Protein 6Z3S (pdb70)

Structure (mmCIF, N/CA/C/O backbone):
data_6Z3S
#
_entry.id   6Z3S
#
_cell.length_a   82.700
_cell.length_b   82.700
_cell.length_c   422.968
_cell.angle_alpha   90.000
_cell.angle_beta   90.000
_cell.angle_gamma   120.000
#
_symmetry.space_group_name_H-M   'P 31 2 1'
#
loop_
_entity.id
_entity.type
_entity.pdbx_description
1 polymer 'Cystathionine beta-synthase'
2 non-polymer '2-[({3-HYDROXY-2-METHYL-5-[(PHOSPHONOOXY)METHYL]PYRIDIN-4-YL}METHYL)AMINO]ACRYLIC ACID'
#
loop_
_atom_site.group_PDB
_atom_site.id
_atom_site.type_symbol
_atom_site.label_atom_id
_atom_site.label_alt_id
_atom_site.label_comp_id
_atom_site.label_asym_id
_atom_site.label_entity_id
_atom_site.label_seq_id
_atom_site.pdbx_PDB_ins_code
_atom_site.Cartn_x
_atom_site.Cartn_y
_atom_site.Cartn_z
_atom_site.occupancy
_atom_site.B_iso_or_equiv
_atom_site.auth_seq_id
_atom_site.auth_comp_id
_atom_site.auth_asym_id
_atom_site.auth_atom_id
_atom_site.pdbx_PDB_model_num
ATOM 1 N N . ALA A 1 6 ? 24.406 32.333 1.643 1.00 61.24 6 ALA D N 1
ATOM 2 C CA . ALA A 1 6 ? 23.903 32.950 2.864 1.00 61.51 6 ALA D CA 1
ATOM 3 C C . ALA A 1 6 ? 22.419 32.624 3.053 1.00 60.35 6 ALA D C 1
ATOM 4 O O . ALA A 1 6 ? 22.005 31.483 2.845 1.00 59.07 6 ALA D O 1
ATOM 6 N N . ASP A 1 7 ? 21.621 33.624 3.446 1.00 65.72 7 ASP D N 1
ATOM 7 C CA . ASP A 1 7 ? 20.182 33.418 3.642 1.00 64.79 7 ASP D CA 1
ATOM 8 C C . ASP A 1 7 ? 19.423 34.690 3.258 1.00 65.56 7 ASP D C 1
ATOM 9 O O . ASP A 1 7 ? 19.314 35.617 4.065 1.00 66.16 7 ASP D O 1
ATOM 14 N N . GLY A 1 8 ? 18.923 34.734 2.024 1.00 61.37 8 GLY D N 1
ATOM 15 C CA . GLY A 1 8 ? 18.032 35.789 1.592 1.00 61.91 8 GLY D CA 1
ATOM 16 C C . GLY A 1 8 ? 16.534 35.504 1.543 1.00 60.89 8 GLY D C 1
ATOM 17 O O . GLY A 1 8 ? 15.727 36.288 2.059 1.00 61.00 8 GLY D O 1
ATOM 18 N N . PRO A 1 9 ? 16.125 34.364 0.936 1.00 56.97 9 PRO D N 1
ATOM 19 C CA . PRO A 1 9 ? 14.699 34.172 0.621 1.00 56.29 9 PRO D CA 1
ATOM 20 C C . PRO A 1 9 ? 13.852 33.592 1.745 1.00 55.64 9 PRO D C 1
ATOM 21 O O . PRO A 1 9 ? 12.640 33.826 1.800 1.00 55.52 9 PRO D O 1
ATOM 25 N N . TYR A 1 10 ? 14.472 32.846 2.655 1.00 52.94 10 TYR D N 1
ATOM 26 C CA . TYR A 1 10 ? 13.751 32.216 3.752 1.00 52.59 10 TYR D CA 1
ATOM 27 C C . TYR A 1 10 ? 14.202 32.777 5.092 1.00 53.13 10 TYR D C 1
ATOM 28 O O . TYR A 1 10 ? 13.840 32.232 6.143 1.00 53.02 10 TYR D O 1
ATOM 37 N N . SER A 1 11 ? 14.961 33.872 5.070 1.00 55.15 11 SER D N 1
ATOM 38 C CA . SER A 1 11 ? 15.527 34.531 6.238 1.00 55.71 11 SER D CA 1
ATOM 39 C C . SER A 1 11 ? 14.483 35.217 7.104 1.00 55.83 11 SER D C 1
ATOM 40 O O . SER A 1 11 ? 14.841 35.767 8.150 1.00 56.19 11 SER D O 1
ATOM 43 N N . GLY A 1 12 ? 13.218 35.219 6.694 1.00 54.40 12 GLY D N 1
ATOM 44 C CA . GLY A 1 12 ? 12.167 35.783 7.514 1.00 54.55 12 GLY D CA 1
ATOM 45 C C . GLY A 1 12 ? 11.139 34.730 7.864 1.00 54.33 12 GLY D C 1
ATOM 46 O O . GLY A 1 12 ? 11.408 33.532 7.741 1.00 54.01 12 GLY D O 1
ATOM 47 N N . ILE A 1 13 ? 9.965 35.152 8.306 1.00 55.05 13 ILE D N 1
ATOM 48 C CA . ILE A 1 13 ? 8.847 34.248 8.538 1.00 55.22 13 ILE D CA 1
ATOM 49 C C . ILE A 1 13 ? 7.897 34.340 7.353 1.00 55.12 13 ILE D C 1
ATOM 50 O O . ILE A 1 13 ? 7.700 35.422 6.783 1.00 55.14 13 ILE D O 1
ATOM 55 N N . LEU A 1 14 ? 7.317 33.205 6.969 1.00 52.44 14 LEU D N 1
ATOM 56 C CA . LEU A 1 14 ? 6.464 33.138 5.793 1.00 52.26 14 LEU D CA 1
ATOM 57 C C . LEU A 1 14 ? 4.993 33.173 6.183 1.00 53.05 14 LEU D C 1
ATOM 58 O O . LEU A 1 14 ? 4.585 32.633 7.213 1.00 53.76 14 LEU D O 1
ATOM 63 N N . ASP A 1 15 ? 4.201 33.826 5.335 1.00 53.48 15 ASP D N 1
ATOM 64 C CA . ASP A 1 15 ? 2.783 34.016 5.618 1.00 54.36 15 ASP D CA 1
ATOM 65 C C . ASP A 1 15 ? 1.988 32.732 5.396 1.00 54.64 15 ASP D C 1
ATOM 66 O O . ASP A 1 15 ? 1.059 32.434 6.155 1.00 55.75 15 ASP D O 1
ATOM 71 N N . SER A 1 16 ? 2.349 31.948 4.385 1.00 48.75 16 SER D N 1
ATOM 72 C CA . SER A 1 16 ? 1.658 30.697 4.101 1.00 48.89 16 SER D CA 1
ATOM 73 C C . SER A 1 16 ? 2.589 29.804 3.288 1.00 48.62 16 SER D C 1
ATOM 74 O O . SER A 1 16 ? 3.696 30.204 2.913 1.00 48.37 16 SER D O 1
ATOM 77 N N . VAL A 1 17 ? 2.122 28.581 3.014 1.00 46.95 17 VAL D N 1
ATOM 78 C CA . VAL A 1 17 ? 2.909 27.619 2.249 1.00 45.89 17 VAL D CA 1
ATOM 79 C C . VAL A 1 17 ? 3.075 28.064 0.802 1.00 45.37 17 VAL D C 1
ATOM 80 O O . VAL A 1 17 ? 4.032 27.652 0.133 1.00 44.81 17 VAL D O 1
ATOM 84 N N . LEU A 1 18 ? 2.164 28.906 0.302 1.00 48.26 18 LEU D N 1
ATOM 85 C CA . LEU A 1 18 ? 2.280 29.421 -1.059 1.00 47.51 18 LEU D CA 1
ATOM 86 C C . LEU A 1 18 ? 3.584 30.182 -1.269 1.00 47.19 18 LEU D C 1
ATOM 87 O O . LEU A 1 18 ? 4.084 30.256 -2.398 1.00 46.62 18 LEU D O 1
ATOM 92 N N . ASP A 1 19 ? 4.156 30.744 -0.202 1.00 51.32 19 ASP D N 1
ATOM 93 C CA . ASP A 1 19 ? 5.413 31.473 -0.323 1.00 51.20 19 ASP D CA 1
ATOM 94 C C . ASP A 1 19 ? 6.627 30.558 -0.328 1.00 50.61 19 ASP D C 1
ATOM 95 O O . ASP A 1 19 ? 7.738 31.033 -0.581 1.00 50.56 19 ASP D O 1
ATOM 100 N N . ALA A 1 20 ? 6.440 29.270 -0.053 1.00 43.65 20 ALA D N 1
ATOM 101 C CA . ALA A 1 20 ? 7.521 28.301 -0.059 1.00 43.44 20 ALA D CA 1
ATOM 102 C C . ALA A 1 20 ? 7.588 27.522 -1.365 1.00 43.41 20 ALA D C 1
ATOM 103 O O . ALA A 1 20 ? 8.274 26.497 -1.433 1.00 43.27 20 ALA D O 1
ATOM 105 N N . ILE A 1 21 ? 6.879 27.978 -2.388 1.00 40.56 21 ILE D N 1
ATOM 106 C CA . ILE A 1 21 ? 6.894 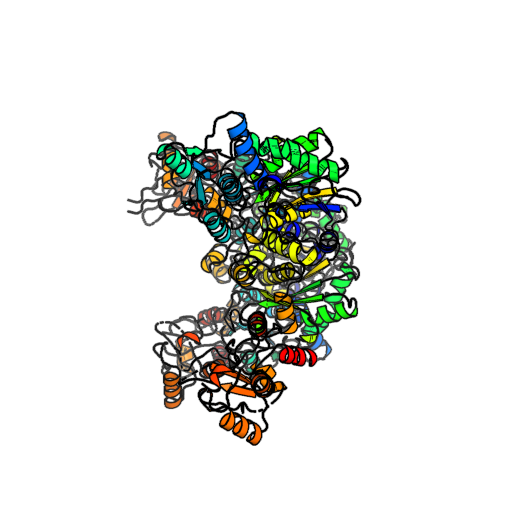27.361 -3.707 1.00 40.57 21 ILE D CA 1
ATOM 107 C C . ILE A 1 21 ? 8.062 27.932 -4.496 1.00 40.47 21 ILE D C 1
ATOM 108 O O . ILE A 1 21 ? 8.328 29.138 -4.446 1.00 40.54 21 ILE D O 1
ATOM 113 N N . GLY A 1 22 ? 8.762 27.068 -5.225 1.00 40.98 22 GLY D N 1
ATOM 114 C CA . GLY A 1 22 ? 9.896 27.501 -6.016 1.00 40.94 22 GLY D CA 1
ATOM 115 C C . GLY A 1 22 ? 11.191 27.586 -5.225 1.00 40.82 22 GLY D C 1
ATOM 116 O O . GLY A 1 22 ? 11.370 26.955 -4.175 1.00 40.72 22 GLY D O 1
ATOM 117 N N . ASN A 1 23 ? 12.123 28.372 -5.773 1.00 41.19 23 ASN D N 1
ATOM 118 C CA . ASN A 1 23 ? 13.427 28.619 -5.154 1.00 41.17 23 ASN D CA 1
ATOM 119 C C . ASN A 1 23 ? 14.206 27.321 -4.963 1.00 41.05 23 ASN D C 1
ATOM 120 O O . ASN A 1 23 ? 14.939 27.150 -3.986 1.00 41.05 23 ASN D O 1
ATOM 125 N N . THR A 1 24 ? 14.062 26.424 -5.898 1.00 43.34 24 THR D N 1
ATOM 126 C CA . THR A 1 24 ? 14.602 25.075 -5.865 1.00 42.89 24 THR D CA 1
ATOM 127 C C . THR A 1 24 ? 16.089 25.054 -6.219 1.00 43.09 24 THR D C 1
ATOM 128 O O . THR A 1 24 ? 16.518 25.742 -7.149 1.00 43.50 24 THR D O 1
ATOM 132 N N . PRO A 1 25 ? 16.885 24.261 -5.507 1.00 44.32 25 PRO D N 1
ATOM 133 C CA . PRO A 1 25 ? 18.319 24.193 -5.794 1.00 44.64 25 PRO D CA 1
ATOM 134 C C . PRO A 1 25 ? 18.626 23.359 -7.031 1.00 44.16 25 PRO D C 1
ATOM 135 O O . PRO A 1 25 ? 17.812 22.569 -7.512 1.00 43.36 25 PRO D O 1
ATOM 139 N N . MET A 1 26 ? 19.832 23.563 -7.545 1.00 45.88 26 MET D N 1
ATOM 140 C CA . MET A 1 26 ? 20.345 22.856 -8.711 1.00 45.63 26 MET D CA 1
ATOM 141 C C . MET A 1 26 ? 21.533 22.019 -8.266 1.00 45.25 26 MET D C 1
ATOM 142 O O . MET A 1 26 ? 22.495 22.560 -7.709 1.00 45.98 26 MET D O 1
ATOM 147 N N . VAL A 1 27 ? 21.482 20.712 -8.508 1.00 45.74 27 VAL D N 1
ATOM 148 C CA . VAL A 1 27 ? 22.536 19.821 -8.031 1.00 45.95 27 VAL D CA 1
ATOM 149 C C . VAL A 1 27 ? 23.246 19.184 -9.218 1.00 46.05 27 VAL D C 1
ATOM 150 O O . VAL A 1 27 ? 22.618 18.835 -10.224 1.00 45.85 27 VAL D O 1
ATOM 154 N N . ARG A 1 28 ? 24.570 19.093 -9.120 1.00 49.48 28 ARG D N 1
ATOM 155 C CA . ARG A 1 28 ? 25.360 18.441 -10.155 1.00 49.42 28 ARG D CA 1
ATOM 156 C C . ARG A 1 28 ? 25.387 16.944 -9.877 1.00 48.25 28 ARG D C 1
ATOM 157 O O . ARG A 1 28 ? 25.843 16.512 -8.813 1.00 48.02 28 ARG D O 1
ATOM 165 N N . MET A 1 29 ? 24.913 16.159 -10.841 1.00 49.91 29 MET D N 1
ATOM 166 C CA . MET A 1 29 ? 24.834 14.704 -10.719 1.00 49.28 29 MET D CA 1
ATOM 167 C C . MET A 1 29 ? 26.124 14.073 -11.247 1.00 49.52 29 MET D C 1
ATOM 168 O O . MET A 1 29 ? 26.157 13.419 -12.289 1.00 49.43 29 MET D O 1
ATOM 173 N N . LYS A 1 30 ? 27.208 14.287 -10.495 1.00 47.84 30 LYS D N 1
ATOM 174 C CA . LYS A 1 30 ? 28.515 13.767 -10.892 1.00 48.19 30 LYS D CA 1
ATOM 175 C C . LYS A 1 30 ? 28.555 12.244 -10.853 1.00 48.06 30 LYS D C 1
ATOM 176 O O . LYS A 1 30 ? 29.084 11.604 -11.772 1.00 48.15 30 LYS D O 1
ATOM 182 N N . ARG A 1 31 ? 28.027 11.648 -9.778 1.00 46.47 31 ARG D N 1
ATOM 183 C CA . ARG A 1 31 ? 28.067 10.196 -9.644 1.00 46.55 31 ARG D CA 1
ATOM 184 C C . ARG A 1 31 ? 27.281 9.525 -10.759 1.00 46.15 31 ARG D C 1
ATOM 185 O O . ARG A 1 31 ? 27.737 8.537 -11.342 1.00 46.29 31 ARG D O 1
ATOM 193 N N . LEU A 1 32 ? 26.108 10.063 -11.089 1.00 49.80 32 LEU D N 1
ATOM 194 C CA . LEU A 1 32 ? 25.304 9.467 -12.148 1.00 49.50 32 LEU D CA 1
ATOM 195 C C . LEU A 1 32 ? 25.983 9.608 -13.506 1.00 49.59 32 LEU D C 1
ATOM 196 O O . LEU A 1 32 ? 25.953 8.675 -14.318 1.00 49.51 32 LEU D O 1
ATOM 201 N N . ALA A 1 33 ? 26.615 10.759 -13.764 1.00 50.79 33 ALA D N 1
ATOM 202 C CA . ALA A 1 33 ? 27.339 10.944 -15.019 1.00 50.99 33 ALA D CA 1
ATOM 203 C C . ALA A 1 33 ? 28.492 9.959 -15.125 1.00 51.26 33 ALA D C 1
ATOM 204 O O . ALA A 1 33 ? 28.710 9.357 -16.183 1.00 51.28 33 ALA D O 1
ATOM 206 N N . LYS A 1 34 ? 29.249 9.795 -14.037 1.00 53.14 34 LYS D N 1
ATOM 207 C CA . LYS A 1 34 ? 30.329 8.815 -14.005 1.00 53.46 34 LYS D CA 1
ATOM 208 C C . LYS A 1 34 ? 29.800 7.393 -14.158 1.00 53.28 34 LYS D C 1
ATOM 209 O O . LYS A 1 34 ? 30.499 6.523 -14.692 1.00 53.52 34 LYS D O 1
ATOM 215 N N . VAL A 1 35 ? 28.565 7.143 -13.720 1.00 51.63 35 VAL D N 1
ATOM 216 C CA . VAL A 1 35 ? 27.978 5.817 -13.875 1.00 51.47 35 VAL D CA 1
ATOM 217 C C . VAL A 1 35 ? 27.651 5.549 -15.339 1.00 51.24 35 VAL D C 1
ATOM 218 O O . VAL A 1 35 ? 27.985 4.489 -15.882 1.00 51.33 35 VAL D O 1
ATOM 222 N N . TYR A 1 36 ? 27.011 6.507 -16.006 1.00 50.45 36 TYR D N 1
ATOM 223 C CA . TYR A 1 36 ? 26.575 6.297 -17.381 1.00 50.28 36 TYR D CA 1
ATOM 224 C C . TYR A 1 36 ? 27.638 6.646 -18.411 1.00 50.59 36 TYR D C 1
ATOM 225 O O . TYR A 1 36 ? 27.411 6.438 -19.608 1.00 50.53 36 TYR D O 1
ATOM 234 N N . GLY A 1 37 ? 28.785 7.158 -17.985 1.00 54.57 37 GLY D N 1
ATOM 235 C CA . GLY A 1 37 ? 29.826 7.507 -18.925 1.00 54.95 37 GLY D CA 1
ATOM 236 C C . GLY A 1 37 ? 29.471 8.760 -19.693 1.00 55.00 37 GLY D C 1
ATOM 237 O O . GLY A 1 37 ? 29.459 8.756 -20.925 1.00 55.17 37 GLY D O 1
ATOM 238 N N . LEU A 1 38 ? 29.190 9.844 -18.980 1.00 57.32 38 LEU D N 1
ATOM 239 C CA . LEU A 1 38 ? 28.817 11.110 -19.593 1.00 58.05 38 LEU D CA 1
ATOM 240 C C . LEU A 1 38 ? 29.851 12.162 -19.212 1.00 59.02 38 LEU D C 1
ATOM 241 O O . LEU A 1 38 ? 30.129 12.362 -18.025 1.00 58.60 38 LEU D O 1
ATOM 246 N N . GLU A 1 39 ? 30.410 12.841 -20.219 1.00 66.94 39 GLU D N 1
ATOM 247 C CA . GLU A 1 39 ? 31.533 13.746 -19.980 1.00 68.05 39 GLU D CA 1
ATOM 248 C C . GLU A 1 39 ? 31.098 15.099 -19.414 1.00 68.81 39 GLU D C 1
ATOM 249 O O . GLU A 1 39 ? 31.786 15.657 -18.549 1.00 69.06 39 GLU D O 1
ATOM 255 N N . CYS A 1 40 ? 29.970 15.643 -19.873 1.00 69.56 40 CYS D N 1
ATOM 256 C CA . CYS A 1 40 ? 29.571 16.984 -19.463 1.00 70.57 40 CYS D CA 1
ATOM 257 C C . CYS A 1 40 ? 28.988 16.978 -18.051 1.00 69.28 40 CYS D C 1
ATOM 258 O O . CYS A 1 40 ? 28.778 15.929 -17.436 1.00 67.71 40 CYS D O 1
ATOM 261 N N . ASP A 1 41 ? 28.725 18.183 -17.537 1.00 64.28 41 ASP D N 1
ATOM 262 C CA . ASP A 1 41 ? 28.064 18.333 -16.248 1.00 63.31 41 ASP D CA 1
ATOM 263 C C . ASP A 1 41 ? 26.564 18.219 -16.455 1.00 62.64 41 ASP D C 1
ATOM 264 O O . ASP A 1 41 ? 25.970 19.006 -17.202 1.00 63.72 41 ASP D O 1
ATOM 269 N N . LEU A 1 42 ? 25.961 17.228 -15.804 1.00 54.59 42 LEU D N 1
ATOM 270 C CA . LEU A 1 42 ? 24.521 17.006 -15.847 1.00 53.83 42 LEU D CA 1
ATOM 271 C C . LEU A 1 42 ? 23.924 17.683 -14.619 1.00 53.62 42 LEU D C 1
ATOM 272 O O . LEU A 1 42 ? 23.983 17.146 -13.509 1.00 52.75 42 LEU D O 1
ATOM 277 N N . LEU A 1 43 ? 23.344 18.862 -14.819 1.00 46.66 43 LEU D N 1
ATOM 278 C CA . LEU A 1 43 ? 22.726 19.610 -13.734 1.00 46.57 43 LEU D CA 1
ATOM 279 C C . LEU A 1 43 ? 21.255 19.241 -13.642 1.00 46.24 43 LEU D C 1
ATOM 280 O O . LEU A 1 43 ? 20.601 18.991 -14.656 1.00 46.13 43 LEU D O 1
ATOM 285 N N . ALA A 1 44 ? 20.752 19.151 -12.418 1.00 43.48 44 ALA D N 1
ATOM 286 C CA . ALA A 1 44 ? 19.376 18.749 -12.173 1.00 43.24 44 ALA D CA 1
ATOM 287 C C . ALA A 1 44 ? 18.682 19.848 -11.394 1.00 43.21 44 ALA D C 1
ATOM 288 O O . ALA A 1 44 ? 19.144 20.227 -10.308 1.00 43.29 44 ALA D O 1
ATOM 290 N N . LYS A 1 45 ? 17.605 20.381 -11.970 1.00 40.86 45 LYS D N 1
ATOM 291 C CA . LYS A 1 45 ? 16.729 21.311 -11.270 1.00 40.85 45 LYS D CA 1
ATOM 292 C C . LYS A 1 45 ? 15.708 20.484 -10.497 1.00 40.71 45 LYS D C 1
ATOM 293 O O . LYS A 1 45 ? 14.838 19.841 -11.093 1.00 40.65 45 LYS D O 1
ATOM 299 N N . CYS A 1 46 ? 15.821 20.490 -9.172 1.00 42.97 46 CYS D N 1
ATOM 300 C CA . CYS A 1 46 ? 15.126 19.519 -8.327 1.00 42.55 46 CYS D CA 1
ATOM 301 C C . CYS A 1 46 ? 13.730 20.003 -7.940 1.00 42.74 46 CYS D C 1
ATOM 302 O O . CYS A 1 46 ? 13.393 20.109 -6.758 1.00 43.12 46 CYS D O 1
ATOM 305 N N . GLU A 1 47 ? 12.893 20.235 -8.955 1.00 42.40 47 GLU D N 1
ATOM 306 C CA . GLU A 1 47 ? 11.575 20.818 -8.715 1.00 42.55 47 GLU D CA 1
ATOM 307 C C . GLU A 1 47 ? 10.748 20.031 -7.711 1.00 42.50 47 GLU D C 1
ATOM 308 O O . GLU A 1 47 ? 9.760 20.564 -7.194 1.00 42.76 47 GLU D O 1
ATOM 314 N N . PHE A 1 48 ? 11.129 18.791 -7.411 1.00 40.88 48 PHE D N 1
ATOM 315 C CA . PHE A 1 48 ? 10.396 18.013 -6.427 1.00 40.94 48 PHE D CA 1
ATOM 316 C C . PHE A 1 48 ? 10.604 18.510 -5.002 1.00 40.97 48 PHE D C 1
ATOM 317 O O . PHE A 1 48 ? 9.954 17.994 -4.088 1.00 41.07 48 PHE D O 1
ATOM 325 N N . MET A 1 49 ? 11.489 19.479 -4.782 1.00 42.29 49 MET D N 1
ATOM 326 C CA . MET A 1 49 ? 11.739 19.996 -3.443 1.00 42.94 49 MET D CA 1
ATOM 327 C C . MET A 1 49 ? 10.895 21.218 -3.099 1.00 43.58 49 MET D C 1
ATOM 328 O O . MET A 1 49 ? 11.103 21.818 -2.039 1.00 44.16 49 MET D O 1
ATOM 333 N N . SER A 1 50 ? 9.955 21.601 -3.956 1.00 40.35 50 SER D N 1
ATOM 334 C CA . SER A 1 50 ? 9.031 22.661 -3.586 1.00 40.47 50 SER D CA 1
ATOM 335 C C . SER A 1 50 ? 8.142 22.196 -2.431 1.00 40.59 50 SER D C 1
ATOM 336 O O . SER A 1 50 ? 8.103 21.014 -2.078 1.00 40.60 50 SER D O 1
ATOM 339 N N . ALA A 1 51 ? 7.437 23.154 -1.820 1.00 40.28 51 ALA D N 1
ATOM 340 C CA . ALA A 1 51 ? 6.599 22.838 -0.666 1.00 40.44 51 ALA D CA 1
ATOM 341 C C . ALA A 1 51 ? 5.590 21.740 -0.988 1.00 40.62 51 ALA D C 1
ATOM 342 O O . ALA A 1 51 ? 5.309 20.877 -0.148 1.00 40.72 51 ALA D O 1
ATOM 344 N N . GLY A 1 52 ? 5.027 21.764 -2.193 1.00 40.71 52 GLY D N 1
ATOM 345 C CA . GLY A 1 52 ? 4.132 20.732 -2.665 1.00 40.91 52 GLY D CA 1
ATOM 346 C C . GLY A 1 52 ? 4.807 19.574 -3.363 1.00 40.75 52 GLY D C 1
ATOM 347 O O . GLY A 1 52 ? 4.136 18.619 -3.762 1.00 40.92 52 GLY D O 1
ATOM 348 N N . GLY A 1 53 ? 6.124 19.630 -3.536 1.00 40.47 53 GLY D N 1
ATOM 349 C CA . GLY A 1 53 ? 6.858 18.510 -4.092 1.00 40.34 53 GLY D CA 1
ATOM 350 C C . GLY A 1 53 ? 6.734 18.299 -5.584 1.00 40.33 53 GLY D C 1
ATOM 351 O O . GLY A 1 53 ? 6.833 17.159 -6.049 1.00 40.32 53 GLY D O 1
ATOM 352 N N . SER A 1 54 ? 6.526 19.364 -6.355 1.00 40.36 54 SER D N 1
ATOM 353 C CA . SER A 1 54 ? 6.499 19.255 -7.807 1.00 40.38 54 SER D CA 1
ATOM 354 C C . SER A 1 54 ? 6.618 20.645 -8.409 1.00 40.42 54 SER D C 1
ATOM 355 O O . SER A 1 54 ? 6.391 21.653 -7.735 1.00 40.48 54 SER D O 1
ATOM 358 N N . VAL A 1 55 ? 6.967 20.680 -9.698 1.00 43.31 55 VAL D N 1
ATOM 359 C CA . VAL A 1 55 ? 7.097 21.954 -10.398 1.00 43.61 55 VAL D CA 1
ATOM 360 C C . VAL A 1 55 ? 5.734 22.623 -10.559 1.00 44.05 55 VAL D C 1
ATOM 361 O O . VAL A 1 55 ? 5.618 23.854 -10.481 1.00 44.57 55 VAL D O 1
ATOM 365 N N . LYS A 1 56 ? 4.674 21.827 -10.705 1.00 43.03 56 LYS D N 1
ATOM 366 C CA . LYS A 1 56 ? 3.362 22.378 -11.024 1.00 43.46 56 LYS D CA 1
ATOM 367 C C . LYS A 1 56 ? 2.849 23.307 -9.932 1.00 43.59 56 LYS D C 1
ATOM 368 O O . LYS A 1 56 ? 2.044 24.201 -10.224 1.00 43.94 56 LYS D O 1
ATOM 374 N N . ASP A 1 57 ? 3.314 23.132 -8.685 1.00 42.14 57 ASP D N 1
ATOM 375 C CA . ASP A 1 57 ? 2.985 24.074 -7.615 1.00 42.44 57 ASP D CA 1
ATOM 376 C C . ASP A 1 57 ? 3.043 25.502 -8.125 1.00 42.69 57 ASP D C 1
ATOM 377 O O . ASP A 1 57 ? 2.094 26.277 -7.958 1.00 43.12 57 ASP D O 1
ATOM 382 N N . ARG A 1 58 ? 4.139 25.836 -8.811 1.00 42.03 58 ARG D N 1
ATOM 383 C CA . ARG A 1 58 ? 4.314 27.182 -9.341 1.00 42.19 58 ARG D CA 1
ATOM 384 C C . ARG A 1 58 ? 3.088 27.641 -10.111 1.00 42.67 58 ARG D C 1
ATOM 385 O O . ARG A 1 58 ? 2.379 28.562 -9.679 1.00 42.95 58 ARG D O 1
ATOM 393 N N . ILE A 1 59 ? 2.756 26.932 -11.194 1.00 42.55 59 ILE D N 1
ATOM 394 C CA . ILE A 1 59 ? 1.635 27.386 -12.006 1.00 43.09 59 ILE D CA 1
ATOM 395 C C . ILE A 1 59 ? 0.355 27.378 -11.195 1.00 43.42 59 ILE D C 1
ATOM 396 O O . ILE A 1 59 ? -0.475 28.284 -11.344 1.00 43.89 59 ILE D O 1
ATOM 401 N N . GLY A 1 60 ? 0.207 26.416 -10.274 1.00 44.01 60 GLY D N 1
ATOM 402 C CA . GLY A 1 60 ? -0.967 26.409 -9.430 1.00 44.35 60 GLY D CA 1
ATOM 403 C C . GLY A 1 60 ? -1.068 27.770 -8.785 1.00 44.46 60 GLY D C 1
ATOM 404 O O . GLY A 1 60 ? -1.962 28.558 -9.125 1.00 44.97 60 GLY D O 1
ATOM 405 N N . LYS A 1 61 ? -0.065 28.097 -7.962 1.00 44.98 61 LYS D N 1
ATOM 406 C CA . LYS A 1 61 ? -0.006 29.418 -7.348 1.00 45.03 61 LYS D CA 1
ATOM 407 C C . LYS A 1 61 ? -0.228 30.489 -8.400 1.00 45.40 61 LYS D C 1
ATOM 408 O O . LYS A 1 61 ? -1.182 31.277 -8.315 1.00 45.86 61 LYS D O 1
ATOM 414 N N . ALA A 1 62 ? 0.558 30.418 -9.478 1.00 44.80 62 ALA D N 1
ATOM 415 C CA . ALA A 1 62 ? 0.537 31.444 -10.511 1.00 45.14 62 ALA D CA 1
ATOM 416 C C . ALA A 1 62 ? -0.876 31.717 -10.988 1.00 45.81 62 ALA D C 1
ATOM 417 O O . ALA A 1 62 ? -1.345 32.863 -10.950 1.00 46.20 62 ALA D O 1
ATOM 419 N N . MET A 1 63 ? -1.603 30.659 -11.360 1.00 44.50 63 MET D N 1
ATOM 420 C CA . MET A 1 63 ? -2.914 30.883 -11.956 1.00 45.23 63 MET D CA 1
ATOM 421 C C . MET A 1 63 ? -3.835 31.597 -10.981 1.00 45.59 63 MET D C 1
ATOM 422 O O . MET A 1 63 ? -4.490 32.584 -11.344 1.00 46.17 63 MET D O 1
ATOM 427 N N . VAL A 1 64 ? -3.844 31.155 -9.719 1.00 46.20 64 VAL D N 1
ATOM 428 C CA . VAL A 1 64 ? -4.685 31.811 -8.725 1.00 46.53 64 VAL D CA 1
ATOM 429 C C . VAL A 1 64 ? -4.339 33.286 -8.653 1.00 46.58 64 VAL D C 1
ATOM 430 O O . VAL A 1 64 ? -5.225 34.151 -8.697 1.00 47.18 64 VAL D O 1
ATOM 434 N N . GLU A 1 65 ? -3.040 33.596 -8.639 1.00 50.42 65 GLU D N 1
ATOM 435 C CA . GLU A 1 65 ? -2.627 34.992 -8.592 1.00 51.09 65 GLU D CA 1
ATOM 436 C C . GLU A 1 65 ? -3.227 35.765 -9.758 1.00 51.32 65 GLU D C 1
ATOM 437 O O . GLU A 1 65 ? -3.828 36.829 -9.560 1.00 51.96 65 GLU D O 1
ATOM 443 N N . LYS A 1 66 ? -3.141 35.216 -10.976 1.00 52.27 66 LYS D N 1
ATOM 444 C CA . LYS A 1 66 ? -3.773 35.894 -12.104 1.00 52.50 66 LYS D CA 1
ATOM 445 C C . LYS A 1 66 ? -5.267 36.048 -11.856 1.00 52.81 66 LYS D C 1
ATOM 446 O O . LYS A 1 66 ? -5.811 37.159 -11.932 1.00 53.39 66 LYS D O 1
ATOM 452 N N . ALA A 1 67 ? -5.931 34.951 -11.472 1.00 52.54 67 ALA D N 1
ATOM 453 C CA . ALA A 1 67 ? -7.359 35.019 -11.203 1.00 52.99 67 ALA D CA 1
ATOM 454 C C . ALA A 1 67 ? -7.679 35.999 -10.083 1.00 53.66 67 ALA D C 1
ATOM 455 O O . ALA A 1 67 ? -8.808 36.496 -10.013 1.00 54.23 67 ALA D O 1
ATOM 457 N N . GLU A 1 68 ? -6.719 36.289 -9.203 1.00 53.89 68 GLU D N 1
ATOM 458 C CA . GLU A 1 68 ? -6.951 37.303 -8.184 1.00 54.73 68 GLU D CA 1
ATOM 459 C C . GLU A 1 68 ? -6.539 38.692 -8.648 1.00 55.10 68 GLU D C 1
ATOM 460 O O . GLU A 1 68 ? -7.156 39.677 -8.230 1.00 55.78 68 GLU D O 1
ATOM 466 N N . ARG A 1 69 ? -5.513 38.800 -9.498 1.00 61.06 69 ARG D N 1
ATOM 467 C CA . ARG A 1 69 ? -5.089 40.125 -9.938 1.00 61.50 69 ARG D CA 1
ATOM 468 C C . ARG A 1 69 ? -6.056 40.722 -10.952 1.00 61.67 69 ARG D C 1
ATOM 469 O O . ARG A 1 69 ? -6.052 41.941 -11.157 1.00 62.17 69 ARG D O 1
ATOM 477 N N . GLU A 1 70 ? -6.894 39.892 -11.568 1.00 60.33 70 GLU D N 1
ATOM 478 C CA . GLU A 1 70 ? -7.954 40.351 -12.447 1.00 60.71 70 GLU D CA 1
ATOM 479 C C . GLU A 1 70 ? -9.307 40.375 -11.748 1.00 61.13 70 GLU D C 1
ATOM 480 O O . GLU A 1 70 ? -10.331 40.577 -12.409 1.00 61.44 70 GLU D O 1
ATOM 486 N N . GLY A 1 71 ? -9.333 40.157 -10.433 1.00 54.79 71 GLY D N 1
ATOM 487 C CA . GLY A 1 71 ? -10.562 40.219 -9.670 1.00 55.37 71 GLY D CA 1
ATOM 488 C C . GLY A 1 71 ? -11.582 39.156 -10.001 1.00 55.89 71 GLY D C 1
ATOM 489 O O . GLY A 1 71 ? -12.722 39.249 -9.535 1.00 56.57 71 GLY D O 1
ATOM 490 N N . ARG A 1 72 ? -11.209 38.147 -10.788 1.00 56.81 72 ARG D N 1
ATOM 491 C CA . ARG A 1 72 ? -12.121 37.112 -11.258 1.00 56.68 72 ARG D CA 1
ATOM 492 C C . ARG A 1 72 ? -12.472 36.079 -10.189 1.00 56.65 72 ARG D C 1
ATOM 493 O O . ARG A 1 72 ? -13.252 35.164 -10.473 1.00 56.83 72 ARG D O 1
ATOM 501 N N . LEU A 1 73 ? -11.951 36.202 -8.970 1.00 54.92 73 LEU D N 1
ATOM 502 C CA . LEU A 1 73 ? -12.090 35.134 -7.989 1.00 54.96 73 LEU D CA 1
ATOM 503 C C . LEU A 1 73 ? -12.418 35.736 -6.630 1.00 55.77 73 LEU D C 1
ATOM 504 O O . LEU A 1 73 ? -11.705 36.621 -6.150 1.00 55.90 73 LEU D O 1
ATOM 509 N N . LYS A 1 74 ? -13.490 35.248 -6.011 1.00 56.83 74 LYS D N 1
ATOM 510 C CA . LYS A 1 74 ? -13.916 35.711 -4.700 1.00 57.86 74 LYS D CA 1
ATOM 511 C C . LYS A 1 74 ? -13.977 34.539 -3.732 1.00 58.32 74 LYS D C 1
ATOM 512 O O . LYS A 1 74 ? -14.032 33.375 -4.137 1.00 57.78 74 LYS D O 1
ATOM 518 N N . ALA A 1 75 ? -13.957 34.870 -2.442 1.00 54.96 75 ALA D N 1
ATOM 519 C CA . ALA A 1 75 ? -13.937 33.852 -1.403 1.00 55.62 75 ALA D CA 1
ATOM 520 C C . ALA A 1 75 ? -15.162 32.951 -1.496 1.00 55.97 75 ALA D C 1
ATOM 521 O O . ALA A 1 75 ? -16.273 33.404 -1.792 1.00 56.32 75 ALA D O 1
ATOM 523 N N . GLY A 1 76 ? -14.954 31.664 -1.230 1.00 53.44 76 GLY D N 1
ATOM 524 C CA . GLY A 1 76 ? -16.016 30.692 -1.309 1.00 54.19 76 GLY D CA 1
ATOM 525 C C . GLY A 1 76 ? -16.210 30.058 -2.666 1.00 54.48 76 GLY D C 1
ATOM 526 O O . GLY A 1 76 ? -16.976 29.092 -2.773 1.00 55.04 76 GLY D O 1
ATOM 527 N N . ASP A 1 77 ? -15.548 30.564 -3.706 1.00 58.17 77 ASP D N 1
ATOM 528 C CA . ASP A 1 77 ? -15.727 29.987 -5.027 1.00 57.24 77 ASP D CA 1
ATOM 529 C C . ASP A 1 77 ? -15.199 28.560 -5.071 1.00 56.73 77 ASP D C 1
ATOM 530 O O . ASP A 1 77 ? -14.490 28.086 -4.176 1.00 56.99 77 ASP D O 1
ATOM 535 N N . THR A 1 78 ? -15.560 27.882 -6.148 1.00 52.84 78 THR D N 1
ATOM 536 C CA . THR A 1 78 ? -15.135 26.521 -6.412 1.00 52.44 78 THR D CA 1
ATOM 537 C C . THR A 1 78 ? -14.176 26.535 -7.591 1.00 51.89 78 THR D C 1
ATOM 538 O O . THR A 1 78 ? -14.392 27.252 -8.574 1.00 52.28 78 THR D O 1
ATOM 542 N N . LEU A 1 79 ? -13.109 25.755 -7.480 1.00 50.84 79 LEU D N 1
ATOM 543 C CA . LEU A 1 79 ? -12.118 25.636 -8.533 1.00 50.28 79 LEU D CA 1
ATOM 544 C C . LEU A 1 79 ? -12.170 24.222 -9.084 1.00 50.29 79 LEU D C 1
ATOM 545 O O . LEU A 1 79 ? -12.142 23.255 -8.318 1.00 50.10 79 LEU D O 1
ATOM 550 N N . ILE A 1 80 ? -12.242 24.103 -10.404 1.00 49.39 80 ILE D N 1
ATOM 551 C CA . ILE A 1 80 ? -12.233 22.810 -11.070 1.00 49.39 80 ILE D CA 1
ATOM 552 C C . ILE A 1 80 ? -11.028 22.773 -11.991 1.00 48.69 80 ILE D C 1
ATOM 553 O O . ILE A 1 80 ? -10.713 23.766 -12.656 1.00 48.67 80 ILE D O 1
ATOM 558 N N . GLU A 1 81 ? -10.363 21.627 -12.037 1.00 49.37 81 GLU D N 1
ATOM 559 C CA . GLU A 1 81 ? -9.141 21.543 -12.820 1.00 48.68 81 GLU D CA 1
ATOM 560 C C . GLU A 1 81 ? -8.857 20.107 -13.239 1.00 48.45 81 GLU D C 1
ATOM 561 O O . GLU A 1 81 ? -8.725 19.221 -12.386 1.00 48.20 81 GLU D O 1
ATOM 567 N N . PRO A 1 82 ? -8.742 19.842 -14.540 1.00 47.56 82 PRO D N 1
ATOM 568 C CA . PRO A 1 82 ? -8.282 18.522 -14.991 1.00 47.25 82 PRO D CA 1
ATOM 569 C C . PRO A 1 82 ? -6.772 18.418 -14.828 1.00 46.30 82 PRO D C 1
ATOM 570 O O . PRO A 1 82 ? -6.032 19.333 -15.200 1.00 45.99 82 PRO D O 1
ATOM 574 N N . THR A 1 83 ? -6.313 17.305 -14.260 1.00 46.17 83 THR D N 1
ATOM 575 C CA . THR A 1 83 ? -4.900 17.183 -13.935 1.00 45.35 83 THR D CA 1
ATOM 576 C C . THR A 1 83 ? -4.502 15.719 -13.862 1.00 45.07 83 THR D C 1
ATOM 577 O O . THR A 1 83 ? -5.334 14.838 -13.628 1.00 45.48 83 THR D O 1
ATOM 581 N N . SER A 1 84 ? -3.216 15.474 -14.090 1.00 45.56 84 SER D N 1
ATOM 582 C CA . SER A 1 84 ? -2.611 14.180 -13.823 1.00 45.22 84 SER D CA 1
ATOM 583 C C . SER A 1 84 ? -2.244 14.011 -12.355 1.00 44.95 84 SER D C 1
ATOM 584 O O . SER A 1 84 ? -1.781 12.933 -11.968 1.00 44.74 84 SER D O 1
ATOM 587 N N . GLY A 1 85 ? -2.441 15.045 -11.539 1.00 44.88 85 GLY D N 1
ATOM 588 C CA . GLY A 1 85 ? -2.292 14.937 -10.102 1.00 44.93 85 GLY D CA 1
ATOM 589 C C . GLY A 1 85 ? -1.531 16.046 -9.399 1.00 44.75 85 GLY D C 1
ATOM 590 O O . GLY A 1 85 ? -1.865 16.385 -8.263 1.00 45.32 85 GLY D O 1
ATOM 591 N N . ASN A 1 86 ? -0.514 16.626 -10.044 1.00 43.44 86 ASN D N 1
ATOM 592 C CA . ASN A 1 86 ? 0.315 17.605 -9.345 1.00 43.10 86 ASN D CA 1
ATOM 593 C C . ASN A 1 86 ? -0.294 19.002 -9.370 1.00 43.36 86 ASN D C 1
ATOM 594 O O . ASN A 1 86 ? -0.216 19.733 -8.375 1.00 43.30 86 ASN D O 1
ATOM 599 N N . THR A 1 87 ? -0.859 19.411 -10.508 1.00 43.85 87 THR D N 1
ATOM 600 C CA . THR A 1 87 ? -1.585 20.675 -10.550 1.00 44.21 87 THR D CA 1
ATOM 601 C C . THR A 1 87 ? -2.785 20.640 -9.620 1.00 44.66 87 THR D C 1
ATOM 602 O O . THR A 1 87 ? -3.121 21.648 -8.992 1.00 44.81 87 THR D O 1
ATOM 606 N N . GLY A 1 88 ? -3.459 19.492 -9.533 1.00 45.67 88 GLY D N 1
ATOM 607 C CA . GLY A 1 88 ? -4.526 19.360 -8.558 1.00 46.11 88 GLY D CA 1
ATOM 608 C C . GLY A 1 88 ? -4.032 19.605 -7.145 1.00 45.79 88 GLY D C 1
ATOM 609 O O . GLY A 1 88 ? -4.697 20.275 -6.355 1.00 46.08 88 GLY D O 1
ATOM 610 N N . ILE A 1 89 ? -2.829 19.115 -6.830 1.00 43.94 89 ILE D N 1
ATOM 611 C CA . ILE A 1 89 ? -2.233 19.335 -5.514 1.00 43.64 89 ILE D CA 1
ATOM 612 C C . ILE A 1 89 ? -1.897 20.810 -5.305 1.00 43.49 89 ILE D C 1
ATOM 613 O O . ILE A 1 89 ? -2.168 21.375 -4.240 1.00 43.57 89 ILE D O 1
ATOM 618 N N . GLY A 1 90 ? -1.274 21.447 -6.300 1.00 42.71 90 GLY D N 1
ATOM 619 C CA . GLY A 1 90 ? -0.937 22.860 -6.168 1.00 42.62 90 GLY D CA 1
ATOM 620 C C . GLY A 1 90 ? -2.162 23.740 -5.983 1.00 43.14 90 GLY D C 1
ATOM 621 O O . GLY A 1 90 ? -2.206 24.595 -5.090 1.00 43.14 90 GLY D O 1
ATOM 622 N N . LEU A 1 91 ? -3.187 23.525 -6.815 1.00 43.96 91 LEU D N 1
ATOM 623 C CA . LEU A 1 91 ? -4.422 24.287 -6.680 1.00 44.57 91 LEU D CA 1
ATOM 624 C C . LEU A 1 91 ? -5.145 23.954 -5.379 1.00 44.80 91 LEU D C 1
ATOM 625 O O . LEU A 1 91 ? -5.792 24.828 -4.795 1.00 45.12 91 LEU D O 1
ATOM 630 N N . ALA A 1 92 ? -5.033 22.715 -4.894 1.00 45.37 92 ALA D N 1
ATOM 631 C CA . ALA A 1 92 ? -5.622 22.368 -3.605 1.00 45.59 92 ALA D CA 1
ATOM 632 C C . ALA A 1 92 ? -4.916 23.088 -2.461 1.00 45.20 92 ALA D C 1
ATOM 633 O O . ALA A 1 92 ? -5.563 23.536 -1.507 1.00 45.49 92 ALA D O 1
ATOM 635 N N . LEU A 1 93 ? -3.588 23.201 -2.538 1.00 44.21 93 LEU D N 1
ATOM 636 C CA . LEU A 1 93 ? -2.845 23.998 -1.568 1.00 43.87 93 LEU D CA 1
ATOM 637 C C . LEU A 1 93 ? -3.321 25.442 -1.589 1.00 44.10 93 LEU D C 1
ATOM 638 O O . LEU A 1 93 ? -3.614 26.032 -0.539 1.00 44.20 93 LEU D O 1
ATOM 643 N N . ALA A 1 94 ? -3.401 26.027 -2.787 1.00 43.78 94 ALA D N 1
ATOM 644 C CA . ALA A 1 94 ? -3.828 27.417 -2.898 1.00 44.05 94 ALA D CA 1
ATOM 645 C C . ALA A 1 94 ? -5.244 27.605 -2.366 1.00 44.69 94 ALA D C 1
ATOM 646 O O . ALA A 1 94 ? -5.555 28.636 -1.757 1.00 44.85 94 ALA D O 1
ATOM 648 N N . ALA A 1 95 ? -6.113 26.612 -2.578 1.00 45.90 95 ALA D N 1
ATOM 649 C CA . ALA A 1 95 ? -7.497 26.729 -2.135 1.00 46.61 95 ALA D CA 1
ATOM 650 C C . ALA A 1 95 ? -7.609 26.589 -0.624 1.00 46.56 95 ALA D C 1
ATOM 651 O O . ALA A 1 95 ? -8.370 27.322 0.017 1.00 46.97 95 ALA D O 1
ATOM 653 N N . ALA A 1 96 ? -6.866 25.647 -0.038 1.00 46.15 96 ALA D N 1
ATOM 654 C CA . ALA A 1 96 ? -6.878 25.504 1.412 1.00 46.11 96 ALA D CA 1
ATOM 655 C C . ALA A 1 96 ? -6.288 26.722 2.105 1.00 45.79 96 ALA D C 1
ATOM 656 O O . ALA A 1 96 ? -6.727 27.078 3.206 1.00 45.99 96 ALA D O 1
ATOM 658 N N . VAL A 1 97 ? -5.303 27.373 1.489 1.00 46.22 97 VAL D N 1
ATOM 659 C CA . VAL A 1 97 ? -4.740 28.573 2.095 1.00 45.96 97 VAL D CA 1
ATOM 660 C C . VAL A 1 97 ? -5.685 29.761 1.936 1.00 46.44 97 VAL D C 1
ATOM 661 O O . VAL A 1 97 ? -6.034 30.425 2.919 1.00 46.59 97 VAL D O 1
ATOM 665 N N . ARG A 1 98 ? -6.111 30.056 0.707 1.00 51.73 98 ARG D N 1
ATOM 666 C CA . ARG A 1 98 ? -6.866 31.273 0.437 1.00 52.01 98 ARG D CA 1
ATOM 667 C C . ARG A 1 98 ? -8.376 31.083 0.513 1.00 52.88 98 ARG D C 1
ATOM 668 O O . ARG A 1 98 ? -9.121 32.018 0.200 1.00 53.06 98 ARG D O 1
ATOM 676 N N . GLY A 1 99 ? -8.843 29.907 0.920 1.00 47.31 99 GLY D N 1
ATOM 677 C CA . GLY A 1 99 ? -10.256 29.703 1.171 1.00 48.12 99 GLY D CA 1
ATOM 678 C C . GLY A 1 99 ? -11.129 29.475 -0.046 1.00 48.75 99 GLY D C 1
ATOM 679 O O . GLY A 1 99 ? -12.190 30.093 -0.170 1.00 49.49 99 GLY D O 1
ATOM 680 N N . TYR A 1 100 ? -10.715 28.575 -0.934 1.00 50.33 100 TYR D N 1
ATOM 681 C CA . TYR A 1 100 ? -11.505 28.191 -2.095 1.00 50.93 100 TYR D CA 1
ATOM 682 C C . TYR A 1 100 ? -11.849 26.708 -2.019 1.00 51.09 100 TYR D C 1
ATOM 683 O O . TYR A 1 100 ? -11.218 25.932 -1.293 1.00 50.59 100 TYR D O 1
ATOM 692 N N . ARG A 1 101 ? -12.878 26.324 -2.764 1.00 52.65 101 ARG D N 1
ATOM 693 C CA . ARG A 1 101 ? -13.314 24.938 -2.835 1.00 52.79 101 ARG D CA 1
ATOM 694 C C . ARG A 1 101 ? -12.641 24.266 -4.026 1.00 51.67 101 ARG D C 1
ATOM 695 O O . ARG A 1 101 ? -12.539 24.858 -5.106 1.00 51.51 101 ARG D O 1
ATOM 703 N N . MET A 1 102 ? -12.181 23.032 -3.835 1.00 51.26 102 MET D N 1
ATOM 704 C CA . MET A 1 102 ? -11.414 22.336 -4.859 1.00 50.81 102 MET D CA 1
ATOM 705 C C . MET A 1 102 ? -12.155 21.111 -5.374 1.00 51.35 102 MET D C 1
ATOM 706 O O . MET A 1 102 ? -12.621 20.280 -4.588 1.00 51.62 102 MET D O 1
ATOM 711 N N . ILE A 1 103 ? -12.229 20.994 -6.697 1.00 49.17 103 ILE D N 1
ATOM 712 C CA . ILE A 1 103 ? -12.692 19.790 -7.374 1.00 49.54 103 ILE D CA 1
ATOM 713 C C . ILE A 1 103 ? -11.659 19.417 -8.427 1.00 48.91 103 ILE D C 1
ATOM 714 O O . ILE A 1 103 ? -11.310 20.244 -9.275 1.00 48.78 103 ILE D O 1
ATOM 719 N N . VAL A 1 104 ? -11.173 18.181 -8.374 1.00 49.51 104 VAL D N 1
ATOM 720 C CA . VAL A 1 104 ? -10.132 17.686 -9.264 1.00 48.88 104 VAL D CA 1
ATOM 721 C C . VAL A 1 104 ? -10.746 16.641 -10.179 1.00 49.37 104 VAL D C 1
ATOM 722 O O . VAL A 1 104 ? -11.573 15.831 -9.742 1.00 49.90 104 VAL D O 1
ATOM 726 N N . THR A 1 105 ? -10.351 16.665 -11.449 1.00 48.40 105 THR D N 1
ATOM 727 C CA . THR A 1 105 ?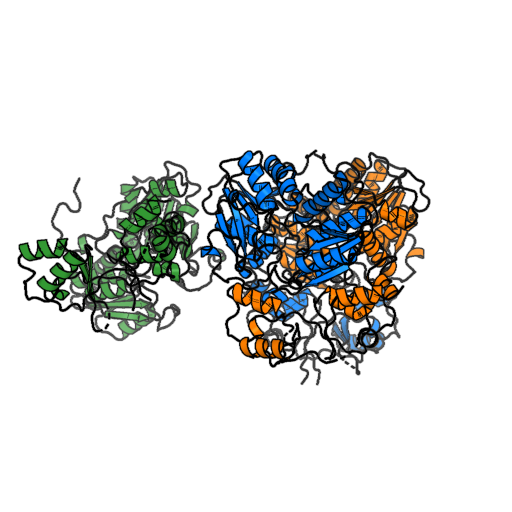 -10.749 15.658 -12.425 1.00 48.75 105 THR D CA 1
ATOM 728 C C . THR A 1 105 ? -9.469 14.976 -12.874 1.00 47.93 105 THR D C 1
ATOM 729 O O . THR A 1 105 ? -8.625 15.612 -13.514 1.00 47.46 105 THR D O 1
ATOM 733 N N . MET A 1 106 ? -9.307 13.701 -12.537 1.00 50.50 106 MET D N 1
ATOM 734 C CA . MET A 1 106 ? -8.057 13.050 -12.907 1.00 49.74 106 MET D CA 1
ATOM 735 C C . MET A 1 106 ? -8.314 11.650 -13.439 1.00 49.96 106 MET D C 1
ATOM 736 O O . MET A 1 106 ? -9.302 11.010 -13.065 1.00 50.58 106 MET D O 1
ATOM 741 N N . PRO A 1 107 ? -7.492 11.188 -14.375 1.00 50.93 107 PRO D N 1
ATOM 742 C CA . PRO A 1 107 ? -7.716 9.864 -14.957 1.00 51.13 107 PRO D CA 1
ATOM 743 C C . PRO A 1 107 ? -7.405 8.769 -13.951 1.00 50.92 107 PRO D C 1
ATOM 744 O O . PRO A 1 107 ? -6.666 8.967 -12.983 1.00 50.44 107 PRO D O 1
ATOM 748 N N . ALA A 1 108 ? -7.993 7.594 -14.192 1.00 53.84 108 ALA D N 1
ATOM 749 C CA . ALA A 1 108 ? -7.758 6.454 -13.315 1.00 53.74 108 ALA D CA 1
ATOM 750 C C . ALA A 1 108 ? -6.327 5.930 -13.393 1.00 52.93 108 ALA D C 1
ATOM 751 O O . ALA A 1 108 ? -5.920 5.164 -12.512 1.00 52.76 108 ALA D O 1
ATOM 753 N N . LYS A 1 109 ? -5.558 6.333 -14.410 1.00 55.70 109 LYS D N 1
ATOM 754 C CA . LYS A 1 109 ? -4.193 5.840 -14.572 1.00 54.98 109 LYS D CA 1
ATOM 755 C C . LYS A 1 109 ? -3.284 6.306 -13.439 1.00 54.73 109 LYS D C 1
ATOM 756 O O . LYS A 1 109 ? -2.323 5.611 -13.084 1.00 54.71 109 LYS D O 1
ATOM 762 N N . MET A 1 110 ? -3.576 7.472 -12.868 1.00 48.87 110 MET D N 1
ATOM 763 C CA . MET A 1 110 ? -2.688 8.121 -11.916 1.00 48.66 110 MET D CA 1
ATOM 764 C C . MET A 1 110 ? -2.666 7.376 -10.587 1.00 49.46 110 MET D C 1
ATOM 765 O O . MET A 1 110 ? -3.542 6.561 -10.280 1.00 50.34 110 MET D O 1
ATOM 770 N N . SER A 1 111 ? -1.637 7.672 -9.798 1.00 46.48 111 SER D N 1
ATOM 771 C CA . SER A 1 111 ? -1.392 6.967 -8.552 1.00 46.50 111 SER D CA 1
ATOM 772 C C . SER A 1 111 ? -2.454 7.297 -7.507 1.00 46.98 111 SER D C 1
ATOM 773 O O . SER A 1 111 ? -3.183 8.288 -7.605 1.00 47.20 111 SER D O 1
ATOM 776 N N . ALA A 1 112 ? -2.528 6.438 -6.486 1.00 46.92 112 ALA D N 1
ATOM 777 C CA . ALA A 1 112 ? -3.447 6.656 -5.378 1.00 47.40 112 ALA D CA 1
ATOM 778 C C . ALA A 1 112 ? -2.901 7.637 -4.355 1.00 47.10 112 ALA D C 1
ATOM 779 O O . ALA A 1 112 ? -3.688 8.213 -3.596 1.00 47.44 112 ALA D O 1
ATOM 781 N N . GLU A 1 113 ? -1.579 7.834 -4.312 1.00 46.28 113 GLU D N 1
ATOM 782 C CA . GLU A 1 113 ? -1.021 8.824 -3.398 1.00 46.40 113 GLU D CA 1
ATOM 783 C C . GLU A 1 113 ? -1.471 10.234 -3.764 1.00 45.64 113 GLU D C 1
ATOM 784 O O . GLU A 1 113 ? -1.812 11.026 -2.880 1.00 46.13 113 GLU D O 1
ATOM 790 N N . LYS A 1 114 ? -1.516 10.562 -5.059 1.00 46.05 114 LYS D N 1
ATOM 791 C CA . LYS A 1 114 ? -2.025 11.874 -5.455 1.00 46.13 114 LYS D CA 1
ATOM 792 C C . LYS A 1 114 ? -3.465 12.067 -4.992 1.00 46.77 114 LYS D C 1
ATOM 793 O O . LYS A 1 114 ? -3.824 13.124 -4.452 1.00 46.87 114 LYS D O 1
ATOM 799 N N . SER A 1 115 ? -4.295 11.039 -5.170 1.00 47.54 115 SER D N 1
ATOM 800 C CA . SER A 1 115 ? -5.687 11.106 -4.745 1.00 48.25 115 SER D CA 1
ATOM 801 C C . SER A 1 115 ? -5.791 11.310 -3.238 1.00 48.35 115 SER D C 1
ATOM 802 O O . SER A 1 115 ? -6.532 12.180 -2.766 1.00 48.68 115 SER D O 1
ATOM 805 N N . ASN A 1 116 ? -5.048 10.517 -2.464 1.00 48.22 116 ASN D N 1
ATOM 806 C CA . ASN A 1 116 ? -5.136 10.623 -1.012 1.00 48.36 116 ASN D CA 1
ATOM 807 C C . ASN A 1 116 ? -4.657 11.984 -0.523 1.00 47.99 116 ASN D C 1
ATOM 808 O O . ASN A 1 116 ? -5.255 12.574 0.385 1.00 48.28 116 ASN D O 1
ATOM 813 N N . ILE A 1 117 ? -3.593 12.511 -1.130 1.00 48.94 117 ILE D N 1
ATOM 814 C CA . ILE A 1 117 ? -3.053 13.794 -0.699 1.00 48.35 117 ILE D CA 1
ATOM 815 C C . ILE A 1 117 ? -4.006 14.929 -1.051 1.00 47.94 117 ILE D C 1
ATOM 816 O O . ILE A 1 117 ? -4.172 15.878 -0.276 1.00 48.61 117 ILE D O 1
ATOM 821 N N . MET A 1 118 ? -4.669 14.847 -2.207 1.00 50.07 118 MET D N 1
ATOM 822 C CA . MET A 1 118 ? -5.670 15.864 -2.515 1.00 49.86 118 MET D CA 1
ATOM 823 C C . MET A 1 118 ? -6.904 15.707 -1.633 1.00 51.79 118 MET D C 1
ATOM 824 O O . MET A 1 118 ? -7.614 16.686 -1.381 1.00 52.11 118 MET D O 1
ATOM 829 N N . LYS A 1 119 ? -7.166 14.493 -1.144 1.00 48.57 119 LYS D N 1
ATOM 830 C CA . LYS A 1 119 ? -8.265 14.303 -0.202 1.00 49.93 119 LYS D CA 1
ATOM 831 C C . LYS A 1 119 ? -7.939 14.910 1.159 1.00 50.54 119 LYS D C 1
ATOM 832 O O . LYS A 1 119 ? -8.824 15.459 1.825 1.00 51.36 119 LYS D O 1
ATOM 838 N N . CYS A 1 120 ? -6.679 14.810 1.597 1.00 45.59 120 CYS D N 1
ATOM 839 C CA . CYS A 1 120 ? -6.282 15.443 2.851 1.00 45.41 120 CYS D CA 1
ATOM 840 C C . CYS A 1 120 ? -6.328 16.962 2.762 1.00 45.26 120 CYS D C 1
ATOM 841 O O . CYS A 1 120 ? -6.441 17.631 3.796 1.00 45.31 120 CYS D O 1
ATOM 844 N N . LEU A 1 121 ? -6.266 17.515 1.552 1.00 46.08 121 LEU D N 1
ATOM 845 C CA . LEU A 1 121 ? -6.354 18.951 1.323 1.00 46.00 121 LEU D CA 1
ATOM 846 C C . LEU A 1 121 ? -7.789 19.422 1.100 1.00 46.72 121 LEU D C 1
ATOM 847 O O . LEU A 1 121 ? -7.994 20.548 0.637 1.00 46.77 121 LEU D O 1
ATOM 852 N N . GLY A 1 122 ? -8.774 18.590 1.422 1.00 47.57 122 GLY D N 1
ATOM 853 C CA . GLY A 1 122 ? -10.179 18.957 1.330 1.00 48.38 122 GLY D CA 1
ATOM 854 C C . GLY A 1 122 ? -10.712 19.139 -0.077 1.00 48.68 122 GLY D C 1
ATOM 855 O O . GLY A 1 122 ? -11.569 20.006 -0.302 1.00 49.19 122 GLY D O 1
ATOM 856 N N . ALA A 1 123 ? -10.238 18.341 -1.031 1.00 53.62 123 ALA D N 1
ATOM 857 C CA . ALA A 1 123 ? -10.652 18.456 -2.422 1.00 52.11 123 ALA D CA 1
ATOM 858 C C . ALA A 1 123 ? -11.525 17.276 -2.825 1.00 52.51 123 ALA D C 1
ATOM 859 O O . ALA A 1 123 ? -11.229 16.128 -2.481 1.00 53.19 123 ALA D O 1
ATOM 861 N N . GLU A 1 124 ? -12.594 17.563 -3.566 1.00 57.33 124 GLU D N 1
ATOM 862 C CA . GLU A 1 124 ? -13.379 16.506 -4.188 1.00 57.35 124 GLU D CA 1
ATOM 863 C C . GLU A 1 124 ? -12.609 15.926 -5.368 1.00 55.79 124 GLU D C 1
ATOM 864 O O . GLU A 1 124 ? -11.874 16.633 -6.060 1.00 54.46 124 GLU D O 1
ATOM 870 N N . ILE A 1 125 ? -12.769 14.626 -5.593 1.00 56.38 125 ILE D N 1
ATOM 871 C CA . ILE A 1 125 ? -11.993 13.915 -6.601 1.00 55.11 125 ILE D CA 1
ATOM 872 C C . ILE A 1 125 ? -12.955 13.133 -7.480 1.00 54.97 125 ILE D C 1
ATOM 873 O O . ILE A 1 125 ? -13.611 12.198 -7.007 1.00 56.23 125 ILE D O 1
ATOM 878 N N . VAL A 1 126 ? -13.052 13.519 -8.751 1.00 52.83 126 VAL D N 1
ATOM 879 C CA . VAL A 1 126 ? -13.778 12.752 -9.753 1.00 53.47 126 VAL D CA 1
ATOM 880 C C . VAL A 1 126 ? -12.736 12.179 -10.703 1.00 52.77 126 VAL D C 1
ATOM 881 O O . VAL A 1 126 ? -11.893 12.910 -11.245 1.00 52.17 126 VAL D O 1
ATOM 885 N N . ARG A 1 127 ? -12.755 10.862 -10.850 1.00 56.38 127 ARG D N 1
ATOM 886 C CA . ARG A 1 127 ? -11.817 10.168 -11.709 1.00 55.65 127 ARG D CA 1
ATOM 887 C C . ARG A 1 127 ? -12.504 9.812 -13.016 1.00 56.00 127 ARG D C 1
ATOM 888 O O . ARG A 1 127 ? -13.712 9.571 -13.062 1.00 56.89 127 ARG D O 1
ATOM 896 N N . THR A 1 128 ? -11.715 9.776 -14.072 1.00 57.37 128 THR D N 1
ATOM 897 C CA . THR A 1 128 ? -12.193 9.500 -15.411 1.00 57.85 128 THR D CA 1
ATOM 898 C C . THR A 1 128 ? -11.499 8.263 -15.956 1.00 57.38 128 THR D C 1
ATOM 899 O O . THR A 1 128 ? -10.418 7.887 -15.486 1.00 56.56 128 THR D O 1
ATOM 903 N N . PRO A 1 129 ? -12.108 7.585 -16.925 1.00 62.85 129 PRO D N 1
ATOM 904 C CA . PRO A 1 129 ? -11.470 6.397 -17.489 1.00 62.43 129 PRO D CA 1
ATOM 905 C C . PRO A 1 129 ? -10.137 6.731 -18.136 1.00 61.49 129 PRO D C 1
ATOM 906 O O . PRO A 1 129 ? -9.902 7.849 -18.603 1.00 61.36 129 PRO D O 1
ATOM 910 N N . THR A 1 130 ? -9.253 5.735 -18.143 1.00 64.13 130 THR D N 1
ATOM 911 C CA . THR A 1 130 ? -7.908 5.951 -18.658 1.00 63.25 130 THR D CA 1
ATOM 912 C C . THR A 1 130 ? -7.916 6.048 -20.177 1.00 63.40 130 THR D C 1
ATOM 913 O O . THR A 1 130 ? -7.273 6.934 -20.753 1.00 63.04 130 THR D O 1
ATOM 917 N N . GLU A 1 131 ? -8.669 5.170 -20.840 1.00 70.23 131 GLU D N 1
ATOM 918 C CA . GLU A 1 131 ? -8.617 5.046 -22.290 1.00 70.36 131 GLU D CA 1
ATOM 919 C C . GLU A 1 131 ? -9.405 6.124 -23.025 1.00 71.03 131 GLU D C 1
ATOM 920 O O . GLU A 1 131 ? -9.345 6.169 -24.258 1.00 71.17 131 GLU D O 1
ATOM 926 N N . ALA A 1 132 ? -10.132 6.987 -22.318 1.00 64.04 132 ALA D N 1
ATOM 927 C CA . ALA A 1 132 ? -10.936 8.005 -22.985 1.00 64.73 132 ALA D CA 1
ATOM 928 C C . ALA A 1 132 ? -10.061 9.029 -23.703 1.00 64.24 132 ALA D C 1
ATOM 929 O O . ALA A 1 132 ? -9.010 9.437 -23.202 1.00 63.44 132 ALA D O 1
ATOM 931 N N . ALA A 1 133 ? -10.509 9.446 -24.886 1.00 64.61 133 ALA D N 1
ATOM 932 C CA . ALA A 1 133 ? -9.830 10.480 -25.650 1.00 64.35 133 ALA D CA 1
ATOM 933 C C . ALA A 1 133 ? -10.177 11.855 -25.086 1.00 64.62 133 ALA D C 1
ATOM 934 O O . ALA A 1 133 ? -11.043 11.998 -24.221 1.00 65.11 133 ALA D O 1
ATOM 936 N N . TRP A 1 134 ? -9.479 12.883 -25.577 1.00 61.50 134 TRP D N 1
ATOM 937 C CA . TRP A 1 134 ? -9.729 14.228 -25.070 1.00 61.73 134 TRP D CA 1
ATOM 938 C C . TRP A 1 134 ? -11.112 14.729 -25.471 1.00 62.91 134 TRP D C 1
ATOM 939 O O . TRP A 1 134 ? -11.705 15.542 -24.756 1.00 63.30 134 TRP D O 1
ATOM 950 N N . ASN A 1 135 ? -11.640 14.248 -26.600 1.00 64.79 135 ASN D N 1
ATOM 951 C CA . ASN A 1 135 ? -12.945 14.689 -27.080 1.00 66.02 135 ASN D CA 1
ATOM 952 C C . ASN A 1 135 ? -14.100 14.135 -26.263 1.00 66.70 135 ASN D C 1
ATOM 953 O O . ASN A 1 135 ? -15.172 14.747 -26.241 1.00 67.69 135 ASN D O 1
ATOM 958 N N . ASP A 1 136 ? -13.914 13.003 -25.595 1.00 64.20 136 ASP D N 1
ATOM 959 C CA . ASP A 1 136 ? -15.012 12.381 -24.872 1.00 64.91 136 ASP D CA 1
ATOM 960 C C . ASP A 1 136 ? -15.465 13.285 -23.730 1.00 65.12 136 ASP D C 1
ATOM 961 O O . ASP A 1 136 ? -14.648 13.935 -23.074 1.00 64.34 136 ASP D O 1
ATOM 966 N N . GLU A 1 137 ? -16.776 13.353 -23.503 1.00 67.37 137 GLU D N 1
ATOM 967 C CA . GLU A 1 137 ? -17.229 14.051 -22.308 1.00 67.58 137 GLU D CA 1
ATOM 968 C C . GLU A 1 137 ? -17.005 13.223 -21.054 1.00 67.04 137 GLU D C 1
ATOM 969 O O . GLU A 1 137 ? -17.310 13.690 -19.951 1.00 67.13 137 GLU D O 1
ATOM 975 N N . ASN A 1 138 ? -16.478 12.011 -21.204 1.00 68.29 138 ASN D N 1
ATOM 976 C CA . ASN A 1 138 ? -15.980 11.230 -20.086 1.00 67.61 138 ASN D CA 1
ATOM 977 C C . ASN A 1 138 ? -14.488 11.438 -19.871 1.00 66.31 138 ASN D C 1
ATOM 978 O O . ASN A 1 138 ? -13.911 10.822 -18.968 1.00 65.66 138 ASN D O 1
ATOM 983 N N . SER A 1 139 ? -13.863 12.303 -20.667 1.00 61.03 139 SER D N 1
ATOM 984 C CA . SER A 1 139 ? -12.487 12.710 -20.439 1.00 59.91 139 SER D CA 1
ATOM 985 C C . SER A 1 139 ? -12.406 13.594 -19.200 1.00 59.69 139 SER D C 1
ATOM 986 O O . SER A 1 139 ? -13.398 14.182 -18.761 1.00 60.44 139 SER D O 1
ATOM 989 N N . HIS A 1 140 ? -11.204 13.679 -18.626 1.00 55.80 140 HIS D N 1
ATOM 990 C CA . HIS A 1 140 ? -11.030 14.538 -17.460 1.00 55.55 140 HIS D CA 1
ATOM 991 C C . HIS A 1 140 ? -11.401 15.980 -17.785 1.00 55.97 140 HIS D C 1
ATOM 992 O O . HIS A 1 140 ? -12.046 16.664 -16.982 1.00 56.37 140 HIS D O 1
ATOM 999 N N . MET A 1 141 ? -11.067 16.432 -18.989 1.00 55.49 141 MET D N 1
ATOM 1000 C CA . MET A 1 141 ? -11.373 17.794 -19.406 1.00 55.93 141 MET D CA 1
ATOM 1001 C C . MET A 1 141 ? -12.857 17.956 -19.716 1.00 57.15 141 MET D C 1
ATOM 1002 O O . MET A 1 141 ? -13.473 18.955 -19.328 1.00 57.66 141 MET D O 1
ATOM 1007 N N . GLY A 1 142 ? -13.454 16.972 -20.393 1.00 54.69 142 GLY D N 1
ATOM 1008 C CA . GLY A 1 142 ? -14.886 17.027 -20.646 1.00 55.90 142 GLY D CA 1
ATOM 1009 C C . GLY A 1 142 ? -15.708 16.938 -19.374 1.00 56.32 142 GLY D C 1
ATOM 1010 O O . GLY A 1 142 ? -16.731 17.615 -19.235 1.00 57.22 142 GLY D O 1
ATOM 1011 N N . VAL A 1 143 ? -15.285 16.091 -18.433 1.00 53.57 143 VAL D N 1
ATOM 1012 C CA . VAL A 1 143 ? -15.988 15.998 -17.158 1.00 53.92 143 VAL D CA 1
ATOM 1013 C C . VAL A 1 143 ? -15.838 17.296 -16.372 1.00 53.73 143 VAL D C 1
ATOM 1014 O O . VAL A 1 143 ? -16.785 17.753 -15.721 1.00 54.45 143 VAL D O 1
ATOM 1018 N N . ALA A 1 144 ? -14.645 17.904 -16.406 1.00 53.79 144 ALA D N 1
ATOM 1019 C CA . ALA A 1 144 ? -14.473 19.195 -15.746 1.00 53.64 144 ALA D CA 1
ATOM 1020 C C . ALA A 1 144 ? -15.364 20.256 -16.380 1.00 54.60 144 ALA D C 1
ATOM 1021 O O . ALA A 1 144 ? -15.939 21.095 -15.677 1.00 55.02 144 ALA D O 1
ATOM 1023 N N . ALA A 1 145 ? -15.496 20.229 -17.709 1.00 54.86 145 ALA D N 1
ATOM 1024 C CA . ALA A 1 145 ? -16.402 21.153 -18.383 1.00 55.88 145 ALA D CA 1
ATOM 1025 C C . ALA A 1 145 ? -17.842 20.916 -17.951 1.00 57.02 145 ALA D C 1
ATOM 1026 O O . ALA A 1 145 ? -18.584 21.867 -17.685 1.00 57.73 145 ALA D O 1
ATOM 1028 N N . LYS A 1 146 ? -18.247 19.647 -17.852 1.00 56.55 146 LYS D N 1
ATOM 1029 C CA . LYS A 1 146 ? -19.601 19.336 -17.412 1.00 57.68 146 LYS D CA 1
ATOM 1030 C C . LYS A 1 146 ? -19.835 19.836 -15.992 1.00 57.64 146 LYS D C 1
ATOM 1031 O O . LYS A 1 146 ? -20.883 20.419 -15.705 1.00 58.63 146 LYS D O 1
ATOM 1037 N N . LEU A 1 147 ? -18.847 19.664 -15.104 1.00 57.28 147 LEU D N 1
ATOM 1038 C CA . LEU A 1 147 ? -18.985 20.147 -13.730 1.00 57.17 147 LEU D CA 1
ATOM 1039 C C . LEU A 1 147 ? -19.067 21.667 -13.684 1.00 57.35 147 LEU D C 1
ATOM 1040 O O . LEU A 1 147 ? -19.857 22.226 -12.915 1.00 57.97 147 LEU D O 1
ATOM 1045 N N . GLN A 1 148 ? -18.280 22.350 -14.517 1.00 58.87 148 GLN D N 1
ATOM 1046 C CA . GLN A 1 148 ? -18.389 23.803 -14.616 1.00 59.14 148 GLN D CA 1
ATOM 1047 C C . GLN A 1 148 ? -19.778 24.219 -15.080 1.00 60.60 148 GLN D C 1
ATOM 1048 O O . GLN A 1 148 ? -20.333 25.213 -14.597 1.00 61.14 148 GLN D O 1
ATOM 1054 N N . ARG A 1 149 ? -20.359 23.459 -16.009 1.00 62.78 149 ARG D N 1
ATOM 1055 C CA . ARG A 1 149 ? -21.712 23.750 -16.472 1.00 64.27 149 ARG D CA 1
ATOM 1056 C C . ARG A 1 149 ? -22.749 23.453 -15.389 1.00 65.02 149 ARG D C 1
ATOM 1057 O O . ARG A 1 149 ? -23.786 24.122 -15.330 1.00 66.17 149 ARG D O 1
ATOM 1065 N N . GLU A 1 150 ? -22.490 22.460 -14.527 1.00 62.32 150 GLU D N 1
ATOM 1066 C CA . GLU A 1 150 ? -23.463 21.987 -13.547 1.00 63.07 150 GLU D CA 1
ATOM 1067 C C . GLU A 1 150 ? -23.301 22.621 -12.168 1.00 62.66 150 GLU D C 1
ATOM 1068 O O . GLU A 1 150 ? -24.172 22.429 -11.313 1.00 63.39 150 GLU D O 1
ATOM 1074 N N . LEU A 1 151 ? -22.220 23.363 -11.918 1.00 63.35 151 LEU D N 1
ATOM 1075 C CA . LEU A 1 151 ? -21.944 23.938 -10.602 1.00 62.86 151 LEU D CA 1
ATOM 1076 C C . LEU A 1 151 ? -21.847 25.458 -10.660 1.00 62.92 151 LEU D C 1
ATOM 1077 O O . LEU A 1 151 ? -21.293 26.020 -11.611 1.00 62.63 151 LEU D O 1
ATOM 1082 N N . GLU A 1 152 ? -22.384 26.113 -9.631 1.00 65.58 152 GLU D N 1
ATOM 1083 C CA . GLU A 1 152 ? -22.374 27.566 -9.537 1.00 65.70 152 GLU D CA 1
ATOM 1084 C C . GLU A 1 152 ? -21.135 28.068 -8.798 1.00 64.38 152 GLU D C 1
ATOM 1085 O O . GLU A 1 152 ? -20.625 27.416 -7.883 1.00 63.65 152 GLU D O 1
ATOM 1091 N N . ASN A 1 153 ? -20.674 29.258 -9.195 1.00 60.86 153 ASN D N 1
ATOM 1092 C CA . ASN A 1 153 ? -19.460 29.899 -8.682 1.00 59.71 153 ASN D CA 1
ATOM 1093 C C . ASN A 1 153 ? -18.213 29.045 -8.898 1.00 58.52 153 ASN D C 1
ATOM 1094 O O . ASN A 1 153 ? -17.213 29.211 -8.192 1.00 57.62 153 ASN D O 1
ATOM 1099 N N . ALA A 1 154 ? -18.249 28.142 -9.873 1.00 55.79 154 ALA D N 1
ATOM 1100 C CA . ALA A 1 154 ? -17.114 27.294 -10.209 1.00 54.80 154 ALA D CA 1
ATOM 1101 C C . ALA A 1 154 ? -16.279 27.922 -11.320 1.00 54.41 154 ALA D C 1
ATOM 1102 O O . ALA A 1 154 ? -16.786 28.676 -12.156 1.00 55.12 154 ALA D O 1
ATOM 1104 N N . HIS A 1 155 ? -14.986 27.602 -11.325 1.00 52.66 155 HIS D N 1
ATOM 1105 C CA . HIS A 1 155 ? -14.068 28.126 -12.325 1.00 52.23 155 HIS D CA 1
ATOM 1106 C C . HIS A 1 155 ? -13.098 27.032 -12.738 1.00 51.44 155 HIS D C 1
ATOM 1107 O O . HIS A 1 155 ? -12.580 26.307 -11.885 1.00 50.80 155 HIS D O 1
ATOM 1114 N N . ILE A 1 156 ? -12.851 26.916 -14.042 1.00 50.85 156 ILE D N 1
ATOM 1115 C CA . ILE A 1 156 ? -11.788 26.065 -14.562 1.00 50.07 156 ILE D CA 1
ATOM 1116 C C . ILE A 1 156 ? -10.660 26.977 -15.006 1.00 49.51 156 ILE D C 1
ATOM 1117 O O . ILE A 1 156 ? -10.833 27.796 -15.918 1.00 49.98 156 ILE D O 1
ATOM 1122 N N . LEU A 1 157 ? -9.504 26.830 -14.358 1.00 48.57 157 LEU D N 1
ATOM 1123 C CA . LEU A 1 157 ? -8.340 27.635 -14.692 1.00 48.03 157 LEU D CA 1
ATOM 1124 C C . LEU A 1 157 ? -7.622 27.107 -15.927 1.00 47.78 157 LEU D C 1
ATOM 1125 O O . LEU A 1 157 ? -6.955 27.886 -16.616 1.00 47.67 157 LEU D O 1
ATOM 1130 N N . ASP A 1 158 ? -7.796 25.821 -16.241 1.00 47.75 158 ASP D N 1
ATOM 1131 C CA . ASP A 1 158 ? -7.441 25.239 -17.536 1.00 47.73 158 ASP D CA 1
ATOM 1132 C C . ASP A 1 158 ? -5.953 25.408 -17.861 1.00 46.95 158 ASP D C 1
ATOM 1133 O O . ASP A 1 158 ? -5.560 26.134 -18.778 1.00 47.07 158 ASP D O 1
ATOM 1138 N N . GLN A 1 159 ? -5.129 24.739 -17.051 1.00 48.80 159 GLN D N 1
ATOM 1139 C CA . GLN A 1 159 ? -3.679 24.807 -17.224 1.00 48.05 159 GLN D CA 1
ATOM 1140 C C . GLN A 1 159 ? -3.219 24.484 -18.642 1.00 48.05 159 GLN D C 1
ATOM 1141 O O . GLN A 1 159 ? -2.080 24.804 -18.996 1.00 47.61 159 GLN D O 1
ATOM 1147 N N . TYR A 1 160 ? -4.064 23.853 -19.464 1.00 48.22 160 TYR D N 1
ATOM 1148 C CA . TYR A 1 160 ? -3.684 23.574 -20.844 1.00 48.27 160 TYR D CA 1
ATOM 1149 C C . TYR A 1 160 ? -3.737 24.809 -21.737 1.00 48.74 160 TYR D C 1
ATOM 1150 O O . TYR A 1 160 ? -3.087 24.822 -22.788 1.00 48.65 160 TYR D O 1
ATOM 1159 N N . ASN A 1 161 ? -4.488 25.845 -21.348 1.00 47.43 161 ASN D N 1
ATOM 1160 C CA . ASN A 1 161 ? -4.668 27.026 -22.187 1.00 48.00 161 ASN D CA 1
ATOM 1161 C C . ASN A 1 161 ? -4.392 28.345 -21.477 1.00 47.94 161 ASN D C 1
ATOM 1162 O O . ASN A 1 161 ? -4.327 29.379 -22.148 1.00 48.35 161 ASN D O 1
ATOM 1167 N N . ASN A 1 162 ? -4.236 28.347 -20.157 1.00 48.32 162 ASN D N 1
ATOM 1168 C CA . ASN A 1 162 ? -3.959 29.580 -19.430 1.00 48.25 162 ASN D CA 1
ATOM 1169 C C . ASN A 1 162 ? -2.514 30.011 -19.666 1.00 47.69 162 ASN D C 1
ATOM 1170 O O . ASN A 1 162 ? -1.588 29.203 -19.545 1.00 47.05 162 ASN D O 1
ATOM 1175 N N . THR A 1 163 ? -2.319 31.292 -19.994 1.00 47.03 163 THR D N 1
ATOM 1176 C CA . THR A 1 163 ? -0.974 31.798 -20.260 1.00 46.62 163 THR D CA 1
ATOM 1177 C C . THR A 1 163 ? -0.112 31.877 -19.004 1.00 45.92 163 THR D C 1
ATOM 1178 O O . THR A 1 163 ? 1.113 32.024 -19.114 1.00 45.51 163 THR D O 1
ATOM 1182 N N . ALA A 1 164 ? -0.717 31.772 -17.820 1.00 46.38 164 ALA D N 1
ATOM 1183 C CA . ALA A 1 164 ? 0.064 31.817 -16.591 1.00 46.09 164 ALA D CA 1
ATOM 1184 C C . ALA A 1 164 ? 1.007 30.631 -16.500 1.00 45.47 164 ALA D C 1
ATOM 1185 O O . ALA A 1 164 ? 2.138 30.770 -16.015 1.00 45.59 164 ALA D O 1
ATOM 1187 N N . ASN A 1 165 ? 0.566 29.471 -16.990 1.00 44.39 165 ASN D N 1
ATOM 1188 C CA . ASN A 1 165 ? 1.300 28.214 -16.950 1.00 43.86 165 ASN D CA 1
ATOM 1189 C C . ASN A 1 165 ? 2.691 28.382 -17.562 1.00 43.53 165 ASN D C 1
ATOM 1190 O O . ASN A 1 165 ? 3.680 28.130 -16.859 1.00 43.02 165 ASN D O 1
ATOM 1195 N N . PRO A 1 166 ? 2.842 28.808 -18.832 1.00 44.97 166 PRO D N 1
ATOM 1196 C CA . PRO A 1 166 ? 4.201 29.026 -19.351 1.00 44.72 166 PRO D CA 1
ATOM 1197 C C . PRO A 1 166 ? 4.782 30.376 -18.967 1.00 44.77 166 PRO D C 1
ATOM 1198 O O . PRO A 1 166 ? 6.014 30.498 -18.886 1.00 44.45 166 PRO D O 1
ATOM 1202 N N . MET A 1 167 ? 3.947 31.389 -18.701 1.00 47.19 167 MET D N 1
ATOM 1203 C CA . MET A 1 167 ? 4.490 32.698 -18.353 1.00 48.31 167 MET D CA 1
ATOM 1204 C C . MET A 1 167 ? 5.270 32.674 -17.049 1.00 48.22 167 MET D C 1
ATOM 1205 O O . MET A 1 167 ? 6.257 33.404 -16.913 1.00 49.24 167 MET D O 1
ATOM 1210 N N . VAL A 1 168 ? 4.859 31.855 -16.083 1.00 47.25 168 VAL D N 1
ATOM 1211 C CA . VAL A 1 168 ? 5.604 31.840 -14.832 1.00 46.98 168 VAL D CA 1
ATOM 1212 C C . VAL A 1 168 ? 6.864 30.987 -14.942 1.00 46.67 168 VAL D C 1
ATOM 1213 O O . VAL A 1 168 ? 7.890 31.315 -14.333 1.00 46.80 168 VAL D O 1
ATOM 1217 N N . HIS A 1 169 ? 6.857 29.938 -15.765 1.00 45.88 169 HIS D N 1
ATOM 1218 C CA . HIS A 1 169 ? 8.117 29.250 -16.023 1.00 45.86 169 HIS D CA 1
ATOM 1219 C C . HIS A 1 169 ? 9.065 30.134 -16.822 1.00 47.44 169 HIS D C 1
ATOM 1220 O O . HIS A 1 169 ? 10.285 29.957 -16.750 1.00 47.97 169 HIS D O 1
ATOM 1227 N N . TYR A 1 170 ? 8.522 31.091 -17.580 1.00 48.73 170 TYR D N 1
ATOM 1228 C CA . TYR A 1 170 ? 9.343 32.069 -18.284 1.00 50.53 170 TYR D CA 1
ATOM 1229 C C . TYR A 1 170 ? 9.816 33.186 -17.359 1.00 51.43 170 TYR D C 1
ATOM 1230 O O . TYR A 1 170 ? 10.875 33.774 -17.600 1.00 52.92 170 TYR D O 1
ATOM 1239 N N . ASP A 1 171 ? 9.065 33.484 -16.296 1.00 50.49 171 ASP D N 1
ATOM 1240 C CA . ASP A 1 171 ? 9.386 34.630 -15.451 1.00 51.31 171 ASP D CA 1
ATOM 1241 C C . ASP A 1 171 ? 10.378 34.280 -14.348 1.00 51.18 171 ASP D C 1
ATOM 1242 O O . ASP A 1 171 ? 11.356 35.006 -14.149 1.00 52.44 171 ASP D O 1
ATOM 1247 N N . VAL A 1 172 ? 10.146 33.193 -13.614 1.00 50.74 172 VAL D N 1
ATOM 1248 C CA . VAL A 1 172 ? 10.912 32.889 -12.411 1.00 50.43 172 VAL D CA 1
ATOM 1249 C C . VAL A 1 172 ? 11.768 31.631 -12.574 1.00 49.73 172 VAL D C 1
ATOM 1250 O O . VAL A 1 172 ? 12.974 31.664 -12.329 1.00 50.33 172 VAL D O 1
ATOM 1254 N N . THR A 1 173 ? 11.168 30.518 -13.004 1.00 48.38 173 THR D N 1
ATOM 1255 C CA . THR A 1 173 ? 11.905 29.255 -13.020 1.00 47.48 173 THR D CA 1
ATOM 1256 C C . THR A 1 173 ? 13.053 29.297 -14.021 1.00 48.56 173 THR D C 1
ATOM 1257 O O . THR A 1 173 ? 14.180 28.899 -13.702 1.00 48.63 173 THR D O 1
ATOM 1261 N N . ALA A 1 174 ? 12.777 29.752 -15.246 1.00 49.40 174 ALA D N 1
ATOM 1262 C CA . ALA A 1 174 ? 13.836 29.885 -16.236 1.00 50.84 174 ALA D CA 1
ATOM 1263 C C . ALA A 1 174 ? 14.874 30.897 -15.782 1.00 52.53 174 ALA D C 1
ATOM 1264 O O . ALA A 1 174 ? 16.079 30.703 -15.990 1.00 53.41 174 ALA D O 1
ATOM 1266 N N . GLU A 1 175 ? 14.423 31.984 -15.153 1.00 52.89 175 GLU D N 1
ATOM 1267 C CA . GLU A 1 175 ? 15.361 32.952 -14.600 1.00 54.46 175 GLU D CA 1
ATOM 1268 C C . GLU A 1 175 ? 16.171 32.334 -13.469 1.00 53.67 175 GLU D C 1
ATOM 1269 O O . GLU A 1 175 ? 17.355 32.646 -13.303 1.00 54.98 175 GLU D O 1
ATOM 1275 N N . GLU A 1 176 ? 15.549 31.452 -12.683 1.00 46.91 176 GLU D N 1
ATOM 1276 C CA . GLU A 1 176 ? 16.280 30.710 -11.661 1.00 46.67 176 GLU D CA 1
ATOM 1277 C C . GLU A 1 176 ? 17.397 29.878 -12.286 1.00 46.67 176 GLU D C 1
ATOM 1278 O O . GLU A 1 176 ? 18.562 29.971 -11.875 1.00 46.77 176 GLU D O 1
ATOM 1284 N N . ILE A 1 177 ? 17.056 29.067 -13.295 1.00 51.04 177 ILE D N 1
ATOM 1285 C CA . ILE A 1 177 ? 18.057 28.226 -13.950 1.00 51.05 177 ILE D CA 1
ATOM 1286 C C . ILE A 1 177 ? 19.173 29.084 -14.536 1.00 52.38 177 ILE D C 1
ATOM 1287 O O . ILE A 1 177 ? 20.354 28.723 -14.467 1.00 52.60 177 ILE D O 1
ATOM 1292 N N . ILE A 1 178 ? 18.818 30.226 -15.131 1.00 54.29 178 ILE D N 1
ATOM 1293 C CA . ILE A 1 178 ? 19.831 31.099 -15.720 1.00 56.97 178 ILE D CA 1
ATOM 1294 C C . ILE A 1 178 ? 20.756 31.665 -14.647 1.00 57.78 178 ILE D C 1
ATOM 1295 O O . ILE A 1 178 ? 21.983 31.682 -14.813 1.00 59.13 178 ILE D O 1
ATOM 1300 N N . THR A 1 179 ? 20.192 32.130 -13.528 1.00 58.19 179 THR D N 1
ATOM 1301 C CA . THR A 1 179 ? 21.019 32.788 -12.524 1.00 59.12 179 THR D CA 1
ATOM 1302 C C . THR A 1 179 ? 21.891 31.804 -11.758 1.00 57.78 179 THR D C 1
ATOM 1303 O O . THR A 1 179 ? 22.963 32.189 -11.280 1.00 58.91 179 THR D O 1
ATOM 1307 N N . GLN A 1 180 ? 21.477 30.542 -11.633 1.00 58.35 180 GLN D N 1
ATOM 1308 C CA . GLN A 1 180 ? 22.369 29.604 -10.954 1.00 57.13 180 GLN D CA 1
ATOM 1309 C C . GLN A 1 180 ? 23.390 28.945 -11.880 1.00 57.49 180 GLN D C 1
ATOM 1310 O O . GLN A 1 180 ? 24.446 28.514 -11.403 1.00 57.22 180 GLN D O 1
ATOM 1316 N N . CYS A 1 181 ? 23.118 28.853 -13.180 1.00 59.86 181 CYS D N 1
ATOM 1317 C CA . CYS A 1 181 ? 24.110 28.384 -14.142 1.00 60.58 181 CYS D CA 1
ATOM 1318 C C . CYS A 1 181 ? 24.972 29.509 -14.724 1.00 63.52 181 CYS D C 1
ATOM 1319 O O . CYS A 1 181 ? 25.777 29.244 -15.622 1.00 64.49 181 CYS D O 1
ATOM 1322 N N . ASP A 1 182 ? 24.805 30.751 -14.254 1.00 65.30 182 ASP D N 1
ATOM 1323 C CA . ASP A 1 182 ? 25.611 31.900 -14.695 1.00 68.43 182 ASP D CA 1
ATOM 1324 C C . ASP A 1 182 ? 25.501 32.150 -16.200 1.00 70.47 182 ASP D C 1
ATOM 1325 O O . ASP A 1 182 ? 26.466 32.556 -16.851 1.00 72.87 182 ASP D O 1
ATOM 1330 N N . GLY A 1 183 ? 24.320 31.897 -16.763 1.00 67.75 183 GLY D N 1
ATOM 1331 C CA . GLY A 1 183 ? 24.071 32.204 -18.160 1.00 67.99 183 GLY D CA 1
ATOM 1332 C C . GLY A 1 183 ? 24.565 31.151 -19.132 1.00 68.01 183 GLY D C 1
ATOM 1333 O O . GLY A 1 183 ? 24.040 31.018 -20.242 1.00 68.05 183 GLY D O 1
ATOM 1334 N N . ASP A 1 184 ? 25.591 30.406 -18.731 1.00 76.09 184 ASP D N 1
ATOM 1335 C CA . ASP A 1 184 ? 26.203 29.388 -19.582 1.00 75.71 184 ASP D CA 1
ATOM 1336 C C . ASP A 1 184 ? 25.373 28.112 -19.520 1.00 72.61 184 ASP D C 1
ATOM 1337 O O . ASP A 1 184 ? 25.551 27.282 -18.625 1.00 70.21 184 ASP D O 1
ATOM 1342 N N . ILE A 1 185 ? 24.461 27.948 -20.478 1.00 64.26 185 ILE D N 1
ATOM 1343 C CA . ILE A 1 185 ? 23.701 26.712 -20.637 1.00 62.76 185 ILE D CA 1
ATOM 1344 C C . ILE A 1 185 ? 23.850 26.228 -22.072 1.00 63.34 185 ILE D C 1
ATOM 1345 O O . ILE A 1 185 ? 23.659 26.999 -23.019 1.00 64.68 185 ILE D O 1
ATOM 1350 N N . ASP A 1 186 ? 24.196 24.951 -22.226 1.00 64.94 186 ASP D N 1
ATOM 1351 C CA . ASP A 1 186 ? 24.439 24.337 -23.523 1.00 65.76 186 ASP D CA 1
ATOM 1352 C C . ASP A 1 186 ? 23.300 23.437 -23.981 1.00 63.99 186 ASP D C 1
ATOM 1353 O O . ASP A 1 186 ? 23.014 23.372 -25.180 1.00 65.26 186 ASP D O 1
ATOM 1358 N N . MET A 1 187 ? 22.659 22.724 -23.059 1.00 58.09 187 MET D N 1
ATOM 1359 C CA . MET A 1 187 ? 21.507 21.898 -23.380 1.00 56.36 187 MET D CA 1
ATOM 1360 C C . MET A 1 187 ? 20.532 21.943 -22.215 1.00 54.46 187 MET D C 1
ATOM 1361 O O . MET A 1 187 ? 20.937 22.021 -21.053 1.00 53.68 187 MET D O 1
ATOM 1366 N N . VAL A 1 188 ? 19.240 21.900 -22.538 1.00 48.49 188 VAL D N 1
ATOM 1367 C CA . VAL A 1 188 ? 18.180 21.794 -21.543 1.00 48.24 188 VAL D CA 1
ATOM 1368 C C . VAL A 1 188 ? 17.244 20.676 -21.973 1.00 48.06 188 VAL D C 1
ATOM 1369 O O . VAL A 1 188 ? 16.662 20.732 -23.063 1.00 48.21 188 VAL D O 1
ATOM 1373 N N . VAL A 1 189 ? 17.106 19.665 -21.126 1.00 44.94 189 VAL D N 1
ATOM 1374 C CA . VAL A 1 189 ? 16.235 18.529 -21.383 1.00 44.78 189 VAL D CA 1
ATOM 1375 C C . VAL A 1 189 ? 15.103 18.604 -20.375 1.00 44.68 189 VAL D C 1
ATOM 1376 O O . VAL A 1 189 ? 15.343 18.699 -19.166 1.00 44.56 189 VAL D O 1
ATOM 1380 N N . ILE A 1 190 ? 13.874 18.562 -20.870 1.00 41.99 190 ILE D N 1
ATOM 1381 C CA . ILE A 1 190 ? 12.722 18.888 -20.044 1.00 42.01 190 ILE D CA 1
ATOM 1382 C C . ILE A 1 190 ? 11.506 18.162 -20.603 1.00 42.10 190 ILE D C 1
ATOM 1383 O O . ILE A 1 190 ? 11.282 18.139 -21.816 1.00 42.28 190 ILE D O 1
ATOM 1388 N N . GLY A 1 191 ? 10.713 17.579 -19.707 1.00 44.37 191 GLY D N 1
ATOM 1389 C CA . GLY A 1 191 ? 9.581 16.780 -20.133 1.00 44.26 191 GLY D CA 1
ATOM 1390 C C . GLY A 1 191 ? 8.464 17.625 -20.713 1.00 44.75 191 GLY D C 1
ATOM 1391 O O . GLY A 1 191 ? 8.257 18.780 -20.338 1.00 45.04 191 GLY D O 1
ATOM 1392 N N . ALA A 1 192 ? 7.723 17.025 -21.637 1.00 42.56 192 ALA D N 1
ATOM 1393 C CA . ALA A 1 192 ? 6.634 17.697 -22.339 1.00 43.01 192 ALA D CA 1
ATOM 1394 C C . ALA A 1 192 ? 5.318 17.080 -21.879 1.00 43.21 192 ALA D C 1
ATOM 1395 O O . ALA A 1 192 ? 4.897 16.036 -22.386 1.00 43.29 192 ALA D O 1
ATOM 1397 N N . GLY A 1 193 ? 4.665 17.740 -20.927 1.00 44.34 193 GLY D N 1
ATOM 1398 C CA . GLY A 1 193 ? 3.334 17.352 -20.497 1.00 44.65 193 GLY D CA 1
ATOM 1399 C C . GLY A 1 193 ? 2.302 18.249 -21.145 1.00 45.22 193 GLY D C 1
ATOM 1400 O O . GLY A 1 193 ? 1.958 18.061 -22.317 1.00 45.52 193 GLY D O 1
ATOM 1401 N N . THR A 1 194 ? 1.789 19.226 -20.396 1.00 45.32 194 THR D N 1
ATOM 1402 C CA . THR A 1 194 ? 1.083 20.325 -21.042 1.00 45.89 194 THR D CA 1
ATOM 1403 C C . THR A 1 194 ? 2.017 21.111 -21.947 1.00 45.93 194 THR D C 1
ATOM 1404 O O . THR A 1 194 ? 1.553 21.830 -22.839 1.00 46.44 194 THR D O 1
ATOM 1408 N N . GLY A 1 195 ? 3.325 20.976 -21.741 1.00 45.83 195 GLY D N 1
ATOM 1409 C CA . GLY A 1 195 ? 4.304 21.714 -22.496 1.00 45.90 195 GLY D CA 1
ATOM 1410 C C . GLY A 1 195 ? 4.577 23.102 -21.975 1.00 46.50 195 GLY D C 1
ATOM 1411 O O . GLY A 1 195 ? 5.412 23.807 -22.553 1.00 47.48 195 GLY D O 1
ATOM 1412 N N . GLY A 1 196 ? 3.908 23.516 -20.899 1.00 44.41 196 GLY D N 1
ATOM 1413 C CA . GLY A 1 196 ? 4.123 24.857 -20.382 1.00 45.09 196 GLY D CA 1
ATOM 1414 C C . GLY A 1 196 ? 5.529 25.062 -19.850 1.00 45.48 196 GLY D C 1
ATOM 1415 O O . GLY A 1 196 ? 6.143 26.111 -20.077 1.00 46.64 196 GLY D O 1
ATOM 1416 N N . THR A 1 197 ? 6.059 24.069 -19.130 1.00 44.73 197 THR D N 1
ATOM 1417 C CA . THR A 1 197 ? 7.392 24.232 -18.565 1.00 45.09 197 THR D CA 1
ATOM 1418 C C . THR A 1 197 ? 8.449 24.312 -19.662 1.00 46.02 197 THR D C 1
ATOM 1419 O O . THR A 1 197 ? 9.305 25.204 -19.630 1.00 47.21 197 THR D O 1
ATOM 1423 N N . ILE A 1 198 ? 8.372 23.440 -20.675 1.00 45.40 198 ILE D N 1
ATOM 1424 C CA . ILE A 1 198 ? 9.380 23.463 -21.729 1.00 45.41 198 ILE D CA 1
ATOM 1425 C C . ILE A 1 198 ? 9.252 24.732 -22.557 1.00 46.22 198 ILE D C 1
ATOM 1426 O O . ILE A 1 198 ? 10.250 25.409 -22.819 1.00 46.95 198 ILE D O 1
ATOM 1431 N N . THR A 1 199 ? 8.029 25.102 -22.940 1.00 45.97 199 THR D N 1
ATOM 1432 C CA . THR A 1 199 ? 7.823 26.356 -23.656 1.00 47.41 199 THR D CA 1
ATOM 1433 C C . THR A 1 199 ? 8.437 27.529 -22.904 1.00 48.47 199 THR D C 1
ATOM 1434 O O . THR A 1 199 ? 9.310 28.227 -23.430 1.00 50.10 199 THR D O 1
ATOM 1438 N N . GLY A 1 200 ? 7.994 27.760 -21.665 1.00 47.60 200 GLY D N 1
ATOM 1439 C CA . GLY A 1 200 ? 8.464 28.931 -20.938 1.00 47.62 200 GLY D CA 1
ATOM 1440 C C . GLY A 1 200 ? 9.969 28.939 -20.722 1.00 47.32 200 GLY D C 1
ATOM 1441 O O . GLY A 1 200 ? 10.654 29.925 -21.034 1.00 47.54 200 GLY D O 1
ATOM 1442 N N . ILE A 1 201 ? 10.512 27.832 -20.198 1.00 47.30 201 ILE D N 1
ATOM 1443 C CA . ILE A 1 201 ? 11.938 27.780 -19.884 1.00 47.07 201 ILE D CA 1
ATOM 1444 C C . ILE A 1 201 ? 12.771 27.911 -21.151 1.00 47.29 201 ILE D C 1
ATOM 1445 O O . ILE A 1 201 ? 13.741 28.679 -21.196 1.00 47.43 201 ILE D O 1
ATOM 1450 N N . GLY A 1 202 ? 12.423 27.147 -22.190 1.00 48.28 202 GLY D N 1
ATOM 1451 C CA . GLY A 1 202 ? 13.190 27.193 -23.420 1.00 49.98 202 GLY D CA 1
ATOM 1452 C C . GLY A 1 202 ? 13.151 28.560 -24.071 1.00 52.09 202 GLY D C 1
ATOM 1453 O O . GLY A 1 202 ? 14.161 29.036 -24.591 1.00 54.15 202 GLY D O 1
ATOM 1454 N N . ARG A 1 203 ? 11.988 29.219 -24.046 1.00 53.59 203 ARG D N 1
ATOM 1455 C CA . ARG A 1 203 ? 11.897 30.553 -24.625 1.00 55.34 203 ARG D CA 1
ATOM 1456 C C . ARG A 1 203 ? 12.805 31.522 -23.879 1.00 56.73 203 ARG D C 1
ATOM 1457 O O . ARG A 1 203 ? 13.603 32.239 -24.496 1.00 58.80 203 ARG D O 1
ATOM 1465 N N . LYS A 1 204 ? 12.722 31.542 -22.541 1.00 55.21 204 LYS D N 1
ATOM 1466 C CA . LYS A 1 204 ? 13.559 32.490 -21.807 1.00 55.24 204 LYS D CA 1
ATOM 1467 C C . LYS A 1 204 ? 15.041 32.190 -21.992 1.00 55.15 204 LYS D C 1
ATOM 1468 O O . LYS A 1 204 ? 15.851 33.112 -22.160 1.00 55.46 204 LYS D O 1
ATOM 1474 N N . ILE A 1 205 ? 15.410 30.907 -22.026 1.00 56.59 205 ILE D N 1
ATOM 1475 C CA . ILE A 1 205 ? 16.820 30.550 -22.145 1.00 57.83 205 ILE D CA 1
ATOM 1476 C C . ILE A 1 205 ? 17.346 30.908 -23.529 1.00 60.27 205 ILE D C 1
ATOM 1477 O O . ILE A 1 205 ? 18.417 31.510 -23.665 1.00 62.53 205 ILE D O 1
ATOM 1482 N N . LYS A 1 206 ? 16.603 30.544 -24.577 1.00 56.55 206 LYS D N 1
ATOM 1483 C CA . LYS A 1 206 ? 17.012 30.881 -25.935 1.00 58.77 206 LYS D CA 1
ATOM 1484 C C . LYS A 1 206 ? 17.063 32.388 -26.147 1.00 60.41 206 LYS D C 1
ATOM 1485 O O . LYS A 1 206 ? 17.821 32.870 -26.998 1.00 62.37 206 LYS D O 1
ATOM 1491 N N . GLU A 1 207 ? 16.254 33.146 -25.402 1.00 60.39 207 GLU D N 1
ATOM 1492 C CA . GLU A 1 207 ? 16.374 34.599 -25.445 1.00 61.40 207 GLU D CA 1
ATOM 1493 C C . GLU A 1 207 ? 17.671 35.067 -24.793 1.00 62.74 207 GLU D C 1
ATOM 1494 O O . GLU A 1 207 ? 18.374 35.931 -25.335 1.00 63.91 207 GLU D O 1
ATOM 1500 N N . ARG A 1 208 ? 18.013 34.498 -23.632 1.00 69.49 208 ARG D N 1
ATOM 1501 C CA . ARG A 1 208 ? 19.235 34.904 -22.952 1.00 70.79 208 ARG D CA 1
ATOM 1502 C C . ARG A 1 208 ? 20.471 34.135 -23.397 1.00 72.33 208 ARG D C 1
ATOM 1503 O O . ARG A 1 208 ? 21.588 34.654 -23.263 1.00 73.76 208 ARG D O 1
ATOM 1511 N N . CYS A 1 209 ? 20.310 32.927 -23.932 1.00 70.39 209 CYS D N 1
ATOM 1512 C CA . CYS A 1 209 ? 21.435 32.146 -24.444 1.00 71.78 209 CYS D CA 1
ATOM 1513 C C . CYS A 1 209 ? 20.968 31.430 -25.701 1.00 71.56 209 CYS D C 1
ATOM 1514 O O . CYS A 1 209 ? 20.416 30.325 -25.633 1.00 69.42 209 CYS D O 1
ATOM 1517 N N . PRO A 1 210 ? 21.179 32.031 -26.876 1.00 67.41 210 PRO D N 1
ATOM 1518 C CA . PRO A 1 210 ? 20.634 31.444 -28.110 1.00 67.25 210 PRO D CA 1
ATOM 1519 C C . PRO A 1 210 ? 21.343 30.175 -28.548 1.00 67.79 210 PRO D C 1
ATOM 1520 O O . PRO A 1 210 ? 20.744 29.367 -29.271 1.00 66.88 210 PRO D O 1
ATOM 1524 N N . LYS A 1 211 ? 22.591 29.967 -28.128 1.00 76.23 211 LYS D N 1
ATOM 1525 C CA . LYS A 1 211 ? 23.340 28.784 -28.527 1.00 76.48 211 LYS D CA 1
ATOM 1526 C C . LYS A 1 211 ? 22.866 27.529 -27.803 1.00 72.74 211 LYS D C 1
ATOM 1527 O O . LYS A 1 211 ? 23.423 26.451 -28.039 1.00 71.79 211 LYS D O 1
ATOM 1533 N N . CYS A 1 212 ? 21.873 27.651 -26.920 1.00 70.95 212 CYS D N 1
ATOM 1534 C CA . CYS A 1 212 ? 21.366 26.525 -26.147 1.00 67.30 212 CYS D CA 1
ATOM 1535 C C . CYS A 1 212 ? 20.386 25.686 -26.958 1.00 65.87 212 CYS D C 1
ATOM 1536 O O . CYS A 1 212 ? 19.467 26.219 -27.589 1.00 66.47 212 CYS D O 1
ATOM 1539 N N . LYS A 1 213 ? 20.593 24.372 -26.947 1.00 60.62 213 LYS D N 1
ATOM 1540 C CA . LYS A 1 213 ? 19.616 23.436 -27.485 1.00 58.86 213 LYS D CA 1
ATOM 1541 C C . LYS A 1 213 ? 18.616 23.059 -26.402 1.00 55.98 213 LYS D C 1
ATOM 1542 O O . LYS A 1 213 ? 18.988 22.866 -25.242 1.00 54.70 213 LYS D O 1
ATOM 1548 N N . VAL A 1 214 ? 17.349 22.933 -26.788 1.00 50.80 214 VAL D N 1
ATOM 1549 C CA . VAL A 1 214 ? 16.290 22.506 -25.885 1.00 50.50 214 VAL D CA 1
ATOM 1550 C C . VAL A 1 214 ? 15.719 21.201 -26.423 1.00 50.33 214 VAL D C 1
ATOM 1551 O O . VAL A 1 214 ? 15.292 21.125 -27.584 1.00 50.56 214 VAL D O 1
ATOM 1555 N N . VAL A 1 215 ? 15.752 20.170 -25.588 1.00 51.55 215 VAL D N 1
ATOM 1556 C CA . VAL A 1 215 ? 15.329 18.827 -25.952 1.00 50.09 215 VAL D CA 1
ATOM 1557 C C . VAL A 1 215 ? 14.035 18.535 -25.215 1.00 48.32 215 VAL D C 1
ATOM 1558 O O . VAL A 1 215 ? 13.957 18.717 -23.996 1.00 47.48 215 VAL D O 1
ATOM 1562 N N . GLY A 1 216 ? 13.014 18.118 -25.952 1.00 47.00 216 GLY D N 1
ATOM 1563 C CA . GLY A 1 216 ? 11.751 17.733 -25.356 1.00 46.97 216 GLY D CA 1
ATOM 1564 C C . GLY A 1 216 ? 11.688 16.222 -25.225 1.00 46.72 216 GLY D C 1
ATOM 1565 O O . GLY A 1 216 ? 12.120 15.492 -26.116 1.00 46.70 216 GLY D O 1
ATOM 1566 N N . VAL A 1 217 ? 11.147 15.764 -24.103 1.00 47.31 217 VAL D N 1
ATOM 1567 C CA . VAL A 1 217 ? 10.977 14.343 -23.838 1.00 46.37 217 VAL D CA 1
ATOM 1568 C C . VAL A 1 217 ? 9.496 14.021 -23.916 1.00 46.56 217 VAL D C 1
ATOM 1569 O O . VAL A 1 217 ? 8.669 14.691 -23.287 1.00 46.73 217 VAL D O 1
ATOM 1573 N N . ASP A 1 218 ? 9.167 13.001 -24.695 1.00 50.21 218 ASP D N 1
ATOM 1574 C CA . ASP A 1 218 ? 7.795 12.595 -24.897 1.00 50.45 218 ASP D CA 1
ATOM 1575 C C . ASP A 1 218 ? 7.756 11.080 -24.746 1.00 50.19 218 ASP D C 1
ATOM 1576 O O . ASP A 1 218 ? 8.600 10.382 -25.330 1.00 50.00 218 ASP D O 1
ATOM 1581 N N . PRO A 1 219 ? 6.815 10.534 -23.982 1.00 51.15 219 PRO D N 1
ATOM 1582 C CA . PRO A 1 219 ? 6.792 9.083 -23.777 1.00 51.01 219 PRO D CA 1
ATOM 1583 C C . PRO A 1 219 ? 6.278 8.353 -25.007 1.00 51.27 219 PRO D C 1
ATOM 1584 O O . PRO A 1 219 ? 5.497 8.890 -25.798 1.00 51.68 219 PRO D O 1
ATOM 1588 N N . LYS A 1 220 ? 6.732 7.110 -25.161 1.00 51.23 220 LYS D N 1
ATOM 1589 C CA . LYS A 1 220 ? 6.298 6.284 -26.284 1.00 51.43 220 LYS D CA 1
ATOM 1590 C C . LYS A 1 220 ? 4.809 6.002 -26.151 1.00 51.85 220 LYS D C 1
ATOM 1591 O O . LYS A 1 220 ? 4.383 5.238 -25.278 1.00 51.88 220 LYS D O 1
ATOM 1597 N N . GLY A 1 221 ? 4.022 6.613 -27.027 1.00 56.13 221 GLY D N 1
ATOM 1598 C CA . GLY A 1 221 ? 2.584 6.534 -26.944 1.00 56.68 221 GLY D CA 1
ATOM 1599 C C . GLY A 1 221 ? 1.956 7.875 -27.229 1.00 57.06 221 GLY D C 1
ATOM 1600 O O . GLY A 1 221 ? 0.844 7.953 -27.759 1.00 57.64 221 GLY D O 1
ATOM 1601 N N . SER A 1 222 ? 2.681 8.939 -26.909 1.00 55.56 222 SER D N 1
ATOM 1602 C CA . SER A 1 222 ? 2.187 10.293 -27.075 1.00 55.95 222 SER D CA 1
ATOM 1603 C C . SER A 1 222 ? 2.464 10.799 -28.488 1.00 56.15 222 SER D C 1
ATOM 1604 O O . SER A 1 222 ? 3.224 10.203 -29.255 1.00 55.89 222 SER D O 1
ATOM 1607 N N . ILE A 1 223 ? 1.844 11.928 -28.823 1.00 52.82 223 ILE D N 1
ATOM 1608 C CA . ILE A 1 223 ? 1.893 12.463 -30.175 1.00 53.15 223 ILE D CA 1
ATOM 1609 C C . ILE A 1 223 ? 2.469 13.877 -30.191 1.00 53.13 223 ILE D C 1
ATOM 1610 O O . ILE A 1 223 ? 2.225 14.638 -31.128 1.00 53.58 223 ILE D O 1
ATOM 1615 N N . LEU A 1 224 ? 3.264 14.226 -29.178 1.00 54.40 224 LEU D N 1
ATOM 1616 C CA . LEU A 1 224 ? 3.813 15.570 -29.065 1.00 54.53 224 LEU D CA 1
ATOM 1617 C C . LEU A 1 224 ? 5.161 15.735 -29.746 1.00 54.40 224 LEU D C 1
ATOM 1618 O O . LEU A 1 224 ? 5.565 16.870 -30.012 1.00 54.98 224 LEU D O 1
ATOM 1623 N N . ALA A 1 225 ? 5.849 14.642 -30.052 1.00 55.88 225 ALA D N 1
ATOM 1624 C CA . ALA A 1 225 ? 7.182 14.738 -30.620 1.00 56.38 225 ALA D CA 1
ATOM 1625 C C . ALA A 1 225 ? 7.119 15.084 -32.106 1.00 57.73 225 ALA D C 1
ATOM 1626 O O . ALA A 1 225 ? 6.116 14.853 -32.789 1.00 57.66 225 ALA D O 1
ATOM 1628 N N . VAL A 1 226 ? 8.218 15.643 -32.600 1.00 56.39 226 VAL D N 1
ATOM 1629 C CA . VAL A 1 226 ? 8.332 16.118 -33.972 1.00 58.06 226 VAL D CA 1
ATOM 1630 C C . VAL A 1 226 ? 9.536 15.435 -34.607 1.00 58.88 226 VAL D C 1
ATOM 1631 O O . VAL A 1 226 ? 10.623 15.462 -34.029 1.00 59.12 226 VAL D O 1
ATOM 1635 N N . PRO A 1 227 ? 9.391 14.789 -35.773 1.00 62.79 227 PRO D N 1
ATOM 1636 C CA . PRO A 1 227 ? 8.135 14.663 -36.522 1.00 62.54 227 PRO D CA 1
ATOM 1637 C C . PRO A 1 227 ? 7.318 13.450 -36.093 1.00 60.71 227 PRO D C 1
ATOM 1638 O O . PRO A 1 227 ? 7.704 12.788 -35.134 1.00 59.55 227 PRO D O 1
ATOM 1642 N N . ASP A 1 228 ? 6.211 13.160 -36.783 1.00 63.98 228 ASP D N 1
ATOM 1643 C CA . ASP A 1 228 ? 5.401 12.007 -36.404 1.00 62.49 228 ASP D CA 1
ATOM 1644 C C . ASP A 1 228 ? 6.086 10.675 -36.681 1.00 62.19 228 ASP D C 1
ATOM 1645 O O . ASP A 1 228 ? 5.614 9.645 -36.189 1.00 61.06 228 ASP D O 1
ATOM 1650 N N . SER A 1 229 ? 7.185 10.663 -37.437 1.00 65.18 229 SER D N 1
ATOM 1651 C CA . SER A 1 229 ? 7.938 9.427 -37.612 1.00 64.91 229 SER D CA 1
ATOM 1652 C C . SER A 1 229 ? 8.552 8.929 -36.309 1.00 63.67 229 SER D C 1
ATOM 1653 O O . SER A 1 229 ? 9.033 7.790 -36.267 1.00 63.12 229 SER D O 1
ATOM 1656 N N . LEU A 1 230 ? 8.554 9.749 -35.254 1.00 62.00 230 LEU D N 1
ATOM 1657 C CA . LEU A 1 230 ? 9.047 9.338 -33.947 1.00 60.85 230 LEU D CA 1
ATOM 1658 C C . LEU A 1 230 ? 7.957 8.817 -33.015 1.00 59.61 230 LEU D C 1
ATOM 1659 O O . LEU A 1 230 ? 8.274 8.088 -32.069 1.00 59.10 230 LEU D O 1
ATOM 1664 N N . ASN A 1 231 ? 6.689 9.145 -33.262 1.00 61.29 231 ASN D N 1
ATOM 1665 C CA . ASN A 1 231 ? 5.622 8.769 -32.340 1.00 61.25 231 ASN D CA 1
ATOM 1666 C C . ASN A 1 231 ? 5.004 7.415 -32.647 1.00 61.26 231 ASN D C 1
ATOM 1667 O O . ASN A 1 231 ? 4.239 6.901 -31.822 1.00 61.27 231 ASN D O 1
ATOM 1672 N N . ASP A 1 232 ? 5.314 6.829 -33.798 1.00 67.91 232 ASP D N 1
ATOM 1673 C CA . ASP A 1 232 ? 4.671 5.603 -34.246 1.00 68.02 232 ASP D CA 1
ATOM 1674 C C . ASP A 1 232 ? 5.240 4.328 -33.606 1.00 67.50 232 ASP D C 1
ATOM 1675 O O . ASP A 1 232 ? 4.882 3.235 -34.058 1.00 67.58 232 ASP D O 1
ATOM 1680 N N . GLU A 1 233 ? 6.028 4.412 -32.522 1.00 72.83 233 GLU D N 1
ATOM 1681 C CA . GLU A 1 233 ? 6.524 3.187 -31.838 1.00 72.40 233 GLU D CA 1
ATOM 1682 C C . GLU A 1 233 ? 5.304 2.473 -31.261 1.00 72.64 233 GLU D C 1
ATOM 1683 O O . GLU A 1 233 ? 4.942 1.343 -31.636 1.00 72.70 233 GLU D O 1
ATOM 1689 N N . LYS A 1 234 ? 4.662 3.128 -30.328 1.00 68.51 234 LYS D N 1
ATOM 1690 C CA . LYS A 1 234 ? 3.432 2.572 -29.765 1.00 68.88 234 LYS D CA 1
ATOM 1691 C C . LYS A 1 234 ? 2.367 3.653 -29.875 1.00 69.44 234 LYS D C 1
ATOM 1692 O O . LYS A 1 234 ? 2.147 4.407 -28.927 1.00 69.45 234 LYS D O 1
ATOM 1698 N N . ARG A 1 235 ? 1.687 3.717 -31.016 1.00 64.83 235 ARG D N 1
ATOM 1699 C CA . ARG A 1 235 ? 0.754 4.811 -31.251 1.00 65.41 235 ARG D CA 1
ATOM 1700 C C . ARG A 1 235 ? -0.443 4.691 -30.322 1.00 65.83 235 ARG D C 1
ATOM 1701 O O . ARG A 1 235 ? -1.196 3.713 -30.384 1.00 66.16 235 ARG D O 1
ATOM 1709 N N . LEU A 1 236 ? -0.624 5.703 -29.476 1.00 67.15 236 LEU D N 1
ATOM 1710 C CA . LEU A 1 236 ? -1.747 5.799 -28.548 1.00 67.60 236 LEU D CA 1
ATOM 1711 C C . LEU A 1 236 ? -1.852 4.577 -27.637 1.00 67.42 236 LEU D C 1
ATOM 1712 O O . LEU A 1 236 ? -2.928 4.276 -27.111 1.00 67.92 236 LEU D O 1
ATOM 1717 N N . GLN A 1 237 ? -0.744 3.874 -27.423 1.00 68.38 237 GLN D N 1
ATOM 1718 C CA . GLN A 1 237 ? -0.718 2.780 -26.463 1.00 68.20 237 GLN D CA 1
ATOM 1719 C C . GLN A 1 237 ? -0.499 3.365 -25.074 1.00 67.94 237 GLN D C 1
ATOM 1720 O O . GLN A 1 237 ? 0.426 4.155 -24.866 1.00 67.50 237 GLN D O 1
ATOM 1726 N N . SER A 1 238 ? -1.354 2.985 -24.130 1.00 64.57 238 SER D N 1
ATOM 1727 C CA . SER A 1 238 ? -1.281 3.527 -22.781 1.00 64.42 238 SER D CA 1
ATOM 1728 C C . SER A 1 238 ? 0.035 3.148 -22.107 1.00 63.71 238 SER D C 1
ATOM 1729 O O . SER A 1 238 ? 0.574 2.057 -22.309 1.00 63.47 238 SER D O 1
ATOM 1732 N N . TYR A 1 239 ? 0.552 4.069 -21.295 1.00 56.53 239 TYR D N 1
ATOM 1733 C CA . TYR A 1 239 ? 1.811 3.880 -20.590 1.00 55.93 239 TYR D CA 1
ATOM 1734 C C . TYR A 1 239 ? 1.597 4.143 -19.106 1.00 55.97 239 TYR D C 1
ATOM 1735 O O . TYR A 1 239 ? 0.540 4.620 -18.685 1.00 56.41 239 TYR D O 1
ATOM 1744 N N . GLU A 1 240 ? 2.621 3.823 -18.312 1.00 53.82 240 GLU D N 1
ATOM 1745 C CA . GLU A 1 240 ? 2.552 3.956 -16.858 1.00 53.93 240 GLU D CA 1
ATOM 1746 C C . GLU A 1 240 ? 3.094 5.273 -16.323 1.00 53.65 240 GLU D C 1
ATOM 1747 O O . GLU A 1 240 ? 2.650 5.715 -15.259 1.00 53.86 240 GLU D O 1
ATOM 1753 N N . VAL A 1 241 ? 4.050 5.898 -17.013 1.00 48.79 241 VAL D N 1
ATOM 1754 C CA . VAL A 1 241 ? 4.613 7.149 -16.523 1.00 48.54 241 VAL D CA 1
ATOM 1755 C C . VAL A 1 241 ? 3.518 8.203 -16.458 1.00 48.84 241 VAL D C 1
ATOM 1756 O O . VAL A 1 241 ? 2.664 8.304 -17.351 1.00 49.13 241 VAL D O 1
ATOM 1760 N N . GLU A 1 242 ? 3.529 8.983 -15.381 1.00 45.01 242 GLU D N 1
ATOM 1761 C CA . GLU A 1 242 ? 2.535 10.020 -15.139 1.00 45.32 242 GLU D CA 1
ATOM 1762 C C . GLU A 1 242 ? 3.200 11.389 -15.217 1.00 45.09 242 GLU D C 1
ATOM 1763 O O . GLU A 1 242 ? 4.266 11.600 -14.631 1.00 44.75 242 GLU D O 1
ATOM 1769 N N . GLY A 1 243 ? 2.581 12.310 -15.959 1.00 43.53 243 GLY D N 1
ATOM 1770 C CA . GLY A 1 243 ? 3.028 13.689 -16.051 1.00 43.42 243 GLY D CA 1
ATOM 1771 C C . GLY A 1 243 ? 3.279 14.194 -17.461 1.00 43.47 243 GLY D C 1
ATOM 1772 O O . GLY A 1 243 ? 2.990 15.359 -17.749 1.00 43.66 243 GLY D O 1
ATOM 1773 N N . ILE A 1 244 ? 3.816 13.357 -18.341 1.00 44.08 244 ILE D N 1
ATOM 1774 C CA . ILE A 1 244 ? 4.180 13.828 -19.674 1.00 44.12 244 ILE D CA 1
ATOM 1775 C C . ILE A 1 244 ? 3.349 13.128 -20.746 1.00 44.46 244 ILE D C 1
ATOM 1776 O O . ILE A 1 244 ? 2.922 11.981 -20.577 1.00 44.52 244 ILE D O 1
ATOM 1781 N N . GLY A 1 245 ? 3.142 13.827 -21.871 1.00 48.45 245 GLY D N 1
ATOM 1782 C CA . GLY A 1 245 ? 2.451 13.275 -23.028 1.00 48.83 245 GLY D CA 1
ATOM 1783 C C . GLY A 1 245 ? 0.931 13.336 -22.981 1.00 49.47 245 GLY D C 1
ATOM 1784 O O . GLY A 1 245 ? 0.328 13.088 -21.931 1.00 49.57 245 GLY D O 1
ATOM 1785 N N . TYR A 1 246 ? 0.304 13.681 -24.111 1.00 50.25 246 TYR D N 1
ATOM 1786 C CA . TYR A 1 246 ? -1.149 13.747 -24.225 1.00 50.98 246 TYR D CA 1
ATOM 1787 C C . TYR A 1 246 ? -1.571 13.320 -25.627 1.00 51.41 246 TYR D C 1
ATOM 1788 O O . TYR A 1 246 ? -0.738 13.171 -26.526 1.00 51.15 246 TYR D O 1
ATOM 1797 N N . ASP A 1 247 ? -2.882 13.133 -25.824 1.00 53.99 247 ASP D N 1
ATOM 1798 C CA . ASP A 1 247 ? -3.401 12.777 -27.142 1.00 54.52 247 ASP D CA 1
ATOM 1799 C C . ASP A 1 247 ? -3.744 13.998 -27.989 1.00 55.08 247 ASP D C 1
ATOM 1800 O O . ASP A 1 247 ? -4.548 13.890 -28.925 1.00 55.76 247 ASP D O 1
ATOM 1805 N N . PHE A 1 248 ? -3.165 15.151 -27.677 1.00 51.87 248 PHE D N 1
ATOM 1806 C CA . PHE A 1 248 ? -3.355 16.374 -28.447 1.00 52.37 248 PHE D CA 1
ATOM 1807 C C . PHE A 1 248 ? -2.259 17.342 -28.034 1.00 51.82 248 PHE D C 1
ATOM 1808 O O . PHE A 1 248 ? -1.573 17.134 -27.030 1.00 51.17 248 PHE D O 1
ATOM 1816 N N . VAL A 1 249 ? -2.095 18.402 -28.818 1.00 48.31 249 VAL D N 1
ATOM 1817 C CA . VAL A 1 249 ? -1.108 19.439 -28.531 1.00 47.94 249 VAL D CA 1
ATOM 1818 C C . VAL A 1 249 ? -1.793 20.499 -27.669 1.00 48.26 249 VAL D C 1
ATOM 1819 O O . VAL A 1 249 ? -2.725 21.161 -28.154 1.00 49.01 249 VAL D O 1
ATOM 1823 N N . PRO A 1 250 ? -1.389 20.675 -26.414 1.00 48.37 250 PRO D N 1
ATOM 1824 C CA . PRO A 1 250 ? -2.057 21.667 -25.565 1.00 48.67 250 PRO D CA 1
ATOM 1825 C C . PRO A 1 250 ? -1.833 23.077 -26.090 1.00 48.99 250 PRO D C 1
ATOM 1826 O O . PRO A 1 250 ? -0.920 23.339 -26.879 1.00 48.83 250 PRO D O 1
ATOM 1830 N N . GLY A 1 251 ? -2.693 23.997 -25.644 1.00 48.80 251 GLY D N 1
ATOM 1831 C CA . GLY A 1 251 ? -2.634 25.352 -26.172 1.00 49.22 251 GLY D CA 1
ATOM 1832 C C . GLY A 1 251 ? -1.318 26.051 -25.888 1.00 48.73 251 GLY D C 1
ATOM 1833 O O . GLY A 1 251 ? -0.832 26.835 -26.705 1.00 49.04 251 GLY D O 1
ATOM 1834 N N . VAL A 1 252 ? -0.719 25.771 -24.727 1.00 47.54 252 VAL D N 1
ATOM 1835 C CA . VAL A 1 252 ? 0.499 26.468 -24.317 1.00 47.06 252 VAL D CA 1
ATOM 1836 C C . VAL A 1 252 ? 1.762 25.865 -24.908 1.00 46.57 252 VAL D C 1
ATOM 1837 O O . VAL A 1 252 ? 2.842 26.447 -24.753 1.00 46.27 252 VAL D O 1
ATOM 1841 N N . LEU A 1 253 ? 1.665 24.726 -25.588 1.00 48.09 253 LEU D N 1
ATOM 1842 C CA . LEU A 1 253 ? 2.851 24.071 -26.126 1.00 47.64 253 LEU D CA 1
ATOM 1843 C C . LEU A 1 253 ? 3.239 24.717 -27.450 1.00 48.02 253 LEU D C 1
ATOM 1844 O O . LEU A 1 253 ? 2.483 24.660 -28.426 1.00 48.57 253 LEU D O 1
ATOM 1849 N N . ASP A 1 254 ? 4.418 25.326 -27.481 1.00 49.67 254 ASP D N 1
ATOM 1850 C CA . ASP A 1 254 ? 4.992 25.897 -28.694 1.00 51.21 254 ASP D CA 1
ATOM 1851 C C . ASP A 1 254 ? 6.102 24.949 -29.142 1.00 51.49 254 ASP D C 1
ATOM 1852 O O . ASP A 1 254 ? 7.269 25.124 -28.789 1.00 52.22 254 ASP D O 1
ATOM 1857 N N . ARG A 1 255 ? 5.724 23.931 -29.919 1.00 51.80 255 ARG D N 1
ATOM 1858 C CA . ARG A 1 255 ? 6.674 22.913 -30.349 1.00 51.91 255 ARG D CA 1
ATOM 1859 C C . ARG A 1 255 ? 7.769 23.470 -31.247 1.00 53.92 255 ARG D C 1
ATOM 1860 O O . ARG A 1 255 ? 8.745 22.761 -31.518 1.00 54.28 255 ARG D O 1
ATOM 1868 N N . LYS A 1 256 ? 7.620 24.697 -31.743 1.00 51.91 256 LYS D N 1
ATOM 1869 C CA . LYS A 1 256 ? 8.670 25.302 -32.549 1.00 54.08 256 LYS D CA 1
ATOM 1870 C C . LYS A 1 256 ? 9.831 25.836 -31.723 1.00 55.03 256 LYS D C 1
ATOM 1871 O O . LYS A 1 256 ? 10.908 26.066 -32.282 1.00 56.89 256 LYS D O 1
ATOM 1877 N N . VAL A 1 257 ? 9.646 26.049 -30.416 1.00 52.15 257 VAL D N 1
ATOM 1878 C CA . VAL A 1 257 ? 10.750 26.530 -29.592 1.00 52.45 257 VAL D CA 1
ATOM 1879 C C . VAL A 1 257 ? 11.628 25.396 -29.095 1.00 51.79 257 VAL D C 1
ATOM 1880 O O . VAL A 1 257 ? 12.674 25.667 -28.485 1.00 52.20 257 VAL D O 1
ATOM 1884 N N . VAL A 1 258 ? 11.249 24.140 -29.339 1.00 51.66 258 VAL D N 1
ATOM 1885 C CA . VAL A 1 258 ? 12.065 22.981 -28.985 1.00 51.16 258 VAL D CA 1
ATOM 1886 C C . VAL A 1 258 ? 12.727 22.441 -30.249 1.00 51.27 258 VAL D C 1
ATOM 1887 O O . VAL A 1 258 ? 12.104 22.374 -31.318 1.00 51.61 258 VAL D O 1
ATOM 1891 N N . ASP A 1 259 ? 14.005 22.077 -30.135 1.00 51.04 259 ASP D N 1
ATOM 1892 C CA . ASP A 1 259 ? 14.811 21.660 -31.281 1.00 52.61 259 ASP D CA 1
ATOM 1893 C C . ASP A 1 259 ? 14.688 20.159 -31.532 1.00 50.92 259 ASP D C 1
ATOM 1894 O O . ASP A 1 259 ? 14.319 19.732 -32.630 1.00 51.31 259 ASP D O 1
ATOM 1899 N N . GLU A 1 260 ? 14.995 19.354 -30.521 1.00 56.82 260 GLU D N 1
ATOM 1900 C CA . GLU A 1 260 ? 14.990 17.904 -30.631 1.00 55.23 260 GLU D CA 1
ATOM 1901 C C . GLU A 1 260 ? 13.777 17.322 -29.924 1.00 52.92 260 GLU D C 1
ATOM 1902 O O . GLU A 1 260 ? 13.099 17.977 -29.128 1.00 52.36 260 GLU D O 1
ATOM 1908 N N . TRP A 1 261 ? 13.513 16.060 -30.236 1.00 54.89 261 TRP D N 1
ATOM 1909 C CA . TRP A 1 261 ? 12.564 15.266 -29.482 1.00 52.86 261 TRP D CA 1
ATOM 1910 C C . TRP A 1 261 ? 13.195 13.909 -29.225 1.00 51.74 261 TRP D C 1
ATOM 1911 O O . TRP A 1 261 ? 13.788 13.308 -30.126 1.00 52.33 261 TRP D O 1
ATOM 1922 N N . VAL A 1 262 ? 13.062 13.431 -27.993 1.00 48.15 262 VAL D N 1
ATOM 1923 C CA . VA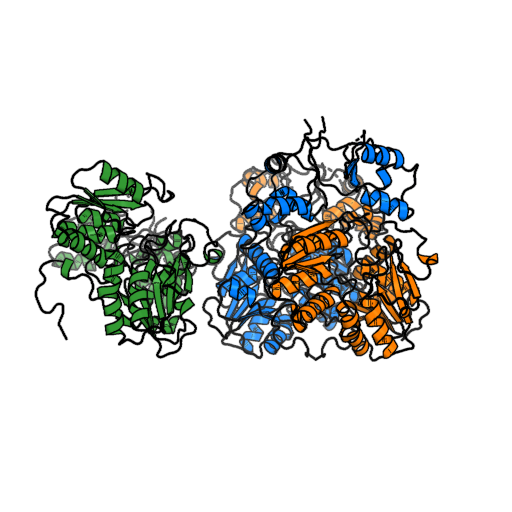L A 1 262 ? 13.560 12.125 -27.583 1.00 47.87 262 VAL D CA 1
ATOM 1924 C C . VAL A 1 262 ? 12.380 11.308 -27.087 1.00 47.82 262 VAL D C 1
ATOM 1925 O O . VAL A 1 262 ? 11.569 11.796 -26.290 1.00 47.88 262 VAL D O 1
ATOM 1929 N N . LYS A 1 263 ? 12.274 10.077 -27.572 1.00 50.53 263 LYS D N 1
ATOM 1930 C CA . LYS A 1 263 ? 11.239 9.153 -27.138 1.00 50.39 263 LYS D CA 1
ATOM 1931 C C . LYS A 1 263 ? 11.790 8.251 -26.045 1.00 49.98 263 LYS D C 1
ATOM 1932 O O . LYS A 1 263 ? 12.845 7.631 -26.218 1.00 49.80 263 LYS D O 1
ATOM 1938 N N . VAL A 1 264 ? 11.080 8.187 -24.920 1.00 48.32 264 VAL D N 1
ATOM 1939 C CA . VAL A 1 264 ? 11.495 7.383 -23.776 1.00 48.14 264 VAL D CA 1
ATOM 1940 C C . VAL A 1 264 ? 10.312 6.535 -23.324 1.00 48.26 264 VAL D C 1
ATOM 1941 O O . VAL A 1 264 ? 9.202 7.051 -23.153 1.00 48.46 264 VAL D O 1
ATOM 1945 N N . GLY A 1 265 ? 10.555 5.237 -23.120 1.00 51.58 265 GLY D N 1
ATOM 1946 C CA . GLY A 1 265 ? 9.523 4.311 -22.703 1.00 51.76 265 GLY D CA 1
ATOM 1947 C C . GLY A 1 265 ? 9.475 4.126 -21.195 1.00 51.71 265 GLY D C 1
ATOM 1948 O O . GLY A 1 265 ? 10.235 4.725 -20.439 1.00 51.52 265 GLY D O 1
ATOM 1949 N N . ASP A 1 266 ? 8.559 3.252 -20.765 1.00 50.49 266 ASP D N 1
ATOM 1950 C CA . ASP A 1 266 ? 8.358 2.998 -19.338 1.00 50.57 266 ASP D CA 1
ATOM 1951 C C . ASP A 1 266 ? 9.602 2.392 -18.693 1.00 50.35 266 ASP D C 1
ATOM 1952 O O . ASP A 1 266 ? 10.067 2.867 -17.648 1.00 50.28 266 ASP D O 1
ATOM 1957 N N . ALA A 1 267 ? 10.130 1.311 -19.277 1.00 50.25 267 ALA D N 1
ATOM 1958 C CA . ALA A 1 267 ? 11.232 0.584 -18.650 1.00 50.15 267 ALA D CA 1
ATOM 1959 C C . ALA A 1 267 ? 12.432 1.495 -18.413 1.00 49.87 267 ALA D C 1
ATOM 1960 O O . ALA A 1 267 ? 12.992 1.537 -17.305 1.00 49.88 267 ALA D O 1
ATOM 1962 N N . GLU A 1 268 ? 12.823 2.257 -19.438 1.00 50.99 268 GLU D N 1
ATOM 1963 C CA . GLU A 1 268 ? 13.971 3.146 -19.298 1.00 50.81 268 GLU D CA 1
ATOM 1964 C C . GLU A 1 268 ? 13.714 4.221 -18.246 1.00 50.83 268 GLU D C 1
ATOM 1965 O O . GLU A 1 268 ? 14.579 4.496 -17.405 1.00 50.77 268 GLU D O 1
ATOM 1971 N N . SER A 1 269 ? 12.513 4.806 -18.250 1.00 49.41 269 SER D N 1
ATOM 1972 C CA . SER A 1 269 ? 12.194 5.860 -17.289 1.00 49.46 269 SER D CA 1
ATOM 1973 C C . SER A 1 269 ? 12.296 5.351 -15.856 1.00 49.53 269 SER D C 1
ATOM 1974 O O . SER A 1 269 ? 12.918 5.992 -15.001 1.00 49.47 269 SER D O 1
ATOM 1977 N N . PHE A 1 270 ? 11.695 4.189 -15.574 1.00 49.12 270 PHE D N 1
ATOM 1978 C CA . PHE A 1 270 ? 11.667 3.705 -14.194 1.00 49.33 270 PHE D CA 1
ATOM 1979 C C . PHE A 1 270 ? 13.043 3.242 -13.729 1.00 49.29 270 PHE D C 1
ATOM 1980 O O . PHE A 1 270 ? 13.457 3.551 -12.600 1.00 49.38 270 PHE D O 1
ATOM 1988 N N . THR A 1 271 ? 13.772 2.503 -14.573 1.00 50.57 271 THR D N 1
ATOM 1989 C CA . THR A 1 271 ? 15.102 2.081 -14.151 1.00 50.60 271 THR D CA 1
ATOM 1990 C C . THR A 1 271 ? 16.033 3.276 -13.954 1.00 50.44 271 THR D C 1
ATOM 1991 O O . THR A 1 271 ? 16.856 3.271 -13.030 1.00 50.57 271 THR D O 1
ATOM 1995 N N . THR A 1 272 ? 15.880 4.339 -14.756 1.00 49.77 272 THR D N 1
ATOM 1996 C CA . THR A 1 272 ? 16.724 5.509 -14.544 1.00 49.69 272 THR D CA 1
ATOM 1997 C C . THR A 1 272 ? 16.284 6.337 -13.341 1.00 49.77 272 THR D C 1
ATOM 1998 O O . THR A 1 272 ? 17.126 6.971 -12.698 1.00 49.79 272 THR D O 1
ATOM 2002 N N . ALA A 1 273 ? 14.991 6.345 -13.007 1.00 47.24 273 ALA D N 1
ATOM 2003 C CA . ALA A 1 273 ? 14.567 7.015 -11.781 1.00 47.36 273 ALA D CA 1
ATOM 2004 C C . ALA A 1 273 ? 15.161 6.318 -10.565 1.00 47.53 273 ALA D C 1
ATOM 2005 O O . ALA A 1 273 ? 15.662 6.965 -9.630 1.00 47.59 273 ALA D O 1
ATOM 2007 N N . ARG A 1 274 ? 15.101 4.984 -10.560 1.00 46.32 274 ARG D N 1
ATOM 2008 C CA . ARG A 1 274 ? 15.716 4.236 -9.473 1.00 46.62 274 ARG D CA 1
ATOM 2009 C C . ARG A 1 274 ? 17.222 4.442 -9.456 1.00 46.49 274 ARG D C 1
ATOM 2010 O O . ARG A 1 274 ? 17.823 4.515 -8.377 1.00 46.70 274 ARG D O 1
ATOM 2018 N N . ALA A 1 275 ? 17.839 4.591 -10.634 1.00 43.65 275 ALA D N 1
ATOM 2019 C CA . ALA A 1 275 ? 19.262 4.903 -10.682 1.00 43.70 275 ALA D CA 1
ATOM 2020 C C . ALA A 1 275 ? 19.556 6.273 -10.082 1.00 43.68 275 ALA D C 1
ATOM 2021 O O . ALA A 1 275 ? 20.574 6.448 -9.407 1.00 43.89 275 ALA D O 1
ATOM 2023 N N . ILE A 1 276 ? 18.692 7.262 -10.332 1.00 42.99 276 ILE D N 1
ATOM 2024 C CA . ILE A 1 276 ? 18.878 8.583 -9.730 1.00 42.99 276 ILE D CA 1
ATOM 2025 C C . ILE A 1 276 ? 18.837 8.476 -8.216 1.00 43.16 276 ILE D C 1
ATOM 2026 O O . ILE A 1 276 ? 19.727 8.975 -7.515 1.00 43.33 276 ILE D O 1
ATOM 2031 N N . ILE A 1 277 ? 17.802 7.813 -7.691 1.00 40.60 277 ILE D N 1
ATOM 2032 C CA . ILE A 1 277 ? 17.689 7.666 -6.240 1.00 40.80 277 ILE D CA 1
ATOM 2033 C C . ILE A 1 277 ? 18.914 6.959 -5.679 1.00 41.11 277 ILE D C 1
ATOM 2034 O O . ILE A 1 277 ? 19.458 7.351 -4.639 1.00 41.32 277 ILE D O 1
ATOM 2039 N N . ARG A 1 278 ? 19.370 5.907 -6.359 1.00 41.79 278 ARG D N 1
ATOM 2040 C CA . ARG A 1 278 ? 20.451 5.088 -5.824 1.00 42.16 278 ARG D CA 1
ATOM 2041 C C . ARG A 1 278 ? 21.799 5.807 -5.876 1.00 42.32 278 ARG D C 1
ATOM 2042 O O . ARG A 1 278 ? 22.575 5.744 -4.916 1.00 42.69 278 ARG D O 1
ATOM 2050 N N . ASN A 1 279 ? 22.097 6.499 -6.982 1.00 42.66 279 ASN D N 1
ATOM 2051 C CA . ASN A 1 279 ? 23.429 7.046 -7.221 1.00 42.88 279 ASN D CA 1
ATOM 2052 C C . ASN A 1 279 ? 23.579 8.496 -6.778 1.00 42.86 279 ASN D C 1
ATOM 2053 O O . ASN A 1 279 ? 24.677 8.897 -6.370 1.00 43.19 279 ASN D O 1
ATOM 2058 N N . GLU A 1 280 ? 22.514 9.296 -6.850 1.00 46.13 280 GLU D N 1
ATOM 2059 C CA . GLU A 1 280 ? 22.562 10.673 -6.377 1.00 46.16 280 GLU D CA 1
ATOM 2060 C C . GLU A 1 280 ? 21.882 10.869 -5.032 1.00 46.27 280 GLU D C 1
ATOM 2061 O O . GLU A 1 280 ? 22.383 11.639 -4.210 1.00 46.47 280 GLU D O 1
ATOM 2067 N N . GLY A 1 281 ? 20.795 10.153 -4.764 1.00 42.27 281 GLY D N 1
ATOM 2068 C CA . GLY A 1 281 ? 20.104 10.317 -3.505 1.00 42.32 281 GLY D CA 1
ATOM 2069 C C . GLY A 1 281 ? 19.085 11.429 -3.582 1.00 42.04 281 GLY D C 1
ATOM 2070 O O . GLY A 1 281 ? 18.889 12.185 -2.626 1.00 42.08 281 GLY D O 1
ATOM 2071 N N . LEU A 1 282 ? 18.427 11.533 -4.727 1.00 40.81 282 LEU D N 1
ATOM 2072 C CA . LEU A 1 282 ? 17.380 12.518 -4.960 1.00 40.58 282 LEU D CA 1
ATOM 2073 C C . LEU A 1 282 ? 16.066 11.756 -5.022 1.00 40.52 282 LEU D C 1
ATOM 2074 O O . LEU A 1 282 ? 15.832 10.987 -5.960 1.00 40.45 282 LEU D O 1
ATOM 2079 N N . PHE A 1 283 ? 15.209 11.975 -4.026 1.00 40.14 283 PHE D N 1
ATOM 2080 C CA . PHE A 1 283 ? 13.959 11.231 -3.929 1.00 40.18 283 PHE D CA 1
ATOM 2081 C C . PHE A 1 283 ? 13.005 11.765 -4.983 1.00 40.01 283 PHE D C 1
ATOM 2082 O O . PHE A 1 283 ? 12.231 12.696 -4.735 1.00 39.99 283 PHE D O 1
ATOM 2090 N N . VAL A 1 284 ? 13.082 11.187 -6.176 1.00 42.41 284 VAL D N 1
ATOM 2091 C CA . VAL A 1 284 ? 12.573 11.824 -7.375 1.00 42.28 284 VAL D CA 1
ATOM 2092 C C . VAL A 1 284 ? 11.512 10.912 -7.980 1.00 42.34 284 VAL D C 1
ATOM 2093 O O . VAL A 1 284 ? 11.407 9.731 -7.638 1.00 42.45 284 VAL D O 1
ATOM 2097 N N . GLY A 1 285 ? 10.718 11.469 -8.895 1.00 46.09 285 GLY D N 1
ATOM 2098 C CA . GLY A 1 285 ? 9.615 10.747 -9.486 1.00 46.19 285 GLY D CA 1
ATOM 2099 C C . GLY A 1 285 ? 9.989 10.103 -10.813 1.00 45.93 285 GLY D C 1
ATOM 2100 O O . GLY A 1 285 ? 11.110 10.221 -11.305 1.00 45.69 285 GLY D O 1
ATOM 2101 N N . GLY A 1 286 ? 9.003 9.408 -11.390 1.00 48.68 286 GLY D N 1
ATOM 2102 C CA . GLY A 1 286 ? 9.262 8.636 -12.595 1.00 48.52 286 GLY D CA 1
ATOM 2103 C C . GLY A 1 286 ? 9.447 9.490 -13.839 1.00 48.37 286 GLY D C 1
ATOM 2104 O O . GLY A 1 286 ? 10.339 9.229 -14.656 1.00 48.15 286 GLY D O 1
ATOM 2105 N N . SER A 1 287 ? 8.600 10.512 -14.012 1.00 46.19 287 SER D N 1
ATOM 2106 C CA . SER A 1 287 ? 8.758 11.435 -15.135 1.00 46.15 287 SER D CA 1
ATOM 2107 C C . SER A 1 287 ? 10.154 12.034 -15.155 1.00 45.90 287 SER D C 1
ATOM 2108 O O . SER A 1 287 ? 10.700 12.328 -16.225 1.00 45.85 287 SER D O 1
ATOM 2111 N N . SER A 1 288 ? 10.747 12.217 -13.979 1.00 44.84 288 SER D N 1
ATOM 2112 C CA . SER A 1 288 ? 12.122 12.681 -13.912 1.00 44.71 288 SER D CA 1
ATOM 2113 C C . SER A 1 288 ? 13.085 11.617 -14.414 1.00 44.64 288 SER D C 1
ATOM 2114 O O . SER A 1 288 ? 14.123 11.948 -14.994 1.00 44.61 288 SER D O 1
ATOM 2117 N N . GLY A 1 289 ? 12.743 10.340 -14.233 1.00 46.66 289 GLY D N 1
ATOM 2118 C CA . GLY A 1 289 ? 13.506 9.288 -14.884 1.00 46.57 289 GLY D CA 1
ATOM 2119 C C . GLY A 1 289 ? 13.418 9.380 -16.394 1.00 46.54 289 GLY D C 1
ATOM 2120 O O . GLY A 1 289 ? 14.416 9.199 -17.097 1.00 46.48 289 GLY D O 1
ATOM 2121 N N . ALA A 1 290 ? 12.222 9.666 -16.912 1.00 46.04 290 ALA D N 1
ATOM 2122 C CA . ALA A 1 290 ? 12.074 9.861 -18.353 1.00 46.08 290 ALA D CA 1
ATOM 2123 C C . ALA A 1 290 ? 12.935 11.022 -18.845 1.00 46.06 290 ALA D C 1
ATOM 2124 O O . ALA A 1 290 ? 13.651 10.904 -19.851 1.00 46.05 290 ALA D O 1
ATOM 2126 N N . ASN A 1 291 ? 12.870 12.157 -18.144 1.00 45.40 291 ASN D N 1
ATOM 2127 C CA . ASN A 1 291 ? 13.663 13.323 -18.528 1.00 45.51 291 ASN D CA 1
ATOM 2128 C C . ASN A 1 291 ? 15.161 13.037 -18.464 1.00 45.39 291 ASN D C 1
ATOM 2129 O O . ASN A 1 291 ? 15.914 13.459 -19.347 1.00 45.52 291 ASN D O 1
ATOM 2134 N N . VAL A 1 292 ? 15.619 12.337 -17.422 1.00 47.52 292 VAL D N 1
ATOM 2135 C CA . VAL A 1 292 ? 17.049 12.067 -17.295 1.00 47.54 292 VAL D CA 1
ATOM 2136 C C . VAL A 1 292 ? 17.515 11.070 -18.351 1.00 47.55 292 VAL D C 1
ATOM 2137 O O . VAL A 1 292 ? 18.637 11.176 -18.857 1.00 47.64 292 VAL D O 1
ATOM 2141 N N . TRP A 1 293 ? 16.677 10.099 -18.720 1.00 51.64 293 TRP D N 1
ATOM 2142 C CA . TRP A 1 293 ? 17.068 9.186 -19.788 1.00 51.62 293 TRP D CA 1
ATOM 2143 C C . TRP A 1 293 ? 17.164 9.927 -21.120 1.00 51.80 293 TRP D C 1
ATOM 2144 O O . TRP A 1 293 ? 18.123 9.732 -21.889 1.00 51.89 293 TRP D O 1
ATOM 2155 N N . GLY A 1 294 ? 16.189 10.803 -21.394 1.00 49.21 294 GLY D N 1
ATOM 2156 C CA . GLY A 1 294 ? 16.274 11.644 -22.578 1.00 49.55 294 GLY D CA 1
ATOM 2157 C C . GLY A 1 294 ? 17.517 12.515 -22.583 1.00 50.39 294 GLY D C 1
ATOM 2158 O O . GLY A 1 294 ? 18.142 12.717 -23.627 1.00 51.40 294 GLY D O 1
ATOM 2159 N N . ALA A 1 295 ? 17.887 13.047 -21.414 1.00 50.58 295 ALA D N 1
ATOM 2160 C CA . ALA A 1 295 ? 19.081 13.880 -21.319 1.00 51.58 295 ALA D CA 1
ATOM 2161 C C . ALA A 1 295 ? 20.356 13.077 -21.551 1.00 51.57 295 ALA D C 1
ATOM 2162 O O . ALA A 1 295 ? 21.280 13.552 -22.222 1.00 52.78 295 ALA D O 1
ATOM 2164 N N . LEU A 1 296 ? 20.434 11.867 -20.991 1.00 51.16 296 LEU D N 1
ATOM 2165 C CA . LEU A 1 296 ? 21.609 11.029 -21.209 1.00 51.22 296 LEU D CA 1
ATOM 2166 C C . LEU A 1 296 ? 21.745 10.625 -22.667 1.00 51.52 296 LEU D C 1
ATOM 2167 O O . LEU A 1 296 ? 22.866 10.465 -23.166 1.00 51.94 296 LEU D O 1
ATOM 2172 N N . GLN A 1 297 ? 20.622 10.454 -23.367 1.00 56.45 297 GLN D N 1
ATOM 2173 C CA . GLN A 1 297 ? 20.715 10.120 -24.784 1.00 57.17 297 GLN D CA 1
ATOM 2174 C C . GLN A 1 297 ? 21.029 11.339 -25.642 1.00 58.92 297 GLN D C 1
ATOM 2175 O O . GLN A 1 297 ? 21.754 11.228 -26.637 1.00 60.01 297 GLN D O 1
ATOM 2181 N N . ALA A 1 298 ? 20.485 12.502 -25.278 1.00 55.37 298 ALA D N 1
ATOM 2182 C CA . ALA A 1 298 ? 20.609 13.681 -26.125 1.00 57.32 298 ALA D CA 1
ATOM 2183 C C . ALA A 1 298 ? 21.945 14.382 -25.921 1.00 58.56 298 ALA D C 1
ATOM 2184 O O . ALA A 1 298 ? 22.547 14.866 -26.887 1.00 60.41 298 ALA D O 1
ATOM 2186 N N . ALA A 1 299 ? 22.412 14.462 -24.673 1.00 63.96 299 ALA D N 1
ATOM 2187 C CA . ALA A 1 299 ? 23.636 15.173 -24.331 1.00 65.08 299 ALA D CA 1
ATOM 2188 C C . ALA A 1 299 ? 24.879 14.286 -24.409 1.00 64.79 299 ALA D C 1
ATOM 2189 O O . ALA A 1 299 ? 25.935 14.671 -23.896 1.00 65.26 299 ALA D O 1
ATOM 2191 N N . ARG A 1 300 ? 24.778 13.109 -25.035 1.00 68.89 300 ARG D N 1
ATOM 2192 C CA . ARG A 1 300 ? 25.932 12.217 -25.145 1.00 68.64 300 ARG D CA 1
ATOM 2193 C C . ARG A 1 300 ? 27.079 12.869 -25.911 1.00 70.62 300 ARG D C 1
ATOM 2194 O O . ARG A 1 300 ? 28.251 12.614 -25.610 1.00 70.60 300 ARG D O 1
ATOM 2202 N N . GLN A 1 301 ? 26.767 13.709 -26.892 1.00 71.42 301 GLN D N 1
ATOM 2203 C CA . GLN A 1 301 ? 27.774 14.358 -27.720 1.00 73.69 301 GLN D CA 1
ATOM 2204 C C . GLN A 1 301 ? 28.399 15.591 -27.069 1.00 74.81 301 GLN D C 1
ATOM 2205 O O . GLN A 1 301 ? 29.292 16.200 -27.671 1.00 76.76 301 GLN D O 1
ATOM 2211 N N . LEU A 1 302 ? 27.948 15.985 -25.879 1.00 73.60 302 LEU D N 1
ATOM 2212 C CA . LEU A 1 302 ? 28.485 17.148 -25.186 1.00 74.62 302 LEU D CA 1
ATOM 2213 C C . LEU A 1 302 ? 29.854 16.848 -24.566 1.00 74.12 302 LEU D C 1
ATOM 2214 O O . LEU A 1 302 ? 30.246 15.693 -24.386 1.00 72.61 302 LEU D O 1
ATOM 2219 N N . LYS A 1 303 ? 30.576 17.913 -24.216 1.00 87.75 303 LYS D N 1
ATOM 2220 C CA . LYS A 1 303 ? 31.919 17.823 -23.653 1.00 87.55 303 LYS D CA 1
ATOM 2221 C C . LYS A 1 303 ? 31.919 18.251 -22.192 1.00 86.62 303 LYS D C 1
ATOM 2222 O O . LYS A 1 303 ? 30.970 18.857 -21.694 1.00 86.57 303 LYS D O 1
ATOM 2228 N N . LYS A 1 304 ? 33.011 17.935 -21.499 1.00 89.18 304 LYS D N 1
ATOM 2229 C CA . LYS A 1 304 ? 33.150 18.404 -20.129 1.00 88.59 304 LYS D CA 1
ATOM 2230 C C . LYS A 1 304 ? 33.223 19.925 -20.118 1.00 90.60 304 LYS D C 1
ATOM 2231 O O . LYS A 1 304 ? 33.843 20.539 -20.990 1.00 92.54 304 LYS D O 1
ATOM 2237 N N . GLY A 1 305 ? 32.607 20.531 -19.110 1.00 80.61 305 GLY D N 1
ATOM 2238 C CA . GLY A 1 305 ? 32.545 21.974 -19.019 1.00 82.55 305 GLY D CA 1
ATOM 2239 C C . GLY A 1 305 ? 31.182 22.473 -19.433 1.00 83.18 305 GLY D C 1
ATOM 2240 O O . GLY A 1 305 ? 30.648 23.415 -18.841 1.00 83.80 305 GLY D O 1
ATOM 2241 N N . GLN A 1 306 ? 30.608 21.846 -20.452 1.00 76.14 306 GLN D N 1
ATOM 2242 C CA . GLN A 1 306 ? 29.255 22.182 -20.861 1.00 76.49 306 GLN D CA 1
ATOM 2243 C C . GLN A 1 306 ? 28.249 21.634 -19.860 1.00 74.14 306 GLN D C 1
ATOM 2244 O O . GLN A 1 306 ? 28.476 20.609 -19.214 1.00 72.19 306 GLN D O 1
ATOM 2250 N N . LYS A 1 307 ? 27.132 22.337 -19.727 1.00 65.48 307 LYS D N 1
ATOM 2251 C CA . LYS A 1 307 ? 26.123 22.030 -18.726 1.00 63.52 307 LYS D CA 1
ATOM 2252 C C . LYS A 1 307 ? 24.825 21.647 -19.422 1.00 62.86 307 LYS D C 1
ATOM 2253 O O . LYS A 1 307 ? 24.317 22.405 -20.255 1.00 64.42 307 LYS D O 1
ATOM 2259 N N . CYS A 1 308 ? 24.300 20.470 -19.089 1.00 56.18 308 CYS D N 1
ATOM 2260 C CA . CYS A 1 308 ? 23.011 20.007 -19.586 1.00 55.31 308 CYS D CA 1
ATOM 2261 C C . CYS A 1 308 ? 22.049 19.991 -18.407 1.00 53.87 308 CYS D C 1
ATOM 2262 O O . CYS A 1 308 ? 22.234 19.220 -17.460 1.00 52.46 308 CYS D O 1
ATOM 2265 N N . VAL A 1 309 ? 21.031 20.844 -18.463 1.00 46.30 309 VAL D N 1
ATOM 2266 C CA . VAL A 1 309 ? 20.096 21.024 -17.361 1.00 46.09 309 VAL D CA 1
ATOM 2267 C C . VAL A 1 309 ? 18.881 20.148 -17.620 1.00 45.86 309 VAL D C 1
ATOM 2268 O O . VAL A 1 309 ? 18.254 20.236 -18.682 1.00 45.90 309 VAL D O 1
ATOM 2272 N N . VAL A 1 310 ? 18.549 19.306 -16.647 1.00 42.89 310 VAL D N 1
ATOM 2273 C CA . VAL A 1 310 ? 17.421 18.390 -16.723 1.00 42.71 310 VAL D CA 1
ATOM 2274 C C . VAL A 1 310 ? 16.445 18.767 -15.621 1.00 42.62 310 VAL D C 1
ATOM 2275 O O . VAL A 1 310 ? 16.852 19.045 -14.487 1.00 42.61 310 VAL D O 1
ATOM 2279 N N . LEU A 1 311 ? 15.159 18.768 -15.949 1.00 42.58 311 LEU D N 1
ATOM 2280 C CA . LEU A 1 311 ? 14.126 19.027 -14.961 1.00 42.38 311 LEU D CA 1
ATOM 2281 C C . LEU A 1 311 ? 13.739 17.731 -14.264 1.00 41.81 311 LEU D C 1
ATOM 2282 O O . LEU A 1 311 ? 13.555 16.694 -14.911 1.00 41.53 311 LEU D O 1
ATOM 2287 N N . LEU A 1 312 ? 13.627 17.800 -12.937 1.00 40.02 312 LEU D N 1
ATOM 2288 C CA . LEU A 1 312 ? 13.131 16.707 -12.111 1.00 39.96 312 LEU D CA 1
ATOM 2289 C C . LEU A 1 312 ? 11.776 17.142 -11.574 1.00 40.04 312 LEU D C 1
ATOM 2290 O O . LEU A 1 312 ? 11.689 17.735 -10.487 1.00 40.05 312 LEU D O 1
ATOM 2295 N N . PRO A 1 313 ? 10.694 16.897 -12.311 1.00 42.42 313 PRO D N 1
ATOM 2296 C CA . PRO A 1 313 ? 9.407 17.503 -11.936 1.00 42.59 313 PRO D CA 1
ATOM 2297 C C . PRO A 1 313 ? 8.877 17.021 -10.598 1.00 42.61 313 PRO D C 1
ATOM 2298 O O . PRO A 1 313 ? 8.432 17.837 -9.785 1.00 42.68 313 PRO D O 1
ATOM 2302 N N . ASP A 1 314 ? 8.923 15.722 -10.335 1.00 44.29 314 ASP D N 1
ATOM 2303 C CA . ASP A 1 314 ? 8.032 15.117 -9.361 1.00 44.67 314 ASP D CA 1
ATOM 2304 C C . ASP A 1 314 ? 8.815 14.498 -8.213 1.00 44.80 314 ASP D C 1
ATOM 2305 O O . ASP A 1 314 ? 9.976 14.108 -8.365 1.00 44.39 314 ASP D O 1
ATOM 2310 N N . SER A 1 315 ? 8.157 14.386 -7.064 1.00 42.62 315 SER D N 1
ATOM 2311 C CA . SER A 1 315 ? 8.750 13.775 -5.884 1.00 43.17 315 SER D CA 1
ATOM 2312 C C . SER A 1 315 ? 8.307 12.320 -5.757 1.00 43.72 315 SER D C 1
ATOM 2313 O O . SER A 1 315 ? 7.218 11.941 -6.195 1.00 43.96 315 SER D O 1
ATOM 2316 N N . SER A 1 316 ? 9.159 11.509 -5.122 1.00 41.67 316 SER D N 1
ATOM 2317 C CA . SER A 1 316 ? 8.858 10.090 -4.943 1.00 41.86 316 SER D CA 1
ATOM 2318 C C . SER A 1 316 ? 7.585 9.868 -4.142 1.00 42.15 316 SER D C 1
ATOM 2319 O O . SER A 1 316 ? 6.953 8.815 -4.281 1.00 42.36 316 SER D O 1
ATOM 2322 N N . ARG A 1 317 ? 7.199 10.849 -3.325 1.00 41.66 317 ARG D N 1
ATOM 2323 C CA . ARG A 1 317 ? 6.002 10.773 -2.499 1.00 41.98 317 ARG D CA 1
ATOM 2324 C C . ARG A 1 317 ? 4.758 10.367 -3.283 1.00 42.21 317 ARG D C 1
ATOM 2325 O O . ARG A 1 317 ? 3.894 9.658 -2.752 1.00 42.56 317 ARG D O 1
ATOM 2333 N N . ASN A 1 318 ? 4.646 10.795 -4.541 1.00 45.03 318 ASN D N 1
ATOM 2334 C CA . ASN A 1 318 ? 3.447 10.498 -5.312 1.00 45.16 318 ASN D CA 1
ATOM 2335 C C . ASN A 1 318 ? 3.444 9.083 -5.871 1.00 45.33 318 ASN D C 1
ATOM 2336 O O . ASN A 1 318 ? 2.379 8.588 -6.261 1.00 45.93 318 ASN D O 1
ATOM 2341 N N . TYR A 1 319 ? 4.598 8.420 -5.926 1.00 44.35 319 TYR D N 1
ATOM 2342 C CA . TYR A 1 319 ? 4.678 7.046 -6.412 1.00 44.44 319 TYR D CA 1
ATOM 2343 C C . TYR A 1 319 ? 5.353 6.157 -5.380 1.00 44.50 319 TYR D C 1
ATOM 2344 O O . TYR A 1 319 ? 6.201 5.320 -5.705 1.00 44.39 319 TYR D O 1
ATOM 2353 N N . MET A 1 320 ? 4.977 6.331 -4.111 1.00 43.88 320 MET D N 1
ATOM 2354 C CA . MET A 1 320 ? 5.650 5.616 -3.032 1.00 43.99 320 MET D CA 1
ATOM 2355 C C . MET A 1 320 ? 5.278 4.141 -3.025 1.00 44.33 320 MET D C 1
ATOM 2356 O O . MET A 1 320 ? 6.138 3.278 -2.812 1.00 44.34 320 MET D O 1
ATOM 2361 N N . SER A 1 321 ? 4.007 3.832 -3.243 1.00 48.36 321 SER D N 1
ATOM 2362 C CA . SER A 1 321 ? 3.601 2.443 -3.372 1.00 50.03 321 SER D CA 1
ATOM 2363 C C . SER A 1 321 ? 3.752 1.908 -4.787 1.00 48.43 321 SER D C 1
ATOM 2364 O O . SER A 1 321 ? 3.728 0.685 -4.974 1.00 49.56 321 SER D O 1
ATOM 2367 N N . LYS A 1 322 ? 3.895 2.781 -5.789 1.00 52.65 322 LYS D N 1
ATOM 2368 C CA . LYS A 1 322 ? 3.847 2.294 -7.165 1.00 51.36 322 LYS D CA 1
ATOM 2369 C C . LYS A 1 322 ? 5.183 1.720 -7.625 1.00 50.37 322 LYS D C 1
ATOM 2370 O O . LYS A 1 322 ? 5.326 0.505 -7.756 1.00 51.17 322 LYS D O 1
ATOM 2376 N N . PHE A 1 323 ? 6.217 2.549 -7.729 1.00 48.61 323 PHE D N 1
ATOM 2377 C CA . PHE A 1 323 ? 7.444 2.076 -8.354 1.00 48.35 323 PHE D CA 1
ATOM 2378 C C . PHE A 1 323 ? 8.650 2.084 -7.434 1.00 48.27 323 PHE D C 1
ATOM 2379 O O . PHE A 1 323 ? 9.684 1.511 -7.795 1.00 48.17 323 PHE D O 1
ATOM 2387 N N . ILE A 1 324 ? 8.553 2.711 -6.264 1.00 47.62 324 ILE D N 1
ATOM 2388 C CA . ILE A 1 324 ? 9.585 2.527 -5.254 1.00 47.68 324 ILE D CA 1
ATOM 2389 C C . ILE A 1 324 ? 9.601 1.072 -4.790 1.00 48.02 324 ILE D C 1
ATOM 2390 O O . ILE A 1 324 ? 10.663 0.520 -4.479 1.00 48.08 324 ILE D O 1
ATOM 2395 N N . SER A 1 325 ? 8.442 0.414 -4.797 1.00 54.01 325 SER D N 1
ATOM 2396 C CA . SER A 1 325 ? 8.315 -0.979 -4.375 1.00 56.20 325 SER D CA 1
ATOM 2397 C C . SER A 1 325 ? 8.836 -1.924 -5.457 1.00 55.37 325 SER D C 1
ATOM 2398 O O . SER A 1 325 ? 8.385 -1.872 -6.606 1.00 54.21 325 SER D O 1
ATOM 2401 N N . ASP A 1 326 ? 9.800 -2.777 -5.091 1.00 59.46 326 ASP D N 1
ATOM 2402 C CA . ASP A 1 326 ? 10.344 -3.753 -6.033 1.00 58.92 326 ASP D CA 1
ATOM 2403 C C . ASP A 1 326 ? 9.294 -4.767 -6.470 1.00 60.53 326 ASP D C 1
ATOM 2404 O O . ASP A 1 326 ? 9.402 -5.339 -7.563 1.00 59.70 326 ASP D O 1
ATOM 2409 N N . GLU A 1 327 ? 8.285 -5.014 -5.627 1.00 61.94 327 GLU D N 1
ATOM 2410 C CA . GLU A 1 327 ? 7.229 -5.963 -5.970 1.00 63.82 327 GLU D CA 1
ATOM 2411 C C . GLU A 1 327 ? 6.509 -5.542 -7.244 1.00 62.00 327 GLU D C 1
ATOM 2412 O O . GLU A 1 327 ? 6.307 -6.348 -8.158 1.00 61.96 327 GLU D O 1
ATOM 2418 N N . TRP A 1 328 ? 6.141 -4.264 -7.326 1.00 62.40 328 TRP D N 1
ATOM 2419 C CA . TRP A 1 328 ? 5.379 -3.759 -8.463 1.00 60.77 328 TRP D CA 1
ATOM 2420 C C . TRP A 1 328 ? 6.230 -3.668 -9.726 1.00 58.34 328 TRP D C 1
ATOM 2421 O O . TRP A 1 328 ? 5.737 -3.937 -10.825 1.00 57.64 328 TRP D O 1
ATOM 2432 N N . MET A 1 329 ? 7.507 -3.293 -9.598 1.00 61.30 329 MET D N 1
ATOM 2433 C CA . MET A 1 329 ? 8.385 -3.277 -10.768 1.00 59.29 329 MET D CA 1
ATOM 2434 C C . MET A 1 329 ? 8.703 -4.687 -11.255 1.00 60.04 329 MET D C 1
ATOM 2435 O O . MET A 1 329 ? 8.982 -4.877 -12.443 1.00 58.76 329 MET D O 1
ATOM 2440 N N . ALA A 1 330 ? 8.682 -5.683 -10.367 1.00 59.54 330 ALA D N 1
ATOM 2441 C CA . ALA A 1 330 ? 8.802 -7.058 -10.843 1.00 60.60 330 ALA D CA 1
ATOM 2442 C C . ALA A 1 330 ? 7.506 -7.535 -11.489 1.00 61.43 330 ALA D C 1
ATOM 2443 O O . ALA A 1 330 ? 7.538 -8.292 -12.467 1.00 61.22 330 ALA D O 1
ATOM 2445 N N . GLU A 1 331 ? 6.357 -7.101 -10.963 1.00 61.43 331 GLU D N 1
ATOM 2446 C CA . GLU A 1 331 ? 5.073 -7.457 -11.563 1.00 62.07 331 GLU D CA 1
ATOM 2447 C C . GLU A 1 331 ? 4.857 -6.812 -12.925 1.00 59.60 331 GLU D C 1
ATOM 2448 O O . GLU A 1 331 ? 4.074 -7.338 -13.723 1.00 59.81 331 GLU D O 1
ATOM 2454 N N . HIS A 1 332 ? 5.521 -5.694 -13.212 1.00 59.83 332 HIS D N 1
ATOM 2455 C CA . HIS A 1 332 ? 5.422 -5.051 -14.514 1.00 57.74 332 HIS D CA 1
ATOM 2456 C C . HIS A 1 332 ? 6.616 -5.360 -15.401 1.00 56.46 332 HIS D C 1
ATOM 2457 O O . HIS A 1 332 ? 6.754 -4.762 -16.473 1.00 54.83 332 HIS D O 1
ATOM 2464 N N . GLY A 1 333 ? 7.474 -6.285 -14.976 1.00 58.22 333 GLY D N 1
ATOM 2465 C CA . GLY A 1 333 ? 8.565 -6.774 -15.793 1.00 57.28 333 GLY D CA 1
ATOM 2466 C C . GLY A 1 333 ? 9.543 -5.695 -16.197 1.00 55.27 333 GLY D C 1
ATOM 2467 O O . GLY A 1 333 ? 9.867 -5.557 -17.380 1.00 54.05 333 GLY D O 1
ATOM 2468 N N . PHE A 1 334 ? 10.027 -4.927 -15.227 1.00 57.76 334 PHE D N 1
ATOM 2469 C CA . PHE A 1 334 ? 10.982 -3.861 -15.483 1.00 56.13 334 PHE D CA 1
ATOM 2470 C C . PHE A 1 334 ? 12.308 -4.203 -14.816 1.00 56.26 334 PHE D C 1
ATOM 2471 O O . PHE A 1 334 ? 12.330 -4.612 -13.650 1.00 57.56 334 PHE D O 1
ATOM 2479 N N . ALA A 1 335 ? 13.403 -4.041 -15.556 1.00 61.62 335 ALA D N 1
ATOM 2480 C CA . ALA A 1 335 ? 14.739 -4.292 -15.026 1.00 61.61 335 ALA D CA 1
ATOM 2481 C C . ALA A 1 335 ? 14.975 -3.407 -13.808 1.00 61.65 335 ALA D C 1
ATOM 2482 O O . ALA A 1 335 ? 14.846 -2.177 -13.916 1.00 60.75 335 ALA D O 1
ATOM 2484 N N . PRO A 1 336 ? 15.305 -3.975 -12.640 1.00 65.31 336 PRO D N 1
ATOM 2485 C CA . PRO A 1 336 ? 15.332 -3.166 -11.414 1.00 65.57 336 PRO D CA 1
ATOM 2486 C C . PRO A 1 336 ? 16.292 -1.991 -11.498 1.00 64.17 336 PRO D C 1
ATOM 2487 O O . PRO A 1 336 ? 15.877 -0.832 -11.395 1.00 63.61 336 PRO D O 1
ATOM 2491 N N . GLU A 1 337 ? 17.568 -2.290 -11.717 1.00 65.98 337 GLU D N 1
ATOM 2492 C CA . GLU A 1 337 ? 18.645 -1.318 -11.841 1.00 65.06 337 GLU D CA 1
ATOM 2493 C C . GLU A 1 337 ? 19.907 -2.120 -12.098 1.00 65.19 337 GLU D C 1
ATOM 2494 O O . GLU A 1 337 ? 19.924 -3.339 -11.905 1.00 65.69 337 GLU D O 1
ATOM 2500 N N . ASP A 1 338 ? 20.952 -1.436 -12.561 1.00 74.20 338 ASP D N 1
ATOM 2501 C CA . ASP A 1 338 ? 22.251 -2.087 -12.670 1.00 74.41 338 ASP D CA 1
ATOM 2502 C C . ASP A 1 338 ? 22.715 -2.564 -11.295 1.00 74.86 338 ASP D C 1
ATOM 2503 O O . ASP A 1 338 ? 22.918 -3.764 -11.073 1.00 75.21 338 ASP D O 1
ATOM 2508 N N . GLY A 1 339 ? 22.891 -1.634 -10.355 1.00 66.80 339 GLY D N 1
ATOM 2509 C CA . GLY A 1 339 ? 23.162 -2.002 -8.972 1.00 67.26 339 GLY D CA 1
ATOM 2510 C C . GLY A 1 339 ? 22.001 -1.780 -8.017 1.00 67.44 339 GLY D C 1
ATOM 2511 O O . GLY A 1 339 ? 21.711 -0.639 -7.646 1.00 67.18 339 GLY D O 1
ATOM 2512 N N . ALA A 1 340 ? 21.331 -2.857 -7.610 1.00 65.20 340 ALA D N 1
ATOM 2513 C CA . ALA A 1 340 ? 20.180 -2.767 -6.722 1.00 66.35 340 ALA D CA 1
ATOM 2514 C C . ALA A 1 340 ? 20.245 -3.885 -5.688 1.00 68.04 340 ALA D C 1
ATOM 2515 O O . ALA A 1 340 ? 21.006 -4.846 -5.833 1.00 68.27 340 ALA D O 1
ATOM 2517 N N . LYS A 1 341 ? 19.430 -3.754 -4.634 1.00 63.20 341 LYS D N 1
ATOM 2518 C CA . LYS A 1 341 ? 19.438 -4.766 -3.581 1.00 65.08 341 LYS D CA 1
ATOM 2519 C C . LYS A 1 341 ? 18.892 -6.100 -4.077 1.00 66.37 341 LYS D C 1
ATOM 2520 O O . LYS A 1 341 ? 19.386 -7.158 -3.672 1.00 67.48 341 LYS D O 1
ATOM 2526 N N . VAL A 1 342 ? 17.895 -6.074 -4.964 1.00 64.64 342 VAL D N 1
ATOM 2527 C CA . VAL A 1 342 ? 17.311 -7.317 -5.466 1.00 66.00 342 VAL D CA 1
ATOM 2528 C C . VAL A 1 342 ? 18.340 -8.099 -6.274 1.00 65.26 342 VAL D C 1
ATOM 2529 O O . VAL A 1 342 ? 18.510 -9.308 -6.089 1.00 66.70 342 VAL D O 1
ATOM 2533 N N . LYS A 1 343 ? 19.026 -7.423 -7.200 1.00 69.02 343 LYS D N 1
ATOM 2534 C CA . LYS A 1 343 ? 20.066 -8.088 -7.981 1.00 68.34 343 LYS D CA 1
ATOM 2535 C C . LYS A 1 343 ? 21.238 -8.521 -7.106 1.00 68.73 343 LYS D C 1
ATOM 2536 O O . LYS A 1 343 ? 21.855 -9.556 -7.374 1.00 69.20 343 LYS D O 1
ATOM 2542 N N . GLU A 1 344 ? 21.569 -7.745 -6.069 1.00 68.03 344 GLU D N 1
ATOM 2543 C CA . GLU A 1 344 ? 22.620 -8.167 -5.145 1.00 68.40 344 GLU D CA 1
ATOM 2544 C C . GLU A 1 344 ? 22.246 -9.467 -4.446 1.00 70.53 344 GLU D C 1
ATOM 2545 O O . GLU A 1 344 ? 23.065 -10.389 -4.347 1.00 70.89 344 GLU D O 1
ATOM 2551 N N . ARG A 1 345 ? 21.005 -9.562 -3.965 1.00 66.08 345 ARG D N 1
ATOM 2552 C CA . ARG A 1 345 ? 20.554 -10.782 -3.305 1.00 68.44 345 ARG D CA 1
ATOM 2553 C C . ARG A 1 345 ? 20.471 -11.944 -4.290 1.00 69.05 345 ARG D C 1
ATOM 2554 O O . ARG A 1 345 ? 20.748 -13.093 -3.931 1.00 70.44 345 ARG D O 1
ATOM 2562 N N . GLU A 1 346 ? 20.081 -11.662 -5.535 1.00 72.97 346 GLU D N 1
ATOM 2563 C CA . GLU A 1 346 ? 20.068 -12.692 -6.569 1.00 73.35 346 GLU D CA 1
ATOM 2564 C C . GLU A 1 346 ? 21.478 -13.193 -6.865 1.00 72.41 346 GLU D C 1
ATOM 2565 O O . GLU A 1 346 ? 21.674 -14.382 -7.143 1.00 73.48 346 GLU D O 1
ATOM 2571 N N . LYS A 1 347 ? 22.469 -12.300 -6.809 1.00 74.86 347 LYS D N 1
ATOM 2572 C CA . LYS A 1 347 ? 23.850 -12.706 -7.046 1.00 74.02 347 LYS D CA 1
ATOM 2573 C C . LYS A 1 347 ? 24.402 -13.530 -5.886 1.00 75.28 347 LYS D C 1
ATOM 2574 O O . LYS A 1 347 ? 24.975 -14.606 -6.098 1.00 75.82 347 LYS D O 1
ATOM 2580 N N . GLN A 1 348 ? 24.242 -13.049 -4.647 1.00 74.80 348 GLN D N 1
ATOM 2581 C CA . GLN A 1 348 ? 24.834 -13.762 -3.516 1.00 75.81 348 GLN D CA 1
ATOM 2582 C C . GLN A 1 348 ? 24.082 -15.052 -3.215 1.00 78.17 348 GLN D C 1
ATOM 2583 O O . GLN A 1 348 ? 24.697 -16.106 -3.013 1.00 78.85 348 GLN D O 1
ATOM 2589 N N . PHE A 1 349 ? 22.751 -14.994 -3.184 1.00 73.93 349 PHE D N 1
ATOM 2590 C CA . PHE A 1 349 ? 21.993 -16.179 -2.805 1.00 76.50 349 PHE D CA 1
ATOM 2591 C C . PHE A 1 349 ? 21.799 -17.118 -3.988 1.00 77.06 349 PHE D C 1
ATOM 2592 O O . PHE A 1 349 ? 22.080 -18.318 -3.887 1.00 78.31 349 PHE D O 1
ATOM 2600 N N . GLY A 1 350 ? 21.329 -16.597 -5.114 1.00 78.35 350 GLY D N 1
ATOM 2601 C CA . GLY A 1 350 ? 21.068 -17.479 -6.235 1.00 78.94 350 GLY D CA 1
ATOM 2602 C C . GLY A 1 350 ? 19.853 -18.328 -5.937 1.00 81.82 350 GLY D C 1
ATOM 2603 O O . GLY A 1 350 ? 18.811 -17.829 -5.500 1.00 82.82 350 GLY D O 1
ATOM 2604 N N . GLY A 1 351 ? 19.982 -19.628 -6.169 1.00 81.20 351 GLY D N 1
ATOM 2605 C CA . GLY A 1 351 ? 18.912 -20.567 -5.924 1.00 84.21 351 GLY D CA 1
ATOM 2606 C C . GLY A 1 351 ? 18.973 -21.297 -4.605 1.00 86.17 351 GLY D C 1
ATOM 2607 O O . GLY A 1 351 ? 18.244 -22.281 -4.427 1.00 88.75 351 GLY D O 1
ATOM 2608 N N . ALA A 1 352 ? 19.799 -20.848 -3.666 1.00 83.04 352 ALA D N 1
ATOM 2609 C CA . ALA A 1 352 ? 19.903 -21.534 -2.388 1.00 84.54 352 ALA D CA 1
ATOM 2610 C C . ALA A 1 352 ? 18.621 -21.356 -1.587 1.00 86.74 352 ALA D C 1
ATOM 2611 O O . ALA A 1 352 ? 18.113 -20.239 -1.437 1.00 86.25 352 ALA D O 1
ATOM 2613 N N . ARG A 1 353 ? 18.107 -22.462 -1.064 1.00 85.47 353 ARG D N 1
ATOM 2614 C CA . ARG A 1 353 ? 16.905 -22.468 -0.251 1.00 87.87 353 ARG D CA 1
ATOM 2615 C C . ARG A 1 353 ? 17.288 -22.716 1.201 1.00 88.11 353 ARG D C 1
ATOM 2616 O O . ARG A 1 353 ? 18.415 -23.112 1.511 1.00 86.82 353 ARG D O 1
ATOM 2624 N N . ILE A 1 354 ? 16.337 -22.451 2.099 1.00 87.57 354 ILE D N 1
ATOM 2625 C CA . ILE A 1 354 ? 16.622 -22.571 3.524 1.00 87.68 354 ILE D CA 1
ATOM 2626 C C . ILE A 1 354 ? 16.882 -24.016 3.928 1.00 88.72 354 ILE D C 1
ATOM 2627 O O . ILE A 1 354 ? 17.483 -24.259 4.983 1.00 88.15 354 ILE D O 1
ATOM 2632 N N . ARG A 1 355 ? 16.435 -24.986 3.124 1.00 89.83 355 ARG D N 1
ATOM 2633 C CA . ARG A 1 355 ? 16.847 -26.369 3.349 1.00 90.37 355 ARG D CA 1
ATOM 2634 C C . ARG A 1 355 ? 18.363 -26.485 3.349 1.00 88.05 355 ARG D C 1
ATOM 2635 O O . ARG A 1 355 ? 18.947 -27.161 4.204 1.00 87.81 355 ARG D O 1
ATOM 2643 N N . ASP A 1 356 ? 19.016 -25.812 2.398 1.00 94.09 356 ASP D N 1
ATOM 2644 C CA . ASP A 1 356 ? 20.465 -25.891 2.275 1.00 91.93 356 ASP D CA 1
ATOM 2645 C C . ASP A 1 356 ? 21.155 -25.290 3.494 1.00 90.64 356 ASP D C 1
ATOM 2646 O O . ASP A 1 356 ? 22.139 -25.848 3.995 1.00 89.82 356 ASP D O 1
ATOM 2651 N N . LEU A 1 357 ? 20.635 -24.172 4.009 1.00 92.85 357 LEU D N 1
ATOM 2652 C CA . LEU A 1 357 ? 21.233 -23.552 5.189 1.00 91.70 357 LEU D CA 1
ATOM 2653 C C . LEU A 1 357 ? 21.018 -24.405 6.434 1.00 92.97 357 LEU D C 1
ATOM 2654 O O . LEU A 1 357 ? 21.954 -24.616 7.213 1.00 91.94 357 LEU D O 1
ATOM 2659 N N . LEU A 1 358 ? 19.797 -24.910 6.638 1.00 94.01 358 LEU D N 1
ATOM 2660 C CA . LEU A 1 358 ? 19.550 -25.768 7.794 1.00 95.12 358 LEU D CA 1
ATOM 2661 C C . LEU A 1 358 ? 20.372 -27.048 7.725 1.00 94.87 358 LEU D C 1
ATOM 2662 O O . LEU A 1 358 ? 20.755 -27.596 8.764 1.00 94.77 358 LEU D O 1
ATOM 2667 N N . SER A 1 359 ? 20.667 -27.529 6.516 1.00 97.69 359 SER D N 1
ATOM 2668 C CA . SER A 1 359 ? 21.490 -28.724 6.378 1.00 97.42 359 SER D CA 1
ATOM 2669 C C . SER A 1 359 ? 22.959 -28.423 6.649 1.00 95.24 359 SER D C 1
ATOM 2670 O O . SER A 1 359 ? 23.634 -29.186 7.349 1.00 94.96 359 SER D O 1
ATOM 2673 N N . GLU A 1 360 ? 23.473 -27.313 6.111 1.00 98.28 360 GLU D N 1
ATOM 2674 C CA . GLU A 1 360 ? 24.889 -26.998 6.277 1.00 96.20 360 GLU D CA 1
ATOM 2675 C C . GLU A 1 360 ? 25.217 -26.584 7.706 1.00 95.65 360 GLU D C 1
ATOM 2676 O O . GLU A 1 360 ? 26.306 -26.887 8.208 1.00 94.60 360 GLU D O 1
ATOM 2678 N N . THR A 1 361 ? 24.297 -25.892 8.381 1.00 99.33 361 THR D N 1
ATOM 2679 C CA . THR A 1 361 ? 24.549 -25.498 9.764 1.00 98.87 361 THR D CA 1
ATOM 2680 C C . THR A 1 361 ? 24.446 -26.694 10.704 1.00 99.94 361 THR D C 1
ATOM 2681 O O . THR A 1 361 ? 25.340 -26.929 11.525 1.00 99.04 361 THR D O 1
ATOM 2685 N N . GLY A 1 362 ? 23.369 -27.465 10.589 1.00 106.24 362 GLY D N 1
ATOM 2686 C CA . GLY A 1 362 ? 23.151 -28.611 11.449 1.00 107.27 362 GLY D CA 1
ATOM 2687 C C . GLY A 1 362 ? 22.147 -28.322 12.547 1.00 108.32 362 GLY D C 1
ATOM 2688 O O . GLY A 1 362 ? 22.480 -27.695 13.557 1.00 107.50 362 GLY D O 1
ATOM 2689 N N . THR A 1 364 ? 18.332 -30.044 14.520 1.00 121.91 364 THR D N 1
ATOM 2690 C CA . THR A 1 364 ? 17.397 -31.151 14.680 1.00 123.43 364 THR D CA 1
ATOM 2691 C C . THR A 1 364 ? 15.982 -30.663 14.966 1.00 124.76 364 THR D C 1
ATOM 2692 O O . THR A 1 364 ? 15.171 -31.417 15.514 1.00 125.68 364 THR D O 1
ATOM 2694 N N . SER A 1 365 ? 15.671 -29.418 14.601 1.00 120.03 365 SER D N 1
ATOM 2695 C CA . SER A 1 365 ? 14.331 -28.843 14.740 1.00 121.32 365 SER D CA 1
ATOM 2696 C C . SER A 1 365 ? 13.797 -28.930 16.169 1.00 121.53 365 SER D C 1
ATOM 2697 O O . SER A 1 365 ? 12.582 -28.880 16.384 1.00 122.69 365 SER D O 1
ATOM 2699 N N . ASP A 1 366 ? 14.677 -29.052 17.160 1.00 119.84 366 ASP D N 1
ATOM 2700 C CA . ASP A 1 366 ? 14.251 -29.209 18.551 1.00 119.89 366 ASP D CA 1
ATOM 2701 C C . ASP A 1 366 ? 14.087 -27.860 19.243 1.00 119.50 366 ASP D C 1
ATOM 2702 O O . ASP A 1 366 ? 14.658 -27.598 20.301 1.00 118.45 366 ASP D O 1
ATOM 2704 N N . VAL A 1 367 ? 13.289 -26.989 18.634 1.00 117.41 367 VAL D N 1
ATOM 2705 C CA . VAL A 1 367 ? 12.961 -25.684 19.203 1.00 117.21 367 VAL D CA 1
ATOM 2706 C C . VAL A 1 367 ? 11.783 -25.861 20.155 1.00 118.19 367 VAL D C 1
ATOM 2707 O O . VAL A 1 367 ? 10.713 -26.330 19.733 1.00 119.52 367 VAL D O 1
ATOM 2711 N N . PRO A 1 368 ? 11.931 -25.526 21.438 1.00 112.70 368 PRO D N 1
ATOM 2712 C CA . PRO A 1 368 ? 10.841 -25.763 22.393 1.00 113.46 368 PRO D CA 1
ATOM 2713 C C . PRO A 1 368 ? 9.613 -24.925 22.069 1.00 114.61 368 PRO D C 1
ATOM 2714 O O . PRO A 1 368 ? 9.706 -23.819 21.533 1.00 114.53 368 PRO D O 1
ATOM 2718 N N . PHE A 1 369 ? 8.447 -25.479 22.391 1.00 113.01 369 PHE D N 1
ATOM 2719 C CA . PHE A 1 369 ? 7.166 -24.840 22.128 1.00 114.10 369 PHE D CA 1
ATOM 2720 C C . PHE A 1 369 ? 6.317 -24.844 23.389 1.00 114.19 369 PHE D C 1
ATOM 2721 O O . PHE A 1 369 ? 6.394 -25.764 24.208 1.00 113.77 369 PHE D O 1
ATOM 2729 N N . VAL A 1 370 ? 5.514 -23.791 23.540 1.00 110.78 370 VAL D N 1
ATOM 2730 C CA . VAL A 1 370 ? 4.645 -23.616 24.697 1.00 110.84 370 VAL D CA 1
ATOM 2731 C C . VAL A 1 370 ? 3.321 -23.025 24.228 1.00 111.81 370 VAL D C 1
ATOM 2732 O O . VAL A 1 370 ? 3.249 -22.344 23.200 1.00 112.34 370 VAL D O 1
ATOM 2736 N N . THR A 1 371 ? 2.264 -23.286 24.998 1.00 114.11 371 THR D N 1
ATOM 2737 C CA . THR A 1 371 ? 0.899 -22.972 24.587 1.00 114.68 371 THR D CA 1
ATOM 2738 C C . THR A 1 371 ? 0.543 -21.491 24.717 1.00 115.13 371 THR D C 1
ATOM 2739 O O . THR A 1 371 ? -0.641 -21.152 24.609 1.00 115.51 371 THR D O 1
ATOM 2743 N N . ALA A 1 372 ? 1.520 -20.615 24.959 1.00 112.39 372 ALA D N 1
ATOM 2744 C CA . ALA A 1 372 ? 1.394 -19.159 24.914 1.00 112.53 372 ALA D CA 1
ATOM 2745 C C . ALA A 1 372 ? 0.572 -18.571 26.055 1.00 112.41 372 ALA D C 1
ATOM 2746 O O . ALA A 1 372 ? 0.358 -17.353 26.074 1.00 112.47 372 ALA D O 1
ATOM 2748 N N . ARG A 1 373 ? 0.110 -19.380 27.009 1.00 113.79 373 ARG D N 1
ATOM 2749 C CA . ARG A 1 373 ? -0.537 -18.860 28.207 1.00 113.48 373 ARG D CA 1
ATOM 2750 C C . ARG A 1 373 ? 0.090 -19.413 29.480 1.00 112.40 373 ARG D C 1
ATOM 2751 O O . ARG A 1 373 ? -0.507 -19.288 30.557 1.00 111.92 373 ARG D O 1
ATOM 2759 N N . LEU A 1 374 ? 1.268 -20.025 29.384 1.00 112.70 374 LEU D N 1
ATOM 2760 C CA . LEU A 1 374 ? 2.004 -20.443 30.569 1.00 111.38 374 LEU D CA 1
ATOM 2761 C C . LEU A 1 374 ? 2.389 -19.243 31.425 1.00 110.22 374 LEU D C 1
ATOM 2762 O O . LEU A 1 374 ? 2.669 -18.152 30.920 1.00 110.24 374 LEU D O 1
ATOM 2767 N N . SER A 1 375 ? 2.402 -19.456 32.738 1.00 117.82 375 SER D N 1
ATOM 2768 C CA . SER A 1 375 ? 3.033 -18.497 33.629 1.00 116.39 375 SER D CA 1
ATOM 2769 C C . SER A 1 375 ? 4.526 -18.437 33.330 1.00 115.52 375 SER D C 1
ATOM 2770 O O . SER A 1 375 ? 5.138 -19.425 32.916 1.00 115.56 375 SER D O 1
ATOM 2773 N N . VAL A 1 376 ? 5.113 -17.254 33.526 1.00 116.98 376 VAL D N 1
ATOM 2774 C CA . VAL A 1 376 ? 6.516 -17.061 33.167 1.00 116.04 376 VAL D CA 1
ATOM 2775 C C . VAL A 1 376 ? 7.429 -17.963 33.991 1.00 114.87 376 VAL D C 1
ATOM 2776 O O . VAL A 1 376 ? 8.513 -18.338 33.534 1.00 114.39 376 VAL D O 1
ATOM 2780 N N . GLU A 1 377 ? 7.015 -18.333 35.207 1.00 119.80 377 GLU D N 1
ATOM 2781 C CA . GLU A 1 377 ? 7.839 -19.216 36.029 1.00 118.70 377 GLU D CA 1
ATOM 2782 C C . GLU A 1 377 ? 7.974 -20.596 35.398 1.00 119.47 377 GLU D C 1
ATOM 2783 O O . GLU A 1 377 ? 9.075 -21.155 35.322 1.00 118.79 377 GLU D O 1
ATOM 2789 N N . ASP A 1 378 ? 6.861 -21.157 34.925 1.00 121.94 378 ASP D N 1
ATOM 2790 C CA . ASP A 1 378 ? 6.909 -22.470 34.294 1.00 122.72 378 ASP D CA 1
ATOM 2791 C C . ASP A 1 378 ? 7.747 -22.435 33.024 1.00 123.06 378 ASP D C 1
ATOM 2792 O O . ASP A 1 378 ? 8.520 -23.362 32.751 1.00 122.82 378 ASP D O 1
ATOM 2797 N N . VAL A 1 379 ? 7.628 -21.358 32.246 1.00 121.93 379 VAL D N 1
ATOM 2798 C CA . VAL A 1 379 ? 8.365 -21.291 30.991 1.00 122.13 379 VAL D CA 1
ATOM 2799 C C . VAL A 1 379 ? 9.853 -21.074 31.246 1.00 120.51 379 VAL D C 1
ATOM 2800 O O . VAL A 1 379 ? 10.689 -21.616 30.519 1.00 120.34 379 VAL D O 1
ATOM 2804 N N . ILE A 1 380 ? 10.223 -20.343 32.304 1.00 119.64 380 ILE D N 1
ATOM 2805 C CA . ILE A 1 380 ? 11.649 -20.199 32.586 1.00 118.08 380 ILE D CA 1
ATOM 2806 C C . ILE A 1 380 ? 12.216 -21.495 33.149 1.00 117.64 380 ILE D C 1
ATOM 2807 O O . ILE A 1 380 ? 13.371 -21.843 32.871 1.00 116.86 380 ILE D O 1
ATOM 2812 N N . LYS A 1 381 ? 11.423 -22.251 33.912 1.00 121.13 381 LYS D N 1
ATOM 2813 C CA . LYS A 1 381 ? 11.900 -23.553 34.367 1.00 120.81 381 LYS D CA 1
ATOM 2814 C C . LYS A 1 381 ? 12.112 -24.501 33.191 1.00 121.63 381 LYS D C 1
ATOM 2815 O O . LYS A 1 381 ? 13.125 -25.209 33.132 1.00 121.00 381 LYS D O 1
ATOM 2821 N N . MET A 1 382 ? 11.184 -24.500 32.226 1.00 122.12 382 MET D N 1
ATOM 2822 C CA . MET A 1 382 ? 11.356 -25.334 31.038 1.00 122.92 382 MET D CA 1
ATOM 2823 C C . MET A 1 382 ? 12.560 -24.884 30.218 1.00 122.14 382 MET D C 1
ATOM 2824 O O . MET A 1 382 ? 13.316 -25.718 29.703 1.00 121.96 382 MET D O 1
ATOM 2826 N N . MET A 1 383 ? 12.770 -23.569 30.114 1.00 120.56 383 MET D N 1
ATOM 2827 C CA . MET A 1 383 ? 13.895 -23.048 29.345 1.00 119.69 383 MET D CA 1
ATOM 2828 C C . MET A 1 383 ? 15.221 -23.419 29.997 1.00 118.22 383 MET D C 1
ATOM 2829 O O . MET A 1 383 ? 16.191 -23.745 29.305 1.00 117.68 383 MET D O 1
ATOM 2834 N N . HIS A 1 384 ? 15.275 -23.392 31.331 1.00 124.32 384 HIS D N 1
ATOM 2835 C CA . HIS A 1 384 ? 16.497 -23.770 32.033 1.00 122.99 384 HIS D CA 1
ATOM 2836 C C . HIS A 1 384 ? 16.729 -25.277 32.005 1.00 123.28 384 HIS D C 1
ATOM 2837 O O . HIS A 1 384 ? 17.883 -25.722 32.005 1.00 122.57 384 HIS D O 1
ATOM 2844 N N . GLU A 1 385 ? 15.660 -26.077 31.980 1.00 122.90 385 GLU D N 1
ATOM 2845 C CA . GLU A 1 385 ? 15.808 -27.524 31.890 1.00 123.25 385 GLU D CA 1
ATOM 2846 C C . GLU A 1 385 ? 16.163 -27.998 30.487 1.00 123.75 385 GLU D C 1
ATOM 2847 O O . GLU A 1 385 ? 16.751 -29.076 30.343 1.00 123.60 385 GLU D O 1
ATOM 2849 N N . THR A 1 386 ? 15.824 -27.226 29.455 1.00 122.36 386 THR D N 1
ATOM 2850 C CA . THR A 1 386 ? 16.130 -27.613 28.083 1.00 122.79 386 THR D CA 1
ATOM 2851 C C . THR A 1 386 ? 17.442 -27.022 27.580 1.00 121.55 386 THR D C 1
ATOM 2852 O O . THR A 1 386 ? 17.941 -27.457 26.536 1.00 121.64 386 THR D O 1
ATOM 2856 N N . LYS A 1 387 ? 18.003 -26.048 28.297 0.80 118.16 387 LYS D N 1
ATOM 2857 C CA . LYS A 1 387 ? 19.252 -25.351 28.002 0.80 116.77 387 LYS D CA 1
ATOM 2858 C C . LYS A 1 387 ? 19.158 -24.452 26.775 0.80 116.93 387 LYS D C 1
ATOM 2859 O O . LYS A 1 387 ? 20.162 -23.835 26.404 0.80 115.76 387 LYS D O 1
ATOM 2861 N N . VAL A 1 388 ? 17.999 -24.362 26.124 1.00 112.21 388 VAL D N 1
ATOM 2862 C CA . VAL A 1 388 ? 17.841 -23.440 25.006 1.00 112.37 388 VAL D CA 1
ATOM 2863 C C . VAL A 1 388 ? 17.607 -22.028 25.542 1.00 111.87 388 VAL D C 1
ATOM 2864 O O . VAL A 1 388 ? 17.197 -21.826 26.689 1.00 111.83 388 VAL D O 1
ATOM 2868 N N . LYS A 1 389 ? 17.872 -21.035 24.695 1.00 105.21 389 LYS D N 1
ATOM 2869 C CA . LYS A 1 389 ? 17.697 -19.632 25.051 1.00 104.67 389 LYS D CA 1
ATOM 2870 C C . LYS A 1 389 ? 16.353 -19.080 24.588 1.00 106.09 389 LYS D C 1
ATOM 2871 O O . LYS A 1 389 ? 15.665 -18.402 25.356 1.00 106.35 389 LYS D O 1
ATOM 2877 N N . GLU A 1 390 ? 15.968 -19.355 23.348 1.00 98.94 390 GLU D N 1
ATOM 2878 C CA . GLU A 1 390 ? 14.718 -18.873 22.782 1.00 100.37 390 GLU D CA 1
ATOM 2879 C C . GLU A 1 390 ? 13.667 -19.978 22.793 1.00 102.21 390 GLU D C 1
ATOM 2880 O O . GLU A 1 390 ? 13.982 -21.170 22.844 1.00 102.33 390 GLU D O 1
ATOM 2886 N N . VAL A 1 391 ? 12.401 -19.557 22.751 1.00 100.39 391 VAL D N 1
ATOM 2887 C CA . VAL A 1 391 ? 11.260 -20.461 22.746 1.00 102.14 391 VAL D CA 1
ATOM 2888 C C . VAL A 1 391 ? 10.207 -19.859 21.823 1.00 103.56 391 VAL D C 1
ATOM 2889 O O . VAL A 1 391 ? 10.231 -18.666 21.515 1.00 103.22 391 VAL D O 1
ATOM 2893 N N . ILE A 1 392 ? 9.293 -20.707 21.354 1.00 105.70 392 ILE D N 1
ATOM 2894 C CA . ILE A 1 392 ? 8.239 -20.304 20.428 1.00 107.15 392 ILE D CA 1
ATOM 2895 C C . ILE A 1 392 ? 6.884 -20.531 21.081 1.00 108.32 392 ILE D C 1
ATOM 2896 O O . ILE A 1 392 ? 6.584 -21.644 21.530 1.00 108.58 392 ILE D O 1
ATOM 2901 N N . VAL A 1 393 ? 6.072 -19.476 21.130 1.00 107.48 393 VAL D N 1
ATOM 2902 C CA . VAL A 1 393 ? 4.724 -19.521 21.683 1.00 108.41 393 VAL D CA 1
ATOM 2903 C C . VAL A 1 393 ? 3.707 -19.558 20.547 1.00 109.69 393 VAL D C 1
ATOM 2904 O O . VAL A 1 393 ? 3.863 -18.862 19.530 1.00 109.97 393 VAL D O 1
ATOM 2908 N N . THR A 1 394 ? 2.658 -20.365 20.722 1.00 115.03 394 THR D N 1
ATOM 2909 C CA . THR A 1 394 ? 1.631 -20.544 19.704 1.00 115.79 394 THR D CA 1
ATOM 2910 C C . THR A 1 394 ? 0.304 -20.878 20.381 1.00 115.86 394 THR D C 1
ATOM 2911 O O . THR A 1 394 ? 0.274 -21.398 21.501 1.00 115.34 394 THR D O 1
ATOM 2915 N N . GLU A 1 395 ? -0.795 -20.581 19.684 1.00 122.03 395 GLU D N 1
ATOM 2916 C CA . GLU A 1 395 ? -2.145 -20.781 20.191 1.00 121.90 395 GLU D CA 1
ATOM 2917 C C . GLU A 1 395 ? -2.797 -22.004 19.545 1.00 121.62 395 GLU D C 1
ATOM 2918 O O . GLU A 1 395 ? -2.216 -22.676 18.690 1.00 121.63 395 GLU D O 1
ATOM 2924 N N . ASP A 1 396 ? -4.031 -22.298 19.972 1.00 128.85 396 ASP D N 1
ATOM 2925 C CA . ASP A 1 396 ? -4.777 -23.433 19.441 1.00 128.39 396 ASP D CA 1
ATOM 2926 C C . ASP A 1 396 ? -5.801 -23.061 18.374 1.00 128.77 396 ASP D C 1
ATOM 2927 O O . ASP A 1 396 ? -6.272 -23.954 17.660 1.00 128.44 396 ASP D O 1
ATOM 2932 N N . LEU A 1 405 ? 0.074 -19.362 15.240 1.00 111.89 405 LEU D N 1
ATOM 2933 C CA . LEU A 1 405 ? 1.372 -18.985 15.787 1.00 111.35 405 LEU D CA 1
ATOM 2934 C C . LEU A 1 405 ? 1.293 -17.624 16.472 1.00 111.29 405 LEU D C 1
ATOM 2935 O O . LEU A 1 405 ? 0.614 -16.714 15.992 1.00 111.83 405 LEU D O 1
ATOM 2940 N N . VAL A 1 406 ? 1.992 -17.486 17.592 1.00 107.96 406 VAL D N 1
ATOM 2941 C CA . VAL A 1 406 ? 1.980 -16.264 18.384 1.00 107.66 406 VAL D CA 1
ATOM 2942 C C . VAL A 1 406 ? 3.289 -15.495 18.241 1.00 106.66 406 VAL D C 1
ATOM 2943 O O . VAL A 1 406 ? 3.284 -14.305 17.923 1.00 106.59 406 VAL D O 1
ATOM 2947 N N . GLY A 1 407 ? 4.420 -16.158 18.458 1.00 101.98 407 GLY D N 1
ATOM 2948 C CA . GLY A 1 407 ? 5.691 -15.493 18.222 1.00 100.56 407 GLY D CA 1
ATOM 2949 C C . GLY A 1 407 ? 6.836 -16.180 18.949 1.00 99.09 407 GLY D C 1
ATOM 2950 O O . GLY A 1 407 ? 6.746 -17.348 19.315 1.00 99.39 407 GLY D O 1
ATOM 2951 N N . VAL A 1 408 ? 7.910 -15.416 19.137 1.00 92.93 408 VAL D N 1
ATOM 2952 C CA . VAL A 1 408 ? 9.143 -15.904 19.741 1.00 91.27 408 VAL D CA 1
ATOM 2953 C C . VAL A 1 408 ? 9.313 -15.222 21.095 1.00 90.26 408 VAL D C 1
ATOM 2954 O O . VAL A 1 408 ? 8.687 -14.199 21.388 1.00 90.53 408 VAL D O 1
ATOM 2958 N N . LEU A 1 409 ? 10.169 -15.802 21.936 1.00 91.39 409 LEU D N 1
ATOM 2959 C CA . LEU A 1 409 ? 10.360 -15.280 23.284 1.00 90.38 409 LEU D CA 1
ATOM 2960 C C . LEU A 1 409 ? 11.737 -15.692 23.788 1.00 88.60 409 LEU D C 1
ATOM 2961 O O . LEU A 1 409 ? 12.082 -16.878 23.762 1.00 88.72 409 LEU D O 1
ATOM 2966 N N . SER A 1 410 ? 12.519 -14.710 24.236 1.00 86.46 410 SER D N 1
ATOM 2967 C CA . SER A 1 410 ? 13.895 -14.920 24.663 1.00 84.72 410 SER D CA 1
ATOM 2968 C C . SER A 1 410 ? 14.046 -14.661 26.157 1.00 83.97 410 SER D C 1
ATOM 2969 O O . SER A 1 410 ? 13.292 -13.882 26.748 1.00 84.31 410 SER D O 1
ATOM 2972 N N . GLU A 1 411 ? 15.037 -15.326 26.759 1.00 83.04 411 GLU D N 1
ATOM 2973 C CA . GLU A 1 411 ? 15.299 -15.150 28.184 1.00 82.23 411 GLU D CA 1
ATOM 2974 C C . GLU A 1 411 ? 15.800 -13.744 28.503 1.00 80.96 411 GLU D C 1
ATOM 2975 O O . GLU A 1 411 ? 15.548 -13.230 29.604 1.00 80.65 411 GLU D O 1
ATOM 2977 N N . ASP A 1 412 ? 16.509 -13.114 27.559 1.00 80.24 412 ASP D N 1
ATOM 2978 C CA . ASP A 1 412 ? 16.993 -11.753 27.772 1.00 78.99 412 ASP D CA 1
ATOM 2979 C C . ASP A 1 412 ? 15.830 -10.801 28.017 1.00 79.78 412 ASP D C 1
ATOM 2980 O O . ASP A 1 412 ? 15.832 -10.024 28.984 1.00 79.15 412 ASP D O 1
ATOM 2985 N N . HIS A 1 413 ? 14.817 -10.861 27.148 1.00 73.35 413 HIS D N 1
ATOM 2986 C CA . HIS A 1 413 ? 13.645 -10.013 27.321 1.00 73.65 413 HIS D CA 1
ATOM 2987 C C . HIS A 1 413 ? 12.893 -10.375 28.593 1.00 74.27 413 HIS D C 1
ATOM 2988 O O . HIS A 1 413 ? 12.368 -9.491 29.278 1.00 74.19 413 HIS D O 1
ATOM 2995 N N . ILE A 1 414 ? 12.836 -11.669 28.929 1.00 76.80 414 ILE D N 1
ATOM 2996 C CA . ILE A 1 414 ? 12.207 -12.101 30.178 1.00 77.86 414 ILE D CA 1
ATOM 2997 C C . ILE A 1 414 ? 12.813 -11.350 31.356 1.00 78.25 414 ILE D C 1
ATOM 2998 O O . ILE A 1 414 ? 12.116 -10.663 32.116 1.00 78.27 414 ILE D O 1
ATOM 3003 N N . ALA A 1 415 ? 14.131 -11.480 31.519 1.00 77.33 415 ALA D N 1
ATOM 3004 C CA . ALA A 1 415 ? 14.799 -10.882 32.670 1.00 76.63 415 ALA D CA 1
ATOM 3005 C C . ALA A 1 415 ? 14.664 -9.364 32.657 1.00 75.75 415 ALA D C 1
ATOM 3006 O O . ALA A 1 415 ? 14.325 -8.748 33.678 1.00 75.92 415 ALA D O 1
ATOM 3008 N N . HIS A 1 416 ? 14.921 -8.737 31.503 1.00 75.42 416 HIS D N 1
ATOM 3009 C CA . HIS A 1 416 ? 14.928 -7.279 31.470 1.00 74.78 416 HIS D CA 1
ATOM 3010 C C . HIS A 1 416 ? 13.537 -6.694 31.684 1.00 75.88 416 HIS D C 1
ATOM 3011 O O . HIS A 1 416 ? 13.410 -5.631 32.298 1.00 75.28 416 HIS D O 1
ATOM 3018 N N . SER A 1 417 ? 12.484 -7.358 31.198 1.00 77.73 417 SER D N 1
ATOM 3019 C CA . SER A 1 417 ? 11.137 -6.843 31.402 1.00 78.80 417 SER D CA 1
ATOM 3020 C C . SER A 1 417 ? 10.618 -7.148 32.800 1.00 78.73 417 SER D C 1
ATOM 3021 O O . SER A 1 417 ? 9.782 -6.399 33.317 1.00 78.92 417 SER D O 1
ATOM 3024 N N . LEU A 1 418 ? 11.093 -8.230 33.429 1.00 76.10 418 LEU D N 1
ATOM 3025 C CA . LEU A 1 418 ? 10.812 -8.419 34.849 1.00 77.18 418 LEU D CA 1
ATOM 3026 C C . LEU A 1 418 ? 11.446 -7.303 35.669 1.00 77.09 418 LEU D C 1
ATOM 3027 O O . LEU A 1 418 ? 10.837 -6.793 36.618 1.00 77.38 418 LEU D O 1
ATOM 3029 N N . GLN A 1 419 ? 12.669 -6.901 35.306 1.00 79.91 419 GLN D N 1
ATOM 3030 C CA . GLN A 1 419 ? 13.289 -5.761 35.977 1.00 78.56 419 GLN D CA 1
ATOM 3031 C C . GLN A 1 419 ? 12.571 -4.456 35.652 1.00 78.82 419 GLN D C 1
ATOM 3032 O O . GLN A 1 419 ? 12.557 -3.534 36.475 1.00 78.02 419 GLN D O 1
ATOM 3038 N N . SER A 1 420 ? 11.977 -4.360 34.461 1.00 80.70 420 SER D N 1
ATOM 3039 C CA . SER A 1 420 ? 11.394 -3.117 33.975 1.00 80.96 420 SER D CA 1
ATOM 3040 C C . SER A 1 420 ? 10.011 -2.823 34.541 1.00 81.82 420 SER D C 1
ATOM 3041 O O . SER A 1 420 ? 9.554 -1.680 34.434 1.00 81.88 420 SER D O 1
ATOM 3044 N N . GLY A 1 421 ? 9.341 -3.803 35.140 1.00 82.85 421 GLY D N 1
ATOM 3045 C CA . GLY A 1 421 ? 7.971 -3.603 35.565 1.00 83.66 421 GLY D CA 1
ATOM 3046 C C . GLY A 1 421 ? 6.948 -3.816 34.471 1.00 85.50 421 GLY D C 1
ATOM 3047 O O . GLY A 1 421 ? 5.919 -3.130 34.448 1.00 86.14 421 GLY D O 1
ATOM 3048 N N . ARG A 1 422 ? 7.208 -4.742 33.543 1.00 83.60 422 ARG D N 1
ATOM 3049 C CA . ARG A 1 422 ? 6.256 -5.081 32.496 1.00 85.45 422 ARG D CA 1
ATOM 3050 C C . ARG A 1 422 ? 5.830 -6.542 32.492 1.00 86.50 422 ARG D C 1
ATOM 3051 O O . ARG A 1 422 ? 4.887 -6.885 31.772 1.00 88.13 422 ARG D O 1
ATOM 3059 N N . CYS A 1 423 ? 6.474 -7.407 33.272 1.00 94.10 423 CYS D N 1
ATOM 3060 C CA . CYS A 1 423 ? 6.234 -8.847 33.204 1.00 94.92 423 CYS D CA 1
ATOM 3061 C C . CYS A 1 423 ? 6.009 -9.404 34.605 1.00 94.27 423 CYS D C 1
ATOM 3062 O O . CYS A 1 423 ? 6.950 -9.485 35.402 1.00 92.82 423 CYS D O 1
ATOM 3065 N N . ALA A 1 424 ? 4.768 -9.786 34.902 1.00 104.78 424 ALA D N 1
ATOM 3066 C CA . ALA A 1 424 ? 4.428 -10.377 36.187 1.00 104.10 424 ALA D CA 1
ATOM 3067 C C . ALA A 1 424 ? 4.796 -11.862 36.227 1.00 104.23 424 ALA D C 1
ATOM 3068 O O . ALA A 1 424 ? 4.967 -12.520 35.197 1.00 105.22 424 ALA D O 1
ATOM 3070 N N . MET A 1 425 ? 4.924 -12.383 37.452 1.00 111.61 425 MET D N 1
ATOM 3071 C CA . MET A 1 425 ? 5.269 -13.790 37.633 1.00 111.58 425 MET D CA 1
ATOM 3072 C C . MET A 1 425 ? 4.146 -14.706 37.158 1.00 113.00 425 MET D C 1
ATOM 3073 O O . MET A 1 425 ? 4.390 -15.690 36.451 1.00 113.72 425 MET D O 1
ATOM 3078 N N . GLN A 1 426 ? 2.910 -14.409 37.555 1.00 109.34 426 GLN D N 1
ATOM 3079 C CA . GLN A 1 426 ? 1.749 -15.213 37.194 1.00 110.58 426 GLN D CA 1
ATOM 3080 C C . GLN A 1 426 ? 1.114 -14.775 35.880 1.00 112.28 426 GLN D C 1
ATOM 3081 O O . GLN A 1 426 ? 0.061 -15.303 35.508 1.00 113.39 426 GLN D O 1
ATOM 3083 N N . SER A 1 427 ? 1.729 -13.835 35.172 1.00 107.22 427 SER D N 1
ATOM 3084 C CA . SER A 1 427 ? 1.198 -13.339 33.914 1.00 108.71 427 SER D CA 1
ATOM 3085 C C . SER A 1 427 ? 1.498 -14.311 32.774 1.00 109.77 427 SER D C 1
ATOM 3086 O O . SER A 1 427 ? 2.486 -15.050 32.819 1.00 109.13 427 SER D O 1
ATOM 3089 N N . PRO A 1 428 ? 0.660 -14.333 31.738 1.00 104.15 428 PRO D N 1
ATOM 3090 C CA . PRO A 1 428 ? 0.900 -15.258 30.626 1.00 105.13 428 PRO D CA 1
ATOM 3091 C C . PRO A 1 428 ? 2.021 -14.770 29.723 1.00 104.86 428 PRO D C 1
ATOM 3092 O O . PRO A 1 428 ? 2.206 -13.568 29.514 1.00 104.53 428 PRO D O 1
ATOM 3096 N N . VAL A 1 429 ? 2.777 -15.731 29.186 1.00 98.64 429 VAL D N 1
ATOM 3097 C CA . VAL A 1 429 ? 3.924 -15.425 28.339 1.00 97.68 429 VAL D CA 1
ATOM 3098 C C . VAL A 1 429 ? 3.525 -14.773 27.022 1.00 96.46 429 VAL D C 1
ATOM 3099 O O . VAL A 1 429 ? 4.398 -14.303 26.284 1.00 95.56 429 VAL D O 1
ATOM 3103 N N . LYS A 1 430 ? 2.227 -14.738 26.703 1.00 94.71 430 LYS D N 1
ATOM 3104 C CA . LYS A 1 430 ? 1.769 -14.030 25.510 1.00 95.70 430 LYS D CA 1
ATOM 3105 C C . LYS A 1 430 ? 2.061 -12.537 25.590 1.00 95.05 430 LYS D C 1
ATOM 3106 O O . LYS A 1 430 ? 2.287 -11.891 24.560 1.00 95.30 430 LYS D O 1
ATOM 3112 N N . ASP A 1 431 ? 2.069 -11.972 26.798 1.00 93.86 431 ASP D N 1
ATOM 3113 C CA . ASP A 1 431 ? 2.182 -10.524 26.939 1.00 93.24 431 ASP D CA 1
ATOM 3114 C C . ASP A 1 431 ? 3.568 -10.016 26.575 1.00 91.89 431 ASP D C 1
ATOM 3115 O O . ASP A 1 431 ? 3.704 -8.882 26.102 1.00 91.61 431 ASP D O 1
ATOM 3120 N N . ILE A 1 432 ? 4.603 -10.826 26.778 1.00 88.10 432 ILE D N 1
ATOM 3121 C CA . ILE A 1 432 ? 5.976 -10.372 26.616 1.00 86.49 432 ILE D CA 1
ATOM 3122 C C . ILE A 1 432 ? 6.661 -10.993 25.416 1.00 86.63 432 ILE D C 1
ATOM 3123 O O . ILE A 1 432 ? 7.817 -10.647 25.133 1.00 85.51 432 ILE D O 1
ATOM 3128 N N . ALA A 1 433 ? 5.997 -11.899 24.702 1.00 85.30 433 ALA D N 1
ATOM 3129 C CA . ALA A 1 433 ? 6.600 -12.494 23.521 1.00 85.45 433 ALA D CA 1
ATOM 3130 C C . ALA A 1 433 ? 6.650 -11.479 22.383 1.00 85.52 433 ALA D C 1
ATOM 3131 O O . ALA A 1 433 ? 5.917 -10.488 22.364 1.00 86.05 433 ALA D O 1
ATOM 3133 N N . PHE A 1 434 ? 7.523 -11.746 21.415 1.00 82.04 434 PHE D N 1
ATOM 3134 C CA . PHE A 1 434 ? 7.656 -10.885 20.245 1.00 81.88 434 PHE D CA 1
ATOM 3135 C C . PHE A 1 434 ? 6.585 -11.238 19.218 1.00 83.95 434 PHE D C 1
ATOM 3136 O O . PHE A 1 434 ? 6.542 -12.367 18.720 1.00 84.70 434 PHE D O 1
ATOM 3144 N N . LYS A 1 435 ? 5.720 -10.273 18.906 1.00 84.93 435 LYS D N 1
ATOM 3145 C CA . LYS A 1 435 ? 4.503 -10.539 18.148 1.00 87.03 435 LYS D CA 1
ATOM 3146 C C . LYS A 1 435 ? 4.639 -10.321 16.643 1.00 87.28 435 LYS D C 1
ATOM 3147 O O . LYS A 1 435 ? 3.739 -10.725 15.898 1.00 88.95 435 LYS D O 1
ATOM 3153 N N . LYS A 1 436 ? 5.718 -9.700 16.171 1.00 87.38 436 LYS D N 1
ATOM 3154 C CA . LYS A 1 436 ? 5.923 -9.486 14.739 1.00 87.17 436 LYS D CA 1
ATOM 3155 C C . LYS A 1 436 ? 6.748 -10.644 14.186 1.00 86.56 436 LYS D C 1
ATOM 3156 O O . LYS A 1 436 ? 7.925 -10.798 14.533 1.00 84.59 436 LYS D O 1
ATOM 3158 N N . LEU A 1 437 ? 6.137 -11.453 13.317 1.00 90.35 437 LEU D N 1
ATOM 3159 C CA . LEU A 1 437 ? 6.772 -12.657 12.801 1.00 90.06 437 LEU D CA 1
ATOM 3160 C C . LEU A 1 437 ? 6.529 -12.791 11.303 1.00 90.71 437 LEU D C 1
ATOM 3161 O O . LEU A 1 437 ? 5.671 -12.120 10.723 1.00 91.78 437 LEU D O 1
ATOM 3166 N N . ALA A 1 438 ? 7.295 -13.688 10.682 1.00 91.44 438 ALA D N 1
ATOM 3167 C CA . ALA A 1 438 ? 7.199 -13.968 9.253 1.00 91.80 438 ALA D CA 1
ATOM 3168 C C . ALA A 1 438 ? 7.264 -15.471 9.044 1.00 92.69 438 ALA D C 1
ATOM 3169 O O . ALA A 1 438 ? 8.217 -16.116 9.491 1.00 91.46 438 ALA D O 1
ATOM 3171 N N . LYS A 1 439 ? 6.256 -16.027 8.376 1.00 101.69 439 LYS D N 1
ATOM 3172 C CA . LYS A 1 439 ? 6.203 -17.458 8.110 1.00 102.45 439 LYS D CA 1
ATOM 3173 C C . LYS A 1 439 ? 6.944 -17.796 6.823 1.00 101.61 439 LYS D C 1
ATOM 3174 O O . LYS A 1 439 ? 6.854 -17.070 5.829 1.00 101.27 439 LYS D O 1
ATOM 3180 N N . ALA A 1 440 ? 7.680 -18.905 6.851 1.00 101.92 440 ALA D N 1
ATOM 3181 C CA . ALA A 1 440 ? 8.352 -19.422 5.671 1.00 101.15 440 ALA D CA 1
ATOM 3182 C C . ALA A 1 440 ? 8.233 -20.940 5.666 1.00 102.15 440 ALA D C 1
ATOM 3183 O O . ALA A 1 440 ? 7.713 -21.549 6.605 1.00 102.94 440 ALA D O 1
ATOM 3185 N N . LEU A 1 441 ? 8.701 -21.552 4.582 1.00 99.88 441 LEU D N 1
ATOM 3186 C CA . LEU A 1 441 ? 8.674 -23.000 4.448 1.00 100.56 441 LEU D CA 1
ATOM 3187 C C . LEU A 1 441 ? 9.911 -23.438 3.682 1.00 99.08 441 LEU D C 1
ATOM 3188 O O . LEU A 1 441 ? 10.391 -22.699 2.813 1.00 97.84 441 LEU D O 1
ATOM 3193 N N . PRO A 1 442 ? 10.450 -24.626 3.980 1.00 97.45 442 PRO D N 1
ATOM 3194 C CA . PRO A 1 442 ? 11.797 -24.981 3.496 1.00 95.71 442 PRO D CA 1
ATOM 3195 C C . PRO A 1 442 ? 12.009 -24.841 1.995 1.00 95.21 442 PRO D C 1
ATOM 3196 O O . PRO A 1 442 ? 13.143 -24.589 1.568 1.00 93.05 442 PRO D O 1
ATOM 3200 N N . SER A 1 443 ? 10.963 -24.964 1.177 1.00 99.48 443 SER D N 1
ATOM 3201 C CA . SER A 1 443 ? 11.165 -24.861 -0.264 1.00 98.89 443 SER D CA 1
ATOM 3202 C C . SER A 1 443 ? 11.442 -23.435 -0.721 1.00 96.99 443 SER D C 1
ATOM 3203 O O . SER A 1 443 ? 11.786 -23.238 -1.890 1.00 95.58 443 SER D O 1
ATOM 3206 N N . ALA A 1 444 ? 11.296 -22.448 0.161 1.00 96.46 444 ALA D N 1
ATOM 3207 C CA . ALA A 1 444 ? 11.488 -21.054 -0.216 1.00 94.29 444 ALA D CA 1
ATOM 3208 C C . ALA A 1 444 ? 12.961 -20.745 -0.455 1.00 90.86 444 ALA D C 1
ATOM 3209 O O . ALA A 1 444 ? 13.845 -21.279 0.218 1.00 90.26 444 ALA D O 1
ATOM 3211 N N . TYR A 1 445 ? 13.218 -19.876 -1.430 1.00 90.27 445 TYR D N 1
ATOM 3212 C CA . TYR A 1 445 ? 14.572 -19.452 -1.744 1.00 86.97 445 TYR D CA 1
ATOM 3213 C C . TYR A 1 445 ? 15.087 -18.528 -0.642 1.00 85.64 445 TYR D C 1
ATOM 3214 O O . TYR A 1 445 ? 14.339 -18.093 0.237 1.00 87.00 445 TYR D O 1
ATOM 3223 N N . LEU A 1 446 ? 16.391 -18.231 -0.684 1.00 83.06 446 LEU D N 1
ATOM 3224 C CA . LEU A 1 446 ? 16.968 -17.295 0.281 1.00 81.59 446 LEU D CA 1
ATOM 3225 C C . LEU A 1 446 ? 16.710 -15.837 -0.085 1.00 79.77 446 LEU D C 1
ATOM 3226 O O . LEU A 1 446 ? 16.663 -14.977 0.805 1.00 79.44 446 LEU D O 1
ATOM 3231 N N . ARG A 1 447 ? 16.539 -15.539 -1.373 1.00 81.64 447 ARG D N 1
ATOM 3232 C CA . ARG A 1 447 ? 16.231 -14.170 -1.770 1.00 79.78 447 ARG D CA 1
ATOM 3233 C C . ARG A 1 447 ? 14.900 -13.730 -1.177 1.00 81.70 447 ARG D C 1
ATOM 3234 O O . ARG A 1 447 ? 14.752 -12.590 -0.712 1.00 80.77 447 ARG D O 1
ATOM 3242 N N . ASP A 1 448 ? 13.925 -14.636 -1.169 1.00 75.80 448 ASP D N 1
ATOM 3243 C CA . ASP A 1 448 ? 12.605 -14.303 -0.659 1.00 78.02 448 ASP D CA 1
ATOM 3244 C C . ASP A 1 448 ? 12.622 -14.131 0.854 1.00 79.35 448 ASP D C 1
ATOM 3245 O O . ASP A 1 448 ? 11.941 -13.242 1.378 1.00 79.83 448 ASP D O 1
ATOM 3250 N N . VAL A 1 449 ? 13.436 -14.918 1.569 1.00 76.74 449 VAL D N 1
ATOM 3251 C CA . VAL A 1 449 ? 13.517 -14.723 3.015 1.00 77.56 449 VAL D CA 1
ATOM 3252 C C . VAL A 1 449 ? 14.268 -13.441 3.339 1.00 74.84 449 VAL D C 1
ATOM 3253 O O . VAL A 1 449 ? 13.995 -12.804 4.360 1.00 75.33 449 VAL D O 1
ATOM 3257 N N . ALA A 1 450 ? 15.200 -13.016 2.481 1.00 74.11 450 ALA D N 1
ATOM 3258 C CA . ALA A 1 450 ? 15.841 -11.724 2.714 1.00 71.67 450 ALA D CA 1
ATOM 3259 C C . ALA A 1 450 ? 14.864 -10.570 2.501 1.00 71.51 450 ALA D C 1
ATOM 3260 O O . ALA A 1 450 ? 14.799 -9.633 3.317 1.00 71.19 450 ALA D O 1
ATOM 3262 N N . LYS A 1 451 ? 14.072 -10.635 1.424 1.00 70.41 451 LYS D N 1
ATOM 3263 C CA . LYS A 1 451 ? 13.049 -9.615 1.219 1.00 70.30 451 LYS D CA 1
ATOM 3264 C C . LYS A 1 451 ? 12.041 -9.614 2.363 1.00 73.19 451 LYS D C 1
ATOM 3265 O O . LYS A 1 451 ? 11.538 -8.551 2.749 1.00 72.91 451 LYS D O 1
ATOM 3271 N N . ALA A 1 452 ? 11.733 -10.791 2.917 1.00 68.47 452 ALA D N 1
ATOM 3272 C CA . ALA A 1 452 ? 10.840 -10.847 4.069 1.00 71.36 452 ALA D CA 1
ATOM 3273 C C . ALA A 1 452 ? 11.499 -10.255 5.310 1.00 70.57 452 ALA D C 1
ATOM 3274 O O . ALA A 1 452 ? 10.828 -9.613 6.127 1.00 71.72 452 ALA D O 1
ATOM 3276 N N . LEU A 1 453 ? 12.811 -10.462 5.466 1.00 69.38 453 LEU D N 1
ATOM 3277 C CA . LEU A 1 453 ? 13.542 -9.887 6.586 1.00 69.02 453 LEU D CA 1
ATOM 3278 C C . LEU A 1 453 ? 13.652 -8.375 6.483 1.00 67.67 453 LEU D C 1
ATOM 3279 O O . LEU A 1 453 ? 13.965 -7.720 7.486 1.00 67.57 453 LEU D O 1
ATOM 3284 N N . ASP A 1 454 ? 13.413 -7.805 5.297 1.00 68.93 454 ASP D N 1
ATOM 3285 C CA . ASP A 1 454 ? 13.329 -6.350 5.204 1.00 67.19 454 ASP D CA 1
ATOM 3286 C C . ASP A 1 454 ? 12.184 -5.774 6.033 1.00 69.18 454 ASP D C 1
ATOM 3287 O O . ASP A 1 454 ? 12.239 -4.597 6.406 1.00 68.07 454 ASP D O 1
ATOM 3292 N N . PHE A 1 455 ? 11.146 -6.568 6.323 1.00 63.55 455 PHE D N 1
ATOM 3293 C CA . PHE A 1 455 ? 9.972 -6.088 7.040 1.00 65.77 455 PHE D CA 1
ATOM 3294 C C . PHE A 1 455 ? 9.733 -6.753 8.386 1.00 68.34 455 PHE D C 1
ATOM 3295 O O . PHE A 1 455 ? 8.977 -6.202 9.193 1.00 69.82 455 PHE D O 1
ATOM 3303 N N . SER A 1 456 ? 10.358 -7.895 8.664 1.00 69.18 456 SER D N 1
ATOM 3304 C CA . SER A 1 456 ? 10.095 -8.627 9.894 1.00 71.22 456 SER D CA 1
ATOM 3305 C C . SER A 1 456 ? 11.406 -9.061 10.537 1.00 69.52 456 SER D C 1
ATOM 3306 O O . SER A 1 456 ? 12.346 -9.459 9.837 1.00 67.84 456 SER D O 1
ATOM 3309 N N . PRO A 1 457 ? 11.499 -8.992 11.870 1.00 68.40 457 PRO D N 1
ATOM 3310 C CA . PRO A 1 457 ? 12.787 -9.290 12.520 1.00 68.85 457 PRO D CA 1
ATOM 3311 C C . PRO A 1 457 ? 13.195 -10.749 12.427 1.00 69.49 457 PRO D C 1
ATOM 3312 O O . PRO A 1 457 ? 14.368 -11.041 12.160 1.00 69.56 457 PRO D O 1
ATOM 3316 N N . TYR A 1 458 ? 12.264 -11.673 12.638 1.00 76.38 458 TYR D N 1
ATOM 3317 C CA . TYR A 1 458 ? 12.533 -13.100 12.599 1.00 77.04 458 TYR D CA 1
ATOM 3318 C C . TYR A 1 458 ? 11.829 -13.737 11.409 1.00 78.61 458 TYR D C 1
ATOM 3319 O O . TYR A 1 458 ? 10.875 -13.187 10.855 1.00 79.77 458 TYR D O 1
ATOM 3328 N N . VAL A 1 459 ? 12.316 -14.914 11.020 1.00 84.59 459 VAL D N 1
ATOM 3329 C CA . VAL A 1 459 ? 11.674 -15.724 9.990 1.00 86.25 459 VAL D CA 1
ATOM 3330 C C . VAL A 1 459 ? 11.686 -17.169 10.471 1.00 87.42 459 VAL D C 1
ATOM 3331 O O . VAL A 1 459 ? 12.757 -17.736 10.710 1.00 86.01 459 VAL D O 1
ATOM 3335 N N . CYS A 1 460 ? 10.502 -17.759 10.621 1.00 95.91 460 CYS D N 1
ATOM 3336 C CA . CYS A 1 460 ? 10.349 -19.117 11.120 1.00 96.93 460 CYS D CA 1
ATOM 3337 C C . CYS A 1 460 ? 9.711 -20.000 10.056 1.00 98.47 460 CYS D C 1
ATOM 3338 O O . CYS A 1 460 ? 8.921 -19.539 9.227 1.00 99.52 460 CYS D O 1
ATOM 3341 N N . VAL A 1 461 ? 10.057 -21.280 10.101 1.00 103.78 461 VAL D N 1
ATOM 3342 C CA . VAL A 1 461 ? 9.619 -22.249 9.115 1.00 104.94 461 VAL D CA 1
ATOM 3343 C C . VAL A 1 461 ? 8.466 -23.075 9.676 1.00 106.46 461 VAL D C 1
ATOM 3344 O O . VAL A 1 461 ? 8.163 -23.031 10.864 1.00 106.45 461 VAL D O 1
ATOM 3348 N N . MET A 1 462 ? 7.784 -23.811 8.797 1.00 111.76 462 MET D N 1
ATOM 3349 C CA . MET A 1 462 ? 6.789 -24.795 9.211 1.00 112.48 462 MET D CA 1
ATOM 3350 C C . MET A 1 462 ? 6.597 -25.794 8.077 1.00 112.79 462 MET D C 1
ATOM 3351 O O . MET A 1 462 ? 7.128 -25.628 6.977 1.00 112.80 462 MET D O 1
ATOM 3356 N N . ASP A 1 463 ? 5.825 -26.839 8.362 1.00 114.68 463 ASP D N 1
ATOM 3357 C CA . ASP A 1 463 ? 5.473 -27.836 7.354 1.00 114.81 463 ASP D CA 1
ATOM 3358 C C . ASP A 1 463 ? 4.120 -27.514 6.727 1.00 115.36 463 ASP D C 1
ATOM 3359 O O . ASP A 1 463 ? 3.774 -28.034 5.666 1.00 115.66 463 ASP D O 1
ATOM 3364 N N . PRO A 1 470 ? 1.895 -28.822 11.685 1.00 124.94 494 PRO D N 1
ATOM 3365 C CA . PRO A 1 470 ? 2.577 -27.595 12.112 1.00 125.39 494 PRO D CA 1
ATOM 3366 C C . PRO A 1 470 ? 3.851 -27.874 12.907 1.00 124.96 494 PRO D C 1
ATOM 3367 O O . PRO A 1 470 ? 3.843 -27.828 14.138 1.00 124.62 494 PRO D O 1
ATOM 3371 N N . HIS A 1 471 ? 4.937 -28.155 12.192 1.00 121.26 495 HIS D N 1
ATOM 3372 C CA . HIS A 1 471 ? 6.220 -28.523 12.788 1.00 120.63 495 HIS D CA 1
ATOM 3373 C C . HIS A 1 471 ? 7.275 -27.524 12.318 1.00 120.55 495 HIS D C 1
ATOM 3374 O O . HIS A 1 471 ? 7.778 -27.626 11.195 1.00 120.55 495 HIS D O 1
ATOM 3381 N N . PHE A 1 472 ? 7.611 -26.560 13.172 1.00 117.17 496 PHE D N 1
ATOM 3382 C CA . PHE A 1 472 ? 8.616 -25.555 12.848 1.00 116.54 496 PHE D CA 1
ATOM 3383 C C . PHE A 1 472 ? 10.016 -26.064 13.171 1.00 115.23 496 PHE D C 1
ATOM 3384 O O . PHE A 1 472 ? 10.228 -26.740 14.182 1.00 114.81 496 PHE D O 1
ATOM 3392 N N . LEU A 1 473 ? 10.973 -25.733 12.301 1.00 113.38 497 LEU D N 1
ATOM 3393 C CA . LEU A 1 473 ? 12.338 -26.232 12.421 1.00 111.92 497 LEU D CA 1
ATOM 3394 C C . LEU A 1 473 ? 13.309 -25.251 13.068 1.00 110.22 497 LEU D C 1
ATOM 3395 O O . LEU A 1 473 ? 14.356 -25.685 13.564 1.00 108.93 497 LEU D O 1
ATOM 3400 N N . GLY A 1 474 ? 13.003 -23.959 13.080 1.00 102.23 498 GLY D N 1
ATOM 3401 C CA . GLY A 1 474 ? 13.897 -22.995 13.691 1.00 100.42 498 GLY D CA 1
ATOM 3402 C C . GLY A 1 474 ? 13.505 -21.578 13.334 1.00 100.30 498 GLY D C 1
ATOM 3403 O O . GLY A 1 474 ? 12.512 -21.332 12.643 1.00 101.74 498 GLY D O 1
ATOM 3404 N N . VAL A 1 475 ? 14.315 -20.643 13.826 1.00 88.76 499 VAL D N 1
ATOM 3405 C CA . VAL A 1 475 ? 14.134 -19.221 13.567 1.00 88.18 499 VAL D CA 1
ATOM 3406 C C . VAL A 1 475 ? 15.314 -18.722 12.743 1.00 86.05 499 VAL D C 1
ATOM 3407 O O . VAL A 1 475 ? 16.444 -19.195 12.908 1.00 84.68 499 VAL D O 1
ATOM 3411 N N . ILE A 1 476 ? 15.041 -17.788 11.832 1.00 83.93 500 ILE D N 1
ATOM 3412 C CA . ILE A 1 476 ? 16.036 -17.264 10.904 1.00 81.87 500 ILE D CA 1
ATOM 3413 C C . ILE A 1 476 ? 16.037 -15.747 10.997 1.00 80.57 500 ILE D C 1
ATOM 3414 O O . ILE A 1 476 ? 14.988 -15.109 10.849 1.00 81.64 500 ILE D O 1
ATOM 3419 N N . THR A 1 477 ? 17.208 -15.177 11.250 1.00 78.64 501 THR D N 1
ATOM 3420 C CA . THR A 1 477 ? 17.418 -13.740 11.341 1.00 77.11 501 THR D CA 1
ATOM 3421 C C . THR A 1 477 ? 18.482 -13.316 10.334 1.00 74.78 501 THR D C 1
ATOM 3422 O O . THR A 1 477 ? 19.055 -14.138 9.614 1.00 74.38 501 THR D O 1
ATOM 3426 N N . ARG A 1 478 ? 18.734 -12.006 10.283 1.00 73.22 502 ARG D N 1
ATOM 3427 C CA . ARG A 1 478 ? 19.688 -11.477 9.315 1.00 70.95 502 ARG D CA 1
ATOM 3428 C C . ARG A 1 478 ? 21.113 -11.937 9.608 1.00 69.51 502 ARG D C 1
ATOM 3429 O O . ARG A 1 478 ? 21.896 -12.151 8.675 1.00 68.22 502 ARG D O 1
ATOM 3437 N N . ILE A 1 479 ? 21.470 -12.106 10.886 1.00 76.96 503 ILE D N 1
ATOM 3438 C CA . ILE A 1 479 ? 22.827 -12.540 11.210 1.00 75.67 503 ILE D CA 1
ATOM 3439 C C . ILE A 1 479 ? 23.048 -13.990 10.787 1.00 76.38 503 ILE D C 1
ATOM 3440 O O . ILE A 1 479 ? 24.171 -14.376 10.445 1.00 75.15 503 ILE D O 1
ATOM 3445 N N . ASP A 1 480 ? 21.993 -14.810 10.773 1.00 78.22 504 ASP D N 1
ATOM 3446 C CA . ASP A 1 480 ? 22.138 -16.173 10.264 1.00 78.98 504 ASP D CA 1
ATOM 3447 C C . ASP A 1 480 ? 22.469 -16.172 8.775 1.00 78.05 504 ASP D C 1
ATOM 3448 O O . ASP A 1 480 ? 23.356 -16.911 8.326 1.00 77.37 504 ASP D O 1
ATOM 3453 N N . LEU A 1 481 ? 21.782 -15.334 7.995 1.00 76.88 505 LEU D N 1
ATOM 3454 C CA . LEU A 1 481 ? 22.104 -15.215 6.577 1.00 75.94 505 LEU D CA 1
ATOM 3455 C C . LEU A 1 481 ? 23.491 -14.620 6.368 1.00 74.76 505 LEU D C 1
ATOM 3456 O O . LEU A 1 481 ? 24.193 -15.003 5.424 1.00 74.23 505 LEU D O 1
ATOM 3461 N N . LEU A 1 482 ? 23.909 -13.696 7.236 1.00 82.02 506 LEU D N 1
ATOM 3462 C CA . LEU A 1 482 ? 25.258 -13.151 7.123 1.00 79.89 506 LEU D CA 1
ATOM 3463 C C . LEU A 1 482 ? 26.302 -14.231 7.379 1.00 79.75 506 LEU D C 1
ATOM 3464 O O . LEU A 1 482 ? 27.325 -14.293 6.691 1.00 78.36 506 LEU D O 1
ATOM 3469 N N . HIS A 1 483 ? 26.052 -15.097 8.361 1.00 84.27 507 HIS D N 1
ATOM 3470 C CA . HIS A 1 483 ? 26.956 -16.211 8.625 1.00 84.26 507 HIS D CA 1
ATOM 3471 C C . HIS A 1 483 ? 27.009 -17.171 7.438 1.00 84.54 507 HIS D C 1
ATOM 3472 O O . HIS A 1 483 ? 28.095 -17.596 7.015 1.00 83.53 507 HIS D O 1
ATOM 3479 N N . TRP A 1 484 ? 25.845 -17.490 6.861 1.00 82.90 508 TRP D N 1
ATOM 3480 C CA . TRP A 1 484 ? 25.819 -18.352 5.680 1.00 83.24 508 TRP D CA 1
ATOM 3481 C C . TRP A 1 484 ? 26.601 -17.739 4.526 1.00 81.29 508 TRP D C 1
ATOM 3482 O O . TRP A 1 484 ? 27.342 -18.440 3.827 1.00 80.81 508 TRP D O 1
ATOM 3493 N N . LEU A 1 485 ? 26.454 -16.429 4.314 1.00 83.72 509 LEU D N 1
ATOM 3494 C CA . LEU A 1 485 ? 27.226 -15.760 3.273 1.00 81.76 509 LEU D CA 1
ATOM 3495 C C . LEU A 1 485 ? 28.710 -15.732 3.617 1.00 80.39 509 LEU D C 1
ATOM 3496 O O . LEU A 1 485 ? 29.557 -15.731 2.715 1.00 79.16 509 LEU D O 1
ATOM 3501 N N . ALA A 1 486 ? 29.041 -15.732 4.911 1.00 82.37 510 ALA D N 1
ATOM 3502 C CA . ALA A 1 486 ? 30.439 -15.803 5.321 1.00 81.27 510 ALA D CA 1
ATOM 3503 C C . ALA A 1 486 ? 31.036 -17.168 5.013 1.00 81.72 510 ALA D C 1
ATOM 3504 O O . ALA A 1 486 ? 32.248 -17.275 4.797 1.00 80.87 510 ALA D O 1
ATOM 3506 N N . THR A 1 487 ? 30.211 -18.219 4.982 1.00 86.12 511 THR D N 1
ATOM 3507 C CA . THR A 1 487 ? 30.743 -19.523 4.599 1.00 86.59 511 THR D CA 1
ATOM 3508 C C . THR A 1 487 ? 31.007 -19.643 3.101 1.00 85.92 511 THR D C 1
ATOM 3509 O O . THR A 1 487 ? 31.728 -20.558 2.687 1.00 85.90 511 THR D O 1
ATOM 3513 N N . LYS A 1 488 ? 30.571 -18.628 2.354 1.00 90.60 512 LYS D N 1
ATOM 3514 C CA . LYS A 1 488 ? 30.831 -18.439 0.930 1.00 89.81 512 LYS D CA 1
ATOM 3515 C C . LYS A 1 488 ? 31.509 -17.011 0.846 1.00 87.79 512 LYS D C 1
ATOM 3516 O O . LYS A 1 488 ? 30.824 -15.999 0.620 1.00 87.11 512 LYS D O 1
ATOM 3522 N N . ALA B 1 6 ? 44.476 -9.784 -47.935 1.00 67.75 6 ALA A N 1
ATOM 3523 C CA . ALA B 1 6 ? 45.116 -10.405 -49.090 1.00 68.63 6 ALA A CA 1
ATOM 3524 C C . ALA B 1 6 ? 44.456 -11.746 -49.402 1.00 68.70 6 ALA A C 1
ATOM 3525 O O . ALA B 1 6 ? 43.231 -11.860 -49.373 1.00 68.76 6 ALA A O 1
ATOM 3527 N N . ASP B 1 7 ? 45.270 -12.761 -49.706 1.00 70.90 7 ASP A N 1
ATOM 3528 C CA . ASP B 1 7 ? 44.743 -14.098 -49.999 1.00 71.06 7 ASP A CA 1
ATOM 3529 C C . ASP B 1 7 ? 45.749 -15.137 -49.497 1.00 70.45 7 ASP A C 1
ATOM 3530 O O . ASP B 1 7 ? 46.711 -15.476 -50.189 1.00 70.98 7 ASP A O 1
ATOM 3535 N N . GLY B 1 8 ? 45.520 -15.625 -48.283 1.00 70.70 8 GLY A N 1
ATOM 3536 C CA . GLY B 1 8 ? 46.287 -16.729 -47.760 1.00 70.25 8 GLY A CA 1
ATOM 3537 C C . GLY B 1 8 ? 45.644 -18.108 -47.792 1.00 70.44 8 GLY A C 1
ATOM 3538 O O . GLY B 1 8 ? 46.263 -19.078 -48.240 1.00 70.91 8 GLY A O 1
ATOM 3539 N N . PRO B 1 9 ? 44.378 -18.235 -47.309 1.00 64.46 9 PRO A N 1
ATOM 3540 C CA . PRO B 1 9 ? 43.813 -19.578 -47.098 1.00 64.12 9 PRO A CA 1
ATOM 3541 C C . PRO B 1 9 ? 43.142 -20.237 -48.297 1.00 63.66 9 PRO A C 1
ATOM 3542 O O . PRO B 1 9 ? 43.122 -21.469 -48.390 1.00 63.66 9 PRO A O 1
ATOM 3546 N N . TYR B 1 10 ? 42.613 -19.445 -49.231 1.00 62.73 10 TYR A N 1
ATOM 3547 C CA . TYR B 1 10 ? 41.867 -19.970 -50.374 1.00 63.79 10 TYR A CA 1
ATOM 3548 C C . TYR B 1 10 ? 42.520 -19.644 -51.711 1.00 64.77 10 TYR A C 1
ATOM 3549 O O . TYR B 1 10 ? 41.871 -19.776 -52.756 1.00 65.71 10 TYR A O 1
ATOM 3558 N N . SER B 1 11 ? 43.778 -19.205 -51.701 1.00 64.36 11 SER A N 1
ATOM 3559 C CA . SER B 1 11 ? 44.490 -18.804 -52.909 1.00 65.25 11 SER A CA 1
ATOM 3560 C C . SER B 1 11 ? 44.837 -19.965 -53.838 1.00 66.02 11 SER A C 1
ATOM 3561 O O . SER B 1 11 ? 45.358 -19.718 -54.932 1.00 66.79 11 SER A O 1
ATOM 3564 N N . GLY B 1 12 ? 44.590 -21.210 -53.437 1.00 61.75 12 GLY A N 1
ATOM 3565 C CA . GLY B 1 12 ? 44.873 -22.339 -54.304 1.00 62.57 12 GLY A CA 1
ATOM 3566 C C . GLY B 1 12 ? 43.662 -23.196 -54.611 1.00 63.11 12 GLY A C 1
ATOM 3567 O O . GLY B 1 12 ? 42.526 -22.745 -54.446 1.00 62.99 12 GLY A O 1
ATOM 3568 N N . ILE B 1 13 ? 43.881 -24.429 -55.067 1.00 59.20 13 ILE A N 1
ATOM 3569 C CA . ILE B 1 13 ? 42.804 -25.398 -55.230 1.00 59.71 13 ILE A CA 1
ATOM 3570 C C . ILE B 1 13 ? 42.833 -26.356 -54.047 1.00 59.32 13 ILE A C 1
ATOM 3571 O O . ILE B 1 13 ? 43.906 -26.731 -53.558 1.00 59.08 13 ILE A O 1
ATOM 3576 N N . LEU B 1 14 ? 41.650 -26.745 -53.581 1.00 56.93 14 LEU A N 1
ATOM 3577 C CA . LEU B 1 14 ? 41.500 -27.575 -52.394 1.00 56.63 14 LEU A CA 1
ATOM 3578 C C . LEU B 1 14 ? 41.257 -29.022 -52.804 1.00 57.62 14 LEU A C 1
ATOM 3579 O O . LEU B 1 14 ? 40.591 -29.291 -53.808 1.00 58.32 14 LEU A O 1
ATOM 3584 N N . ASP B 1 15 ? 41.803 -29.955 -52.018 1.00 56.15 15 ASP A N 1
ATOM 3585 C CA . ASP B 1 15 ? 41.691 -31.367 -52.371 1.00 57.23 15 ASP A CA 1
ATOM 3586 C C . ASP B 1 15 ? 40.271 -31.885 -52.182 1.00 57.54 15 ASP A C 1
ATOM 3587 O O . ASP B 1 15 ? 39.818 -32.738 -52.954 1.00 58.47 15 ASP A O 1
ATOM 3592 N N . SER B 1 16 ? 39.560 -31.399 -51.173 1.00 55.80 16 SER A N 1
ATOM 3593 C CA . SER B 1 16 ? 38.188 -31.826 -50.934 1.00 55.94 16 SER A CA 1
ATOM 3594 C C . SER B 1 16 ? 37.487 -30.741 -50.130 1.00 54.77 16 SER A C 1
ATOM 3595 O O . SER B 1 16 ? 38.096 -29.746 -49.728 1.00 53.95 16 SER A O 1
ATOM 3598 N N . VAL B 1 17 ? 36.193 -30.956 -49.884 1.00 54.04 17 VAL A N 1
ATOM 3599 C CA . VAL B 1 17 ? 35.402 -30.000 -49.124 1.00 52.91 17 VAL A CA 1
ATOM 3600 C C . VAL B 1 17 ? 35.842 -29.944 -47.665 1.00 52.27 17 VAL A C 1
ATOM 3601 O O . VAL B 1 17 ? 35.612 -28.932 -46.991 1.00 51.22 17 VAL A O 1
ATOM 3605 N N . LEU B 1 18 ? 36.480 -31.007 -47.163 1.00 52.82 18 LEU A N 1
ATOM 3606 C CA . LEU B 1 18 ? 36.965 -31.022 -45.785 1.00 52.38 18 LEU A CA 1
ATOM 3607 C C . LEU B 1 18 ? 37.953 -29.894 -45.498 1.00 51.51 18 LEU A C 1
ATOM 3608 O O . LEU B 1 18 ? 38.076 -29.459 -44.347 1.00 50.69 18 LEU A O 1
ATOM 3613 N N . ASP B 1 19 ? 38.658 -29.398 -46.516 1.00 56.01 19 ASP A N 1
ATOM 3614 C CA . ASP B 1 19 ? 39.589 -28.294 -46.299 1.00 55.04 19 ASP A CA 1
ATOM 3615 C C . ASP B 1 19 ? 38.917 -26.927 -46.299 1.00 54.09 19 ASP A C 1
ATOM 3616 O O . ASP B 1 19 ? 39.578 -25.932 -45.986 1.00 53.24 19 ASP A O 1
ATOM 3621 N N . ALA B 1 20 ? 37.634 -26.849 -46.634 1.00 54.37 20 ALA A N 1
ATOM 3622 C CA . ALA B 1 20 ? 36.922 -25.581 -46.654 1.00 53.61 20 ALA A CA 1
ATOM 3623 C C . ALA B 1 20 ? 36.126 -25.341 -45.381 1.00 52.72 20 ALA A C 1
ATOM 3624 O O . ALA B 1 20 ? 35.287 -24.436 -45.349 1.00 52.09 20 ALA A O 1
ATOM 3626 N N . ILE B 1 21 ? 36.363 -26.137 -44.342 1.00 53.12 21 ILE A N 1
ATOM 3627 C CA . ILE B 1 21 ? 35.701 -25.982 -43.054 1.00 52.21 21 ILE A CA 1
ATOM 3628 C C . ILE B 1 21 ? 36.469 -24.955 -42.233 1.00 51.07 21 ILE A C 1
ATOM 3629 O O . ILE B 1 21 ? 37.706 -24.940 -42.231 1.00 51.05 21 ILE A O 1
ATOM 3634 N N . GLY B 1 22 ? 35.739 -24.091 -41.534 1.00 55.88 22 GLY A N 1
ATOM 3635 C CA . GLY B 1 22 ? 36.366 -23.035 -40.762 1.00 54.74 22 GLY A CA 1
ATOM 3636 C C . GLY B 1 22 ? 36.642 -21.800 -41.599 1.00 54.49 22 GLY A C 1
ATOM 3637 O O . GLY B 1 22 ? 36.015 -21.560 -42.638 1.00 55.03 22 GLY A O 1
ATOM 3638 N N . ASN B 1 23 ? 37.587 -20.986 -41.113 1.00 58.41 23 ASN A N 1
ATOM 3639 C CA . ASN B 1 23 ? 38.007 -19.758 -41.798 1.00 58.28 23 ASN A CA 1
ATOM 3640 C C . ASN B 1 23 ? 36.833 -18.803 -41.982 1.00 57.96 23 ASN A C 1
ATOM 3641 O O . ASN B 1 23 ? 36.711 -18.114 -42.999 1.00 58.42 23 ASN A O 1
ATOM 3646 N N . THR B 1 24 ? 35.983 -18.776 -41.006 1.00 59.06 24 THR A N 1
ATOM 3647 C CA . THR B 1 24 ? 34.750 -18.017 -40.985 1.00 58.65 24 THR A CA 1
ATOM 3648 C C . THR B 1 24 ? 35.001 -16.551 -40.638 1.00 57.88 24 THR A C 1
ATOM 3649 O O . THR B 1 24 ? 35.769 -16.253 -39.720 1.00 57.20 24 THR A O 1
ATOM 3653 N N . PRO B 1 25 ? 34.356 -15.623 -41.342 1.00 60.49 25 PRO A N 1
ATOM 3654 C CA . PRO B 1 25 ? 34.560 -14.202 -41.052 1.00 60.01 25 PRO A CA 1
ATOM 3655 C C . PRO B 1 25 ? 33.798 -13.735 -39.819 1.00 58.74 25 PRO A C 1
ATOM 3656 O O . PRO B 1 25 ? 32.832 -14.351 -39.365 1.00 58.24 25 PRO A O 1
ATOM 3660 N N . MET B 1 26 ? 34.258 -12.603 -39.295 1.00 64.74 26 MET A N 1
ATOM 3661 C CA . MET B 1 26 ? 33.682 -11.939 -38.132 1.00 63.61 26 MET A CA 1
ATOM 3662 C C . MET B 1 26 ? 33.126 -10.599 -38.594 1.00 63.85 26 MET A C 1
ATOM 3663 O O . MET B 1 26 ? 33.879 -9.759 -39.099 1.00 64.55 26 MET A O 1
ATOM 3668 N N . VAL B 1 27 ? 31.826 -10.387 -38.413 1.00 62.51 27 VAL A N 1
ATOM 3669 C CA . VAL B 1 27 ? 31.173 -9.176 -38.900 1.00 62.84 27 VAL A CA 1
ATOM 3670 C C . VAL B 1 27 ? 30.621 -8.384 -37.723 1.00 61.66 27 VAL A C 1
ATOM 3671 O O . VAL B 1 27 ? 30.121 -8.959 -36.750 1.00 60.60 27 VAL A O 1
ATOM 3675 N N . ARG B 1 28 ? 30.747 -7.060 -37.800 1.00 66.25 28 ARG A N 1
ATOM 3676 C CA . ARG B 1 28 ? 30.221 -6.178 -36.765 1.00 65.30 28 ARG A CA 1
ATOM 3677 C C . ARG B 1 28 ? 28.750 -5.883 -37.028 1.00 65.10 28 ARG A C 1
ATOM 3678 O O . ARG B 1 28 ? 28.391 -5.382 -38.100 1.00 66.18 28 ARG A O 1
ATOM 3686 N N . MET B 1 29 ? 27.901 -6.186 -36.048 1.00 61.44 29 MET A N 1
ATOM 3687 C CA . MET B 1 29 ? 26.463 -5.950 -36.167 1.00 61.06 29 MET A CA 1
ATOM 3688 C C . MET B 1 29 ? 26.142 -4.553 -35.634 1.00 60.82 29 MET A C 1
ATOM 3689 O O . MET B 1 29 ? 25.513 -4.368 -34.591 1.00 59.75 29 MET A O 1
ATOM 3694 N N . LYS B 1 30 ? 26.611 -3.552 -36.384 1.00 62.53 30 LYS A N 1
ATOM 3695 C CA . LYS B 1 30 ? 26.387 -2.160 -36.002 1.00 62.65 30 LYS A CA 1
ATOM 3696 C C . LYS B 1 30 ? 24.915 -1.783 -36.118 1.00 62.31 30 LYS A C 1
ATOM 3697 O O . LYS B 1 30 ? 24.369 -1.110 -35.235 1.00 61.50 30 LYS A O 1
ATOM 3703 N N . ARG B 1 31 ? 24.262 -2.204 -37.204 1.00 59.27 31 ARG A N 1
ATOM 3704 C CA . ARG B 1 31 ? 22.854 -1.878 -37.400 1.00 58.99 31 ARG A CA 1
ATOM 3705 C C . ARG B 1 31 ? 21.996 -2.501 -36.307 1.00 57.25 31 ARG A C 1
ATOM 3706 O O . ARG B 1 31 ? 21.094 -1.852 -35.761 1.00 56.62 31 ARG A O 1
ATOM 3714 N N . LEU B 1 32 ? 22.288 -3.753 -35.951 1.00 59.39 32 LEU A N 1
ATOM 3715 C CA . LEU B 1 32 ? 21.528 -4.423 -34.902 1.00 58.12 32 LEU A CA 1
ATOM 3716 C C . LEU B 1 32 ? 21.743 -3.742 -33.555 1.00 57.31 32 LEU A C 1
ATOM 3717 O O . LEU B 1 32 ? 20.801 -3.609 -32.761 1.00 56.51 32 LEU A O 1
ATOM 3722 N N . ALA B 1 33 ? 22.975 -3.293 -33.291 1.00 63.88 33 ALA A N 1
ATOM 3723 C CA . ALA B 1 33 ? 23.263 -2.572 -32.054 1.00 63.25 33 ALA A CA 1
ATOM 3724 C C . ALA B 1 33 ? 22.493 -1.261 -31.998 1.00 63.26 33 ALA A C 1
ATOM 3725 O O . ALA B 1 33 ? 21.900 -0.920 -30.969 1.00 62.45 33 ALA A O 1
ATOM 3727 N N . LYS B 1 34 ? 22.490 -0.510 -33.100 1.00 60.96 34 LYS A N 1
ATOM 3728 C CA . LYS B 1 34 ? 21.732 0.736 -33.142 1.00 61.21 34 LYS A CA 1
ATOM 3729 C C . LYS B 1 34 ? 20.239 0.490 -32.979 1.00 60.39 34 LYS A C 1
ATOM 3730 O O . LYS B 1 34 ? 19.529 1.333 -32.419 1.00 60.02 34 LYS A O 1
ATOM 3736 N N . VAL B 1 35 ? 19.747 -0.664 -33.434 1.00 61.67 35 VAL A N 1
ATOM 3737 C CA . VAL B 1 35 ? 18.326 -0.965 -33.280 1.00 61.02 35 VAL A CA 1
ATOM 3738 C C . VAL B 1 35 ? 17.996 -1.288 -31.825 1.00 59.93 35 VAL A C 1
ATOM 3739 O O . VAL B 1 35 ? 17.032 -0.754 -31.261 1.00 59.53 35 VAL A O 1
ATOM 3743 N N . TYR B 1 36 ? 18.797 -2.142 -31.185 1.00 66.26 36 TYR A N 1
ATOM 3744 C CA . TYR B 1 36 ? 18.478 -2.574 -29.829 1.00 65.87 36 TYR A CA 1
ATOM 3745 C C . TYR B 1 36 ? 19.010 -1.640 -28.745 1.00 65.80 36 TYR A C 1
ATOM 3746 O O . TYR B 1 36 ? 18.726 -1.866 -27.564 1.00 65.74 36 TYR A O 1
ATOM 3755 N N . GLY B 1 37 ? 19.765 -0.604 -29.106 1.00 73.17 37 GLY A N 1
ATOM 3756 C CA . GLY B 1 37 ? 20.283 0.326 -28.119 1.00 73.14 37 GLY A CA 1
ATOM 3757 C C . GLY B 1 37 ? 21.437 -0.210 -27.293 1.00 73.22 37 GLY A C 1
ATOM 3758 O O . GLY B 1 37 ? 21.371 -0.228 -26.060 1.00 73.15 37 GLY A O 1
ATOM 3759 N N . LEU B 1 38 ? 22.502 -0.645 -27.963 1.00 74.14 38 LEU A N 1
ATOM 3760 C CA . LEU B 1 38 ? 23.689 -1.194 -27.321 1.00 74.31 38 LEU A CA 1
ATOM 3761 C C . LEU B 1 38 ? 24.904 -0.349 -27.685 1.00 74.58 38 LEU A C 1
ATOM 3762 O O . LEU B 1 38 ? 25.152 -0.088 -28.867 1.00 75.16 38 LEU A O 1
ATOM 3767 N N . GLU B 1 39 ? 25.661 0.075 -26.669 1.00 83.65 39 GLU A N 1
ATOM 3768 C CA . GLU B 1 39 ? 26.762 1.003 -26.906 1.00 83.98 39 GLU A CA 1
ATOM 3769 C C . GLU B 1 39 ? 27.990 0.296 -27.468 1.00 84.44 39 GLU A C 1
ATOM 3770 O O . GLU B 1 39 ? 28.682 0.841 -28.336 1.00 85.27 39 GLU A O 1
ATOM 3776 N N . CYS B 1 40 ? 28.283 -0.907 -26.983 1.00 80.90 40 CYS A N 1
ATOM 3777 C CA . CYS B 1 40 ? 29.507 -1.590 -27.372 1.00 81.30 40 CYS A CA 1
ATOM 3778 C C . CYS B 1 40 ? 29.377 -2.193 -28.771 1.00 81.53 40 CYS A C 1
ATOM 3779 O O . CYS B 1 40 ? 28.308 -2.188 -29.389 1.00 81.49 40 CYS A O 1
ATOM 3782 N N . ASP B 1 41 ? 30.498 -2.711 -29.270 1.00 75.95 41 ASP A N 1
ATOM 3783 C CA . ASP B 1 41 ? 30.544 -3.372 -30.567 1.00 76.64 41 ASP A CA 1
ATOM 3784 C C . ASP B 1 41 ? 30.145 -4.834 -30.411 1.00 76.23 41 ASP A C 1
ATOM 3785 O O . ASP B 1 41 ? 30.820 -5.596 -29.708 1.00 76.09 41 ASP A O 1
ATOM 3790 N N . LEU B 1 42 ? 29.070 -5.228 -31.090 1.00 67.13 42 LEU A N 1
ATOM 3791 C CA . LEU B 1 42 ? 28.604 -6.614 -31.101 1.00 66.97 42 LEU A CA 1
ATOM 3792 C C . LEU B 1 42 ? 29.195 -7.307 -32.321 1.00 67.88 42 LEU A C 1
ATOM 3793 O O . LEU B 1 42 ? 28.738 -7.105 -33.448 1.00 68.46 42 LEU A O 1
ATOM 3798 N N . LEU B 1 43 ? 30.221 -8.121 -32.098 1.00 61.29 43 LEU A N 1
ATOM 3799 C CA . LEU B 1 43 ? 30.858 -8.878 -33.166 1.00 62.18 43 LEU A CA 1
ATOM 3800 C C . LEU B 1 43 ? 30.224 -10.258 -33.262 1.00 62.24 43 LEU A C 1
ATOM 3801 O O . LEU B 1 43 ? 29.864 -10.858 -32.246 1.00 61.75 43 LEU A O 1
ATOM 3806 N N . ALA B 1 44 ? 30.059 -10.748 -34.488 1.00 56.51 44 ALA A N 1
ATOM 3807 C CA . ALA B 1 44 ? 29.433 -12.039 -34.746 1.00 56.53 44 ALA A CA 1
ATOM 3808 C C . ALA B 1 44 ? 30.389 -12.909 -35.548 1.00 57.36 44 ALA A C 1
ATOM 3809 O O . ALA B 1 44 ? 30.832 -12.512 -36.634 1.00 58.10 44 ALA A O 1
ATOM 3811 N N . LYS B 1 45 ? 30.732 -14.073 -34.995 1.00 53.65 45 LYS A N 1
ATOM 3812 C CA . LYS B 1 45 ? 31.502 -15.088 -35.708 1.00 54.57 45 LYS A CA 1
ATOM 3813 C C . LYS B 1 45 ? 30.516 -15.939 -36.499 1.00 55.15 45 LYS A C 1
ATOM 3814 O O . LYS B 1 45 ? 29.727 -16.690 -35.917 1.00 55.05 45 LYS A O 1
ATOM 3820 N N . CYS B 1 46 ? 30.551 -15.822 -37.824 1.00 51.79 46 CYS A N 1
ATOM 3821 C CA . CYS B 1 46 ? 29.485 -16.351 -38.675 1.00 52.29 46 CYS A CA 1
ATOM 3822 C C . CYS B 1 46 ? 29.743 -17.811 -39.049 1.00 53.15 46 CYS A C 1
ATOM 3823 O O . CYS B 1 46 ? 29.785 -18.170 -40.226 1.00 54.02 46 CYS A O 1
ATOM 3826 N N . GLU B 1 47 ? 29.844 -18.669 -38.026 1.00 51.97 47 GLU A N 1
ATOM 3827 C CA . GLU B 1 47 ? 30.237 -20.064 -38.233 1.00 52.97 47 GLU A CA 1
ATOM 3828 C C . GLU B 1 47 ? 29.374 -20.780 -39.257 1.00 53.69 47 GLU A C 1
ATOM 3829 O O . GLU B 1 47 ? 29.774 -21.837 -39.758 1.00 54.72 47 GLU A O 1
ATOM 3835 N N . PHE B 1 48 ? 28.213 -20.219 -39.591 1.00 50.80 48 PHE A N 1
ATOM 3836 C CA . PHE B 1 48 ? 27.307 -20.806 -40.565 1.00 51.42 48 PHE A CA 1
ATOM 3837 C C . PHE B 1 48 ? 27.816 -20.723 -41.999 1.00 52.30 48 PHE A C 1
ATOM 3838 O O . PHE B 1 48 ? 27.173 -21.284 -42.891 1.00 52.98 48 PHE A O 1
ATOM 3846 N N . MET B 1 49 ? 28.936 -20.049 -42.255 1.00 52.42 49 MET A N 1
ATOM 3847 C CA . MET B 1 49 ? 29.457 -19.934 -43.611 1.00 53.48 49 MET A CA 1
ATOM 3848 C C . MET B 1 49 ? 30.478 -21.010 -43.959 1.00 54.48 49 MET A C 1
ATOM 3849 O O . MET B 1 49 ? 31.077 -20.950 -45.039 1.00 55.44 49 MET A O 1
ATOM 3854 N N . SER B 1 50 ? 30.689 -21.989 -43.086 1.00 50.32 50 SER A N 1
ATOM 3855 C CA . SER B 1 50 ? 31.544 -23.107 -43.448 1.00 51.37 50 SER A CA 1
ATOM 3856 C C . SER B 1 50 ? 30.892 -23.933 -44.557 1.00 52.34 50 SER A C 1
ATOM 3857 O O . SER B 1 50 ? 29.713 -23.768 -44.886 1.00 52.15 50 SER A O 1
ATOM 3860 N N . ALA B 1 51 ? 31.692 -24.820 -45.152 1.00 49.81 51 ALA A N 1
ATOM 3861 C CA . ALA B 1 51 ? 31.222 -25.620 -46.279 1.00 50.59 51 ALA A CA 1
ATOM 3862 C C . ALA B 1 51 ? 29.973 -26.420 -45.925 1.00 50.54 51 ALA A C 1
ATOM 3863 O O . ALA B 1 51 ? 29.066 -26.567 -46.753 1.00 50.85 51 ALA A O 1
ATOM 3865 N N . GLY B 1 52 ? 29.913 -26.955 -44.707 1.00 49.96 52 GLY A N 1
ATOM 3866 C CA . GLY B 1 52 ? 28.737 -27.661 -44.246 1.00 49.92 52 GLY A CA 1
ATOM 3867 C C . GLY B 1 52 ? 27.683 -26.804 -43.577 1.00 49.22 52 GLY A C 1
ATOM 3868 O O . GLY B 1 52 ? 26.623 -27.315 -43.210 1.00 49.24 52 GLY A O 1
ATOM 3869 N N . GLY B 1 53 ? 27.942 -25.512 -43.396 1.00 51.55 53 GLY A N 1
ATOM 3870 C CA . GLY B 1 53 ? 26.932 -24.594 -42.896 1.00 50.40 53 GLY A CA 1
ATOM 3871 C C . GLY B 1 53 ? 26.616 -24.672 -41.415 1.00 49.81 53 GLY A C 1
ATOM 3872 O O . GLY B 1 53 ? 25.480 -24.386 -41.021 1.00 49.25 53 GLY A O 1
ATOM 3873 N N . SER B 1 54 ? 27.584 -25.049 -40.582 1.00 51.19 54 SER A N 1
ATOM 3874 C CA . SER B 1 54 ? 27.415 -25.035 -39.133 1.00 50.79 54 SER A CA 1
ATOM 3875 C C . SER B 1 54 ? 28.787 -25.181 -38.496 1.00 50.91 54 SER A C 1
ATOM 3876 O O . SER B 1 54 ? 29.743 -25.626 -39.139 1.00 51.57 54 SER A O 1
ATOM 3879 N N . VAL B 1 55 ? 28.865 -24.827 -37.211 1.00 51.98 55 VAL A N 1
ATOM 3880 C CA . VAL B 1 55 ? 30.139 -24.922 -36.504 1.00 52.06 55 VAL A CA 1
ATOM 3881 C C . VAL B 1 55 ? 30.554 -26.377 -36.319 1.00 53.54 55 VAL A C 1
ATOM 3882 O O . VAL B 1 55 ? 31.748 -26.706 -36.381 1.00 53.94 55 VAL A O 1
ATOM 3886 N N . LYS B 1 56 ? 29.583 -27.278 -36.160 1.00 50.46 56 LYS A N 1
ATOM 3887 C CA . LYS B 1 56 ? 29.887 -28.663 -35.824 1.00 52.01 56 LYS A CA 1
ATOM 3888 C C . LYS B 1 56 ? 30.724 -29.352 -36.894 1.00 52.87 56 LYS A C 1
ATOM 3889 O O . LYS B 1 56 ? 31.441 -30.311 -36.572 1.00 53.94 56 LYS A O 1
ATOM 3895 N N . ASP B 1 57 ? 30.661 -28.880 -38.150 1.00 52.36 57 ASP A N 1
ATOM 3896 C CA . ASP B 1 57 ? 31.557 -29.387 -39.190 1.00 53.15 57 ASP A CA 1
ATOM 3897 C C . ASP B 1 57 ? 32.965 -29.558 -38.646 1.00 53.32 57 ASP A C 1
ATOM 3898 O O . ASP B 1 57 ? 33.562 -30.636 -38.763 1.00 54.53 57 ASP A O 1
ATOM 3903 N N . ARG B 1 58 ? 33.479 -28.515 -37.984 1.00 55.99 58 ARG A N 1
ATOM 3904 C CA . ARG B 1 58 ? 34.824 -28.576 -37.427 1.00 55.97 58 ARG A CA 1
ATOM 3905 C C . ARG B 1 58 ? 35.031 -29.849 -36.621 1.00 57.07 58 ARG A C 1
ATOM 3906 O O . ARG B 1 58 ? 35.830 -30.716 -37.001 1.00 58.06 58 ARG A O 1
ATOM 3914 N N . ILE B 1 59 ? 34.241 -30.027 -35.560 1.00 52.02 59 ILE A N 1
ATOM 3915 C CA . ILE B 1 59 ? 34.470 -31.175 -34.689 1.00 52.59 59 ILE A CA 1
ATOM 3916 C C . ILE B 1 59 ? 34.327 -32.469 -35.473 1.00 52.67 59 ILE A C 1
ATOM 3917 O O . ILE B 1 59 ? 35.111 -33.408 -35.281 1.00 53.29 59 ILE A O 1
ATOM 3922 N N . GLY B 1 60 ? 33.402 -32.499 -36.441 1.00 51.20 60 GLY A N 1
ATOM 3923 C CA . GLY B 1 60 ? 33.239 -33.675 -37.268 1.00 51.25 60 GLY A CA 1
ATOM 3924 C C . GLY B 1 60 ? 34.579 -34.025 -37.866 1.00 51.72 60 GLY A C 1
ATOM 3925 O O . GLY B 1 60 ? 35.177 -35.048 -37.504 1.00 52.32 60 GLY A O 1
ATOM 3926 N N . LYS B 1 61 ? 35.107 -33.105 -38.680 1.00 50.81 61 LYS A N 1
ATOM 3927 C CA . LYS B 1 61 ? 36.427 -33.294 -39.272 1.00 51.24 61 LYS A CA 1
ATOM 3928 C C . LYS B 1 61 ? 37.427 -33.719 -38.206 1.00 51.72 61 LYS A C 1
ATOM 3929 O O . LYS B 1 61 ? 38.060 -34.779 -38.318 1.00 52.55 61 LYS A O 1
ATOM 3935 N N . ALA B 1 62 ? 37.477 -32.961 -37.103 1.00 52.48 62 ALA A N 1
ATOM 3936 C CA . ALA B 1 62 ? 38.455 -33.214 -36.052 1.00 52.37 62 ALA A CA 1
ATOM 3937 C C . ALA B 1 62 ? 38.423 -34.667 -35.613 1.00 53.93 62 ALA A C 1
ATOM 3938 O O . ALA B 1 62 ? 39.446 -35.365 -35.651 1.00 54.52 62 ALA A O 1
ATOM 3940 N N . MET B 1 63 ? 37.230 -35.163 -35.278 1.00 51.88 63 MET A N 1
ATOM 3941 C CA . MET B 1 63 ? 37.138 -36.509 -34.730 1.00 53.49 63 MET A CA 1
ATOM 3942 C C . MET B 1 63 ? 37.663 -37.525 -35.728 1.00 54.75 63 MET A C 1
ATOM 3943 O O . MET B 1 63 ? 38.471 -38.394 -35.374 1.00 55.49 63 MET A O 1
ATOM 3948 N N . VAL B 1 64 ? 37.281 -37.374 -37.000 1.00 51.72 64 VAL A N 1
ATOM 3949 C CA . VAL B 1 64 ? 37.761 -38.292 -38.026 1.00 51.93 64 VAL A CA 1
ATOM 3950 C C . VAL B 1 64 ? 39.279 -38.302 -38.034 1.00 52.71 64 VAL A C 1
ATOM 3951 O O . VAL B 1 64 ? 39.910 -39.364 -37.943 1.00 53.39 64 VAL A O 1
ATOM 3955 N N . GLU B 1 65 ? 39.882 -37.110 -38.014 1.00 54.67 65 GLU A N 1
ATOM 3956 C CA . GLU B 1 65 ? 41.336 -37.027 -38.010 1.00 54.29 65 GLU A CA 1
ATOM 3957 C C . GLU B 1 65 ? 41.909 -37.788 -36.826 1.00 54.63 65 GLU A C 1
ATOM 3958 O O . GLU B 1 65 ? 42.815 -38.617 -36.985 1.00 55.42 65 GLU A O 1
ATOM 3964 N N . LYS B 1 66 ? 41.337 -37.578 -35.635 1.00 53.35 66 LYS A N 1
ATOM 3965 C CA . LYS B 1 66 ? 41.805 -38.321 -34.471 1.00 53.76 66 LYS A CA 1
ATOM 3966 C C . LYS B 1 66 ? 41.669 -39.817 -34.708 1.00 55.61 66 LYS A C 1
ATOM 3967 O O . LYS B 1 66 ? 42.655 -40.563 -34.620 1.00 56.12 66 LYS A O 1
ATOM 3973 N N . ALA B 1 67 ? 40.478 -40.252 -35.140 1.00 52.90 67 ALA A N 1
ATOM 3974 C CA . ALA B 1 67 ? 40.259 -41.669 -35.386 1.00 54.63 67 ALA A CA 1
ATOM 3975 C C . ALA B 1 67 ? 41.197 -42.210 -36.453 1.00 55.22 67 ALA A C 1
ATOM 3976 O O . ALA B 1 67 ? 41.468 -43.416 -36.474 1.00 56.58 67 ALA A O 1
ATOM 3978 N N . GLU B 1 68 ? 41.706 -41.348 -37.334 1.00 54.67 68 GLU A N 1
ATOM 3979 C CA . GLU B 1 68 ? 42.669 -41.794 -38.329 1.00 55.19 68 GLU A CA 1
ATOM 3980 C C . GLU B 1 68 ? 44.105 -41.677 -37.839 1.00 54.89 68 GLU A C 1
ATOM 3981 O O . GLU B 1 68 ? 44.938 -42.520 -38.194 1.00 55.67 68 GLU A O 1
ATOM 3987 N N . ARG B 1 69 ? 44.413 -40.673 -37.014 1.00 54.10 69 ARG A N 1
ATOM 3988 C CA . ARG B 1 69 ? 45.776 -40.516 -36.518 1.00 54.75 69 ARG A CA 1
ATOM 3989 C C . ARG B 1 69 ? 46.108 -41.504 -35.406 1.00 55.72 69 ARG A C 1
ATOM 3990 O O . ARG B 1 69 ? 47.287 -41.679 -35.077 1.00 56.78 69 ARG A O 1
ATOM 3998 N N . GLU B 1 70 ? 45.098 -42.146 -34.824 1.00 55.44 70 GLU A N 1
ATOM 3999 C CA . GLU B 1 70 ? 45.286 -43.209 -33.850 1.00 56.34 70 GLU A CA 1
ATOM 4000 C C . GLU B 1 70 ? 45.109 -44.590 -34.465 1.00 56.49 70 GLU A C 1
ATOM 4001 O O . GLU B 1 70 ? 45.057 -45.586 -33.734 1.00 57.17 70 GLU A O 1
ATOM 4007 N N . GLY B 1 71 ? 44.999 -44.663 -35.790 1.00 55.92 71 GLY A N 1
ATOM 4008 C CA . GLY B 1 71 ? 44.918 -45.922 -36.497 1.00 56.71 71 GLY A CA 1
ATOM 4009 C C . GLY B 1 71 ? 43.684 -46.748 -36.230 1.00 58.00 71 GLY A C 1
ATOM 4010 O O . GLY B 1 71 ? 43.627 -47.897 -36.675 1.00 59.44 71 GLY A O 1
ATOM 4011 N N . ARG B 1 72 ? 42.693 -46.198 -35.527 1.00 55.09 72 ARG A N 1
ATOM 4012 C CA . ARG B 1 72 ? 41.489 -46.928 -35.147 1.00 54.79 72 ARG A CA 1
ATOM 4013 C C . ARG B 1 72 ? 40.506 -47.114 -36.303 1.00 53.84 72 ARG A C 1
ATOM 4014 O O . ARG B 1 72 ? 39.472 -47.764 -36.120 1.00 53.60 72 ARG A O 1
ATOM 4022 N N . LEU B 1 73 ? 40.808 -46.608 -37.493 1.00 55.19 73 LEU A N 1
ATOM 4023 C CA . LEU B 1 73 ? 39.797 -46.548 -38.538 1.00 55.86 73 LEU A CA 1
ATOM 4024 C C . LEU B 1 73 ? 40.396 -46.945 -39.880 1.00 56.39 73 LEU A C 1
ATOM 4025 O O . LEU B 1 73 ? 41.439 -46.417 -40.272 1.00 55.48 73 LEU A O 1
ATOM 4030 N N . LYS B 1 74 ? 39.736 -47.865 -40.581 1.00 56.21 74 LYS A N 1
ATOM 4031 C CA . LYS B 1 74 ? 40.164 -48.306 -41.901 1.00 56.90 74 LYS A CA 1
ATOM 4032 C C . LYS B 1 74 ? 39.051 -48.097 -42.922 1.00 57.33 74 LYS A C 1
ATOM 4033 O O . LYS B 1 74 ? 37.877 -47.958 -42.574 1.00 57.54 74 LYS A O 1
ATOM 4039 N N . ALA B 1 75 ? 39.447 -48.054 -44.195 1.00 57.67 75 ALA A N 1
ATOM 4040 C CA . ALA B 1 75 ? 38.515 -47.740 -45.273 1.00 57.85 75 ALA A CA 1
ATOM 4041 C C . ALA B 1 75 ? 37.375 -48.749 -45.340 1.00 59.51 75 ALA A C 1
ATOM 4042 O O . ALA B 1 75 ? 37.574 -49.954 -45.162 1.00 60.83 75 ALA A O 1
ATOM 4044 N N . GLY B 1 76 ? 36.173 -48.242 -45.621 1.00 57.32 76 GLY A N 1
ATOM 4045 C CA . GLY B 1 76 ? 34.981 -49.057 -45.677 1.00 58.27 76 GLY A CA 1
ATOM 4046 C C . GLY B 1 76 ? 34.240 -49.196 -44.366 1.00 58.59 76 GLY A C 1
ATOM 4047 O O . GLY B 1 76 ? 33.135 -49.751 -44.353 1.00 59.75 76 GLY A O 1
ATOM 4048 N N . ASP B 1 77 ? 34.812 -48.711 -43.266 1.00 60.50 77 ASP A N 1
ATOM 4049 C CA . ASP B 1 77 ? 34.205 -48.835 -41.949 1.00 60.83 77 ASP A CA 1
ATOM 4050 C C . ASP B 1 77 ? 32.897 -48.048 -41.865 1.00 60.55 77 ASP A C 1
ATOM 4051 O O . ASP B 1 77 ? 32.553 -47.247 -42.736 1.00 59.68 77 ASP A O 1
ATOM 4056 N N . THR B 1 78 ? 32.166 -48.292 -40.782 1.00 58.27 78 THR A N 1
ATOM 4057 C CA . THR B 1 78 ? 30.892 -47.639 -40.512 1.00 58.15 78 THR A CA 1
ATOM 4058 C C . THR B 1 78 ? 31.028 -46.695 -39.322 1.00 56.63 78 THR A C 1
ATOM 4059 O O . THR B 1 78 ? 31.645 -47.048 -38.310 1.00 56.67 78 THR A O 1
ATOM 4063 N N . LEU B 1 79 ? 30.466 -45.495 -39.453 1.00 55.92 79 LEU A N 1
ATOM 4064 C CA . LEU B 1 79 ? 30.445 -44.500 -38.388 1.00 55.06 79 LEU A CA 1
ATOM 4065 C C . LEU B 1 79 ? 29.011 -44.241 -37.941 1.00 55.14 79 LEU A C 1
ATOM 4066 O O . LEU B 1 79 ? 28.125 -44.033 -38.777 1.00 55.06 79 LEU A O 1
ATOM 4071 N N . ILE B 1 80 ? 28.793 -44.257 -36.626 1.00 55.85 80 ILE A N 1
ATOM 4072 C CA . ILE B 1 80 ? 27.504 -43.959 -36.013 1.00 56.42 80 ILE A CA 1
ATOM 4073 C C . ILE B 1 80 ? 27.698 -42.782 -35.068 1.00 54.44 80 ILE A C 1
ATOM 4074 O O . ILE B 1 80 ? 28.738 -42.677 -34.409 1.00 53.57 80 ILE A O 1
ATOM 4079 N N . GLU B 1 81 ? 26.704 -41.897 -34.999 1.00 55.51 81 GLU A N 1
ATOM 4080 C CA . GLU B 1 81 ? 26.855 -40.709 -34.166 1.00 54.50 81 GLU A CA 1
ATOM 4081 C C . GLU B 1 81 ? 25.504 -40.135 -33.757 1.00 54.37 81 GLU A C 1
ATOM 4082 O O . GLU B 1 81 ? 24.672 -39.830 -34.621 1.00 54.00 81 GLU A O 1
ATOM 4088 N N . PRO B 1 82 ? 25.243 -39.980 -32.458 1.00 55.30 82 PRO A N 1
ATOM 4089 C CA . PRO B 1 82 ? 24.040 -39.256 -32.026 1.00 54.98 82 PRO A CA 1
ATOM 4090 C C . PRO B 1 82 ? 24.258 -37.755 -32.166 1.00 54.43 82 PRO A C 1
ATOM 4091 O O . PRO B 1 82 ? 25.285 -37.222 -31.738 1.00 54.54 82 PRO A O 1
ATOM 4095 N N . THR B 1 83 ? 23.283 -37.070 -32.758 1.00 57.31 83 THR A N 1
ATOM 4096 C CA . THR B 1 83 ? 23.460 -35.657 -33.061 1.00 54.34 83 THR A CA 1
ATOM 4097 C C . THR B 1 83 ? 22.106 -34.986 -33.218 1.00 53.74 83 THR A C 1
ATOM 4098 O O . THR B 1 83 ? 21.103 -35.639 -33.511 1.00 55.37 83 THR A O 1
ATOM 4102 N N . SER B 1 84 ? 22.093 -33.673 -32.992 1.00 53.59 84 SER A N 1
ATOM 4103 C CA . SER B 1 84 ? 20.947 -32.839 -33.326 1.00 52.55 84 SER A CA 1
ATOM 4104 C C . SER B 1 84 ? 20.912 -32.477 -34.805 1.00 51.46 84 SER A C 1
ATOM 4105 O O . SER B 1 84 ? 19.978 -31.793 -35.241 1.00 50.75 84 SER A O 1
ATOM 4108 N N . GLY B 1 85 ? 21.914 -32.905 -35.576 1.00 48.57 85 GLY A N 1
ATOM 4109 C CA . GLY B 1 85 ? 21.885 -32.769 -37.018 1.00 48.25 85 GLY A CA 1
ATOM 4110 C C . GLY B 1 85 ? 23.133 -32.204 -37.667 1.00 48.10 85 GLY A C 1
ATOM 4111 O O . GLY B 1 85 ? 23.502 -32.626 -38.767 1.00 48.05 85 GLY A O 1
ATOM 4112 N N . ASN B 1 86 ? 23.805 -31.264 -37.004 1.00 47.61 86 ASN A N 1
ATOM 4113 C CA . ASN B 1 86 ? 24.935 -30.600 -37.647 1.00 47.50 86 ASN A CA 1
ATOM 4114 C C . ASN B 1 86 ? 26.215 -31.428 -37.552 1.00 47.92 86 ASN A C 1
ATOM 4115 O O . ASN B 1 86 ? 26.998 -31.481 -38.512 1.00 47.91 86 ASN A O 1
ATOM 4120 N N . THR B 1 87 ? 26.450 -32.080 -36.408 1.00 48.31 87 THR A N 1
ATOM 4121 C CA . THR B 1 87 ? 27.553 -33.034 -36.327 1.00 48.80 87 THR A CA 1
ATOM 4122 C C . THR B 1 87 ? 27.334 -34.189 -37.295 1.00 48.85 87 THR A C 1
ATOM 4123 O O . THR B 1 87 ? 28.283 -34.678 -37.921 1.00 49.06 87 THR A O 1
ATOM 4127 N N . GLY B 1 88 ? 26.085 -34.640 -37.429 1.00 46.73 88 GLY A N 1
ATOM 4128 C CA . GLY B 1 88 ? 25.784 -35.649 -38.428 1.00 46.74 88 GLY A CA 1
ATOM 4129 C C . GLY B 1 88 ? 26.137 -35.200 -39.833 1.00 46.40 88 GLY A C 1
ATOM 4130 O O . GLY B 1 88 ? 26.673 -35.978 -40.624 1.00 46.54 88 GLY A O 1
ATOM 4131 N N . ILE B 1 89 ? 25.873 -33.929 -40.151 1.00 47.25 89 ILE A N 1
ATOM 4132 C CA . ILE B 1 89 ? 26.220 -33.399 -41.468 1.00 46.73 89 ILE A CA 1
ATOM 4133 C C . ILE B 1 89 ? 27.734 -33.378 -41.655 1.00 46.81 89 ILE A C 1
ATOM 4134 O O . ILE B 1 89 ? 28.253 -33.791 -42.702 1.00 47.13 89 ILE A O 1
ATOM 4139 N N . GLY B 1 90 ? 28.463 -32.891 -40.647 1.00 45.45 90 GLY A N 1
ATOM 4140 C CA . GLY B 1 90 ? 29.915 -32.847 -40.759 1.00 45.67 90 GLY A CA 1
ATOM 4141 C C . GLY B 1 90 ? 30.528 -34.220 -40.962 1.00 46.63 90 GLY A C 1
ATOM 4142 O O . GLY B 1 90 ? 31.374 -34.420 -41.845 1.00 46.87 90 GLY A O 1
ATOM 4143 N N . LEU B 1 91 ? 30.098 -35.193 -40.153 1.00 45.77 91 LEU A N 1
ATOM 4144 C CA . LEU B 1 91 ? 30.623 -36.547 -40.289 1.00 46.23 91 LEU A CA 1
ATOM 4145 C C . LEU B 1 91 ? 30.186 -37.199 -41.595 1.00 46.00 91 LEU A C 1
ATOM 4146 O O . LEU B 1 91 ? 30.934 -38.002 -42.162 1.00 46.30 91 LEU A O 1
ATOM 4151 N N . ALA B 1 92 ? 28.987 -36.879 -42.089 1.00 45.61 92 ALA A N 1
ATOM 4152 C CA . ALA B 1 92 ? 28.570 -37.418 -43.378 1.00 45.40 92 ALA A CA 1
ATOM 4153 C C . ALA B 1 92 ? 29.432 -36.867 -44.505 1.00 45.27 92 ALA A C 1
ATOM 4154 O O . ALA B 1 92 ? 29.791 -37.600 -45.434 1.00 45.37 92 ALA A O 1
ATOM 4156 N N . LEU B 1 93 ? 29.783 -35.582 -44.429 1.00 44.89 93 LEU A N 1
ATOM 4157 C CA . LEU B 1 93 ? 30.727 -35.010 -45.382 1.00 44.88 93 LEU A CA 1
ATOM 4158 C C . LEU B 1 93 ? 32.063 -35.738 -45.324 1.00 45.43 93 LEU A C 1
ATOM 4159 O O . LEU B 1 93 ? 32.613 -36.143 -46.360 1.00 45.52 93 LEU A O 1
ATOM 4164 N N . ALA B 1 94 ? 32.603 -35.905 -44.112 1.00 45.60 94 ALA A N 1
ATOM 4165 C CA . ALA B 1 94 ? 33.905 -36.550 -43.971 1.00 46.23 94 ALA A CA 1
ATOM 4166 C C . ALA B 1 94 ? 33.870 -37.985 -44.478 1.00 46.45 94 ALA A C 1
ATOM 4167 O O . ALA B 1 94 ? 34.837 -38.460 -45.084 1.00 46.80 94 ALA A O 1
ATOM 4169 N N . ALA B 1 95 ? 32.755 -38.682 -44.263 1.00 47.30 95 ALA A N 1
ATOM 4170 C CA . ALA B 1 95 ? 32.646 -40.074 -44.679 1.00 47.53 95 ALA A CA 1
ATOM 4171 C C . ALA B 1 95 ? 32.483 -40.198 -46.184 1.00 47.21 95 ALA A C 1
ATOM 4172 O O . ALA B 1 95 ? 33.066 -41.099 -46.799 1.00 47.50 95 ALA A O 1
ATOM 4174 N N . ALA B 1 96 ? 31.685 -39.312 -46.788 1.00 49.49 96 ALA A N 1
ATOM 4175 C CA . ALA B 1 96 ? 31.544 -39.321 -48.237 1.00 49.62 96 ALA A CA 1
ATOM 4176 C C . ALA B 1 96 ? 32.855 -38.981 -48.929 1.00 49.26 96 ALA A C 1
ATOM 4177 O O . ALA B 1 96 ? 33.129 -39.493 -50.021 1.00 50.01 96 ALA A O 1
ATOM 4179 N N . VAL B 1 97 ? 33.677 -38.131 -48.317 1.00 50.25 97 VAL A N 1
ATOM 4180 C CA . VAL B 1 97 ? 34.970 -37.815 -48.915 1.00 50.04 97 VAL A CA 1
ATOM 4181 C C . VAL B 1 97 ? 35.947 -38.971 -48.738 1.00 51.36 97 VAL A C 1
ATOM 4182 O O . VAL B 1 97 ? 36.566 -39.434 -49.703 1.00 52.10 97 VAL A O 1
ATOM 4186 N N . ARG B 1 98 ? 36.116 -39.442 -47.505 1.00 51.22 98 ARG A N 1
ATOM 4187 C CA . ARG B 1 98 ? 37.147 -40.419 -47.182 1.00 52.32 98 ARG A CA 1
ATOM 4188 C C . ARG B 1 98 ? 36.664 -41.861 -47.284 1.00 54.16 98 ARG A C 1
ATOM 4189 O O . ARG B 1 98 ? 37.425 -42.777 -46.961 1.00 55.18 98 ARG A O 1
ATOM 4197 N N . GLY B 1 99 ? 35.435 -42.085 -47.738 1.00 51.59 99 GLY A N 1
ATOM 4198 C CA . GLY B 1 99 ? 34.967 -43.429 -48.019 1.00 52.51 99 GLY A CA 1
ATOM 4199 C C . GLY B 1 99 ? 34.546 -44.261 -46.821 1.00 53.19 99 GLY A C 1
ATOM 4200 O O . GLY B 1 99 ? 34.943 -45.424 -46.704 1.00 54.14 99 GLY A O 1
ATOM 4201 N N . TYR B 1 100 ? 33.725 -43.692 -45.942 1.00 52.34 100 TYR A N 1
ATOM 4202 C CA . TYR B 1 100 ? 33.174 -44.403 -44.799 1.00 53.03 100 TYR A CA 1
ATOM 4203 C C . TYR B 1 100 ? 31.656 -44.462 -44.901 1.00 53.06 100 TYR A C 1
ATOM 4204 O O . TYR B 1 100 ? 31.032 -43.683 -45.625 1.00 52.28 100 TYR A O 1
ATOM 4213 N N . ARG B 1 101 ? 31.062 -45.402 -44.166 1.00 57.02 101 ARG A N 1
ATOM 4214 C CA . ARG B 1 101 ? 29.612 -45.538 -44.121 1.00 57.89 101 ARG A CA 1
ATOM 4215 C C . ARG B 1 101 ? 29.061 -44.765 -42.928 1.00 56.99 101 ARG A C 1
ATOM 4216 O O . ARG B 1 101 ? 29.620 -44.816 -41.831 1.00 56.91 101 ARG A O 1
ATOM 4224 N N . MET B 1 102 ? 27.962 -44.049 -43.150 1.00 56.73 102 MET A N 1
ATOM 4225 C CA . MET B 1 102 ? 27.388 -43.154 -42.152 1.00 55.57 102 MET A CA 1
ATOM 4226 C C . MET B 1 102 ? 26.009 -43.630 -41.719 1.00 57.16 102 MET A C 1
ATOM 4227 O O . MET B 1 102 ? 25.164 -43.949 -42.563 1.00 57.56 102 MET A O 1
ATOM 4232 N N . ILE B 1 103 ? 25.798 -43.692 -40.403 1.00 56.68 103 ILE A N 1
ATOM 4233 C CA . ILE B 1 103 ? 24.485 -43.882 -39.796 1.00 58.07 103 ILE A CA 1
ATOM 4234 C C . ILE B 1 103 ? 24.318 -42.847 -38.686 1.00 56.54 103 ILE A C 1
ATOM 4235 O O . ILE B 1 103 ? 25.169 -42.745 -37.796 1.00 56.09 103 ILE A O 1
ATOM 4240 N N . VAL B 1 104 ? 23.229 -42.079 -38.744 1.00 55.63 104 VAL A N 1
ATOM 4241 C CA . VAL B 1 104 ? 22.961 -40.980 -37.820 1.00 55.00 104 VAL A CA 1
ATOM 4242 C C . VAL B 1 104 ? 21.764 -41.339 -36.952 1.00 55.76 104 VAL A C 1
ATOM 4243 O O . VAL B 1 104 ? 20.783 -41.912 -37.439 1.00 56.40 104 VAL A O 1
ATOM 4247 N N . THR B 1 105 ? 21.839 -40.988 -35.668 1.00 56.95 105 THR A N 1
ATOM 4248 C CA . THR B 1 105 ? 20.737 -41.148 -34.722 1.00 57.90 105 THR A CA 1
ATOM 4249 C C . THR B 1 105 ? 20.364 -39.765 -34.198 1.00 56.57 105 THR A C 1
ATOM 4250 O O . THR B 1 105 ? 21.154 -39.139 -33.485 1.00 55.87 105 THR A O 1
ATOM 4254 N N . MET B 1 106 ? 19.172 -39.284 -34.541 1.00 60.96 106 MET A N 1
ATOM 4255 C CA . MET B 1 106 ? 18.762 -37.946 -34.137 1.00 58.52 106 MET A CA 1
ATOM 4256 C C . MET B 1 106 ? 17.307 -37.932 -33.691 1.00 59.60 106 MET A C 1
ATOM 4257 O O . MET B 1 106 ? 16.482 -38.690 -34.215 1.00 60.99 106 MET A O 1
ATOM 4262 N N . PRO B 1 107 ? 16.968 -37.085 -32.720 1.00 62.12 107 PRO A N 1
ATOM 4263 C CA . PRO B 1 107 ? 15.598 -37.058 -32.195 1.00 63.11 107 PRO A CA 1
ATOM 4264 C C . PRO B 1 107 ? 14.612 -36.492 -33.208 1.00 60.96 107 PRO A C 1
ATOM 4265 O O . PRO B 1 107 ? 14.979 -35.795 -34.157 1.00 58.43 107 PRO A O 1
ATOM 4269 N N . ALA B 1 108 ? 13.335 -36.833 -33.003 1.00 59.16 108 ALA A N 1
ATOM 4270 C CA . ALA B 1 108 ? 12.277 -36.392 -33.906 1.00 58.99 108 ALA A CA 1
ATOM 4271 C C . ALA B 1 108 ? 12.025 -34.888 -33.878 1.00 58.56 108 ALA A C 1
ATOM 4272 O O . ALA B 1 108 ? 11.360 -34.381 -34.788 1.00 58.36 108 ALA A O 1
ATOM 4274 N N . LYS B 1 109 ? 12.529 -34.162 -32.875 1.00 65.16 109 LYS A N 1
ATOM 4275 C CA . LYS B 1 109 ? 12.267 -32.726 -32.811 1.00 62.52 109 LYS A CA 1
ATOM 4276 C C . LYS B 1 109 ? 12.955 -31.979 -33.945 1.00 59.94 109 LYS A C 1
ATOM 4277 O O . LYS B 1 109 ? 12.475 -30.921 -34.372 1.00 57.80 109 LYS A O 1
ATOM 4283 N N . MET B 1 110 ? 14.076 -32.505 -34.432 1.00 56.74 110 MET A N 1
ATOM 4284 C CA . MET B 1 110 ? 14.912 -31.766 -35.364 1.00 54.50 110 MET A CA 1
ATOM 4285 C C . MET B 1 110 ? 14.220 -31.615 -36.714 1.00 53.54 110 MET A C 1
ATOM 4286 O O . MET B 1 110 ? 13.287 -32.347 -37.055 1.00 54.71 110 MET A O 1
ATOM 4291 N N . SER B 1 111 ? 14.702 -30.646 -37.485 1.00 50.78 111 SER A N 1
ATOM 4292 C CA . SER B 1 111 ? 14.064 -30.292 -38.740 1.00 50.44 111 SER A CA 1
ATOM 4293 C C . SER B 1 111 ? 14.233 -31.401 -39.775 1.00 51.03 111 SER A C 1
ATOM 4294 O O . SER B 1 111 ? 15.114 -32.259 -39.675 1.00 51.99 111 SER A O 1
ATOM 4297 N N . ALA B 1 112 ? 13.374 -31.358 -40.798 1.00 49.34 112 ALA A N 1
ATOM 4298 C CA . ALA B 1 112 ? 13.435 -32.319 -41.891 1.00 50.39 112 ALA A CA 1
ATOM 4299 C C . ALA B 1 112 ? 14.495 -31.965 -42.922 1.00 49.62 112 ALA A C 1
ATOM 4300 O O . ALA B 1 112 ? 14.922 -32.847 -43.675 1.00 50.65 112 ALA A O 1
ATOM 4302 N N . GLU B 1 113 ? 14.912 -30.699 -42.988 1.00 50.21 113 GLU A N 1
ATOM 4303 C CA . GLU B 1 113 ? 15.974 -30.325 -43.914 1.00 49.64 113 GLU A CA 1
ATOM 4304 C C . GLU B 1 113 ? 17.293 -30.996 -43.543 1.00 50.43 113 GLU A C 1
ATOM 4305 O O . GLU B 1 113 ? 18.041 -31.429 -44.426 1.00 50.92 113 GLU A O 1
ATOM 4311 N N . LYS B 1 114 ? 17.596 -31.095 -42.243 1.00 48.68 114 LYS A N 1
ATOM 4312 C CA . LYS B 1 114 ? 18.790 -31.824 -41.814 1.00 48.81 114 LYS A CA 1
ATOM 4313 C C . LYS B 1 114 ? 18.722 -33.282 -42.254 1.00 49.07 114 LYS A C 1
ATOM 4314 O O . LYS B 1 114 ? 19.702 -33.837 -42.770 1.00 49.10 114 LYS A O 1
ATOM 4320 N N . SER B 1 115 ? 17.557 -33.908 -42.079 1.00 48.92 115 SER A N 1
ATOM 4321 C CA . SER B 1 115 ? 17.373 -35.293 -42.500 1.00 49.20 115 SER A CA 1
ATOM 4322 C C . SER B 1 115 ? 17.579 -35.436 -44.001 1.00 49.03 115 SER A C 1
ATOM 4323 O O . SER B 1 115 ? 18.258 -36.359 -44.465 1.00 49.14 115 SER A O 1
ATOM 4326 N N . ASN B 1 116 ? 16.974 -34.541 -44.781 1.00 49.86 116 ASN A N 1
ATOM 4327 C CA . ASN B 1 116 ? 17.102 -34.615 -46.231 1.00 49.76 116 ASN A CA 1
ATOM 4328 C C . ASN B 1 116 ? 18.546 -34.409 -46.673 1.00 49.56 116 ASN A C 1
ATOM 4329 O O . ASN B 1 116 ? 19.017 -35.066 -47.606 1.00 50.41 116 ASN A O 1
ATOM 4334 N N .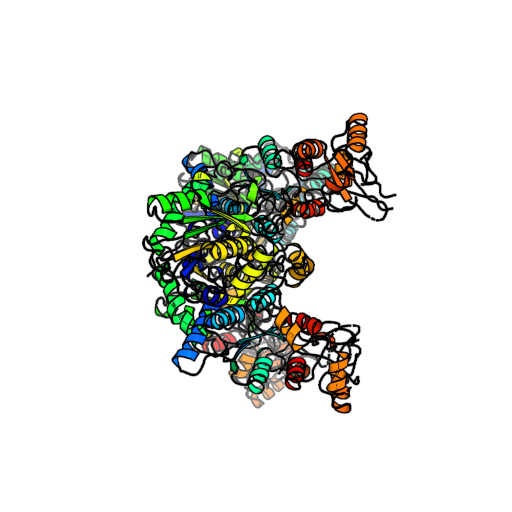 ILE B 1 117 ? 19.267 -33.495 -46.021 1.00 49.39 117 ILE A N 1
ATOM 4335 C CA . ILE B 1 117 ? 20.640 -33.226 -46.435 1.00 49.11 117 ILE A CA 1
ATOM 4336 C C . ILE B 1 117 ? 21.540 -34.403 -46.096 1.00 50.59 117 ILE A C 1
ATOM 4337 O O . ILE B 1 117 ? 22.421 -34.775 -46.885 1.00 51.11 117 ILE A O 1
ATOM 4342 N N . MET B 1 118 ? 21.307 -35.042 -44.948 1.00 47.76 118 MET A N 1
ATOM 4343 C CA . MET B 1 118 ? 22.083 -36.234 -44.637 1.00 49.53 118 MET A CA 1
ATOM 4344 C C . MET B 1 118 ? 21.680 -37.404 -45.531 1.00 51.12 118 MET A C 1
ATOM 4345 O O . MET B 1 118 ? 22.499 -38.295 -45.783 1.00 52.41 118 MET A O 1
ATOM 4350 N N . LYS B 1 119 ? 20.439 -37.414 -46.031 1.00 50.10 119 LYS A N 1
ATOM 4351 C CA . LYS B 1 119 ? 20.042 -38.437 -46.995 1.00 50.71 119 LYS A CA 1
ATOM 4352 C C . LYS B 1 119 ? 20.720 -38.205 -48.341 1.00 50.37 119 LYS A C 1
ATOM 4353 O O . LYS B 1 119 ? 21.105 -39.163 -49.024 1.00 50.91 119 LYS A O 1
ATOM 4359 N N . CYS B 1 120 ? 20.868 -36.937 -48.740 1.00 47.39 120 CYS A N 1
ATOM 4360 C CA . CYS B 1 120 ? 21.588 -36.611 -49.962 1.00 47.19 120 CYS A CA 1
ATOM 4361 C C . CYS B 1 120 ? 23.067 -36.950 -49.855 1.00 47.48 120 CYS A C 1
ATOM 4362 O O . CYS B 1 120 ? 23.732 -37.104 -50.885 1.00 47.61 120 CYS A O 1
ATOM 4365 N N . LEU B 1 121 ? 23.594 -37.064 -48.634 1.00 45.84 121 LEU A N 1
ATOM 4366 C CA . LEU B 1 121 ? 24.967 -37.483 -48.396 1.00 46.07 121 LEU A CA 1
ATOM 4367 C C . LEU B 1 121 ? 25.086 -38.991 -48.200 1.00 46.43 121 LEU A C 1
ATOM 4368 O O . LEU B 1 121 ? 26.117 -39.466 -47.711 1.00 46.73 121 LEU A O 1
ATOM 4373 N N . GLY B 1 122 ? 24.055 -39.747 -48.567 1.00 51.20 122 GLY A N 1
ATOM 4374 C CA . GLY B 1 122 ? 24.128 -41.196 -48.509 1.00 53.03 122 GLY A CA 1
ATOM 4375 C C . GLY B 1 122 ? 24.210 -41.789 -47.119 1.00 54.43 122 GLY A C 1
ATOM 4376 O O . GLY B 1 122 ? 24.904 -42.796 -46.925 1.00 56.01 122 GLY A O 1
ATOM 4377 N N . ALA B 1 123 ? 23.525 -41.193 -46.147 1.00 57.00 123 ALA A N 1
ATOM 4378 C CA . ALA B 1 123 ? 23.571 -41.651 -44.766 1.00 58.39 123 ALA A CA 1
ATOM 4379 C C . ALA B 1 123 ? 22.258 -42.318 -44.378 1.00 59.37 123 ALA A C 1
ATOM 4380 O O . ALA B 1 123 ? 21.174 -41.837 -44.729 1.00 58.15 123 ALA A O 1
ATOM 4382 N N . GLU B 1 124 ? 22.365 -43.434 -43.664 1.00 64.47 124 GLU A N 1
ATOM 4383 C CA . GLU B 1 124 ? 21.197 -44.033 -43.044 1.00 64.99 124 GLU A CA 1
ATOM 4384 C C . GLU B 1 124 ? 20.759 -43.166 -41.868 1.00 65.08 124 GLU A C 1
ATOM 4385 O O . GLU B 1 124 ? 21.581 -42.573 -41.167 1.00 65.23 124 GLU A O 1
ATOM 4391 N N . ILE B 1 125 ? 19.451 -43.091 -41.649 1.00 63.56 125 ILE A N 1
ATOM 4392 C CA . ILE B 1 125 ? 18.886 -42.196 -40.647 1.00 63.29 125 ILE A CA 1
ATOM 4393 C C . ILE B 1 125 ? 17.957 -43.002 -39.756 1.00 64.46 125 ILE A C 1
ATOM 4394 O O . ILE B 1 125 ? 16.932 -43.509 -40.225 1.00 63.79 125 ILE A O 1
ATOM 4399 N N . VAL B 1 126 ? 18.306 -43.121 -38.477 1.00 62.13 126 VAL A N 1
ATOM 4400 C CA . VAL B 1 126 ? 17.411 -43.686 -37.473 1.00 62.63 126 VAL A CA 1
ATOM 4401 C C . VAL B 1 126 ? 17.017 -42.557 -36.531 1.00 62.48 126 VAL A C 1
ATOM 4402 O O . VAL B 1 126 ? 17.880 -41.871 -35.973 1.00 62.33 126 VAL A O 1
ATOM 4406 N N . ARG B 1 127 ? 15.713 -42.339 -36.387 1.00 68.00 127 ARG A N 1
ATOM 4407 C CA . ARG B 1 127 ? 15.181 -41.295 -35.523 1.00 67.79 127 ARG A CA 1
ATOM 4408 C C . ARG B 1 127 ? 14.648 -41.883 -34.223 1.00 69.29 127 ARG A C 1
ATOM 4409 O O . ARG B 1 127 ? 14.169 -43.019 -34.179 1.00 69.55 127 ARG A O 1
ATOM 4417 N N . THR B 1 128 ? 14.742 -41.092 -33.161 1.00 66.96 128 THR A N 1
ATOM 4418 C CA . THR B 1 128 ? 14.324 -41.463 -31.820 1.00 68.27 128 THR A CA 1
ATOM 4419 C C . THR B 1 128 ? 13.275 -40.484 -31.310 1.00 67.61 128 THR A C 1
ATOM 4420 O O . THR B 1 128 ? 13.186 -39.350 -31.796 1.00 65.97 128 THR A O 1
ATOM 4424 N N . PRO B 1 129 ? 12.460 -40.885 -30.333 1.00 71.54 129 PRO A N 1
ATOM 4425 C CA . PRO B 1 129 ? 11.467 -39.954 -29.787 1.00 71.29 129 PRO A CA 1
ATOM 4426 C C . PRO B 1 129 ? 12.125 -38.742 -29.143 1.00 71.06 129 PRO A C 1
ATOM 4427 O O . PRO B 1 129 ? 13.240 -38.811 -28.618 1.00 71.64 129 PRO A O 1
ATOM 4431 N N . THR B 1 130 ? 11.405 -37.618 -29.187 1.00 73.12 130 THR A N 1
ATOM 4432 C CA . THR B 1 130 ? 11.967 -36.354 -28.721 1.00 71.86 130 THR A CA 1
ATOM 4433 C C . THR B 1 130 ? 12.053 -36.300 -27.201 1.00 73.94 130 THR A C 1
ATOM 4434 O O . THR B 1 130 ? 13.087 -35.909 -26.643 1.00 73.95 130 THR A O 1
ATOM 4438 N N . GLU B 1 131 ? 10.991 -36.713 -26.513 1.00 82.18 131 GLU A N 1
ATOM 4439 C CA . GLU B 1 131 ? 10.902 -36.545 -25.068 1.00 83.82 131 GLU A CA 1
ATOM 4440 C C . GLU B 1 131 ? 11.694 -37.578 -24.277 1.00 85.85 131 GLU A C 1
ATOM 4441 O O . GLU B 1 131 ? 11.729 -37.483 -23.046 1.00 86.82 131 GLU A O 1
ATOM 4447 N N . ALA B 1 132 ? 12.309 -38.553 -24.939 1.00 80.52 132 ALA A N 1
ATOM 4448 C CA . ALA B 1 132 ? 13.041 -39.600 -24.237 1.00 81.43 132 ALA A CA 1
ATOM 4449 C C . ALA B 1 132 ? 14.262 -39.040 -23.513 1.00 81.91 132 ALA A C 1
ATOM 4450 O O . ALA B 1 132 ? 14.967 -38.166 -24.027 1.00 81.19 132 ALA A O 1
ATOM 4452 N N . ALA B 1 133 ? 14.517 -39.563 -22.313 1.00 81.04 133 ALA A N 1
ATOM 4453 C CA . ALA B 1 133 ? 15.683 -39.174 -21.537 1.00 80.75 133 ALA A CA 1
ATOM 4454 C C . ALA B 1 133 ? 16.925 -39.902 -22.043 1.00 80.19 133 ALA A C 1
ATOM 4455 O O . ALA B 1 133 ? 16.854 -40.823 -22.858 1.00 80.48 133 ALA A O 1
ATOM 4457 N N . TRP B 1 134 ? 18.086 -39.464 -21.552 1.00 77.74 134 TRP A N 1
ATOM 4458 C CA . TRP B 1 134 ? 19.343 -40.049 -22.006 1.00 76.84 134 TRP A CA 1
ATOM 4459 C C . TRP B 1 134 ? 19.508 -41.491 -21.538 1.00 78.02 134 TRP A C 1
ATOM 4460 O O . TRP B 1 134 ? 20.215 -42.270 -22.186 1.00 77.87 134 TRP A O 1
ATOM 4471 N N . ASN B 1 135 ? 18.883 -41.865 -20.418 1.00 77.07 135 ASN A N 1
ATOM 4472 C CA . ASN B 1 135 ? 19.037 -43.225 -19.916 1.00 77.52 135 ASN A CA 1
ATOM 4473 C C . ASN B 1 135 ? 18.289 -44.244 -20.761 1.00 77.89 135 ASN A C 1
ATOM 4474 O O . ASN B 1 135 ? 18.663 -45.422 -20.758 1.00 77.71 135 ASN A O 1
ATOM 4479 N N . ASP B 1 136 ? 17.257 -43.824 -21.485 1.00 80.15 136 ASP A N 1
ATOM 4480 C CA . ASP B 1 136 ? 16.456 -44.766 -22.251 1.00 79.93 136 ASP A CA 1
ATOM 4481 C C . ASP B 1 136 ? 17.302 -45.410 -23.340 1.00 79.61 136 ASP A C 1
ATOM 4482 O O . ASP B 1 136 ? 18.154 -44.758 -23.951 1.00 79.61 136 ASP A O 1
ATOM 4487 N N . GLU B 1 137 ? 17.065 -46.696 -23.593 1.00 77.66 137 GLU A N 1
ATOM 4488 C CA . GLU B 1 137 ? 17.722 -47.306 -24.740 1.00 77.29 137 GLU A CA 1
ATOM 4489 C C . GLU B 1 137 ? 17.085 -46.891 -26.059 1.00 77.01 137 GLU A C 1
ATOM 4490 O O . GLU B 1 137 ? 17.563 -47.310 -27.118 1.00 76.70 137 GLU A O 1
ATOM 4496 N N . ASN B 1 138 ? 16.024 -46.085 -26.024 1.00 78.30 138 ASN A N 1
ATOM 4497 C CA . ASN B 1 138 ? 15.505 -45.419 -27.211 1.00 77.86 138 ASN A CA 1
ATOM 4498 C C . ASN B 1 138 ? 16.034 -44.001 -27.369 1.00 78.10 138 ASN A C 1
ATOM 4499 O O . ASN B 1 138 ? 15.604 -43.291 -28.280 1.00 77.53 138 ASN A O 1
ATOM 4504 N N . SER B 1 139 ? 16.949 -43.569 -26.507 1.00 72.68 139 SER A N 1
ATOM 4505 C CA . SER B 1 139 ? 17.628 -42.313 -26.765 1.00 72.47 139 SER A CA 1
ATOM 4506 C C . SER B 1 139 ? 18.550 -42.476 -27.968 1.00 71.97 139 SER A C 1
ATOM 4507 O O . SER B 1 139 ? 18.936 -43.589 -28.341 1.00 72.10 139 SER A O 1
ATOM 4510 N N . HIS B 1 140 ? 18.903 -41.347 -28.585 1.00 69.21 140 HIS A N 1
ATOM 4511 C CA . HIS B 1 140 ? 19.815 -41.413 -29.722 1.00 68.04 140 HIS A CA 1
ATOM 4512 C C . HIS B 1 140 ? 21.135 -42.064 -29.327 1.00 67.74 140 HIS A C 1
ATOM 4513 O O . HIS B 1 140 ? 21.724 -42.823 -30.108 1.00 67.97 140 HIS A O 1
ATOM 4520 N N . MET B 1 141 ? 21.581 -41.826 -28.096 1.00 69.38 141 MET A N 1
ATOM 4521 C CA . MET B 1 141 ? 22.837 -42.394 -27.618 1.00 68.94 141 MET A CA 1
ATOM 4522 C C . MET B 1 141 ? 22.703 -43.890 -27.339 1.00 70.86 141 MET A C 1
ATOM 4523 O O . MET B 1 141 ? 23.575 -44.680 -27.719 1.00 70.84 141 MET A O 1
ATOM 4528 N N . GLY B 1 142 ? 21.604 -44.301 -26.703 1.00 67.86 142 GLY A N 1
ATOM 4529 C CA . GLY B 1 142 ? 21.378 -45.721 -26.479 1.00 68.65 142 GLY A CA 1
ATOM 4530 C C . GLY B 1 142 ? 21.163 -46.488 -27.770 1.00 68.69 142 GLY A C 1
ATOM 4531 O O . GLY B 1 142 ? 21.655 -47.610 -27.930 1.00 68.68 142 GLY A O 1
ATOM 4532 N N . VAL B 1 143 ? 20.439 -45.887 -28.717 1.00 66.67 143 VAL A N 1
ATOM 4533 C CA . VAL B 1 143 ? 20.217 -46.532 -30.006 1.00 66.47 143 VAL A CA 1
ATOM 4534 C C . VAL B 1 143 ? 21.527 -46.656 -30.771 1.00 66.32 143 VAL A C 1
ATOM 4535 O O . VAL B 1 143 ? 21.798 -47.687 -31.401 1.00 66.58 143 VAL A O 1
ATOM 4539 N N . ALA B 1 144 ? 22.366 -45.615 -30.725 1.00 65.58 144 ALA A N 1
ATOM 4540 C CA . ALA B 1 144 ? 23.674 -45.696 -31.367 1.00 64.93 144 ALA A CA 1
ATOM 4541 C C . ALA B 1 144 ? 24.540 -46.773 -30.725 1.00 65.27 144 ALA A C 1
ATOM 4542 O O . ALA B 1 144 ? 25.264 -47.490 -31.423 1.00 65.33 144 ALA A O 1
ATOM 4544 N N . ALA B 1 145 ? 24.480 -46.903 -29.395 1.00 66.07 145 ALA A N 1
ATOM 4545 C CA . ALA B 1 145 ? 25.228 -47.963 -28.723 1.00 66.29 145 ALA A CA 1
ATOM 4546 C C . ALA B 1 145 ? 24.743 -49.343 -29.155 1.00 66.92 145 ALA A C 1
ATOM 4547 O O . ALA B 1 145 ? 25.553 -50.248 -29.399 1.00 66.94 145 ALA A O 1
ATOM 4549 N N . LYS B 1 146 ? 23.422 -49.523 -29.258 1.00 68.36 146 LYS A N 1
ATOM 4550 C CA . LYS B 1 146 ? 22.887 -50.806 -29.708 1.00 67.91 146 LYS A CA 1
ATOM 4551 C C . LYS B 1 146 ? 23.332 -51.109 -31.132 1.00 67.68 146 LYS A C 1
ATOM 4552 O O . LYS B 1 146 ? 23.678 -52.252 -31.456 1.00 67.35 146 LYS A O 1
ATOM 4558 N N . LEU B 1 147 ? 23.338 -50.089 -31.995 1.00 64.86 147 LEU A N 1
ATOM 4559 C CA . LEU B 1 147 ? 23.788 -50.285 -33.370 1.00 64.54 147 LEU A CA 1
ATOM 4560 C C . LEU B 1 147 ? 25.265 -50.651 -33.417 1.00 64.92 147 LEU A C 1
ATOM 4561 O O . LEU B 1 147 ? 25.675 -51.503 -34.211 1.00 64.93 147 LEU A O 1
ATOM 4566 N N . GLN B 1 148 ? 26.080 -50.013 -32.574 1.00 63.64 148 GLN A N 1
ATOM 4567 C CA . GLN B 1 148 ? 27.490 -50.374 -32.484 1.00 63.51 148 GLN A CA 1
ATOM 4568 C C . GLN B 1 148 ? 27.662 -51.821 -32.049 1.00 63.89 148 GLN A C 1
ATOM 4569 O O . GLN B 1 148 ? 28.533 -52.536 -32.563 1.00 63.96 148 GLN A O 1
ATOM 4575 N N . ARG B 1 149 ? 26.838 -52.275 -31.100 1.00 66.23 149 ARG A N 1
ATOM 4576 C CA . ARG B 1 149 ? 26.939 -53.663 -30.660 1.00 66.12 149 ARG A CA 1
ATOM 4577 C C . ARG B 1 149 ? 26.483 -54.639 -31.741 1.00 65.56 149 ARG A C 1
ATOM 4578 O O . ARG B 1 149 ? 27.041 -55.735 -31.850 1.00 65.42 149 ARG A O 1
ATOM 4586 N N . GLU B 1 150 ? 25.492 -54.265 -32.552 1.00 70.07 150 GLU A N 1
ATOM 4587 C CA . GLU B 1 150 ? 24.913 -55.191 -33.519 1.00 69.03 150 GLU A CA 1
ATOM 4588 C C . GLU B 1 150 ? 25.485 -55.064 -34.929 1.00 69.03 150 GLU A C 1
ATOM 4589 O O . GLU B 1 150 ? 25.130 -55.875 -35.790 1.00 68.01 150 GLU A O 1
ATOM 4595 N N . LEU B 1 151 ? 26.333 -54.073 -35.200 1.00 66.69 151 LEU A N 1
ATOM 4596 C CA . LEU B 1 151 ? 26.903 -53.868 -36.528 1.00 66.75 151 LEU A CA 1
ATOM 4597 C C . LEU B 1 151 ? 28.417 -54.037 -36.483 1.00 67.62 151 LEU A C 1
ATOM 4598 O O . LEU B 1 151 ? 29.068 -53.642 -35.509 1.00 68.06 151 LEU A O 1
ATOM 4603 N N . GLU B 1 152 ? 28.970 -54.633 -37.537 1.00 64.88 152 GLU A N 1
ATOM 4604 C CA . GLU B 1 152 ? 30.403 -54.874 -37.611 1.00 65.57 152 GLU A CA 1
ATOM 4605 C C . GLU B 1 152 ? 31.113 -53.704 -38.274 1.00 65.71 152 GLU A C 1
ATOM 4606 O O . GLU B 1 152 ? 30.557 -53.017 -39.137 1.00 65.55 152 GLU A O 1
ATOM 4612 N N . ASN B 1 153 ? 32.361 -53.490 -37.855 1.00 62.58 153 ASN A N 1
ATOM 4613 C CA . ASN B 1 153 ? 33.204 -52.383 -38.305 1.00 61.67 153 ASN A CA 1
ATOM 4614 C C . ASN B 1 153 ? 32.572 -51.027 -38.012 1.00 60.86 153 ASN A C 1
ATOM 4615 O O . ASN B 1 153 ? 32.884 -50.035 -38.679 1.00 59.83 153 ASN A O 1
ATOM 4620 N N . ALA B 1 154 ? 31.684 -50.962 -37.024 1.00 60.05 154 ALA A N 1
ATOM 4621 C CA . ALA B 1 154 ? 31.060 -49.705 -36.645 1.00 59.27 154 ALA A CA 1
ATOM 4622 C C . ALA B 1 154 ? 31.853 -49.040 -35.528 1.00 58.33 154 ALA A C 1
ATOM 4623 O O . ALA B 1 154 ? 32.470 -49.707 -34.693 1.00 58.62 154 ALA A O 1
ATOM 4625 N N . HIS B 1 155 ? 31.802 -47.711 -35.508 1.00 58.83 155 HIS A N 1
ATOM 4626 C CA . HIS B 1 155 ? 32.496 -46.900 -34.520 1.00 57.44 155 HIS A CA 1
ATOM 4627 C C . HIS B 1 155 ? 31.585 -45.749 -34.135 1.00 56.62 155 HIS A C 1
ATOM 4628 O O . HIS B 1 155 ? 30.927 -45.157 -34.996 1.00 56.26 155 HIS A O 1
ATOM 4635 N N . ILE B 1 156 ? 31.531 -45.445 -32.842 1.00 55.37 156 ILE A N 1
ATOM 4636 C CA . ILE B 1 156 ? 30.860 -44.249 -32.347 1.00 54.84 156 ILE A CA 1
ATOM 4637 C C . ILE B 1 156 ? 31.925 -43.269 -31.884 1.00 54.97 156 ILE A C 1
ATOM 4638 O O . ILE B 1 156 ? 32.723 -43.584 -30.990 1.00 55.73 156 ILE A O 1
ATOM 4643 N N . LEU B 1 157 ? 31.950 -42.086 -32.498 1.00 56.70 157 LEU A N 1
ATOM 4644 C CA . LEU B 1 157 ? 32.900 -41.072 -32.071 1.00 55.79 157 LEU A CA 1
ATOM 4645 C C . LEU B 1 157 ? 32.417 -40.298 -30.846 1.00 55.37 157 LEU A C 1
ATOM 4646 O O . LEU B 1 157 ? 33.251 -39.766 -30.105 1.00 54.97 157 LEU A O 1
ATOM 4651 N N . ASP B 1 158 ? 31.101 -40.246 -30.602 1.00 59.94 158 ASP A N 1
ATOM 4652 C CA . ASP B 1 158 ? 30.528 -39.793 -29.327 1.00 59.80 158 ASP A CA 1
ATOM 4653 C C . ASP B 1 158 ? 30.959 -38.360 -28.989 1.00 57.61 158 ASP A C 1
ATOM 4654 O O . ASP B 1 158 ? 31.727 -38.113 -28.057 1.00 56.95 158 ASP A O 1
ATOM 4659 N N . GLN B 1 159 ? 30.468 -37.424 -29.805 1.00 59.48 159 GLN A N 1
ATOM 4660 C CA . GLN B 1 159 ? 30.808 -36.008 -29.669 1.00 57.36 159 GLN A CA 1
ATOM 4661 C C . GLN B 1 159 ? 30.586 -35.461 -28.263 1.00 57.01 159 GLN A C 1
ATOM 4662 O O . GLN B 1 159 ? 31.090 -34.383 -27.933 1.00 55.36 159 GLN A O 1
ATOM 4668 N N . TYR B 1 160 ? 29.835 -36.178 -27.426 1.00 56.70 160 TYR A N 1
ATOM 4669 C CA . TYR B 1 160 ? 29.630 -35.735 -26.052 1.00 56.57 160 TYR A CA 1
ATOM 4670 C C . TYR B 1 160 ? 30.836 -36.006 -25.162 1.00 56.34 160 TYR A C 1
ATOM 4671 O O . TYR B 1 160 ? 30.983 -35.349 -24.126 1.00 55.61 160 TYR A O 1
ATOM 4680 N N . ASN B 1 161 ? 31.705 -36.947 -25.545 1.00 60.04 161 ASN A N 1
ATOM 4681 C CA . ASN B 1 161 ? 32.843 -37.316 -24.713 1.00 59.89 161 ASN A CA 1
ATOM 4682 C C . ASN B 1 161 ? 34.186 -37.328 -25.432 1.00 58.96 161 ASN A C 1
ATOM 4683 O O . ASN B 1 161 ? 35.216 -37.429 -24.757 1.00 58.53 161 ASN A O 1
ATOM 4688 N N . ASN B 1 162 ? 34.219 -37.235 -26.757 1.00 56.54 162 ASN A N 1
ATOM 4689 C CA . ASN B 1 162 ? 35.497 -37.195 -27.453 1.00 56.33 162 ASN A CA 1
ATOM 4690 C C . ASN B 1 162 ? 36.131 -35.829 -27.234 1.00 55.48 162 ASN A C 1
ATOM 4691 O O . ASN B 1 162 ? 35.484 -34.794 -27.426 1.00 54.73 162 ASN A O 1
ATOM 4696 N N . THR B 1 163 ? 37.404 -35.828 -26.839 1.00 59.48 163 THR A N 1
ATOM 4697 C CA . THR B 1 163 ? 38.097 -34.586 -26.522 1.00 57.83 163 THR A CA 1
ATOM 4698 C C . THR B 1 163 ? 38.363 -33.719 -27.744 1.00 56.88 163 THR A C 1
ATOM 4699 O O . THR B 1 163 ? 38.696 -32.542 -27.583 1.00 55.50 163 THR A O 1
ATOM 4703 N N . ALA B 1 164 ? 38.206 -34.256 -28.954 1.00 57.86 164 ALA A N 1
ATOM 4704 C CA . ALA B 1 164 ? 38.449 -33.453 -30.148 1.00 56.85 164 ALA A CA 1
ATOM 4705 C C . ALA B 1 164 ? 37.453 -32.305 -30.260 1.00 55.74 164 ALA A C 1
ATOM 4706 O O . ALA B 1 164 ? 37.815 -31.205 -30.695 1.00 54.32 164 ALA A O 1
ATOM 4708 N N . ASN B 1 165 ? 36.200 -32.543 -29.866 1.00 57.84 165 ASN A N 1
ATOM 4709 C CA . ASN B 1 165 ? 35.130 -31.554 -29.947 1.00 56.91 165 ASN A CA 1
ATOM 4710 C C . ASN B 1 165 ? 35.526 -30.252 -29.249 1.00 55.23 165 ASN A C 1
ATOM 4711 O O . ASN B 1 165 ? 35.496 -29.196 -29.891 1.00 53.92 165 ASN A O 1
ATOM 4716 N N . PRO B 1 166 ? 35.898 -30.254 -27.945 1.00 55.65 166 PRO A N 1
ATOM 4717 C CA . PRO B 1 166 ? 36.336 -28.994 -27.325 1.00 55.27 166 PRO A CA 1
ATOM 4718 C C . PRO B 1 166 ? 37.794 -28.646 -27.621 1.00 55.84 166 PRO A C 1
ATOM 4719 O O . PRO B 1 166 ? 38.177 -27.469 -27.598 1.00 55.73 166 PRO A O 1
ATOM 4723 N N . MET B 1 167 ? 38.620 -29.663 -27.894 1.00 60.71 167 MET A N 1
ATOM 4724 C CA . MET B 1 167 ? 40.037 -29.420 -28.153 1.00 60.04 167 MET A CA 1
ATOM 4725 C C . MET B 1 167 ? 40.248 -28.586 -29.407 1.00 59.21 167 MET A C 1
ATOM 4726 O O . MET B 1 167 ? 41.148 -27.740 -29.451 1.00 58.15 167 MET A O 1
ATOM 4731 N N . VAL B 1 168 ? 39.415 -28.784 -30.426 1.00 58.46 168 VAL A N 1
ATOM 4732 C CA . VAL B 1 168 ? 39.608 -28.034 -31.659 1.00 58.01 168 VAL A CA 1
ATOM 4733 C C . VAL B 1 168 ? 39.074 -26.615 -31.522 1.00 57.09 168 VAL A C 1
ATOM 4734 O O . VAL B 1 168 ? 39.613 -25.680 -32.124 1.00 56.71 168 VAL A O 1
ATOM 4738 N N . HIS B 1 169 ? 38.053 -26.414 -30.692 1.00 56.52 169 HIS A N 1
ATOM 4739 C CA . HIS B 1 169 ? 37.626 -25.059 -30.384 1.00 55.68 169 HIS A CA 1
ATOM 4740 C C . HIS B 1 169 ? 38.651 -24.343 -29.514 1.00 55.55 169 HIS A C 1
ATOM 4741 O O . HIS B 1 169 ? 38.714 -23.110 -29.526 1.00 54.94 169 HIS A O 1
ATOM 4748 N N . TYR B 1 170 ? 39.458 -25.099 -28.766 1.00 62.94 170 TYR A N 1
ATOM 4749 C CA . TYR B 1 170 ? 40.573 -24.514 -28.026 1.00 62.11 170 TYR A CA 1
ATOM 4750 C C . TYR B 1 170 ? 41.779 -24.250 -28.923 1.00 61.92 170 TYR A C 1
ATOM 4751 O O . TYR B 1 170 ? 42.571 -23.347 -28.634 1.00 61.56 170 TYR A O 1
ATOM 4760 N N . ASP B 1 171 ? 41.931 -25.018 -30.006 1.00 62.92 171 ASP A N 1
ATOM 4761 C CA . ASP B 1 171 ? 43.130 -24.982 -30.838 1.00 62.98 171 ASP A CA 1
ATOM 4762 C C . ASP B 1 171 ? 43.051 -23.976 -31.984 1.00 62.50 171 ASP A C 1
ATOM 4763 O O . ASP B 1 171 ? 43.971 -23.176 -32.165 1.00 62.05 171 ASP A O 1
ATOM 4768 N N . VAL B 1 172 ? 41.975 -23.993 -32.770 1.00 61.38 172 VAL A N 1
ATOM 4769 C CA . VAL B 1 172 ? 41.896 -23.225 -34.012 1.00 61.22 172 VAL A CA 1
ATOM 4770 C C . VAL B 1 172 ? 40.837 -22.123 -33.950 1.00 60.44 172 VAL A C 1
ATOM 4771 O O . VAL B 1 172 ? 41.123 -20.968 -34.264 1.00 59.81 172 VAL A O 1
ATOM 4775 N N . THR B 1 173 ? 39.609 -22.458 -33.549 1.00 60.01 173 THR A N 1
ATOM 4776 C CA . THR B 1 173 ? 38.518 -21.487 -33.629 1.00 59.36 173 THR A CA 1
ATOM 4777 C C . THR B 1 173 ? 38.747 -20.311 -32.684 1.00 58.19 173 THR A C 1
ATOM 4778 O O . THR B 1 173 ? 38.604 -19.143 -33.074 1.00 57.58 173 THR A O 1
ATOM 4782 N N . ALA B 1 174 ? 39.078 -20.607 -31.426 1.00 60.41 174 ALA A N 1
ATOM 4783 C CA . ALA B 1 174 ? 39.372 -19.550 -30.468 1.00 59.40 174 ALA A CA 1
ATOM 4784 C C . ALA B 1 174 ? 40.592 -18.745 -30.897 1.00 59.33 174 ALA A C 1
ATOM 4785 O O . ALA B 1 174 ? 40.639 -17.523 -30.705 1.00 59.05 174 ALA A O 1
ATOM 4787 N N . GLU B 1 175 ? 41.593 -19.417 -31.476 1.00 62.42 175 GLU A N 1
ATOM 4788 C CA . GLU B 1 175 ? 42.748 -18.702 -32.011 1.00 62.78 175 GLU A CA 1
ATOM 4789 C C . GLU B 1 175 ? 42.336 -17.790 -33.158 1.00 62.29 175 GLU A C 1
ATOM 4790 O O . GLU B 1 175 ? 42.866 -16.682 -33.302 1.00 62.29 175 GLU A O 1
ATOM 4796 N N . GLU B 1 176 ? 41.383 -18.237 -33.981 1.00 59.22 176 GLU A N 1
ATOM 4797 C CA . GLU B 1 176 ? 40.848 -17.377 -35.032 1.00 59.32 176 GLU A CA 1
ATOM 4798 C C . GLU B 1 176 ? 40.215 -16.124 -34.445 1.00 58.46 176 GLU A C 1
ATOM 4799 O O . GLU B 1 176 ? 40.506 -15.001 -34.881 1.00 58.33 176 GLU A O 1
ATOM 4805 N N . ILE B 1 177 ? 39.317 -16.305 -33.471 1.00 61.32 177 ILE A N 1
ATOM 4806 C CA . ILE B 1 177 ? 38.635 -15.165 -32.863 1.00 60.62 177 ILE A CA 1
ATOM 4807 C C . ILE B 1 177 ? 39.645 -14.207 -32.249 1.00 60.62 177 ILE A C 1
ATOM 4808 O O . ILE B 1 177 ? 39.507 -12.982 -32.354 1.00 60.40 177 ILE A O 1
ATOM 4813 N N . ILE B 1 178 ? 40.671 -14.747 -31.591 1.00 63.35 178 ILE A N 1
ATOM 4814 C CA . ILE B 1 178 ? 41.680 -13.898 -30.969 1.00 63.78 178 ILE A CA 1
ATOM 4815 C C . ILE B 1 178 ? 42.458 -13.120 -32.023 1.00 64.02 178 ILE A C 1
ATOM 4816 O O . ILE B 1 178 ? 42.712 -11.919 -31.865 1.00 64.06 178 ILE A O 1
ATOM 4821 N N . THR B 1 179 ? 42.858 -13.785 -33.110 1.00 63.41 179 THR A N 1
ATOM 4822 C CA . THR B 1 179 ? 43.689 -13.112 -34.099 1.00 63.78 179 THR A CA 1
ATOM 4823 C C . THR B 1 179 ? 42.899 -12.077 -34.882 1.00 63.23 179 THR A C 1
ATOM 4824 O O . THR B 1 179 ? 43.483 -11.109 -35.382 1.00 63.50 179 THR A O 1
ATOM 4828 N N . GLN B 1 180 ? 41.583 -12.251 -35.008 1.00 66.23 180 GLN A N 1
ATOM 4829 C CA . GLN B 1 180 ? 40.816 -11.199 -35.664 1.00 66.38 180 GLN A CA 1
ATOM 4830 C C . GLN B 1 180 ? 40.359 -10.102 -34.709 1.00 65.61 180 GLN A C 1
ATOM 4831 O O . GLN B 1 180 ? 40.126 -8.978 -35.162 1.00 65.91 180 GLN A O 1
ATOM 4837 N N . CYS B 1 181 ? 40.231 -10.385 -33.414 1.00 68.24 181 CYS A N 1
ATOM 4838 C CA . CYS B 1 181 ? 39.967 -9.331 -32.442 1.00 67.86 181 CYS A CA 1
ATOM 4839 C C . CYS B 1 181 ? 41.242 -8.697 -31.895 1.00 68.49 181 CYS A C 1
ATOM 4840 O O . CYS B 1 181 ? 41.153 -7.792 -31.058 1.00 68.38 181 CYS A O 1
ATOM 4843 N N . ASP B 1 182 ? 42.415 -9.142 -32.349 1.00 70.18 182 ASP A N 1
ATOM 4844 C CA . ASP B 1 182 ? 43.701 -8.591 -31.913 1.00 71.00 182 ASP A CA 1
ATOM 4845 C C . ASP B 1 182 ? 43.879 -8.701 -30.396 1.00 71.32 182 ASP A C 1
ATOM 4846 O O . ASP B 1 182 ? 44.455 -7.822 -29.752 1.00 71.74 182 ASP A O 1
ATOM 4851 N N . GLY B 1 183 ? 43.365 -9.788 -29.820 1.00 68.98 183 GLY A N 1
ATOM 4852 C CA . GLY B 1 183 ? 43.537 -10.088 -28.410 1.00 69.34 183 GLY A CA 1
ATOM 4853 C C . GLY B 1 183 ? 42.553 -9.373 -27.504 1.00 68.74 183 GLY A C 1
ATOM 4854 O O . GLY B 1 183 ? 42.206 -9.871 -26.427 1.00 68.73 183 GLY A O 1
ATOM 4855 N N . ASP B 1 184 ? 42.083 -8.206 -27.938 1.00 76.52 184 ASP A N 1
ATOM 4856 C CA . ASP B 1 184 ? 41.166 -7.398 -27.139 1.00 75.95 184 ASP A CA 1
ATOM 4857 C C . ASP B 1 184 ? 39.755 -7.945 -27.325 1.00 75.09 184 ASP A C 1
ATOM 4858 O O . ASP B 1 184 ? 39.041 -7.592 -28.265 1.00 74.51 184 ASP A O 1
ATOM 4863 N N . ILE B 1 185 ? 39.348 -8.824 -26.412 1.00 71.32 185 ILE A N 1
ATOM 4864 C CA . ILE B 1 185 ? 37.985 -9.339 -26.347 1.00 70.61 185 ILE A CA 1
ATOM 4865 C C . ILE B 1 185 ? 37.478 -9.114 -24.932 1.00 70.54 185 ILE A C 1
ATOM 4866 O O . ILE B 1 185 ? 38.156 -9.476 -23.964 1.00 71.15 185 ILE A O 1
ATOM 4871 N N . ASP B 1 186 ? 36.294 -8.520 -24.810 1.00 71.93 186 ASP A N 1
ATOM 4872 C CA . ASP B 1 186 ? 35.735 -8.196 -23.504 1.00 71.82 186 ASP A CA 1
ATOM 4873 C C . ASP B 1 186 ? 34.654 -9.169 -23.056 1.00 71.53 186 ASP A C 1
ATOM 4874 O O . ASP B 1 186 ? 34.547 -9.453 -21.860 1.00 71.75 186 ASP A O 1
ATOM 4879 N N . MET B 1 187 ? 33.841 -9.679 -23.978 1.00 66.19 187 MET A N 1
ATOM 4880 C CA . MET B 1 187 ? 32.826 -10.660 -23.630 1.00 66.00 187 MET A CA 1
ATOM 4881 C C . MET B 1 187 ? 32.666 -11.651 -24.775 1.00 66.02 187 MET A C 1
ATOM 4882 O O . MET B 1 187 ? 32.794 -11.295 -25.950 1.00 65.84 187 MET A O 1
ATOM 4887 N N . VAL B 1 188 ? 32.377 -12.903 -24.417 1.00 59.63 188 VAL A N 1
ATOM 4888 C CA . VAL B 1 188 ? 32.077 -13.957 -25.381 1.00 59.68 188 VAL A CA 1
ATOM 4889 C C . VAL B 1 188 ? 30.784 -14.640 -24.958 1.00 59.74 188 VAL A C 1
ATOM 4890 O O . VAL B 1 188 ? 30.692 -15.175 -23.847 1.00 60.17 188 VAL A O 1
ATOM 4894 N N . VAL B 1 189 ? 29.786 -14.604 -25.835 1.00 57.01 189 VAL A N 1
ATOM 4895 C CA . VAL B 1 189 ? 28.486 -15.224 -25.608 1.00 57.50 189 VAL A CA 1
ATOM 4896 C C . VAL B 1 189 ? 28.348 -16.378 -26.587 1.00 58.39 189 VAL A C 1
ATOM 4897 O O . VAL B 1 189 ? 28.581 -16.207 -27.790 1.00 58.24 189 VAL A O 1
ATOM 4901 N N . ILE B 1 190 ? 27.992 -17.553 -26.080 1.00 52.76 190 ILE A N 1
ATOM 4902 C CA . ILE B 1 190 ? 28.069 -18.760 -26.894 1.00 53.79 190 ILE A CA 1
ATOM 4903 C C . ILE B 1 190 ? 27.053 -19.775 -26.386 1.00 55.02 190 ILE A C 1
ATOM 4904 O O . ILE B 1 190 ? 26.875 -19.942 -25.178 1.00 55.51 190 ILE A O 1
ATOM 4909 N N . GLY B 1 191 ? 26.374 -20.441 -27.318 1.00 52.35 191 GLY A N 1
ATOM 4910 C CA . GLY B 1 191 ? 25.348 -21.396 -26.943 1.00 53.73 191 GLY A CA 1
ATOM 4911 C C . GLY B 1 191 ? 25.935 -22.660 -26.342 1.00 55.35 191 GLY A C 1
ATOM 4912 O O . GLY B 1 191 ? 27.055 -23.068 -26.648 1.00 55.50 191 GLY A O 1
ATOM 4913 N N . ALA B 1 192 ? 25.161 -23.290 -25.464 1.00 51.46 192 ALA A N 1
ATOM 4914 C CA . ALA B 1 192 ? 25.590 -24.491 -24.753 1.00 53.27 192 ALA A CA 1
ATOM 4915 C C . ALA B 1 192 ? 24.777 -25.684 -25.247 1.00 55.12 192 ALA A C 1
ATOM 4916 O O . ALA B 1 192 ? 23.652 -25.911 -24.796 1.00 56.19 192 ALA A O 1
ATOM 4918 N N . GLY B 1 193 ? 25.361 -26.447 -26.168 1.00 51.19 193 GLY A N 1
ATOM 4919 C CA . GLY B 1 193 ? 24.788 -27.696 -26.632 1.00 53.12 193 GLY A CA 1
ATOM 4920 C C . GLY B 1 193 ? 25.485 -28.879 -25.991 1.00 54.89 193 GLY A C 1
ATOM 4921 O O . GLY B 1 193 ? 25.193 -29.232 -24.844 1.00 56.10 193 GLY A O 1
ATOM 4922 N N . THR B 1 194 ? 26.395 -29.519 -26.731 1.00 54.17 194 THR A N 1
ATOM 4923 C CA . THR B 1 194 ? 27.334 -30.437 -26.101 1.00 55.34 194 THR A CA 1
ATOM 4924 C C . THR B 1 194 ? 28.251 -29.717 -25.122 1.00 54.14 194 THR A C 1
ATOM 4925 O O . THR B 1 194 ? 28.835 -30.359 -24.243 1.00 55.05 194 THR A O 1
ATOM 4929 N N . GLY B 1 195 ? 28.387 -28.400 -25.255 1.00 55.96 195 GLY A N 1
ATOM 4930 C CA . GLY B 1 195 ? 29.257 -27.622 -24.408 1.00 54.73 195 GLY A CA 1
ATOM 4931 C C . GLY B 1 195 ? 30.708 -27.630 -24.821 1.00 54.26 195 GLY A C 1
ATOM 4932 O O . GLY B 1 195 ? 31.520 -26.949 -24.184 1.00 53.56 195 GLY A O 1
ATOM 4933 N N . GLY B 1 196 ? 31.058 -28.368 -25.874 1.00 56.39 196 GLY A N 1
ATOM 4934 C CA . GLY B 1 196 ? 32.444 -28.415 -26.307 1.00 55.81 196 GLY A CA 1
ATOM 4935 C C . GLY B 1 196 ? 32.927 -27.083 -26.846 1.00 53.92 196 GLY A C 1
ATOM 4936 O O . GLY B 1 196 ? 34.051 -26.657 -26.560 1.00 53.09 196 GLY A O 1
ATOM 4937 N N . THR B 1 197 ? 32.081 -26.399 -27.621 1.00 54.54 197 THR A N 1
ATOM 4938 C CA . THR B 1 197 ? 32.503 -25.133 -28.206 1.00 54.23 197 THR A CA 1
ATOM 4939 C C . THR B 1 197 ? 32.762 -24.092 -27.122 1.00 54.35 197 THR A C 1
ATOM 4940 O O . THR B 1 197 ? 33.800 -23.419 -27.140 1.00 54.63 197 THR A O 1
ATOM 4944 N N . ILE B 1 198 ? 31.871 -23.996 -26.129 1.00 56.49 198 ILE A N 1
ATOM 4945 C CA . ILE B 1 198 ? 32.054 -23.006 -25.073 1.00 55.49 198 ILE A CA 1
ATOM 4946 C C . ILE B 1 198 ? 33.247 -23.365 -24.202 1.00 55.67 198 ILE A C 1
ATOM 4947 O O . ILE B 1 198 ? 34.078 -22.505 -23.895 1.00 54.62 198 ILE A O 1
ATOM 4952 N N . THR B 1 199 ? 33.374 -24.638 -23.818 1.00 55.40 199 THR A N 1
ATOM 4953 C CA . THR B 1 199 ? 34.541 -25.078 -23.060 1.00 56.13 199 THR A CA 1
ATOM 4954 C C . THR B 1 199 ? 35.833 -24.671 -23.759 1.00 56.42 199 THR A C 1
ATOM 4955 O O . THR B 1 199 ? 36.663 -23.948 -23.193 1.00 56.83 199 THR A O 1
ATOM 4959 N N . GLY B 1 200 ? 36.014 -25.131 -25.000 1.00 57.54 200 GLY A N 1
ATOM 4960 C CA . GLY B 1 200 ? 37.263 -24.872 -25.699 1.00 57.47 200 GLY A CA 1
ATOM 4961 C C . GLY B 1 200 ? 37.542 -23.393 -25.904 1.00 56.66 200 GLY A C 1
ATOM 4962 O O . GLY B 1 200 ? 38.620 -22.897 -25.546 1.00 56.65 200 GLY A O 1
ATOM 4963 N N . ILE B 1 201 ? 36.568 -22.660 -26.460 1.00 56.93 201 ILE A N 1
ATOM 4964 C CA . ILE B 1 201 ? 36.797 -21.252 -26.774 1.00 56.65 201 ILE A CA 1
ATOM 4965 C C . ILE B 1 201 ? 37.033 -20.450 -25.502 1.00 56.93 201 ILE A C 1
ATOM 4966 O O . ILE B 1 201 ? 37.953 -19.624 -25.437 1.00 57.27 201 ILE A O 1
ATOM 4971 N N . GLY B 1 202 ? 36.190 -20.654 -24.483 1.00 56.41 202 GLY A N 1
ATOM 4972 C CA . GLY B 1 202 ? 36.351 -19.909 -23.249 1.00 56.65 202 GLY A CA 1
ATOM 4973 C C . GLY B 1 202 ? 37.682 -20.192 -22.586 1.00 57.63 202 GLY A C 1
ATOM 4974 O O . GLY B 1 202 ? 38.340 -19.278 -22.080 1.00 57.94 202 GLY A O 1
ATOM 4975 N N . ARG B 1 203 ? 38.121 -21.455 -22.617 1.00 60.35 203 ARG A N 1
ATOM 4976 C CA . ARG B 1 203 ? 39.410 -21.796 -22.032 1.00 61.21 203 ARG A CA 1
ATOM 4977 C C . ARG B 1 203 ? 40.535 -21.056 -22.743 1.00 61.39 203 ARG A C 1
ATOM 4978 O O . ARG B 1 203 ? 41.361 -20.392 -22.103 1.00 61.92 203 ARG A O 1
ATOM 4986 N N . LYS B 1 204 ? 40.564 -21.135 -24.076 1.00 62.11 204 LYS A N 1
ATOM 4987 C CA . LYS B 1 204 ? 41.655 -20.499 -24.811 1.00 62.41 204 LYS A CA 1
ATOM 4988 C C . LYS B 1 204 ? 41.636 -18.982 -24.647 1.00 62.04 204 LYS A C 1
ATOM 4989 O O . LYS B 1 204 ? 42.694 -18.355 -24.488 1.00 62.62 204 LYS A O 1
ATOM 4995 N N . ILE B 1 205 ? 40.448 -18.372 -24.656 1.00 65.31 205 ILE A N 1
ATOM 4996 C CA . ILE B 1 205 ? 40.380 -16.916 -24.561 1.00 64.93 205 ILE A CA 1
ATOM 4997 C C . ILE B 1 205 ? 40.781 -16.451 -23.167 1.00 65.42 205 ILE A C 1
ATOM 4998 O O . ILE B 1 205 ? 41.571 -15.513 -23.021 1.00 65.75 205 ILE A O 1
ATOM 5003 N N . LYS B 1 206 ? 40.258 -17.099 -22.119 1.00 66.91 206 LYS A N 1
ATOM 5004 C CA . LYS B 1 206 ? 40.667 -16.724 -20.770 1.00 67.46 206 LYS A CA 1
ATOM 5005 C C . LYS B 1 206 ? 42.156 -16.963 -20.555 1.00 68.56 206 LYS A C 1
ATOM 5006 O O . LYS B 1 206 ? 42.786 -16.261 -19.755 1.00 69.05 206 LYS A O 1
ATOM 5012 N N . GLU B 1 207 ? 42.740 -17.929 -21.269 1.00 65.35 207 GLU A N 1
ATOM 5013 C CA . GLU B 1 207 ? 44.188 -18.097 -21.224 1.00 66.45 207 GLU A CA 1
ATOM 5014 C C . GLU B 1 207 ? 44.908 -16.919 -21.877 1.00 66.47 207 GLU A C 1
ATOM 5015 O O . GLU B 1 207 ? 45.911 -16.426 -21.347 1.00 67.28 207 GLU A O 1
ATOM 5021 N N . ARG B 1 208 ? 44.421 -16.457 -23.028 1.00 73.52 208 ARG A N 1
ATOM 5022 C CA . ARG B 1 208 ? 45.027 -15.302 -23.682 1.00 73.54 208 ARG A CA 1
ATOM 5023 C C . ARG B 1 208 ? 44.444 -13.971 -23.220 1.00 72.93 208 ARG A C 1
ATOM 5024 O O . ARG B 1 208 ? 45.094 -12.931 -23.396 1.00 73.16 208 ARG A O 1
ATOM 5032 N N . CYS B 1 209 ? 43.234 -13.966 -22.668 1.00 75.86 209 CYS A N 1
ATOM 5033 C CA . CYS B 1 209 ? 42.616 -12.744 -22.153 1.00 75.29 209 CYS A CA 1
ATOM 5034 C C . CYS B 1 209 ? 41.894 -13.053 -20.848 1.00 75.19 209 CYS A C 1
ATOM 5035 O O . CYS B 1 209 ? 40.732 -13.491 -20.865 1.00 74.51 209 CYS A O 1
ATOM 5038 N N . PRO B 1 210 ? 42.539 -12.833 -19.701 1.00 74.37 210 PRO A N 1
ATOM 5039 C CA . PRO B 1 210 ? 41.909 -13.230 -18.431 1.00 74.40 210 PRO A CA 1
ATOM 5040 C C . PRO B 1 210 ? 40.761 -12.331 -17.999 1.00 73.52 210 PRO A C 1
ATOM 5041 O O . PRO B 1 210 ? 39.868 -12.795 -17.279 1.00 73.27 210 PRO A O 1
ATOM 5045 N N . LYS B 1 211 ? 40.764 -11.058 -18.400 1.00 75.53 211 LYS A N 1
ATOM 5046 C CA . LYS B 1 211 ? 39.728 -10.112 -17.997 1.00 74.76 211 LYS A CA 1
ATOM 5047 C C . LYS B 1 211 ? 38.420 -10.278 -18.766 1.00 73.79 211 LYS A C 1
ATOM 5048 O O . LYS B 1 211 ? 37.463 -9.550 -18.483 1.00 73.16 211 LYS A O 1
ATOM 5054 N N . CYS B 1 212 ? 38.358 -11.199 -19.724 1.00 72.69 212 CYS A N 1
ATOM 5055 C CA . CYS B 1 212 ? 37.168 -11.396 -20.543 1.00 71.86 212 CYS A CA 1
ATOM 5056 C C . CYS B 1 212 ? 36.123 -12.251 -19.836 1.00 71.66 212 CYS A C 1
ATOM 5057 O O . CYS B 1 212 ? 36.446 -13.274 -19.228 1.00 72.23 212 CYS A O 1
ATOM 5060 N N . LYS B 1 213 ? 34.862 -11.823 -19.915 1.00 67.41 213 LYS A N 1
ATOM 5061 C CA . LYS B 1 213 ? 33.740 -12.630 -19.445 1.00 67.18 213 LYS A CA 1
ATOM 5062 C C . LYS B 1 213 ? 33.260 -13.596 -20.520 1.00 66.98 213 LYS A C 1
ATOM 5063 O O . LYS B 1 213 ? 33.244 -13.268 -21.708 1.00 66.63 213 LYS A O 1
ATOM 5069 N N . VAL B 1 214 ? 32.880 -14.796 -20.090 1.00 61.57 214 VAL A N 1
ATOM 5070 C CA . VAL B 1 214 ? 32.309 -15.819 -20.961 1.00 61.49 214 VAL A CA 1
ATOM 5071 C C . VAL B 1 214 ? 30.899 -16.129 -20.468 1.00 61.61 214 VAL A C 1
ATOM 5072 O O . VAL B 1 214 ? 30.711 -16.543 -19.315 1.00 62.25 214 VAL A O 1
ATOM 5076 N N . VAL B 1 215 ? 29.914 -15.911 -21.336 1.00 59.73 215 VAL A N 1
ATOM 5077 C CA . VAL B 1 215 ? 28.501 -16.062 -21.009 1.00 60.24 215 VAL A CA 1
ATOM 5078 C C . VAL B 1 215 ? 27.948 -17.247 -21.790 1.00 61.30 215 VAL A C 1
ATOM 5079 O O . VAL B 1 215 ? 28.106 -17.317 -23.015 1.00 61.02 215 VAL A O 1
ATOM 5083 N N . GLY B 1 216 ? 27.321 -18.184 -21.085 1.00 56.26 216 GLY A N 1
ATOM 5084 C CA . GLY B 1 216 ? 26.678 -19.328 -21.715 1.00 57.46 216 GLY A CA 1
ATOM 5085 C C . GLY B 1 216 ? 25.179 -19.115 -21.804 1.00 57.68 216 GLY A C 1
ATOM 5086 O O . GLY B 1 216 ? 24.557 -18.601 -20.873 1.00 57.71 216 GLY A O 1
ATOM 5087 N N . VAL B 1 217 ? 24.606 -19.510 -22.938 1.00 54.55 217 VAL A N 1
ATOM 5088 C CA . VAL B 1 217 ? 23.174 -19.405 -23.188 1.00 54.78 217 VAL A CA 1
ATOM 5089 C C . VAL B 1 217 ? 22.580 -20.806 -23.215 1.00 56.85 217 VAL A C 1
ATOM 5090 O O . VAL B 1 217 ? 23.093 -21.696 -23.906 1.00 57.57 217 VAL A O 1
ATOM 5094 N N . ASP B 1 218 ? 21.502 -20.999 -22.456 1.00 54.85 218 ASP A N 1
ATOM 5095 C CA . ASP B 1 218 ? 20.826 -22.276 -22.325 1.00 57.18 218 ASP A CA 1
ATOM 5096 C C . ASP B 1 218 ? 19.326 -22.062 -22.479 1.00 57.52 218 ASP A C 1
ATOM 5097 O O . ASP B 1 218 ? 18.779 -21.102 -21.921 1.00 56.73 218 ASP A O 1
ATOM 5102 N N . PRO B 1 219 ? 18.636 -22.927 -23.219 1.00 57.85 219 PRO A N 1
ATOM 5103 C CA . PRO B 1 219 ? 17.205 -22.710 -23.452 1.00 58.09 219 PRO A CA 1
ATOM 5104 C C . PRO B 1 219 ? 16.363 -23.011 -22.225 1.00 60.21 219 PRO A C 1
ATOM 5105 O O . PRO B 1 219 ? 16.725 -23.825 -21.373 1.00 62.29 219 PRO A O 1
ATOM 5109 N N . LYS B 1 220 ? 15.232 -22.315 -22.132 1.00 58.23 220 LYS A N 1
ATOM 5110 C CA . LYS B 1 220 ? 14.283 -22.544 -21.048 1.00 60.36 220 LYS A CA 1
ATOM 5111 C C . LYS B 1 220 ? 13.697 -23.942 -21.212 1.00 63.20 220 LYS A C 1
ATOM 5112 O O . LYS B 1 220 ? 12.873 -24.182 -22.102 1.00 63.22 220 LYS A O 1
ATOM 5118 N N . GLY B 1 221 ? 14.106 -24.861 -20.343 1.00 60.52 221 GLY A N 1
ATOM 5119 C CA . GLY B 1 221 ? 13.743 -26.256 -20.479 1.00 63.49 221 GLY A CA 1
ATOM 5120 C C . GLY B 1 221 ? 14.921 -27.158 -20.186 1.00 64.66 221 GLY A C 1
ATOM 5121 O O . GLY B 1 221 ? 14.755 -28.290 -19.722 1.00 67.77 221 GLY A O 1
ATOM 5122 N N . SER B 1 222 ? 16.120 -26.658 -20.460 1.00 64.43 222 SER A N 1
ATOM 5123 C CA . SER B 1 222 ? 17.341 -27.410 -20.237 1.00 65.03 222 SER A CA 1
ATOM 5124 C C . SER B 1 222 ? 17.853 -27.173 -18.818 1.00 65.47 222 SER A C 1
ATOM 5125 O O . SER B 1 222 ? 17.380 -26.289 -18.100 1.00 64.98 222 SER A O 1
ATOM 5128 N N . ILE B 1 223 ? 18.840 -27.974 -18.414 1.00 61.39 223 ILE A N 1
ATOM 5129 C CA . ILE B 1 223 ? 19.314 -27.948 -17.033 1.00 61.94 223 ILE A CA 1
ATOM 5130 C C . ILE B 1 223 ? 20.808 -27.647 -16.953 1.00 61.91 223 ILE A C 1
ATOM 5131 O O . ILE B 1 223 ? 21.468 -28.012 -15.972 1.00 62.48 223 ILE A O 1
ATOM 5136 N N . LEU B 1 224 ? 21.354 -26.965 -17.960 1.00 64.40 224 LEU A N 1
ATOM 5137 C CA . LEU B 1 224 ? 22.785 -26.672 -17.984 1.00 62.55 224 LEU A CA 1
ATOM 5138 C C . LEU B 1 224 ? 23.159 -25.357 -17.309 1.00 60.54 224 LEU A C 1
ATOM 5139 O O . LEU B 1 224 ? 24.350 -25.112 -17.094 1.00 59.29 224 LEU A O 1
ATOM 5144 N N . ALA B 1 225 ? 22.192 -24.514 -16.962 1.00 65.42 225 ALA A N 1
ATOM 5145 C CA . ALA B 1 225 ? 22.526 -23.221 -16.388 1.00 63.49 225 ALA A CA 1
ATOM 5146 C C . ALA B 1 225 ? 22.931 -23.363 -14.923 1.00 64.45 225 ALA A C 1
ATOM 5147 O O . ALA B 1 225 ? 22.569 -24.321 -14.237 1.00 66.81 225 ALA A O 1
ATOM 5149 N N . VAL B 1 226 ? 23.687 -22.380 -14.446 1.00 65.08 226 VAL A N 1
ATOM 5150 C CA . VAL B 1 226 ? 24.202 -22.350 -13.084 1.00 65.54 226 VAL A CA 1
ATOM 5151 C C . VAL B 1 226 ? 23.756 -21.034 -12.458 1.00 64.41 226 VAL A C 1
ATOM 5152 O O . VAL B 1 226 ? 24.064 -19.964 -12.989 1.00 62.24 226 VAL A O 1
ATOM 5156 N N . PRO B 1 227 ? 23.030 -21.050 -11.331 1.00 64.79 227 PRO A N 1
ATOM 5157 C CA . PRO B 1 227 ? 22.569 -22.233 -10.590 1.00 67.53 227 PRO A CA 1
ATOM 5158 C C . PRO B 1 227 ? 21.235 -22.802 -11.092 1.00 69.50 227 PRO A C 1
ATOM 5159 O O . PRO B 1 227 ? 20.725 -22.356 -12.119 1.00 68.53 227 PRO A O 1
ATOM 5163 N N . ASP B 1 228 ? 20.679 -23.782 -10.367 1.00 65.68 228 ASP A N 1
ATOM 5164 C CA . ASP B 1 228 ? 19.402 -24.380 -10.753 1.00 67.96 228 ASP A CA 1
ATOM 5165 C C . ASP B 1 228 ? 18.215 -23.435 -10.593 1.00 68.11 228 ASP A C 1
ATOM 5166 O O . ASP B 1 228 ? 17.125 -23.764 -11.073 1.00 69.66 228 ASP A O 1
ATOM 5171 N N . SER B 1 229 ? 18.381 -22.289 -9.928 1.00 72.74 229 SER A N 1
ATOM 5172 C CA . SER B 1 229 ? 17.307 -21.301 -9.891 1.00 72.50 229 SER A CA 1
ATOM 5173 C C . SER B 1 229 ? 17.008 -20.702 -11.256 1.00 70.42 229 SER A C 1
ATOM 5174 O O . SER B 1 229 ? 15.991 -20.013 -11.399 1.00 70.27 229 SER A O 1
ATOM 5177 N N . LEU B 1 230 ? 17.862 -20.945 -12.254 1.00 69.95 230 LEU A N 1
ATOM 5178 C CA . LEU B 1 230 ? 17.640 -20.443 -13.604 1.00 67.93 230 LEU A CA 1
ATOM 5179 C C . LEU B 1 230 ? 16.877 -21.417 -14.491 1.00 69.46 230 LEU A C 1
ATOM 5180 O O . LEU B 1 230 ? 16.302 -20.993 -15.497 1.00 68.18 230 LEU A O 1
ATOM 5185 N N . ASN B 1 231 ? 16.827 -22.697 -14.133 1.00 67.76 231 ASN A N 1
ATOM 5186 C CA . ASN B 1 231 ? 16.180 -23.686 -14.985 1.00 69.45 231 ASN A CA 1
ATOM 5187 C C . ASN B 1 231 ? 14.693 -23.850 -14.702 1.00 71.88 231 ASN A C 1
ATOM 5188 O O . ASN B 1 231 ? 14.008 -24.532 -15.472 1.00 73.15 231 ASN A O 1
ATOM 5193 N N . ASP B 1 232 ? 14.178 -23.257 -13.627 1.00 74.39 232 ASP A N 1
ATOM 5194 C CA . ASP B 1 232 ? 12.804 -23.509 -13.205 1.00 77.23 232 ASP A CA 1
ATOM 5195 C C . ASP B 1 232 ? 11.757 -22.735 -14.004 1.00 75.81 232 ASP A C 1
ATOM 5196 O O . ASP B 1 232 ? 10.582 -22.771 -13.624 1.00 77.85 232 ASP A O 1
ATOM 5201 N N . GLU B 1 233 ? 12.130 -22.041 -15.083 1.00 77.09 233 GLU A N 1
ATOM 5202 C CA . GLU B 1 233 ? 11.126 -21.391 -15.923 1.00 75.54 233 GLU A CA 1
ATOM 5203 C C . GLU B 1 233 ? 10.166 -22.417 -16.513 1.00 77.68 233 GLU A C 1
ATOM 5204 O O . GLU B 1 233 ? 8.961 -22.396 -16.241 1.00 79.07 233 GLU A O 1
ATOM 5210 N N . LYS B 1 234 ? 10.691 -23.334 -17.323 1.00 70.41 234 LYS A N 1
ATOM 5211 C CA . LYS B 1 234 ? 9.940 -24.471 -17.851 1.00 72.70 234 LYS A CA 1
ATOM 5212 C C . LYS B 1 234 ? 10.824 -25.696 -17.654 1.00 75.01 234 LYS A C 1
ATOM 5213 O O . LYS B 1 234 ? 11.582 -26.057 -18.553 1.00 73.77 234 LYS A O 1
ATOM 5219 N N . ARG B 1 235 ? 10.728 -26.342 -16.495 1.00 69.35 235 ARG A N 1
ATOM 5220 C CA . ARG B 1 235 ? 11.653 -27.428 -16.187 1.00 71.33 235 ARG A CA 1
ATOM 5221 C C . ARG B 1 235 ? 11.379 -28.638 -17.065 1.00 73.22 235 ARG A C 1
ATOM 5222 O O . ARG B 1 235 ? 10.287 -29.213 -17.023 1.00 76.02 235 ARG A O 1
ATOM 5230 N N . LEU B 1 236 ? 12.382 -29.020 -17.856 1.00 70.81 236 LEU A N 1
ATOM 5231 C CA . LEU B 1 236 ? 12.324 -30.206 -18.709 1.00 72.47 236 LEU A CA 1
ATOM 5232 C C . LEU B 1 236 ? 11.130 -30.166 -19.659 1.00 72.17 236 LEU A C 1
ATOM 5233 O O . LEU B 1 236 ? 10.625 -31.205 -20.089 1.00 74.47 236 LEU A O 1
ATOM 5238 N N . GLN B 1 237 ? 10.659 -28.965 -19.982 1.00 72.18 237 GLN A N 1
ATOM 5239 C CA . GLN B 1 237 ? 9.616 -28.779 -20.980 1.00 70.79 237 GLN A CA 1
ATOM 5240 C C . GLN B 1 237 ? 10.256 -28.728 -22.360 1.00 68.14 237 GLN A C 1
ATOM 5241 O O . GLN B 1 237 ? 11.237 -28.006 -22.568 1.00 65.61 237 GLN A O 1
ATOM 5247 N N . SER B 1 238 ? 9.721 -29.519 -23.287 1.00 67.05 238 SER A N 1
ATOM 5248 C CA . SER B 1 238 ? 10.269 -29.553 -24.635 1.00 64.93 238 SER A CA 1
ATOM 5249 C C . SER B 1 238 ? 10.123 -28.184 -25.287 1.00 61.20 238 SER A C 1
ATOM 5250 O O . SER B 1 238 ? 9.146 -27.466 -25.054 1.00 60.40 238 SER A O 1
ATOM 5253 N N . TYR B 1 239 ? 11.118 -27.813 -26.089 1.00 63.08 239 TYR A N 1
ATOM 5254 C CA . TYR B 1 239 ? 11.145 -26.526 -26.765 1.00 59.77 239 TYR A CA 1
ATOM 5255 C C . TYR B 1 239 ? 11.378 -26.740 -28.252 1.00 58.54 239 TYR A C 1
ATOM 5256 O O . TYR B 1 239 ? 11.646 -27.854 -28.712 1.00 60.05 239 TYR A O 1
ATOM 5265 N N . GLU B 1 240 ? 11.281 -25.645 -29.006 1.00 61.69 240 GLU A N 1
ATOM 5266 C CA . GLU B 1 240 ? 11.396 -25.705 -30.458 1.00 60.54 240 GLU A CA 1
ATOM 5267 C C . GLU B 1 240 ? 12.816 -25.481 -30.962 1.00 59.36 240 GLU A C 1
ATOM 5268 O O . GLU B 1 240 ? 13.167 -25.999 -32.028 1.00 59.37 240 GLU A O 1
ATOM 5274 N N . VAL B 1 241 ? 13.636 -24.717 -30.233 1.00 55.60 241 VAL A N 1
ATOM 5275 C CA . VAL B 1 241 ? 15.001 -24.449 -30.673 1.00 54.45 241 VAL A CA 1
ATOM 5276 C C . VAL B 1 241 ? 15.791 -25.750 -30.726 1.00 56.15 241 VAL A C 1
ATOM 5277 O O . VAL B 1 241 ? 15.673 -26.612 -29.846 1.00 58.18 241 VAL A O 1
ATOM 5281 N N . GLU B 1 242 ? 16.598 -25.899 -31.773 1.00 52.06 242 GLU A N 1
ATOM 5282 C CA . GLU B 1 242 ? 17.382 -27.102 -32.015 1.00 53.62 242 GLU A CA 1
ATOM 5283 C C . GLU B 1 242 ? 18.864 -26.784 -31.876 1.00 52.72 242 GLU A C 1
ATOM 5284 O O . GLU B 1 242 ? 19.346 -25.801 -32.449 1.00 50.85 242 GLU A O 1
ATOM 5290 N N . GLY B 1 243 ? 19.582 -27.611 -31.118 1.00 52.12 243 GLY A N 1
ATOM 5291 C CA . GLY B 1 243 ? 21.023 -27.474 -31.019 1.00 51.46 243 GLY A CA 1
ATOM 5292 C C . GLY B 1 243 ? 21.606 -27.296 -29.631 1.00 51.64 243 GLY A C 1
ATOM 5293 O O . GLY B 1 243 ? 22.688 -27.819 -29.347 1.00 52.21 243 GLY A O 1
ATOM 5294 N N . ILE B 1 244 ? 20.918 -26.562 -28.759 1.00 50.95 244 ILE A N 1
ATOM 5295 C CA . ILE B 1 244 ? 21.433 -26.241 -27.433 1.00 51.21 244 ILE A CA 1
ATOM 5296 C C . ILE B 1 244 ? 20.567 -26.926 -26.389 1.00 51.57 244 ILE A C 1
ATOM 5297 O O . ILE B 1 244 ? 19.381 -27.194 -26.612 1.00 51.52 244 ILE A O 1
ATOM 5302 N N . GLY B 1 245 ? 21.173 -27.205 -25.236 1.00 52.46 245 GLY A N 1
ATOM 5303 C CA . GLY B 1 245 ? 20.442 -27.738 -24.104 1.00 52.85 245 GLY A CA 1
ATOM 5304 C C . GLY B 1 245 ? 20.224 -29.235 -24.111 1.00 53.32 245 GLY A C 1
ATOM 5305 O O . GLY B 1 245 ? 19.916 -29.829 -25.148 1.00 53.20 245 GLY A O 1
ATOM 5306 N N . TYR B 1 246 ? 20.404 -29.854 -22.947 1.00 56.36 246 TYR A N 1
ATOM 5307 C CA . TYR B 1 246 ? 20.184 -31.282 -22.776 1.00 59.37 246 TYR A CA 1
ATOM 5308 C C . TYR B 1 246 ? 19.663 -31.533 -21.370 1.00 61.50 246 TYR A C 1
ATOM 5309 O O . TYR B 1 246 ? 19.601 -30.625 -20.535 1.00 60.48 246 TYR A O 1
ATOM 5318 N N . ASP B 1 247 ? 19.261 -32.779 -21.122 1.00 63.54 247 ASP A N 1
ATOM 5319 C CA . ASP B 1 247 ? 18.828 -33.191 -19.797 1.00 65.96 247 ASP A CA 1
ATOM 5320 C C . ASP B 1 247 ? 19.975 -33.742 -18.951 1.00 66.07 247 ASP A C 1
ATOM 5321 O O . ASP B 1 247 ? 19.723 -34.471 -17.984 1.00 68.26 247 ASP A O 1
ATOM 5326 N N . PHE B 1 248 ? 21.220 -33.425 -19.302 1.00 65.83 248 PHE A N 1
ATOM 5327 C CA . PHE B 1 248 ? 22.378 -33.857 -18.529 1.00 65.54 248 PHE A CA 1
ATOM 5328 C C . PHE B 1 248 ? 23.575 -33.027 -18.970 1.00 62.53 248 PHE A C 1
ATOM 5329 O O . PHE B 1 248 ? 23.531 -32.334 -19.991 1.00 60.93 248 PHE A O 1
ATOM 5337 N N . VAL B 1 249 ? 24.649 -33.099 -18.190 1.00 62.11 249 VAL A N 1
ATOM 5338 C CA . VAL B 1 249 ? 25.887 -32.392 -18.494 1.00 59.57 249 VAL A CA 1
ATOM 5339 C C . VAL B 1 249 ? 26.773 -33.315 -19.329 1.00 59.70 249 VAL A C 1
ATOM 5340 O O . VAL B 1 249 ? 27.175 -34.378 -18.830 1.00 61.05 249 VAL A O 1
ATOM 5344 N N . PRO B 1 250 ? 27.073 -32.970 -20.576 1.00 57.58 250 PRO A N 1
ATOM 5345 C CA . PRO B 1 250 ? 27.931 -33.834 -21.392 1.00 57.86 250 PRO A CA 1
ATOM 5346 C C . PRO B 1 250 ? 29.345 -33.884 -20.832 1.00 58.54 250 PRO A C 1
ATOM 5347 O O . PRO B 1 250 ? 29.759 -33.043 -20.029 1.00 58.66 250 PRO A O 1
ATOM 5351 N N . GLY B 1 251 ? 30.087 -34.910 -21.252 1.00 61.67 251 GLY A N 1
ATOM 5352 C CA . GLY B 1 251 ? 31.423 -35.105 -20.711 1.00 60.94 251 GLY A CA 1
ATOM 5353 C C . GLY B 1 251 ? 32.374 -33.965 -21.020 1.00 58.59 251 GLY A C 1
ATOM 5354 O O . GLY B 1 251 ? 33.238 -33.633 -20.206 1.00 57.65 251 GLY A O 1
ATOM 5355 N N . VAL B 1 252 ? 32.226 -33.344 -22.192 1.00 59.19 252 VAL A N 1
ATOM 5356 C CA . VAL B 1 252 ? 33.148 -32.292 -22.615 1.00 57.11 252 VAL A CA 1
ATOM 5357 C C . VAL B 1 252 ? 32.811 -30.936 -22.022 1.00 55.62 252 VAL A C 1
ATOM 5358 O O . VAL B 1 252 ? 33.595 -29.994 -22.182 1.00 54.65 252 VAL A O 1
ATOM 5362 N N . LEU B 1 253 ? 31.682 -30.807 -21.326 1.00 57.08 253 LEU A N 1
ATOM 5363 C CA . LEU B 1 253 ? 31.275 -29.523 -20.763 1.00 56.67 253 LEU A CA 1
ATOM 5364 C C . LEU B 1 253 ? 31.969 -29.317 -19.421 1.00 57.37 253 LEU A C 1
ATOM 5365 O O . LEU B 1 253 ? 31.723 -30.055 -18.462 1.00 57.92 253 LEU A O 1
ATOM 5370 N N . ASP B 1 254 ? 32.844 -28.319 -19.355 1.00 64.25 254 ASP A N 1
ATOM 5371 C CA . ASP B 1 254 ? 33.504 -27.904 -18.120 1.00 63.62 254 ASP A CA 1
ATOM 5372 C C . ASP B 1 254 ? 32.877 -26.567 -17.734 1.00 62.50 254 ASP A C 1
ATOM 5373 O O . ASP B 1 254 ? 33.388 -25.503 -18.081 1.00 60.84 254 ASP A O 1
ATOM 5378 N N . ARG B 1 255 ? 31.758 -26.633 -17.006 1.00 61.89 255 ARG A N 1
ATOM 5379 C CA . ARG B 1 255 ? 31.002 -25.438 -16.645 1.00 61.03 255 ARG A CA 1
ATOM 5380 C C . ARG B 1 255 ? 31.779 -24.498 -15.739 1.00 59.63 255 ARG A C 1
ATOM 5381 O O . ARG B 1 255 ? 31.327 -23.371 -15.516 1.00 58.67 255 ARG A O 1
ATOM 5389 N N . LYS B 1 256 ? 32.925 -24.926 -15.208 1.00 67.10 256 LYS A N 1
ATOM 5390 C CA . LYS B 1 256 ? 33.727 -24.037 -14.381 1.00 65.81 256 LYS A CA 1
ATOM 5391 C C . LYS B 1 256 ? 34.398 -22.954 -15.208 1.00 63.99 256 LYS A C 1
ATOM 5392 O O . LYS B 1 256 ? 34.823 -21.937 -14.652 1.00 62.85 256 LYS A O 1
ATOM 5398 N N . VAL B 1 257 ? 34.509 -23.154 -16.523 1.00 64.62 257 VAL A N 1
ATOM 5399 C CA . VAL B 1 257 ? 35.149 -22.160 -17.378 1.00 63.07 257 VAL A CA 1
ATOM 5400 C C . VAL B 1 257 ? 34.199 -21.073 -17.849 1.00 62.21 257 VAL A C 1
ATOM 5401 O O . VAL B 1 257 ? 34.658 -20.090 -18.440 1.00 60.98 257 VAL A O 1
ATOM 5405 N N . VAL B 1 258 ? 32.894 -21.208 -17.601 1.00 63.89 258 VAL A N 1
ATOM 5406 C CA . VAL B 1 258 ? 31.920 -20.183 -17.959 1.00 63.10 258 VAL A CA 1
ATOM 5407 C C . VAL B 1 258 ? 31.492 -19.434 -16.703 1.00 62.85 258 VAL A C 1
ATOM 5408 O O . VAL B 1 258 ? 31.311 -20.028 -15.632 1.00 63.90 258 VAL A O 1
ATOM 5412 N N . ASP B 1 259 ? 31.372 -18.113 -16.827 1.00 64.70 259 ASP A N 1
ATOM 5413 C CA . ASP B 1 259 ? 31.089 -17.244 -15.688 1.00 64.33 259 ASP A CA 1
ATOM 5414 C C . ASP B 1 259 ? 29.589 -17.072 -15.476 1.00 64.88 259 ASP A C 1
ATOM 5415 O O . ASP B 1 259 ? 29.060 -17.376 -14.401 1.00 65.92 259 ASP A O 1
ATOM 5420 N N . GLU B 1 260 ? 28.897 -16.576 -16.494 1.00 65.28 260 GLU A N 1
ATOM 5421 C CA . GLU B 1 260 ? 27.472 -16.311 -16.418 1.00 65.63 260 GLU A CA 1
ATOM 5422 C C . GLU B 1 260 ? 26.690 -17.333 -17.228 1.00 66.75 260 GLU A C 1
ATOM 5423 O O . GLU B 1 260 ? 27.238 -18.058 -18.063 1.00 66.97 260 GLU A O 1
ATOM 5429 N N . TRP B 1 261 ? 25.389 -17.373 -16.960 1.00 58.41 261 TRP A N 1
ATOM 5430 C CA . TRP B 1 261 ? 24.435 -18.115 -17.765 1.00 59.38 261 TRP A CA 1
ATOM 5431 C C . TRP B 1 261 ? 23.217 -17.238 -18.012 1.00 58.73 261 TRP A C 1
ATOM 5432 O O . TRP B 1 261 ? 22.766 -16.526 -17.110 1.00 58.66 261 TRP A O 1
ATOM 5443 N N . VAL B 1 262 ? 22.693 -17.280 -19.235 1.00 56.54 262 VAL A N 1
ATOM 5444 C CA . VAL B 1 262 ? 21.476 -16.566 -19.603 1.00 55.90 262 VAL A CA 1
ATOM 5445 C C . VAL B 1 262 ? 20.458 -17.582 -20.094 1.00 57.34 262 VAL A C 1
ATOM 5446 O O . VAL B 1 262 ? 20.794 -18.467 -20.890 1.00 57.80 262 VAL A O 1
ATOM 5450 N N . LYS B 1 263 ? 19.232 -17.478 -19.592 1.00 53.89 263 LYS A N 1
ATOM 5451 C CA . LYS B 1 263 ? 18.142 -18.327 -20.045 1.00 55.35 263 LYS A CA 1
ATOM 5452 C C . LYS B 1 263 ? 17.353 -17.616 -21.133 1.00 53.90 263 LYS A C 1
ATOM 5453 O O . LYS B 1 263 ? 16.965 -16.455 -20.972 1.00 52.65 263 LYS A O 1
ATOM 5459 N N . VAL B 1 264 ? 17.136 -18.313 -22.244 1.00 58.69 264 VAL A N 1
ATOM 5460 C CA . VAL B 1 264 ? 16.407 -17.784 -23.388 1.00 57.42 264 VAL A CA 1
ATOM 5461 C C . VAL B 1 264 ? 15.343 -18.794 -23.794 1.00 59.00 264 VAL A C 1
ATOM 5462 O O . VAL B 1 264 ? 15.624 -19.994 -23.890 1.00 60.60 264 VAL A O 1
ATOM 5466 N N . GLY B 1 265 ? 14.123 -18.306 -24.025 1.00 60.29 265 GLY A N 1
ATOM 5467 C CA . GLY B 1 265 ? 13.026 -19.150 -24.441 1.00 61.66 265 GLY A CA 1
ATOM 5468 C C . GLY B 1 265 ? 12.919 -19.197 -25.953 1.00 60.65 265 GLY A C 1
ATOM 5469 O O . GLY B 1 265 ? 13.715 -18.607 -26.679 1.00 59.05 265 GLY A O 1
ATOM 5470 N N . ASP B 1 266 ? 11.914 -19.936 -26.428 1.00 58.75 266 ASP A N 1
ATOM 5471 C CA . ASP B 1 266 ? 11.723 -20.105 -27.868 1.00 58.07 266 ASP A CA 1
ATOM 5472 C C . ASP B 1 266 ? 11.384 -18.784 -28.547 1.00 55.95 266 ASP A C 1
ATOM 5473 O O . ASP B 1 266 ? 12.008 -18.410 -29.548 1.00 54.78 266 ASP A O 1
ATOM 5478 N N . ALA B 1 267 ? 10.368 -18.081 -28.035 1.00 60.24 267 ALA A N 1
ATOM 5479 C CA . ALA B 1 267 ? 9.850 -16.898 -28.719 1.00 58.53 267 ALA A CA 1
ATOM 5480 C C . ALA B 1 267 ? 10.935 -15.848 -28.923 1.00 56.91 267 ALA A C 1
ATOM 5481 O O . ALA B 1 267 ? 11.102 -15.315 -30.030 1.00 55.89 267 ALA A O 1
ATOM 5483 N N . GLU B 1 268 ? 11.687 -15.540 -27.864 1.00 60.23 268 GLU A N 1
ATOM 5484 C CA . GLU B 1 268 ? 12.748 -14.545 -27.977 1.00 58.82 268 GLU A CA 1
ATOM 5485 C C . GLU B 1 268 ? 13.818 -15.001 -28.960 1.00 58.69 268 GLU A C 1
ATOM 5486 O O . GLU B 1 268 ? 14.288 -14.214 -29.792 1.00 57.63 268 GLU A O 1
ATOM 5492 N N . SER B 1 269 ? 14.175 -16.287 -28.915 1.00 54.82 269 SER A N 1
ATOM 5493 C CA . SER B 1 269 ? 15.204 -16.807 -29.810 1.00 54.86 269 SER A CA 1
ATOM 5494 C C . SER B 1 269 ? 14.802 -16.620 -31.267 1.00 54.40 269 SER A C 1
ATOM 5495 O O . SER B 1 269 ? 15.570 -16.081 -32.073 1.00 53.70 269 SER A O 1
ATOM 5498 N N . PHE B 1 270 ? 13.575 -17.015 -31.612 1.00 53.64 270 PHE A N 1
ATOM 5499 C CA . PHE B 1 270 ? 13.156 -16.967 -33.009 1.00 53.44 270 PHE A CA 1
ATOM 5500 C C . PHE B 1 270 ? 12.949 -15.532 -33.488 1.00 52.19 270 PHE A C 1
ATOM 5501 O O . PHE B 1 270 ? 13.373 -15.175 -34.600 1.00 51.90 270 PHE A O 1
ATOM 5509 N N . THR B 1 271 ? 12.309 -14.690 -32.669 1.00 54.99 271 THR A N 1
ATOM 5510 C CA . THR B 1 271 ? 12.113 -13.306 -33.086 1.00 54.04 271 THR A CA 1
ATOM 5511 C C . THR B 1 271 ? 13.447 -12.575 -33.246 1.00 53.60 271 THR A C 1
ATOM 5512 O O . THR B 1 271 ? 13.608 -11.766 -34.173 1.00 53.42 271 THR A O 1
ATOM 5516 N N . THR B 1 272 ? 14.443 -12.895 -32.409 1.00 56.04 272 THR A N 1
ATOM 5517 C CA . THR B 1 272 ? 15.746 -12.262 -32.559 1.00 55.57 272 THR A CA 1
ATOM 5518 C C . THR B 1 272 ? 16.537 -12.829 -33.729 1.00 56.08 272 THR A C 1
ATOM 5519 O O . THR B 1 272 ? 17.331 -12.106 -34.336 1.00 55.85 272 THR A O 1
ATOM 5523 N N . ALA B 1 273 ? 16.352 -14.108 -34.061 1.00 52.11 273 ALA A N 1
ATOM 5524 C CA . ALA B 1 273 ? 16.988 -14.640 -35.263 1.00 52.68 273 ALA A CA 1
ATOM 5525 C C . ALA B 1 273 ? 16.455 -13.929 -36.495 1.00 52.57 273 ALA A C 1
ATOM 5526 O O . ALA B 1 273 ? 17.220 -13.541 -37.394 1.00 52.80 273 ALA A O 1
ATOM 5528 N N . ARG B 1 274 ? 15.136 -13.731 -36.543 1.00 52.15 274 ARG A N 1
ATOM 5529 C CA . ARG B 1 274 ? 14.557 -12.990 -37.656 1.00 52.14 274 ARG A CA 1
ATOM 5530 C C . ARG B 1 274 ? 15.052 -11.550 -37.678 1.00 51.60 274 ARG A C 1
ATOM 5531 O O . ARG B 1 274 ? 15.292 -10.986 -38.753 1.00 52.02 274 ARG A O 1
ATOM 5539 N N . ALA B 1 275 ? 15.248 -10.949 -36.501 1.00 53.80 275 ALA A N 1
ATOM 5540 C CA . ALA B 1 275 ? 15.809 -9.602 -36.461 1.00 53.47 275 ALA A CA 1
ATOM 5541 C C . ALA B 1 275 ? 17.236 -9.578 -36.998 1.00 53.97 275 ALA A C 1
ATOM 5542 O O . ALA B 1 275 ? 17.622 -8.639 -37.706 1.00 54.37 275 ALA A O 1
ATOM 5544 N N . ILE B 1 276 ? 18.030 -10.602 -36.678 1.00 51.22 276 ILE A N 1
ATOM 5545 C CA . ILE B 1 276 ? 19.389 -10.682 -37.207 1.00 51.67 276 ILE A CA 1
ATOM 5546 C C . ILE B 1 276 ? 19.353 -10.712 -38.726 1.00 52.56 276 ILE A C 1
ATOM 5547 O O . ILE B 1 276 ? 20.031 -9.923 -39.397 1.00 53.19 276 ILE A O 1
ATOM 5552 N N . ILE B 1 277 ? 18.532 -11.606 -39.286 1.00 49.79 277 ILE A N 1
ATOM 5553 C CA . ILE B 1 277 ? 18.430 -11.709 -40.742 1.00 49.86 277 ILE A CA 1
ATOM 5554 C C . ILE B 1 277 ? 17.990 -10.385 -41.347 1.00 49.91 277 ILE A C 1
ATOM 5555 O O . ILE B 1 277 ? 18.543 -9.926 -42.354 1.00 49.99 277 ILE A O 1
ATOM 5560 N N . ARG B 1 278 ? 17.006 -9.740 -40.725 1.00 53.19 278 ARG A N 1
ATOM 5561 C CA . ARG B 1 278 ? 16.387 -8.555 -41.305 1.00 53.50 278 ARG A CA 1
ATOM 5562 C C . ARG B 1 278 ? 17.322 -7.352 -41.278 1.00 53.88 278 ARG A C 1
ATOM 5563 O O . ARG B 1 278 ? 17.415 -6.610 -42.264 1.00 55.06 278 ARG A O 1
ATOM 5571 N N . ASN B 1 279 ? 18.027 -7.141 -40.169 1.00 56.90 279 ASN A N 1
ATOM 5572 C CA . ASN B 1 279 ? 18.810 -5.925 -39.995 1.00 57.22 279 ASN A CA 1
ATOM 5573 C C . ASN B 1 279 ? 20.270 -6.079 -40.391 1.00 58.15 279 ASN A C 1
ATOM 5574 O O . ASN B 1 279 ? 20.891 -5.096 -40.809 1.00 59.18 279 ASN A O 1
ATOM 5579 N N . GLU B 1 280 ? 20.839 -7.276 -40.273 1.00 59.42 280 GLU A N 1
ATOM 5580 C CA . GLU B 1 280 ? 22.226 -7.488 -40.656 1.00 60.30 280 GLU A CA 1
ATOM 5581 C C . GLU B 1 280 ? 22.381 -8.187 -41.999 1.00 61.64 280 GLU A C 1
ATOM 5582 O O . GLU B 1 280 ? 23.275 -7.828 -42.769 1.00 62.99 280 GLU A O 1
ATOM 5588 N N . GLY B 1 281 ? 21.496 -9.127 -42.332 1.00 55.10 281 GLY A N 1
ATOM 5589 C CA . GLY B 1 281 ? 21.605 -9.862 -43.580 1.00 56.39 281 GLY A CA 1
ATOM 5590 C C . GLY B 1 281 ? 22.474 -11.101 -43.488 1.00 56.44 281 GLY A C 1
ATOM 5591 O O . GLY B 1 281 ? 23.219 -11.422 -44.418 1.00 57.72 281 GLY A O 1
ATOM 5592 N N . LEU B 1 282 ? 22.397 -11.798 -42.361 1.00 50.97 282 LEU A N 1
ATOM 5593 C CA . LEU B 1 282 ? 23.139 -13.034 -42.125 1.00 51.00 282 LEU A CA 1
ATOM 5594 C C . LEU B 1 282 ? 22.137 -14.180 -42.073 1.00 50.76 282 LEU A C 1
ATOM 5595 O O . LEU B 1 282 ? 21.328 -14.257 -41.142 1.00 49.84 282 LEU A O 1
ATOM 5600 N N . PHE B 1 283 ? 22.200 -15.079 -43.059 1.00 47.20 283 PHE A N 1
ATOM 5601 C CA . PHE B 1 283 ? 21.219 -16.157 -43.160 1.00 47.28 283 PHE A CA 1
ATOM 5602 C C . PHE B 1 283 ? 21.488 -17.210 -42.096 1.00 46.92 283 PHE A C 1
ATOM 5603 O O . PHE B 1 283 ? 22.194 -18.194 -42.342 1.00 47.64 283 PHE A O 1
ATOM 5611 N N . VAL B 1 284 ? 20.917 -17.007 -40.910 1.00 48.71 284 VAL A N 1
ATOM 5612 C CA . VAL B 1 284 ? 21.371 -17.679 -39.706 1.00 48.60 284 VAL A CA 1
ATOM 5613 C C . VAL B 1 284 ? 20.203 -18.451 -39.090 1.00 48.61 284 VAL A C 1
ATOM 5614 O O . VAL B 1 284 ? 19.034 -18.227 -39.417 1.00 48.57 284 VAL A O 1
ATOM 5618 N N . GLY B 1 285 ? 20.534 -19.371 -38.179 1.00 52.98 285 GLY A N 1
ATOM 5619 C CA . GLY B 1 285 ? 19.558 -20.257 -37.582 1.00 53.46 285 GLY A CA 1
ATOM 5620 C C . GLY B 1 285 ? 19.037 -19.761 -36.239 1.00 52.81 285 GLY A C 1
ATOM 5621 O O . GLY B 1 285 ? 19.440 -18.720 -35.725 1.00 51.87 285 GLY A O 1
ATOM 5622 N N . GLY B 1 286 ? 18.128 -20.558 -35.666 1.00 54.44 286 GLY A N 1
ATOM 5623 C CA . GLY B 1 286 ? 17.430 -20.129 -34.462 1.00 54.08 286 GLY A CA 1
ATOM 5624 C C . GLY B 1 286 ? 18.304 -20.084 -33.217 1.00 54.10 286 GLY A C 1
ATOM 5625 O O . GLY B 1 286 ? 18.183 -19.166 -32.394 1.00 53.24 286 GLY A O 1
ATOM 5626 N N . SER B 1 287 ? 19.167 -21.092 -33.038 1.00 51.10 287 SER A N 1
ATOM 5627 C CA . SER B 1 287 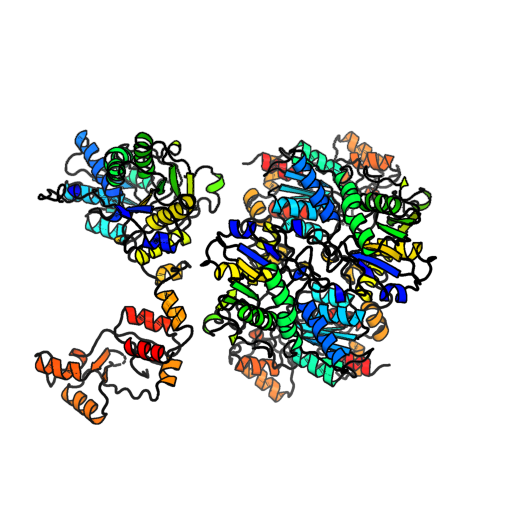? 20.099 -21.092 -31.909 1.00 51.21 287 SER A CA 1
ATOM 5628 C C . SER B 1 287 ? 20.952 -19.830 -31.879 1.00 50.44 287 SER A C 1
ATOM 5629 O O . SER B 1 287 ? 21.329 -19.352 -30.800 1.00 50.29 287 SER A O 1
ATOM 5632 N N . SER B 1 288 ? 21.285 -19.288 -33.049 1.00 53.18 288 SER A N 1
ATOM 5633 C CA . SER B 1 288 ? 22.023 -18.035 -33.084 1.00 52.04 288 SER A CA 1
ATOM 5634 C C . SER B 1 288 ? 21.166 -16.865 -32.624 1.00 51.02 288 SER A C 1
ATOM 5635 O O . SER B 1 288 ? 21.683 -15.928 -32.007 1.00 50.24 288 SER A O 1
ATOM 5638 N N . GLY B 1 289 ? 19.857 -16.918 -32.876 1.00 53.40 289 GLY A N 1
ATOM 5639 C CA . GLY B 1 289 ? 18.967 -15.942 -32.270 1.00 52.64 289 GLY A CA 1
ATOM 5640 C C . GLY B 1 289 ? 18.983 -16.037 -30.759 1.00 52.75 289 GLY A C 1
ATOM 5641 O O . GLY B 1 289 ? 18.980 -15.018 -30.058 1.00 51.96 289 GLY A O 1
ATOM 5642 N N . ALA B 1 290 ? 19.002 -17.266 -30.236 1.00 52.32 290 ALA A N 1
ATOM 5643 C CA . ALA B 1 290 ? 19.126 -17.458 -28.792 1.00 52.53 290 ALA A CA 1
ATOM 5644 C C . ALA B 1 290 ? 20.428 -16.854 -28.264 1.00 52.57 290 ALA A C 1
ATOM 5645 O O . ALA B 1 290 ? 20.431 -16.140 -27.251 1.00 52.59 290 ALA A O 1
ATOM 5647 N N . ASN B 1 291 ? 21.547 -17.141 -28.938 1.00 51.64 291 ASN A N 1
ATOM 5648 C CA . ASN B 1 291 ? 22.837 -16.597 -28.514 1.00 51.76 291 ASN A CA 1
ATOM 5649 C C . ASN B 1 291 ? 22.846 -15.072 -28.548 1.00 51.53 291 ASN A C 1
ATOM 5650 O O . ASN B 1 291 ? 23.381 -14.430 -27.637 1.00 51.63 291 ASN A O 1
ATOM 5655 N N . VAL B 1 292 ? 22.262 -14.473 -29.587 1.00 57.42 292 VAL A N 1
ATOM 5656 C CA . VAL B 1 292 ? 22.275 -13.017 -29.691 1.00 56.40 292 VAL A CA 1
ATOM 5657 C C . VAL B 1 292 ? 21.368 -12.386 -28.641 1.00 55.90 292 VAL A C 1
ATOM 5658 O O . VAL B 1 292 ? 21.685 -11.317 -28.107 1.00 55.21 292 VAL A O 1
ATOM 5662 N N . TRP B 1 293 ? 20.240 -13.020 -28.306 1.00 59.11 293 TRP A N 1
ATOM 5663 C CA . TRP B 1 293 ? 19.416 -12.465 -27.233 1.00 58.86 293 TRP A CA 1
ATOM 5664 C C . TRP B 1 293 ? 20.133 -12.558 -25.890 1.00 59.09 293 TRP A C 1
ATOM 5665 O O . TRP B 1 293 ? 20.107 -11.607 -25.093 1.00 58.49 293 TRP A O 1
ATOM 5676 N N . GLY B 1 294 ? 20.795 -13.691 -25.628 1.00 58.83 294 GLY A N 1
ATOM 5677 C CA . GLY B 1 294 ? 21.606 -13.796 -24.425 1.00 59.14 294 GLY A CA 1
ATOM 5678 C C . GLY B 1 294 ? 22.702 -12.747 -24.372 1.00 58.09 294 GLY A C 1
ATOM 5679 O O . GLY B 1 294 ? 22.982 -12.181 -23.313 1.00 57.83 294 GLY A O 1
ATOM 5680 N N . ALA B 1 295 ? 23.325 -12.464 -25.521 1.00 60.78 295 ALA A N 1
ATOM 5681 C CA . ALA B 1 295 ? 24.375 -11.450 -25.572 1.00 60.06 295 ALA A CA 1
ATOM 5682 C C . ALA B 1 295 ? 23.817 -10.054 -25.330 1.00 59.29 295 ALA A C 1
ATOM 5683 O O . ALA B 1 295 ? 24.433 -9.247 -24.624 1.00 59.23 295 ALA A O 1
ATOM 5685 N N . LEU B 1 296 ? 22.658 -9.747 -25.914 1.00 62.43 296 LEU A N 1
ATOM 5686 C CA . LEU B 1 296 ? 22.032 -8.452 -25.672 1.00 62.01 296 LEU A CA 1
ATOM 5687 C C . LEU B 1 296 ? 21.648 -8.294 -24.210 1.00 62.08 296 LEU A C 1
ATOM 5688 O O . LEU B 1 296 ? 21.635 -7.175 -23.686 1.00 61.90 296 LEU A O 1
ATOM 5693 N N . GLN B 1 297 ? 21.332 -9.397 -23.535 1.00 63.11 297 GLN A N 1
ATOM 5694 C CA . GLN B 1 297 ? 21.053 -9.302 -22.108 1.00 63.34 297 GLN A CA 1
ATOM 5695 C C . GLN B 1 297 ? 22.325 -9.176 -21.276 1.00 63.46 297 GLN A C 1
ATOM 5696 O O . GLN B 1 297 ? 22.313 -8.496 -20.244 1.00 63.46 297 GLN A O 1
ATOM 5702 N N . ALA B 1 298 ? 23.418 -9.817 -21.695 1.00 65.37 298 ALA A N 1
ATOM 5703 C CA . ALA B 1 298 ? 24.623 -9.848 -20.871 1.00 65.71 298 ALA A CA 1
ATOM 5704 C C . ALA B 1 298 ? 25.505 -8.612 -21.036 1.00 65.50 298 ALA A C 1
ATOM 5705 O O . ALA B 1 298 ? 26.003 -8.076 -20.041 1.00 65.64 298 ALA A O 1
ATOM 5707 N N . ALA B 1 299 ? 25.701 -8.133 -22.265 1.00 71.10 299 ALA A N 1
ATOM 5708 C CA . ALA B 1 299 ? 26.627 -7.039 -22.531 1.00 71.05 299 ALA A CA 1
ATOM 5709 C C . ALA B 1 299 ? 25.978 -5.666 -22.423 1.00 70.69 299 ALA A C 1
ATOM 5710 O O . ALA B 1 299 ? 26.564 -4.679 -22.881 1.00 70.64 299 ALA A O 1
ATOM 5712 N N . ARG B 1 300 ? 24.785 -5.585 -21.833 1.00 78.05 300 ARG A N 1
ATOM 5713 C CA . ARG B 1 300 ? 24.109 -4.303 -21.667 1.00 77.73 300 ARG A CA 1
ATOM 5714 C C . ARG B 1 300 ? 24.958 -3.334 -20.861 1.00 77.83 300 ARG A C 1
ATOM 5715 O O . ARG B 1 300 ? 24.947 -2.125 -21.121 1.00 77.65 300 ARG A O 1
ATOM 5723 N N . GLN B 1 301 ? 25.704 -3.850 -19.890 1.00 82.50 301 GLN A N 1
ATOM 5724 C CA . GLN B 1 301 ? 26.500 -3.044 -18.979 1.00 82.72 301 GLN A CA 1
ATOM 5725 C C . GLN B 1 301 ? 27.835 -2.609 -19.566 1.00 82.98 301 GLN A C 1
ATOM 5726 O O . GLN B 1 301 ? 28.559 -1.845 -18.918 1.00 83.21 301 GLN A O 1
ATOM 5732 N N . LEU B 1 302 ? 28.186 -3.073 -20.760 1.00 80.26 302 LEU A N 1
ATOM 5733 C CA . LEU B 1 302 ? 29.431 -2.645 -21.372 1.00 80.54 302 LEU A CA 1
ATOM 5734 C C . LEU B 1 302 ? 29.291 -1.234 -21.936 1.00 80.29 302 LEU A C 1
ATOM 5735 O O . LEU B 1 302 ? 28.190 -0.744 -22.202 1.00 79.89 302 LEU A O 1
ATOM 5740 N N . LYS B 1 303 ? 30.432 -0.589 -22.136 1.00 84.27 303 LYS A N 1
ATOM 5741 C CA . LYS B 1 303 ? 30.491 0.768 -22.656 1.00 84.21 303 LYS A CA 1
ATOM 5742 C C . LYS B 1 303 ? 31.104 0.765 -24.053 1.00 84.42 303 LYS A C 1
ATOM 5743 O O . LYS B 1 303 ? 31.652 -0.238 -24.516 1.00 84.62 303 LYS A O 1
ATOM 5749 N N . LYS B 1 304 ? 30.992 1.908 -24.728 1.00 85.55 304 LYS A N 1
ATOM 5750 C CA . LYS B 1 304 ? 31.469 2.028 -26.102 1.00 85.80 304 LYS A CA 1
ATOM 5751 C C . LYS B 1 304 ? 32.960 1.730 -26.197 1.00 86.38 304 LYS A C 1
ATOM 5752 O O . LYS B 1 304 ? 33.743 2.098 -25.316 1.00 86.68 304 LYS A O 1
ATOM 5758 N N . GLY B 1 305 ? 33.350 1.058 -27.281 1.00 82.76 305 GLY A N 1
ATOM 5759 C CA . GLY B 1 305 ? 34.727 0.646 -27.477 1.00 83.26 305 GLY A CA 1
ATOM 5760 C C . GLY B 1 305 ? 34.984 -0.821 -27.191 1.00 83.29 305 GLY A C 1
ATOM 5761 O O . GLY B 1 305 ? 35.775 -1.469 -27.882 1.00 83.67 305 GLY A O 1
ATOM 5762 N N . GLN B 1 306 ? 34.325 -1.354 -26.169 1.00 82.71 306 GLN A N 1
ATOM 5763 C CA . GLN B 1 306 ? 34.460 -2.763 -25.826 1.00 82.79 306 GLN A CA 1
ATOM 5764 C C . GLN B 1 306 ? 33.747 -3.652 -26.844 1.00 82.52 306 GLN A C 1
ATOM 5765 O O . GLN B 1 306 ? 32.772 -3.249 -27.480 1.00 82.12 306 GLN A O 1
ATOM 5771 N N . LYS B 1 307 ? 34.258 -4.872 -27.003 1.00 73.14 307 LYS A N 1
ATOM 5772 C CA . LYS B 1 307 ? 33.810 -5.814 -28.026 1.00 73.00 307 LYS A CA 1
ATOM 5773 C C . LYS B 1 307 ? 33.222 -7.060 -27.370 1.00 72.89 307 LYS A C 1
ATOM 5774 O O . LYS B 1 307 ? 33.877 -7.684 -26.528 1.00 73.26 307 LYS A O 1
ATOM 5780 N N . CYS B 1 308 ? 31.990 -7.416 -27.744 1.00 63.77 308 CYS A N 1
ATOM 5781 C CA . CYS B 1 308 ? 31.336 -8.643 -27.289 1.00 63.72 308 CYS A CA 1
ATOM 5782 C C . CYS B 1 308 ? 31.157 -9.585 -28.477 1.00 63.75 308 CYS A C 1
ATOM 5783 O O . CYS B 1 308 ? 30.469 -9.242 -29.446 1.00 63.64 308 CYS A O 1
ATOM 5786 N N . VAL B 1 309 ? 31.796 -10.754 -28.415 1.00 59.90 309 VAL A N 1
ATOM 5787 C CA . VAL B 1 309 ? 31.814 -11.714 -29.517 1.00 60.29 309 VAL A CA 1
ATOM 5788 C C . VAL B 1 309 ? 30.740 -12.771 -29.285 1.00 60.42 309 VAL A C 1
ATOM 5789 O O . VAL B 1 309 ? 30.687 -13.386 -28.213 1.00 60.46 309 VAL A O 1
ATOM 5793 N N . VAL B 1 310 ? 29.872 -12.969 -30.279 1.00 56.42 310 VAL A N 1
ATOM 5794 C CA . VAL B 1 310 ? 28.793 -13.951 -30.227 1.00 56.75 310 VAL A CA 1
ATOM 5795 C C . VAL B 1 310 ? 28.992 -14.962 -31.349 1.00 57.62 310 VAL A C 1
ATOM 5796 O O . VAL B 1 310 ? 29.322 -14.589 -32.481 1.00 57.82 310 VAL A O 1
ATOM 5800 N N . LEU B 1 311 ? 28.767 -16.237 -31.038 1.00 51.43 311 LEU A N 1
ATOM 5801 C CA . LEU B 1 311 ? 28.824 -17.304 -32.029 1.00 51.45 311 LEU A CA 1
ATOM 5802 C C . LEU B 1 311 ? 27.464 -17.468 -32.696 1.00 51.03 311 LEU A C 1
ATOM 5803 O O . LEU B 1 311 ? 26.425 -17.462 -32.030 1.00 50.86 311 LEU A O 1
ATOM 5808 N N . LEU B 1 312 ? 27.478 -17.611 -34.023 1.00 49.29 312 LEU A N 1
ATOM 5809 C CA . LEU B 1 312 ? 26.290 -17.909 -34.820 1.00 48.97 312 LEU A CA 1
ATOM 5810 C C . LEU B 1 312 ? 26.423 -19.330 -35.351 1.00 49.12 312 LEU A C 1
ATOM 5811 O O . LEU B 1 312 ? 26.958 -19.541 -36.451 1.00 49.15 312 LEU A O 1
ATOM 5816 N N . PRO B 1 313 ? 25.950 -20.339 -34.612 1.00 49.28 313 PRO A N 1
ATOM 5817 C CA . PRO B 1 313 ? 26.297 -21.727 -34.967 1.00 50.54 313 PRO A CA 1
ATOM 5818 C C . PRO B 1 313 ? 25.787 -22.174 -36.325 1.00 51.11 313 PRO A C 1
ATOM 5819 O O . PRO B 1 313 ? 26.546 -22.761 -37.103 1.00 51.85 313 PRO A O 1
ATOM 5823 N N . ASP B 1 314 ? 24.528 -21.908 -36.643 1.00 50.34 314 ASP A N 1
ATOM 5824 C CA . ASP B 1 314 ? 23.836 -22.704 -37.636 1.00 51.15 314 ASP A CA 1
ATOM 5825 C C . ASP B 1 314 ? 23.417 -21.810 -38.797 1.00 50.52 314 ASP A C 1
ATOM 5826 O O . ASP B 1 314 ? 23.264 -20.596 -38.644 1.00 49.48 314 ASP A O 1
ATOM 5831 N N . SER B 1 315 ? 23.218 -22.414 -39.964 1.00 48.84 315 SER A N 1
ATOM 5832 C CA . SER B 1 315 ? 22.772 -21.683 -41.143 1.00 48.65 315 SER A CA 1
ATOM 5833 C C . SER B 1 315 ? 21.256 -21.793 -41.313 1.00 48.64 315 SER A C 1
ATOM 5834 O O . SER B 1 315 ? 20.625 -22.747 -40.851 1.00 49.20 315 SER A O 1
ATOM 5837 N N . SER B 1 316 ? 20.666 -20.801 -41.993 1.00 46.03 316 SER A N 1
ATOM 5838 C CA . SER B 1 316 ? 19.221 -20.838 -42.217 1.00 46.02 316 SER A CA 1
ATOM 5839 C C . SER B 1 316 ? 18.790 -22.065 -43.010 1.00 46.13 316 SER A C 1
ATOM 5840 O O . SER B 1 316 ? 17.647 -22.512 -42.867 1.00 46.22 316 SER A O 1
ATOM 5843 N N . ARG B 1 317 ? 19.697 -22.638 -43.803 1.00 45.69 317 ARG A N 1
ATOM 5844 C CA . ARG B 1 317 ? 19.383 -23.790 -44.643 1.00 46.34 317 ARG A CA 1
ATOM 5845 C C . ARG B 1 317 ? 18.664 -24.905 -43.892 1.00 46.66 317 ARG A C 1
ATOM 5846 O O . ARG B 1 317 ? 17.793 -25.579 -44.459 1.00 47.09 317 ARG A O 1
ATOM 5854 N N . ASN B 1 318 ? 18.995 -25.105 -42.620 1.00 47.51 318 ASN A N 1
ATOM 5855 C CA . ASN B 1 318 ? 18.435 -26.221 -41.871 1.00 48.47 318 ASN A CA 1
ATOM 5856 C C . ASN B 1 318 ? 17.039 -25.957 -41.320 1.00 48.11 318 ASN A C 1
ATOM 5857 O O . ASN B 1 318 ? 16.319 -26.918 -41.027 1.00 49.20 318 ASN A O 1
ATOM 5862 N N . TYR B 1 319 ? 16.628 -24.698 -41.185 1.00 49.06 319 TYR A N 1
ATOM 5863 C CA . TYR B 1 319 ? 15.299 -24.376 -40.676 1.00 48.93 319 TYR A CA 1
ATOM 5864 C C . TYR B 1 319 ? 14.554 -23.547 -41.701 1.00 48.62 319 TYR A C 1
ATOM 5865 O O . TYR B 1 319 ? 13.906 -22.549 -41.383 1.00 48.15 319 TYR A O 1
ATOM 5874 N N . MET B 1 320 ? 14.661 -23.968 -42.959 1.00 48.13 320 MET A N 1
ATOM 5875 C CA . MET B 1 320 ? 14.118 -23.183 -44.055 1.00 47.75 320 MET A CA 1
ATOM 5876 C C . MET B 1 320 ? 12.599 -23.222 -44.079 1.00 47.80 320 MET A C 1
ATOM 5877 O O . MET B 1 320 ? 11.952 -22.190 -44.299 1.00 47.02 320 MET A O 1
ATOM 5882 N N . SER B 1 321 ? 12.011 -24.396 -43.869 1.00 46.86 321 SER A N 1
ATOM 5883 C CA . SER B 1 321 ? 10.565 -24.457 -43.762 1.00 47.22 321 SER A CA 1
ATOM 5884 C C . SER B 1 321 ? 10.079 -24.186 -42.351 1.00 47.31 321 SER A C 1
ATOM 5885 O O . SER B 1 321 ? 8.895 -23.879 -42.167 1.00 47.61 321 SER A O 1
ATOM 5888 N N . LYS B 1 322 ? 10.962 -24.269 -41.354 1.00 52.35 322 LYS A N 1
ATOM 5889 C CA . LYS B 1 322 ? 10.472 -24.241 -39.981 1.00 52.34 322 LYS A CA 1
ATOM 5890 C C . LYS B 1 322 ? 10.202 -22.814 -39.521 1.00 50.83 322 LYS A C 1
ATOM 5891 O O . LYS B 1 322 ? 9.046 -22.416 -39.390 1.00 50.57 322 LYS A O 1
ATOM 5897 N N . PHE B 1 323 ? 11.223 -21.974 -39.405 1.00 50.85 323 PHE A N 1
ATOM 5898 C CA . PHE B 1 323 ? 10.942 -20.664 -38.834 1.00 50.76 323 PHE A CA 1
ATOM 5899 C C . PHE B 1 323 ? 11.173 -19.518 -39.803 1.00 50.57 323 PHE A C 1
ATOM 5900 O O . PHE B 1 323 ? 10.730 -18.398 -39.524 1.00 50.56 323 PHE A O 1
ATOM 5908 N N . ILE B 1 324 ? 11.843 -19.762 -40.929 1.00 51.90 324 ILE A N 1
ATOM 5909 C CA . ILE B 1 324 ? 11.885 -18.750 -41.974 1.00 51.50 324 ILE A CA 1
ATOM 5910 C C . ILE B 1 324 ? 10.484 -18.527 -42.529 1.00 51.56 324 ILE A C 1
ATOM 5911 O O . ILE B 1 324 ? 10.104 -17.392 -42.843 1.00 51.00 324 ILE A O 1
ATOM 5916 N N . SER B 1 325 ? 9.673 -19.581 -42.581 1.00 57.34 325 SER A N 1
ATOM 5917 C CA . SER B 1 325 ? 8.297 -19.476 -43.051 1.00 57.46 325 SER A CA 1
ATOM 5918 C C . SER B 1 325 ? 7.443 -18.852 -41.954 1.00 56.71 325 SER A C 1
ATOM 5919 O O . SER B 1 325 ? 7.356 -19.392 -40.847 1.00 56.88 325 SER A O 1
ATOM 5922 N N . ASP B 1 326 ? 6.808 -17.720 -42.260 1.00 56.59 326 ASP A N 1
ATOM 5923 C CA . ASP B 1 326 ? 5.955 -17.063 -41.277 1.00 55.92 326 ASP A CA 1
ATOM 5924 C C . ASP B 1 326 ? 4.751 -17.913 -40.901 1.00 56.57 326 ASP A C 1
ATOM 5925 O O . ASP B 1 326 ? 4.200 -17.732 -39.810 1.00 56.34 326 ASP A O 1
ATOM 5930 N N . GLU B 1 327 ? 4.330 -18.826 -41.780 1.00 61.94 327 GLU A N 1
ATOM 5931 C CA . GLU B 1 327 ? 3.199 -19.694 -41.468 1.00 62.70 327 GLU A CA 1
ATOM 5932 C C . GLU B 1 327 ? 3.458 -20.509 -40.206 1.00 63.29 327 GLU A C 1
ATOM 5933 O O . GLU B 1 327 ? 2.608 -20.578 -39.312 1.00 63.49 327 GLU A O 1
ATOM 5939 N N . TRP B 1 328 ? 4.643 -21.113 -40.103 1.00 56.54 328 TRP A N 1
ATOM 5940 C CA . TRP B 1 328 ? 4.964 -21.958 -38.953 1.00 57.40 328 TRP A CA 1
ATOM 5941 C C . TRP B 1 328 ? 5.154 -21.137 -37.685 1.00 56.66 328 TRP A C 1
ATOM 5942 O O . TRP B 1 328 ? 4.755 -21.570 -36.599 1.00 57.43 328 TRP A O 1
ATOM 5953 N N . MET B 1 329 ? 5.752 -19.948 -37.795 1.00 60.04 329 MET A N 1
ATOM 5954 C CA . MET B 1 329 ? 5.911 -19.107 -36.610 1.00 59.29 329 MET A CA 1
ATOM 5955 C C . MET B 1 329 ? 4.573 -18.560 -36.127 1.00 59.08 329 MET A C 1
ATOM 5956 O O . MET B 1 329 ? 4.406 -18.317 -34.926 1.00 59.09 329 MET A O 1
ATOM 5961 N N . ALA B 1 330 ? 3.608 -18.372 -37.030 1.00 60.93 330 ALA A N 1
ATOM 5962 C CA . ALA B 1 330 ? 2.267 -18.037 -36.568 1.00 60.91 330 ALA A CA 1
ATOM 5963 C C . ALA B 1 330 ? 1.570 -19.257 -35.978 1.00 62.35 330 ALA A C 1
ATOM 5964 O O . ALA B 1 330 ? 0.775 -19.123 -35.041 1.00 62.61 330 ALA A O 1
ATOM 5966 N N . GLU B 1 331 ? 1.860 -20.453 -36.498 1.00 61.05 331 GLU A N 1
ATOM 5967 C CA . GLU B 1 331 ? 1.265 -21.662 -35.940 1.00 62.64 331 GLU A CA 1
ATOM 5968 C C . GLU B 1 331 ? 1.746 -21.960 -34.526 1.00 63.46 331 GLU A C 1
ATOM 5969 O O . GLU B 1 331 ? 1.040 -22.647 -33.780 1.00 64.77 331 GLU A O 1
ATOM 5975 N N . HIS B 1 332 ? 2.929 -21.483 -34.143 1.00 60.49 332 HIS A N 1
ATOM 5976 C CA . HIS B 1 332 ? 3.437 -21.690 -32.794 1.00 61.31 332 HIS A CA 1
ATOM 5977 C C . HIS B 1 332 ? 3.306 -20.449 -31.918 1.00 60.24 332 HIS A C 1
ATOM 5978 O O . HIS B 1 332 ? 3.835 -20.434 -30.802 1.00 60.77 332 HIS A O 1
ATOM 5985 N N . GLY B 1 333 ? 2.621 -19.413 -32.402 1.00 60.26 333 GLY A N 1
ATOM 5986 C CA . GLY B 1 333 ? 2.323 -18.242 -31.600 1.00 59.36 333 GLY A CA 1
ATOM 5987 C C . GLY B 1 333 ? 3.548 -17.493 -31.124 1.00 58.40 333 GLY A C 1
ATOM 5988 O O . GLY B 1 333 ? 3.689 -17.218 -29.928 1.00 58.68 333 GLY A O 1
ATOM 5989 N N . PHE B 1 334 ? 4.438 -17.152 -32.052 1.00 58.99 334 PHE A N 1
ATOM 5990 C CA . PHE B 1 334 ? 5.654 -16.408 -31.751 1.00 57.99 334 PHE A CA 1
ATOM 5991 C C . PHE B 1 334 ? 5.574 -15.030 -32.395 1.00 56.43 334 PHE A C 1
ATOM 5992 O O . PHE B 1 334 ? 5.205 -14.910 -33.568 1.00 56.15 334 PHE A O 1
ATOM 6000 N N . ALA B 1 335 ? 5.907 -13.998 -31.625 1.00 65.16 335 ALA A N 1
ATOM 6001 C CA . ALA B 1 335 ? 5.882 -12.632 -32.137 1.00 63.87 335 ALA A CA 1
ATOM 6002 C C . ALA B 1 335 ? 6.822 -12.509 -33.330 1.00 63.46 335 ALA A C 1
ATOM 6003 O O . ALA B 1 335 ? 8.020 -12.800 -33.194 1.00 63.48 335 ALA A O 1
ATOM 6005 N N . PRO B 1 336 ? 6.332 -12.104 -34.511 1.00 68.04 336 PRO A N 1
ATOM 6006 C CA . PRO B 1 336 ? 7.176 -12.155 -35.715 1.00 68.05 336 PRO A CA 1
ATOM 6007 C C . PRO B 1 336 ? 8.450 -11.322 -35.623 1.00 67.41 336 PRO A C 1
ATOM 6008 O O . PRO B 1 336 ? 9.554 -11.870 -35.721 1.00 67.64 336 PRO A O 1
ATOM 6012 N N . GLU B 1 337 ? 8.309 -10.014 -35.409 1.00 71.62 337 GLU A N 1
ATOM 6013 C CA . GLU B 1 337 ? 9.424 -9.078 -35.297 1.00 71.11 337 GLU A CA 1
ATOM 6014 C C . GLU B 1 337 ? 8.845 -7.696 -35.039 1.00 70.63 337 GLU A C 1
ATOM 6015 O O . GLU B 1 337 ? 7.650 -7.463 -35.247 1.00 70.76 337 GLU A O 1
ATOM 6021 N N . ASP B 1 338 ? 9.698 -6.784 -34.563 1.00 82.14 338 ASP A N 1
ATOM 6022 C CA . ASP B 1 338 ? 9.288 -5.388 -34.444 1.00 81.97 338 ASP A CA 1
ATOM 6023 C C . ASP B 1 338 ? 8.927 -4.813 -35.810 1.00 82.25 338 ASP A C 1
ATOM 6024 O O . ASP B 1 338 ? 7.771 -4.455 -36.065 1.00 82.47 338 ASP A O 1
ATOM 6029 N N . GLY B 1 339 ? 9.905 -4.731 -36.711 1.00 77.97 339 GLY A N 1
ATOM 6030 C CA . GLY B 1 339 ? 9.618 -4.371 -38.087 1.00 78.71 339 GLY A CA 1
ATOM 6031 C C . GLY B 1 339 ? 9.740 -5.557 -39.022 1.00 79.38 339 GLY A C 1
ATOM 6032 O O . GLY B 1 339 ? 10.850 -5.968 -39.373 1.00 79.81 339 GLY A O 1
ATOM 6033 N N . ALA B 1 340 ? 8.606 -6.103 -39.448 1.00 73.91 340 ALA A N 1
ATOM 6034 C CA . ALA B 1 340 ? 8.577 -7.270 -40.315 1.00 74.61 340 ALA A CA 1
ATOM 6035 C C . ALA B 1 340 ? 7.479 -7.073 -41.346 1.00 75.14 340 ALA A C 1
ATOM 6036 O O . ALA B 1 340 ? 6.607 -6.215 -41.197 1.00 74.84 340 ALA A O 1
ATOM 6038 N N . LYS B 1 341 ? 7.517 -7.889 -42.400 1.00 71.46 341 LYS A N 1
ATOM 6039 C CA . LYS B 1 341 ? 6.519 -7.752 -43.455 1.00 72.08 341 LYS A CA 1
ATOM 6040 C C . LYS B 1 341 ? 5.120 -8.117 -42.967 1.00 71.58 341 LYS A C 1
ATOM 6041 O O . LYS B 1 341 ? 4.136 -7.512 -43.409 1.00 71.65 341 LYS A O 1
ATOM 6047 N N . VAL B 1 342 ? 5.010 -9.086 -42.056 1.00 73.35 342 VAL A N 1
ATOM 6048 C CA . VAL B 1 342 ? 3.702 -9.489 -41.544 1.00 73.14 342 VAL A CA 1
ATOM 6049 C C . VAL B 1 342 ? 3.059 -8.348 -40.764 1.00 72.52 342 VAL A C 1
ATOM 6050 O O . VAL B 1 342 ? 1.888 -8.009 -40.979 1.00 72.72 342 VAL A O 1
ATOM 6054 N N . LYS B 1 343 ? 3.811 -7.748 -39.835 1.00 77.24 343 LYS A N 1
ATOM 6055 C CA . LYS B 1 343 ? 3.279 -6.624 -39.070 1.00 77.04 343 LYS A CA 1
ATOM 6056 C C . LYS B 1 343 ? 3.005 -5.421 -39.963 1.00 77.26 343 LYS A C 1
ATOM 6057 O O . LYS B 1 343 ? 2.033 -4.691 -39.744 1.00 77.57 343 LYS A O 1
ATOM 6063 N N . GLU B 1 344 ? 3.841 -5.201 -40.981 1.00 76.38 344 GLU A N 1
ATOM 6064 C CA . GLU B 1 344 ? 3.588 -4.103 -41.911 1.00 76.80 344 GLU A CA 1
ATOM 6065 C C . GLU B 1 344 ? 2.272 -4.299 -42.654 1.00 77.25 344 GLU A C 1
ATOM 6066 O O . GLU B 1 344 ? 1.469 -3.363 -42.773 1.00 77.54 344 GLU A O 1
ATOM 6072 N N . ARG B 1 345 ? 2.026 -5.514 -43.151 1.00 76.49 345 ARG A N 1
ATOM 6073 C CA . ARG B 1 345 ? 0.779 -5.777 -43.861 1.00 76.98 345 ARG A CA 1
ATOM 6074 C C . ARG B 1 345 ? -0.420 -5.690 -42.923 1.00 77.23 345 ARG A C 1
ATOM 6075 O O . ARG B 1 345 ? -1.485 -5.199 -43.315 1.00 77.82 345 ARG A O 1
ATOM 6083 N N . GLU B 1 346 ? -0.270 -6.157 -41.679 1.00 82.37 346 GLU A N 1
ATOM 6084 C CA . GLU B 1 346 ? -1.361 -6.026 -40.716 1.00 82.70 346 GLU A CA 1
ATOM 6085 C C . GLU B 1 346 ? -1.652 -4.565 -40.385 1.00 82.83 346 GLU A C 1
ATOM 6086 O O . GLU B 1 346 ? -2.812 -4.200 -40.160 1.00 83.46 346 GLU A O 1
ATOM 6092 N N . LYS B 1 347 ? -0.620 -3.720 -40.348 1.00 81.91 347 LYS A N 1
ATOM 6093 C CA . LYS B 1 347 ? -0.828 -2.303 -40.074 1.00 82.03 347 LYS A CA 1
ATOM 6094 C C . LYS B 1 347 ? -1.535 -1.618 -41.235 1.00 82.68 347 LYS A C 1
ATOM 6095 O O . LYS B 1 347 ? -2.506 -0.877 -41.036 1.00 83.25 347 LYS A O 1
ATOM 6101 N N . GLN B 1 348 ? -1.062 -1.855 -42.460 1.00 83.43 348 GLN A N 1
ATOM 6102 C CA . GLN B 1 348 ? -1.639 -1.155 -43.603 1.00 84.08 348 GLN A CA 1
ATOM 6103 C C . GLN B 1 348 ? -3.044 -1.660 -43.922 1.00 84.95 348 GLN A C 1
ATOM 6104 O O . GLN B 1 348 ? -3.955 -0.857 -44.162 1.00 85.66 348 GLN A O 1
ATOM 6110 N N . PHE B 1 349 ? -3.243 -2.979 -43.937 1.00 86.00 3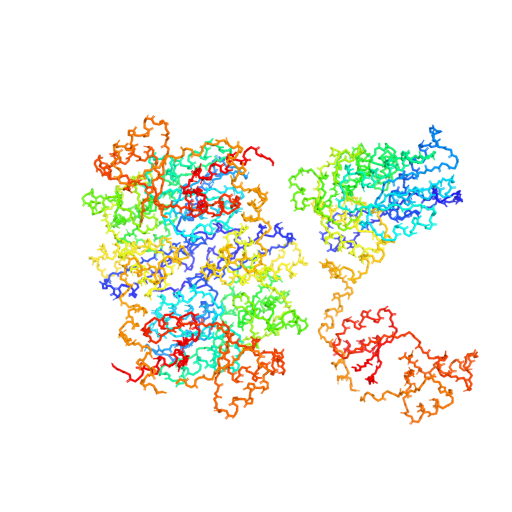49 PHE A N 1
ATOM 6111 C CA . PHE B 1 349 ? -4.533 -3.540 -44.323 1.00 86.88 349 PHE A CA 1
ATOM 6112 C C . PHE B 1 349 ? -5.510 -3.619 -43.151 1.00 87.24 349 PHE A C 1
ATOM 6113 O O . PHE B 1 349 ? -6.650 -3.157 -43.262 1.00 88.09 349 PHE A O 1
ATOM 6121 N N . GLY B 1 350 ? -5.082 -4.200 -42.033 1.00 90.72 350 GLY A N 1
ATOM 6122 C CA . GLY B 1 350 ? -5.967 -4.344 -40.881 1.00 91.07 350 GLY A CA 1
ATOM 6123 C C . GLY B 1 350 ? -7.032 -5.401 -41.103 1.00 91.84 350 GLY A C 1
ATOM 6124 O O . GLY B 1 350 ? -6.754 -6.506 -41.583 1.00 91.72 350 GLY A O 1
ATOM 6125 N N . GLY B 1 351 ? -8.268 -5.067 -40.745 1.00 92.42 351 GLY A N 1
ATOM 6126 C CA . GLY B 1 351 ? -9.395 -5.959 -40.907 1.00 93.30 351 GLY A CA 1
ATOM 6127 C C . GLY B 1 351 ? -10.195 -5.736 -42.169 1.00 94.20 351 GLY A C 1
ATOM 6128 O O . GLY B 1 351 ? -11.299 -6.282 -42.290 1.00 95.12 351 GLY A O 1
ATOM 6129 N N . ALA B 1 352 ? -9.674 -4.957 -43.115 1.00 94.07 352 ALA A N 1
ATOM 6130 C CA . ALA B 1 352 ? -10.367 -4.705 -44.371 1.00 94.94 352 ALA A CA 1
ATOM 6131 C C . ALA B 1 352 ? -10.338 -5.953 -45.243 1.00 95.09 352 ALA A C 1
ATOM 6132 O O . ALA B 1 352 ? -9.293 -6.593 -45.398 1.00 94.26 352 ALA A O 1
ATOM 6134 N N . ARG B 1 353 ? -11.487 -6.300 -45.808 1.00 99.23 353 ARG A N 1
ATOM 6135 C CA . ARG B 1 353 ? -11.625 -7.471 -46.658 1.00 99.53 353 ARG A CA 1
ATOM 6136 C C . ARG B 1 353 ? -11.717 -7.036 -48.119 1.00 100.02 353 ARG A C 1
ATOM 6137 O O . ARG B 1 353 ? -11.903 -5.858 -48.432 1.00 100.36 353 ARG A O 1
ATOM 6145 N N . ILE B 1 354 ? -11.571 -8.009 -49.023 1.00 100.45 354 ILE A N 1
ATOM 6146 C CA . ILE B 1 354 ? -11.556 -7.699 -50.451 1.00 100.88 354 ILE A CA 1
ATOM 6147 C C . ILE B 1 354 ? -12.896 -7.154 -50.924 1.00 102.27 354 ILE A C 1
ATOM 6148 O O . ILE B 1 354 ? -12.960 -6.482 -51.964 1.00 102.73 354 ILE A O 1
ATOM 6153 N N . ARG B 1 355 ? -13.970 -7.421 -50.176 1.00 102.70 355 ARG A N 1
ATOM 6154 C CA . ARG B 1 355 ? -15.255 -6.791 -50.457 1.00 104.07 355 ARG A CA 1
ATOM 6155 C C . ARG B 1 355 ? -15.136 -5.271 -50.449 1.00 104.09 355 ARG A C 1
ATOM 6156 O O . ARG B 1 355 ? -15.682 -4.593 -51.328 1.00 105.00 355 ARG A O 1
ATOM 6164 N N . ASP B 1 356 ? -14.408 -4.722 -49.473 1.00 105.31 356 ASP A N 1
ATOM 6165 C CA . ASP B 1 356 ? -14.257 -3.274 -49.368 1.00 105.28 356 ASP A CA 1
ATOM 6166 C C . ASP B 1 356 ? -13.505 -2.707 -50.566 1.00 105.06 356 ASP A C 1
ATOM 6167 O O . ASP B 1 356 ? -13.874 -1.655 -51.105 1.00 105.75 356 ASP A O 1
ATOM 6172 N N . LEU B 1 357 ? -12.465 -3.410 -51.018 1.00 107.36 357 LEU A N 1
ATOM 6173 C CA . LEU B 1 357 ? -11.704 -2.939 -52.169 1.00 107.15 357 LEU A CA 1
ATOM 6174 C C . LEU B 1 357 ? -12.541 -2.988 -53.439 1.00 108.38 357 LEU A C 1
ATOM 6175 O O . LEU B 1 357 ? -12.548 -2.028 -54.218 1.00 108.84 357 LEU A O 1
ATOM 6180 N N . LEU B 1 358 ? -13.265 -4.088 -53.662 1.00 106.60 358 LEU A N 1
ATOM 6181 C CA . LEU B 1 358 ? -14.110 -4.165 -54.850 1.00 107.86 358 LEU A CA 1
ATOM 6182 C C . LEU B 1 358 ? -15.239 -3.141 -54.817 1.00 109.10 358 LEU A C 1
ATOM 6183 O O . LEU B 1 358 ? -15.671 -2.667 -55.874 1.00 110.05 358 LEU A O 1
ATOM 6188 N N . SER B 1 359 ? -15.724 -2.778 -53.626 1.00 105.20 359 SER A N 1
ATOM 6189 C CA . SER B 1 359 ? -16.782 -1.774 -53.556 1.00 106.40 359 SER A CA 1
ATOM 6190 C C . SER B 1 359 ? -16.241 -0.374 -53.819 1.00 106.20 359 SER A C 1
ATOM 6191 O O . SER B 1 359 ? -16.855 0.401 -54.562 1.00 107.30 359 SER A O 1
ATOM 6194 N N . GLU B 1 360 ? -15.096 -0.030 -53.223 1.00 108.11 360 GLU A N 1
ATOM 6195 C CA . GLU B 1 360 ? -14.543 1.305 -53.424 1.00 107.90 360 GLU A CA 1
ATOM 6196 C C . GLU B 1 360 ? -14.012 1.481 -54.840 1.00 108.05 360 GLU A C 1
ATOM 6197 O O . GLU B 1 360 ? -14.062 2.590 -55.385 1.00 108.59 360 GLU A O 1
ATOM 6199 N N . THR B 1 361 ? -13.507 0.407 -55.452 1.00 113.01 361 THR A N 1
ATOM 6200 C CA . THR B 1 361 ? -13.001 0.499 -56.817 1.00 113.17 361 THR A CA 1
ATOM 6201 C C . THR B 1 361 ? -14.138 0.632 -57.823 1.00 114.76 361 THR A C 1
ATOM 6202 O O . THR B 1 361 ? -14.116 1.517 -58.686 1.00 115.36 361 THR A O 1
ATOM 6206 N N . GLY B 1 362 ? -15.149 -0.226 -57.721 1.00 117.42 362 GLY A N 1
ATOM 6207 C CA . GLY B 1 362 ? -16.251 -0.179 -58.660 1.00 119.00 362 GLY A CA 1
ATOM 6208 C C . GLY B 1 362 ? -16.168 -1.261 -59.716 1.00 119.18 362 GLY A C 1
ATOM 6209 O O . GLY B 1 362 ? -15.385 -1.155 -60.665 1.00 118.87 362 GLY A O 1
ATOM 6210 N N . ALA B 1 363 ? -16.968 -2.311 -59.553 1.00 119.91 363 ALA A N 1
ATOM 6211 C CA . ALA B 1 363 ? -16.999 -3.422 -60.489 1.00 120.16 363 ALA A CA 1
ATOM 6212 C C . ALA B 1 363 ? -18.432 -3.914 -60.626 1.00 121.67 363 ALA A C 1
ATOM 6213 O O . ALA B 1 363 ? -19.244 -3.773 -59.706 1.00 122.16 363 ALA A O 1
ATOM 6215 N N . THR B 1 364 ? -18.738 -4.490 -61.790 1.00 121.04 364 THR A N 1
ATOM 6216 C CA . THR B 1 364 ? -20.055 -5.056 -62.056 1.00 122.55 364 THR A CA 1
ATOM 6217 C C . THR B 1 364 ? -19.993 -6.567 -62.274 1.00 122.29 364 THR A C 1
ATOM 6218 O O . THR B 1 364 ? -20.909 -7.145 -62.869 1.00 123.54 364 THR A O 1
ATOM 6222 N N . SER B 1 365 ? -18.922 -7.209 -61.801 1.00 120.36 365 SER A N 1
ATOM 6223 C CA . SER B 1 365 ? -18.735 -8.666 -61.814 1.00 119.92 365 SER A CA 1
ATOM 6224 C C . SER B 1 365 ? -18.898 -9.287 -63.202 1.00 120.64 365 SER A C 1
ATOM 6225 O O . SER B 1 365 ? -19.130 -10.495 -63.321 1.00 120.77 365 SER A O 1
ATOM 6228 N N . ASP B 1 366 ? -18.779 -8.496 -64.266 1.00 121.20 366 ASP A N 1
ATOM 6229 C CA . ASP B 1 366 ? -18.931 -9.022 -65.622 1.00 121.93 366 ASP A CA 1
ATOM 6230 C C . ASP B 1 366 ? -17.565 -9.440 -66.175 1.00 120.61 366 ASP A C 1
ATOM 6231 O O . ASP B 1 366 ? -17.112 -9.000 -67.231 1.00 120.73 366 ASP A O 1
ATOM 6236 N N . VAL B 1 367 ? -16.911 -10.320 -65.423 1.00 112.43 367 VAL A N 1
ATOM 6237 C CA . VAL B 1 367 ? -15.611 -10.866 -65.807 1.00 111.15 367 VAL A CA 1
ATOM 6238 C C . VAL B 1 367 ? -15.860 -12.009 -66.783 1.00 111.68 367 VAL A C 1
ATOM 6239 O O . VAL B 1 367 ? -16.516 -13.000 -66.431 1.00 112.05 367 VAL A O 1
ATOM 6243 N N . PRO B 1 368 ? -15.365 -11.907 -68.015 1.00 106.39 368 PRO A N 1
ATOM 6244 C CA . PRO B 1 368 ? -15.679 -12.919 -69.030 1.00 107.04 368 PRO A CA 1
ATOM 6245 C C . PRO B 1 368 ? -15.111 -14.294 -68.711 1.00 106.07 368 PRO A C 1
ATOM 6246 O O . PRO B 1 368 ? -14.052 -14.438 -68.094 1.00 104.67 368 PRO A O 1
ATOM 6250 N N . PHE B 1 369 ? -15.850 -15.314 -69.147 1.00 106.61 369 PHE A N 1
ATOM 6251 C CA . PHE B 1 369 ? -15.507 -16.712 -68.943 1.00 105.95 369 PHE A CA 1
ATOM 6252 C C . PHE B 1 369 ? -15.605 -17.446 -70.272 1.00 106.57 369 PHE A C 1
ATOM 6253 O O . PHE B 1 369 ? -16.434 -17.111 -71.123 1.00 107.91 369 PHE A O 1
ATOM 6261 N N . VAL B 1 370 ? -14.744 -18.448 -70.450 1.00 98.88 370 VAL A N 1
ATOM 6262 C CA . VAL B 1 370 ? -14.705 -19.235 -71.676 1.00 99.87 370 VAL A CA 1
ATOM 6263 C C . VAL B 1 370 ? -14.456 -20.691 -71.305 1.00 100.24 370 VAL A C 1
ATOM 6264 O O . VAL B 1 370 ? -13.861 -20.994 -70.267 1.00 99.90 370 VAL A O 1
ATOM 6268 N N . THR B 1 371 ? -14.903 -21.599 -72.175 1.00 97.06 371 THR A N 1
ATOM 6269 C CA . THR B 1 371 ? -14.908 -23.026 -71.870 1.00 97.69 371 THR A CA 1
ATOM 6270 C C . THR B 1 371 ? -13.530 -23.671 -71.991 1.00 98.65 371 THR A C 1
ATOM 6271 O O . THR B 1 371 ? -13.438 -24.904 -71.957 1.00 99.38 371 THR A O 1
ATOM 6275 N N . ALA B 1 372 ? -12.473 -22.873 -72.141 1.00 90.98 372 ALA A N 1
ATOM 6276 C CA . ALA B 1 372 ? -11.071 -23.281 -72.090 1.00 91.76 372 ALA A CA 1
ATOM 6277 C C . ALA B 1 372 ? -10.633 -24.114 -73.285 1.00 93.27 372 ALA A C 1
ATOM 6278 O O . ALA B 1 372 ? -9.483 -24.568 -73.307 1.00 94.07 372 ALA A O 1
ATOM 6280 N N . ARG B 1 373 ? -11.500 -24.347 -74.273 1.00 88.48 373 ARG A N 1
ATOM 6281 C CA . ARG B 1 373 ? -11.064 -24.974 -75.515 1.00 89.89 373 ARG A CA 1
ATOM 6282 C C . ARG B 1 373 ? -11.488 -24.164 -76.733 1.00 90.02 373 ARG A C 1
ATOM 6283 O O . ARG B 1 373 ? -11.501 -24.697 -77.846 1.00 91.10 373 ARG A O 1
ATOM 6291 N N . LEU B 1 374 ? -11.863 -22.900 -76.547 1.00 92.09 374 LEU A N 1
ATOM 6292 C CA . LEU B 1 374 ? -12.087 -22.040 -77.698 1.00 92.17 374 LEU A CA 1
ATOM 6293 C C . LEU B 1 374 ? -10.779 -21.869 -78.453 1.00 93.08 374 LEU A C 1
ATOM 6294 O O . LEU B 1 374 ? -9.705 -21.774 -77.854 1.00 93.23 374 LEU A O 1
ATOM 6299 N N . SER B 1 375 ? -10.871 -21.838 -79.776 1.00 97.48 375 SER A N 1
ATOM 6300 C CA . SER B 1 375 ? -9.736 -21.413 -80.577 1.00 98.14 375 SER A CA 1
ATOM 6301 C C . SER B 1 375 ? -9.422 -19.956 -80.273 1.00 97.33 375 SER A C 1
ATOM 6302 O O . SER B 1 375 ? -10.304 -19.173 -79.911 1.00 96.30 375 SER A O 1
ATOM 6305 N N . VAL B 1 376 ? -8.143 -19.595 -80.405 1.00 96.16 376 VAL A N 1
ATOM 6306 C CA . VAL B 1 376 ? -7.712 -18.247 -80.043 1.00 95.47 376 VAL A CA 1
ATOM 6307 C C . VAL B 1 376 ? -8.425 -17.200 -80.888 1.00 95.02 376 VAL A C 1
ATOM 6308 O O . VAL B 1 376 ? -8.595 -16.055 -80.457 1.00 94.11 376 VAL A O 1
ATOM 6312 N N . GLU B 1 377 ? -8.846 -17.562 -82.099 1.00 98.28 377 GLU A N 1
ATOM 6313 C CA . GLU B 1 377 ? -9.590 -16.621 -82.929 1.00 97.81 377 GLU A CA 1
ATOM 6314 C C . GLU B 1 377 ? -10.952 -16.300 -82.330 1.00 96.76 377 GLU A C 1
ATOM 6315 O O . GLU B 1 377 ? -11.366 -15.135 -82.311 1.00 95.95 377 GLU A O 1
ATOM 6321 N N . ASP B 1 378 ? -11.665 -17.314 -81.835 1.00 101.26 378 ASP A N 1
ATOM 6322 C CA . ASP B 1 378 ? -12.961 -17.056 -81.218 1.00 100.26 378 ASP A CA 1
ATOM 6323 C C . ASP B 1 378 ? -12.809 -16.170 -79.992 1.00 99.22 378 ASP A C 1
ATOM 6324 O O . ASP B 1 378 ? -13.611 -15.255 -79.769 1.00 98.74 378 ASP A O 1
ATOM 6329 N N . VAL B 1 379 ? -11.768 -16.413 -79.194 1.00 101.02 379 VAL A N 1
ATOM 6330 C CA . VAL B 1 379 ? -11.598 -15.638 -77.974 1.00 100.00 379 VAL A CA 1
ATOM 6331 C C . VAL B 1 379 ? -11.139 -14.218 -78.290 1.00 99.69 379 VAL A C 1
ATOM 6332 O O . VAL B 1 379 ? -11.537 -13.275 -77.601 1.00 98.67 379 VAL A O 1
ATOM 6336 N N . ILE B 1 380 ? -10.348 -14.017 -79.350 1.00 98.76 380 ILE A N 1
ATOM 6337 C CA . ILE B 1 380 ? -9.983 -12.642 -79.682 1.00 98.48 380 ILE A CA 1
ATOM 6338 C C . ILE B 1 380 ? -11.171 -11.910 -80.287 1.00 97.97 380 ILE A C 1
ATOM 6339 O O . ILE B 1 380 ? -11.327 -10.704 -80.078 1.00 97.64 380 ILE A O 1
ATOM 6344 N N . LYS B 1 381 ? -12.033 -12.612 -81.028 1.00 99.86 381 LYS A N 1
ATOM 6345 C CA . LYS B 1 381 ? -13.248 -11.974 -81.524 1.00 100.83 381 LYS A CA 1
ATOM 6346 C C . LYS B 1 381 ? -14.163 -11.580 -80.371 1.00 101.18 381 LYS A C 1
ATOM 6347 O O . LYS B 1 381 ? -14.734 -10.484 -80.369 1.00 102.11 381 LYS A O 1
ATOM 6353 N N . MET B 1 382 ? -14.288 -12.448 -79.363 1.00 104.20 382 MET A N 1
ATOM 6354 C CA . MET B 1 382 ? -15.094 -12.110 -78.192 1.00 104.45 382 MET A CA 1
ATOM 6355 C C . MET B 1 382 ? -14.488 -10.944 -77.418 1.00 103.65 382 MET A C 1
ATOM 6356 O O . MET B 1 382 ? -15.212 -10.054 -76.957 1.00 104.38 382 MET A O 1
ATOM 6358 N N . MET B 1 383 ? -13.159 -10.924 -77.285 1.00 108.72 383 MET A N 1
ATOM 6359 C CA . MET B 1 383 ? -12.488 -9.853 -76.555 1.00 107.90 383 MET A CA 1
ATOM 6360 C C . MET B 1 383 ? -12.609 -8.524 -77.288 1.00 108.85 383 MET A C 1
ATOM 6361 O O . MET B 1 383 ? -12.789 -7.474 -76.661 1.00 108.96 383 MET A O 1
ATOM 6366 N N . HIS B 1 384 ? -12.521 -8.554 -78.618 1.00 111.99 384 HIS A N 1
ATOM 6367 C CA . HIS B 1 384 ? -12.631 -7.341 -79.418 1.00 112.99 384 HIS A CA 1
ATOM 6368 C C . HIS B 1 384 ? -14.072 -6.853 -79.481 1.00 114.67 384 HIS A C 1
ATOM 6369 O O . HIS B 1 384 ? -14.314 -5.647 -79.606 1.00 115.42 384 HIS A O 1
ATOM 6376 N N . GLU B 1 385 ? -15.039 -7.770 -79.403 1.00 111.51 385 GLU A N 1
ATOM 6377 C CA . GLU B 1 385 ? -16.442 -7.386 -79.344 1.00 113.13 385 GLU A CA 1
ATOM 6378 C C . GLU B 1 385 ? -16.841 -6.877 -77.966 1.00 112.84 385 GLU A C 1
ATOM 6379 O O . GLU B 1 385 ? -17.804 -6.111 -77.855 1.00 114.10 385 GLU A O 1
ATOM 6381 N N . THR B 1 386 ? -16.129 -7.287 -76.915 1.00 111.86 386 THR A N 1
ATOM 6382 C CA . THR B 1 386 ? -16.423 -6.831 -75.563 1.00 111.47 386 THR A CA 1
ATOM 6383 C C . THR B 1 386 ? -15.547 -5.660 -75.128 1.00 110.61 386 THR A C 1
ATOM 6384 O O . THR B 1 386 ? -15.872 -4.999 -74.136 1.00 110.55 386 THR A O 1
ATOM 6388 N N . LYS B 1 387 ? -14.454 -5.389 -75.847 0.90 110.31 387 LYS A N 1
ATOM 6389 C CA . LYS B 1 387 ? -13.495 -4.310 -75.610 0.90 109.52 387 LYS A CA 1
ATOM 6390 C C . LYS B 1 387 ? -12.665 -4.497 -74.343 0.90 107.84 387 LYS A C 1
ATOM 6391 O O . LYS B 1 387 ? -11.851 -3.622 -74.022 0.90 107.13 387 LYS A O 1
ATOM 6393 N N . VAL B 1 388 ? -12.844 -5.595 -73.609 1.00 108.52 388 VAL A N 1
ATOM 6394 C CA . VAL B 1 388 ? -12.042 -5.849 -72.419 1.00 106.96 388 VAL A CA 1
ATOM 6395 C C . VAL B 1 388 ? -10.663 -6.360 -72.829 1.00 105.75 388 VAL A C 1
ATOM 6396 O O . VAL B 1 388 ? -10.449 -6.827 -73.951 1.00 106.08 388 VAL A O 1
ATOM 6400 N N . LYS B 1 389 ? -9.704 -6.241 -71.909 1.00 100.53 389 LYS A N 1
ATOM 6401 C CA . LYS B 1 389 ? -8.331 -6.678 -72.135 1.00 100.96 389 LYS A CA 1
ATOM 6402 C C . LYS B 1 389 ? -8.055 -8.071 -71.581 1.00 10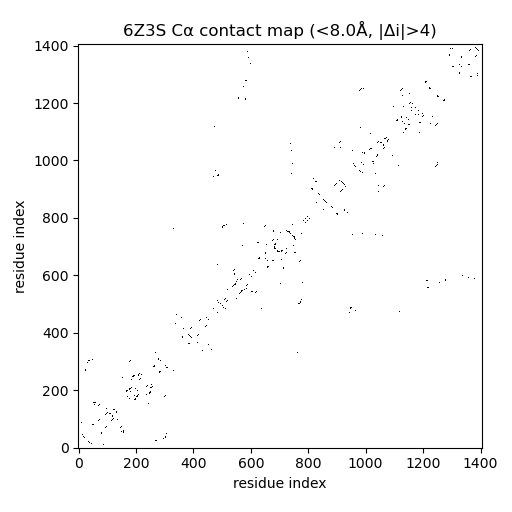1.16 389 LYS A C 1
ATOM 6403 O O . LYS B 1 389 ? -7.462 -8.902 -72.275 1.00 102.21 389 LYS A O 1
ATOM 6409 N N . GLU B 1 390 ? -8.469 -8.351 -70.347 1.00 98.04 390 GLU A N 1
ATOM 6410 C CA . GLU B 1 390 ? -8.227 -9.644 -69.721 1.00 98.15 390 GLU A CA 1
ATOM 6411 C C . GLU B 1 390 ? -9.485 -10.509 -69.711 1.00 97.83 390 GLU A C 1
ATOM 6412 O O . GLU B 1 390 ? -10.615 -10.015 -69.761 1.00 97.56 390 GLU A O 1
ATOM 6418 N N . VAL B 1 391 ? -9.264 -11.827 -69.642 1.00 95.92 391 VAL A N 1
ATOM 6419 C CA . VAL B 1 391 ? -10.327 -12.823 -69.608 1.00 95.79 391 VAL A CA 1
ATOM 6420 C C . VAL B 1 391 ? -9.880 -13.970 -68.708 1.00 95.80 391 VAL A C 1
ATOM 6421 O O . VAL B 1 391 ? -8.690 -14.158 -68.449 1.00 96.21 391 VAL A O 1
ATOM 6425 N N . ILE B 1 392 ? -10.853 -14.745 -68.228 1.00 98.73 392 ILE A N 1
ATOM 6426 C CA . ILE B 1 392 ? -10.607 -15.886 -67.351 1.00 98.69 392 ILE A CA 1
ATOM 6427 C C . ILE B 1 392 ? -11.090 -17.151 -68.048 1.00 99.61 392 ILE A C 1
ATOM 6428 O O . ILE B 1 392 ? -12.251 -17.233 -68.463 1.00 99.53 392 ILE A O 1
ATOM 6433 N N . VAL B 1 393 ? -10.202 -18.132 -68.167 1.00 93.94 393 VAL A N 1
ATOM 6434 C CA . VAL B 1 393 ? -10.506 -19.412 -68.792 1.00 94.96 393 VAL A CA 1
ATOM 6435 C C . VAL B 1 393 ? -10.761 -20.444 -67.700 1.00 94.60 393 VAL A C 1
ATOM 6436 O O . VAL B 1 393 ? -10.055 -20.480 -66.679 1.00 94.07 393 VAL A O 1
ATOM 6440 N N . THR B 1 394 ? -11.753 -21.305 -67.929 1.00 99.65 394 THR A N 1
ATOM 6441 C CA . THR B 1 394 ? -12.167 -22.296 -66.945 1.00 99.33 394 THR A CA 1
ATOM 6442 C C . THR B 1 394 ? -12.705 -23.517 -67.676 1.00 100.37 394 THR A C 1
ATOM 6443 O O . THR B 1 394 ? -13.152 -23.433 -68.822 1.00 100.99 394 THR A O 1
ATOM 6447 N N . GLU B 1 395 ? -12.661 -24.658 -66.994 1.00 104.30 395 GLU A N 1
ATOM 6448 C CA . GLU B 1 395 ? -13.114 -25.922 -67.551 1.00 105.30 395 GLU A CA 1
ATOM 6449 C C . GLU B 1 395 ? -14.478 -26.299 -66.976 1.00 104.74 395 GLU A C 1
ATOM 6450 O O . GLU B 1 395 ? -15.038 -25.619 -66.112 1.00 103.58 395 GLU A O 1
ATOM 6456 N N . ASP B 1 396 ? -15.007 -27.421 -67.462 1.00 108.11 396 ASP A N 1
ATOM 6457 C CA . ASP B 1 396 ? -16.299 -27.937 -67.034 1.00 107.82 396 ASP A CA 1
ATOM 6458 C C . ASP B 1 396 ? -16.203 -29.020 -65.965 1.00 107.81 396 ASP A C 1
ATOM 6459 O O . ASP B 1 396 ? -17.225 -29.359 -65.361 1.00 107.49 396 ASP A O 1
ATOM 6461 N N . SER B 1 397 ? -15.101 -29.792 -65.972 1.00 109.18 397 SER A N 1
ATOM 6462 C CA . SER B 1 397 ? -14.901 -30.959 -65.046 1.00 109.21 397 SER A CA 1
ATOM 6463 C C . SER B 1 397 ? -13.464 -31.448 -64.831 1.00 108.87 397 SER A C 1
ATOM 6464 O O . SER B 1 397 ? -13.265 -32.600 -64.444 1.00 108.23 397 SER A O 1
ATOM 6466 N N . LYS B 1 404 ? -11.987 -26.032 -60.022 1.00 103.60 404 LYS A N 1
ATOM 6467 C CA . LYS B 1 404 ? -12.196 -26.324 -61.435 1.00 104.72 404 LYS A CA 1
ATOM 6468 C C . LYS B 1 404 ? -11.982 -25.067 -62.277 1.00 104.54 404 LYS A C 1
ATOM 6469 O O . LYS B 1 404 ? -12.855 -24.652 -63.043 1.00 104.60 404 LYS A O 1
ATOM 6475 N N . LEU B 1 405 ? -10.800 -24.474 -62.118 1.00 97.39 405 LEU A N 1
ATOM 6476 C CA . LEU B 1 405 ? -10.417 -23.225 -62.761 1.00 97.22 405 LEU A CA 1
ATOM 6477 C C . LEU B 1 405 ? -9.112 -23.426 -63.521 1.00 98.24 405 LEU A C 1
ATOM 6478 O O . LEU B 1 405 ? -8.244 -24.192 -63.089 1.00 98.58 405 LEU A O 1
ATOM 6483 N N . VAL B 1 406 ? -8.976 -22.746 -64.654 1.00 93.45 406 VAL A N 1
ATOM 6484 C CA . VAL B 1 406 ? -7.818 -22.922 -65.525 1.00 94.61 406 VAL A CA 1
ATOM 6485 C C . VAL B 1 406 ? -6.838 -21.760 -65.408 1.00 94.26 406 VAL A C 1
ATOM 6486 O O . VAL B 1 406 ? -5.651 -21.973 -65.160 1.00 94.62 406 VAL A O 1
ATOM 6490 N N . GLY B 1 407 ? -7.300 -20.524 -65.568 1.00 88.57 407 GLY A N 1
ATOM 6491 C CA . GLY B 1 407 ? -6.388 -19.413 -65.338 1.00 88.18 407 GLY A CA 1
ATOM 6492 C C . GLY B 1 407 ? -6.847 -18.130 -66.012 1.00 87.95 407 GLY A C 1
ATOM 6493 O O . GLY B 1 407 ? -8.019 -17.962 -66.329 1.00 87.62 407 GLY A O 1
ATOM 6494 N N . VAL B 1 408 ? -5.880 -17.232 -66.206 1.00 82.94 408 VAL A N 1
ATOM 6495 C CA . VAL B 1 408 ? -6.121 -15.902 -66.752 1.00 82.72 408 VAL A CA 1
ATOM 6496 C C . VAL B 1 408 ? -5.470 -15.810 -68.129 1.00 84.13 408 VAL A C 1
ATOM 6497 O O . VAL B 1 408 ? -4.587 -16.597 -68.484 1.00 85.23 408 VAL A O 1
ATOM 6501 N N . LEU B 1 409 ? -5.914 -14.830 -68.916 1.00 83.28 409 LEU A N 1
ATOM 6502 C CA . LEU B 1 409 ? -5.427 -14.701 -70.284 1.00 84.55 409 LEU A CA 1
ATOM 6503 C C . LEU B 1 409 ? -5.604 -13.262 -70.754 1.00 84.22 409 LEU A C 1
ATOM 6504 O O . LEU B 1 409 ? -6.709 -12.716 -70.681 1.00 83.33 409 LEU A O 1
ATOM 6509 N N . SER B 1 410 ? -4.521 -12.658 -71.242 1.00 84.17 410 SER A N 1
ATOM 6510 C CA . SER B 1 410 ? -4.515 -11.261 -71.652 1.00 83.96 410 SER A CA 1
ATOM 6511 C C . SER B 1 410 ? -4.284 -11.142 -73.155 1.00 85.14 410 SER A C 1
ATOM 6512 O O . SER B 1 410 ? -3.643 -11.998 -73.771 1.00 86.28 410 SER A O 1
ATOM 6515 N N . GLU B 1 411 ? -4.811 -10.057 -73.737 1.00 83.42 411 GLU A N 1
ATOM 6516 C CA . GLU B 1 411 ? -4.661 -9.825 -75.172 1.00 84.39 411 GLU A CA 1
ATOM 6517 C C . GLU B 1 411 ? -3.207 -9.568 -75.556 1.00 85.48 411 GLU A C 1
ATOM 6518 O O . GLU B 1 411 ? -2.788 -9.916 -76.670 1.00 86.54 411 GLU A O 1
ATOM 6520 N N . ASP B 1 412 ? -2.431 -8.962 -74.653 1.00 82.83 412 ASP A N 1
ATOM 6521 C CA . ASP B 1 412 ? -1.010 -8.745 -74.907 1.00 83.92 412 ASP A CA 1
ATOM 6522 C C . ASP B 1 412 ? -0.295 -10.075 -75.104 1.00 84.95 412 ASP A C 1
ATOM 6523 O O . ASP B 1 412 ? 0.480 -10.250 -76.056 1.00 86.14 412 ASP A O 1
ATOM 6528 N N . HIS B 1 413 ? -0.554 -11.030 -74.206 1.00 80.40 413 HIS A N 1
ATOM 6529 C CA . HIS B 1 413 ? 0.046 -12.351 -74.337 1.00 81.35 413 HIS A CA 1
ATOM 6530 C C . HIS B 1 413 ? -0.427 -13.044 -75.607 1.00 82.03 413 HIS A C 1
ATOM 6531 O O . HIS B 1 413 ? 0.360 -13.722 -76.277 1.00 83.22 413 HIS A O 1
ATOM 6538 N N . ILE B 1 414 ? -1.707 -12.873 -75.961 1.00 82.08 414 ILE A N 1
ATOM 6539 C CA . ILE B 1 414 ? -2.228 -13.417 -77.217 1.00 82.65 414 ILE A CA 1
ATOM 6540 C C . ILE B 1 414 ? -1.381 -12.940 -78.386 1.00 83.66 414 ILE A C 1
ATOM 6541 O O . ILE B 1 414 ? -0.879 -13.738 -79.187 1.00 84.72 414 ILE A O 1
ATOM 6546 N N . ALA B 1 415 ? -1.246 -11.618 -78.516 1.00 82.89 415 ALA A N 1
ATOM 6547 C CA . ALA B 1 415 ? -0.525 -11.051 -79.650 1.00 83.74 415 ALA A CA 1
ATOM 6548 C C . ALA B 1 415 ? 0.923 -11.529 -79.671 1.00 84.90 415 ALA A C 1
ATOM 6549 O O . ALA B 1 415 ? 1.435 -11.962 -80.715 1.00 85.90 415 ALA A O 1
ATOM 6551 N N . HIS B 1 416 ? 1.598 -11.473 -78.518 1.00 82.87 416 HIS A N 1
ATOM 6552 C CA . HIS B 1 416 ? 3.018 -11.803 -78.507 1.00 84.10 416 HIS A CA 1
ATOM 6553 C C . HIS B 1 416 ? 3.255 -13.286 -78.777 1.00 84.96 416 HIS A C 1
ATOM 6554 O O . HIS B 1 416 ? 4.249 -13.642 -79.423 1.00 86.15 416 HIS A O 1
ATOM 6561 N N . SER B 1 417 ? 2.356 -14.164 -78.318 1.00 85.57 417 SER A N 1
ATOM 6562 C CA . SER B 1 417 ? 2.527 -15.590 -78.568 1.00 86.39 417 SER A CA 1
ATOM 6563 C C . SER B 1 417 ? 2.117 -15.972 -79.982 1.00 86.91 417 SER A C 1
ATOM 6564 O O . SER B 1 417 ? 2.641 -16.949 -80.530 1.00 87.92 417 SER A O 1
ATOM 6567 N N . LEU B 1 418 ? 1.192 -15.225 -80.591 1.00 83.87 418 LEU A N 1
ATOM 6568 C CA . LEU B 1 418 ? 0.954 -15.392 -82.019 1.00 84.32 418 LEU A CA 1
ATOM 6569 C C . LEU B 1 418 ? 2.198 -15.019 -82.812 1.00 85.26 418 LEU A C 1
ATOM 6570 O O . LEU B 1 418 ? 2.536 -15.679 -83.802 1.00 86.05 418 LEU A O 1
ATOM 6572 N N . GLN B 1 419 ? 2.893 -13.957 -82.393 1.00 84.96 419 GLN A N 1
ATOM 6573 C CA . GLN B 1 419 ? 4.147 -13.607 -83.058 1.00 85.87 419 GLN A CA 1
ATOM 6574 C C . GLN B 1 419 ? 5.260 -14.615 -82.780 1.00 86.95 419 GLN A C 1
ATOM 6575 O O . GLN B 1 419 ? 6.150 -14.795 -83.621 1.00 87.82 419 GLN A O 1
ATOM 6581 N N . SER B 1 420 ? 5.245 -15.268 -81.619 1.00 89.28 420 SER A N 1
ATOM 6582 C CA . SER B 1 420 ? 6.367 -16.119 -81.244 1.00 90.30 420 SER A CA 1
ATOM 6583 C C . SER B 1 420 ? 6.357 -17.489 -81.914 1.00 91.00 420 SER A C 1
ATOM 6584 O O . SER B 1 420 ? 7.386 -18.173 -81.887 1.00 91.94 420 SER A O 1
ATOM 6587 N N . GLY B 1 421 ? 5.242 -17.910 -82.506 1.00 91.32 421 GLY A N 1
ATOM 6588 C CA . GLY B 1 421 ? 5.167 -19.249 -83.056 1.00 91.95 421 GLY A CA 1
ATOM 6589 C C . GLY B 1 421 ? 4.858 -20.318 -82.034 1.00 91.92 421 GLY A C 1
ATOM 6590 O O . GLY B 1 421 ? 5.339 -21.450 -82.159 1.00 92.68 421 GLY A O 1
ATOM 6591 N N . ARG B 1 422 ? 4.079 -19.984 -81.007 1.00 90.46 422 ARG A N 1
ATOM 6592 C CA . ARG B 1 422 ? 3.650 -20.936 -79.995 1.00 90.22 422 ARG A CA 1
ATOM 6593 C C . ARG B 1 422 ? 2.141 -21.099 -79.922 1.00 89.30 422 ARG A C 1
ATOM 6594 O O . ARG B 1 422 ? 1.669 -22.007 -79.230 1.00 89.11 422 ARG A O 1
ATOM 6602 N N . CYS B 1 423 ? 1.379 -20.263 -80.624 1.00 91.32 423 CYS A N 1
ATOM 6603 C CA . CYS B 1 423 ? -0.076 -20.221 -80.534 1.00 90.37 423 CYS A CA 1
ATOM 6604 C C . CYS B 1 423 ? -0.657 -20.261 -81.942 1.00 90.65 423 CYS A C 1
ATOM 6605 O O . CYS B 1 423 ? -0.549 -19.282 -82.690 1.00 90.44 423 CYS A O 1
ATOM 6608 N N . ALA B 1 424 ? -1.258 -21.392 -82.308 1.00 95.47 424 ALA A N 1
ATOM 6609 C CA . ALA B 1 424 ? -1.892 -21.525 -83.610 1.00 95.70 424 ALA A CA 1
ATOM 6610 C C . ALA B 1 424 ? -3.270 -20.867 -83.608 1.00 94.61 424 ALA A C 1
ATOM 6611 O O . ALA B 1 424 ? -3.875 -20.627 -82.558 1.00 93.73 424 ALA A O 1
ATOM 6613 N N . MET B 1 425 ? -3.762 -20.569 -84.813 1.00 101.56 425 MET A N 1
ATOM 6614 C CA . MET B 1 425 ? -5.089 -19.976 -84.933 1.00 100.59 425 MET A CA 1
ATOM 6615 C C . MET B 1 425 ? -6.157 -20.954 -84.465 1.00 100.45 425 MET A C 1
ATOM 6616 O O . MET B 1 425 ? -7.082 -20.577 -83.735 1.00 99.49 425 MET A O 1
ATOM 6618 N N . GLN B 1 426 ? -6.045 -22.215 -84.879 1.00 97.03 426 GLN A N 1
ATOM 6619 C CA . GLN B 1 426 ? -6.993 -23.263 -84.531 1.00 97.08 426 GLN A CA 1
ATOM 6620 C C . GLN B 1 426 ? -6.665 -23.936 -83.205 1.00 97.10 426 GLN A C 1
ATOM 6621 O O . GLN B 1 426 ? -7.321 -24.918 -82.842 1.00 97.24 426 GLN A O 1
ATOM 6623 N N . SER B 1 427 ? -5.664 -23.441 -82.484 1.00 92.93 427 SER A N 1
ATOM 6624 C CA . SER B 1 427 ? -5.305 -24.030 -81.205 1.00 92.92 427 SER A CA 1
ATOM 6625 C C . SER B 1 427 ? -6.255 -23.550 -80.107 1.00 91.57 427 SER A C 1
ATOM 6626 O O . SER B 1 427 ? -6.788 -22.439 -80.178 1.00 90.62 427 SER A O 1
ATOM 6629 N N . PRO B 1 428 ? -6.470 -24.362 -79.076 1.00 85.42 428 PRO A N 1
ATOM 6630 C CA . PRO B 1 428 ? -7.376 -23.962 -77.996 1.00 84.13 428 PRO A CA 1
ATOM 6631 C C . PRO B 1 428 ? -6.738 -22.951 -77.057 1.00 83.23 428 PRO A C 1
ATOM 6632 O O . PRO B 1 428 ? -5.523 -22.935 -76.848 1.00 83.71 428 PRO A O 1
ATOM 6636 N N . VAL B 1 429 ? -7.588 -22.088 -76.490 1.00 82.94 429 VAL A N 1
ATOM 6637 C CA . VAL B 1 429 ? -7.112 -21.029 -75.604 1.00 82.33 429 VAL A CA 1
ATOM 6638 C C . VAL B 1 429 ? -6.480 -21.572 -74.330 1.00 81.15 429 VAL A C 1
ATOM 6639 O O . VAL B 1 429 ? -5.835 -20.814 -73.597 1.00 80.43 429 VAL A O 1
ATOM 6643 N N . LYS B 1 430 ? -6.636 -22.869 -74.051 1.00 81.28 430 LYS A N 1
ATOM 6644 C CA . LYS B 1 430 ? -5.979 -23.465 -72.893 1.00 81.10 430 LYS A CA 1
ATOM 6645 C C . LYS B 1 430 ? -4.459 -23.407 -73.012 1.00 81.97 430 LYS A C 1
ATOM 6646 O O . LYS B 1 430 ? -3.758 -23.356 -71.993 1.00 81.52 430 LYS A O 1
ATOM 6652 N N . ASP B 1 431 ? -3.933 -23.400 -74.241 1.00 81.90 431 ASP A N 1
ATOM 6653 C CA . ASP B 1 431 ? -2.488 -23.503 -74.429 1.00 82.99 431 ASP A CA 1
ATOM 6654 C C . ASP B 1 431 ? -1.753 -22.254 -73.957 1.00 82.37 431 ASP A C 1
ATOM 6655 O O . ASP B 1 431 ? -0.588 -22.344 -73.555 1.00 82.89 431 ASP A O 1
ATOM 6660 N N . ILE B 1 432 ? -2.397 -21.087 -74.004 1.00 80.38 432 ILE A N 1
ATOM 6661 C CA . ILE B 1 432 ? -1.720 -19.818 -73.755 1.00 79.93 432 ILE A CA 1
ATOM 6662 C C . ILE B 1 432 ? -2.140 -19.168 -72.448 1.00 78.40 432 ILE A C 1
ATOM 6663 O O . ILE B 1 432 ? -1.600 -18.107 -72.101 1.00 77.96 432 ILE A O 1
ATOM 6668 N N . ALA B 1 433 ? -3.079 -19.756 -71.713 1.00 78.41 433 ALA A N 1
ATOM 6669 C CA . ALA B 1 433 ? -3.525 -19.149 -70.470 1.00 78.35 433 ALA A CA 1
ATOM 6670 C C . ALA B 1 433 ? -2.446 -19.232 -69.393 1.00 77.15 433 ALA A C 1
ATOM 6671 O O . ALA B 1 433 ? -1.543 -20.071 -69.436 1.00 76.41 433 ALA A O 1
ATOM 6673 N N . PHE B 1 434 ? -2.567 -18.352 -68.402 1.00 77.73 434 PHE A N 1
ATOM 6674 C CA . PHE B 1 434 ? -1.652 -18.345 -67.266 1.00 77.24 434 PHE A CA 1
ATOM 6675 C C . PHE B 1 434 ? -2.108 -19.396 -66.261 1.00 76.51 434 PHE A C 1
ATOM 6676 O O . PHE B 1 434 ? -3.201 -19.290 -65.694 1.00 75.39 434 PHE A O 1
ATOM 6684 N N . LYS B 1 435 ? -1.269 -20.401 -66.033 1.00 84.57 435 LYS A N 1
ATOM 6685 C CA . LYS B 1 435 ? -1.691 -21.597 -65.320 1.00 84.20 435 LYS A CA 1
ATOM 6686 C C . LYS B 1 435 ? -1.429 -21.536 -63.819 1.00 82.83 435 LYS A C 1
ATOM 6687 O O . LYS B 1 435 ? -1.906 -22.412 -63.088 1.00 82.29 435 LYS A O 1
ATOM 6689 N N . LYS B 1 436 ? -0.679 -20.545 -63.345 1.00 85.95 436 LYS A N 1
ATOM 6690 C CA . LYS B 1 436 ? -0.438 -20.362 -61.919 1.00 84.57 436 LYS A CA 1
ATOM 6691 C C . LYS B 1 436 ? -1.469 -19.383 -61.363 1.00 83.23 436 LYS A C 1
ATOM 6692 O O . LYS B 1 436 ? -1.482 -18.206 -61.743 1.00 83.14 436 LYS A O 1
ATOM 6694 N N . LEU B 1 437 ? -2.334 -19.864 -60.472 1.00 85.82 437 LEU A N 1
ATOM 6695 C CA . LEU B 1 437 ? -3.411 -19.048 -59.929 1.00 84.63 437 LEU A CA 1
ATOM 6696 C C . LEU B 1 437 ? -3.516 -19.274 -58.429 1.00 83.40 437 LEU A C 1
ATOM 6697 O O . LEU B 1 437 ? -2.972 -20.234 -57.878 1.00 83.52 437 LEU A O 1
ATOM 6702 N N . ALA B 1 438 ? -4.246 -18.375 -57.774 1.00 84.68 438 ALA A N 1
ATOM 6703 C CA . ALA B 1 438 ? -4.482 -18.438 -56.337 1.00 83.53 438 ALA A CA 1
ATOM 6704 C C . ALA B 1 438 ? -5.956 -18.166 -56.097 1.00 83.21 438 ALA A C 1
ATOM 6705 O O . ALA B 1 438 ? -6.465 -17.112 -56.491 1.00 83.75 438 ALA A O 1
ATOM 6707 N N . LYS B 1 439 ? -6.635 -19.112 -55.455 1.00 92.43 439 LYS A N 1
ATOM 6708 C CA . LYS B 1 439 ? -8.057 -18.987 -55.183 1.00 91.99 439 LYS A CA 1
ATOM 6709 C C . LYS B 1 439 ? -8.271 -18.225 -53.884 1.00 90.76 439 LYS A C 1
ATOM 6710 O O . LYS B 1 439 ? -7.547 -18.425 -52.904 1.00 90.37 439 LYS A O 1
ATOM 6716 N N . ALA B 1 440 ? -9.265 -17.341 -53.889 1.00 96.88 440 ALA A N 1
ATOM 6717 C CA . ALA B 1 440 ? -9.649 -16.597 -52.704 1.00 96.25 440 ALA A CA 1
ATOM 6718 C C . ALA B 1 440 ? -11.168 -16.541 -52.650 1.00 97.40 440 ALA A C 1
ATOM 6719 O O . ALA B 1 440 ? -11.862 -17.010 -53.557 1.00 98.25 440 ALA A O 1
ATOM 6721 N N . LEU B 1 441 ? -11.686 -15.964 -51.574 1.00 98.66 441 LEU A N 1
ATOM 6722 C CA . LEU B 1 441 ? -13.118 -15.839 -51.368 1.00 99.90 441 LEU A CA 1
ATOM 6723 C C . LEU B 1 441 ? -13.402 -14.527 -50.653 1.00 99.97 441 LEU A C 1
ATOM 6724 O O . LEU B 1 441 ? -12.578 -14.064 -49.856 1.00 99.02 441 LEU A O 1
ATOM 6729 N N . PRO B 1 442 ? -14.556 -13.903 -50.924 1.00 99.43 442 PRO A N 1
ATOM 6730 C CA . PRO B 1 442 ? -14.757 -12.501 -50.512 1.00 99.52 442 PRO A CA 1
ATOM 6731 C C . PRO B 1 442 ? -14.504 -12.224 -49.042 1.00 98.89 442 PRO A C 1
ATOM 6732 O O . PRO B 1 442 ? -14.122 -11.100 -48.691 1.00 98.46 442 PRO A O 1
ATOM 6736 N N . SER B 1 443 ? -14.698 -13.209 -48.166 1.00 100.54 443 SER A N 1
ATOM 6737 C CA . SER B 1 443 ? -14.482 -12.969 -46.746 1.00 99.99 443 SER A CA 1
ATOM 6738 C C . SER B 1 443 ? -13.006 -12.906 -46.378 1.00 98.55 443 SER A C 1
ATOM 6739 O O . SER B 1 443 ? -12.691 -12.552 -45.238 1.00 98.01 443 SER A O 1
ATOM 6742 N N . ALA B 1 444 ? -12.101 -13.238 -47.298 1.00 97.91 444 ALA A N 1
ATOM 6743 C CA . ALA B 1 444 ? -10.684 -13.233 -46.967 1.00 96.63 444 ALA A CA 1
ATOM 6744 C C . ALA B 1 444 ? -10.180 -11.805 -46.811 1.00 96.16 444 ALA A C 1
ATOM 6745 O O . ALA B 1 444 ? -10.569 -10.901 -47.556 1.00 96.65 444 ALA A O 1
ATOM 6747 N N . TYR B 1 445 ? -9.298 -11.612 -45.836 1.00 94.36 445 TYR A N 1
ATOM 6748 C CA . TYR B 1 445 ? -8.720 -10.308 -45.565 1.00 93.84 445 TYR A CA 1
ATOM 6749 C C . TYR B 1 445 ? -7.718 -9.938 -46.658 1.00 93.31 445 TYR A C 1
ATOM 6750 O O . TYR B 1 445 ? -7.371 -10.746 -47.524 1.00 93.23 445 TYR A O 1
ATOM 6759 N N . LEU B 1 446 ? -7.247 -8.690 -46.610 1.00 88.89 446 LEU A N 1
ATOM 6760 C CA . LEU B 1 446 ? -6.236 -8.251 -47.564 1.00 88.40 446 LEU A CA 1
ATOM 6761 C C . LEU B 1 446 ? -4.856 -8.789 -47.210 1.00 87.34 446 LEU A C 1
ATOM 6762 O O . LEU B 1 446 ? -4.006 -8.931 -48.097 1.00 87.13 446 LEU A O 1
ATOM 6767 N N . ARG B 1 447 ? -4.617 -9.096 -45.932 1.00 87.69 447 ARG A N 1
ATOM 6768 C CA . ARG B 1 447 ? -3.344 -9.688 -45.537 1.00 86.92 447 ARG A CA 1
ATOM 6769 C C . ARG B 1 447 ? -3.144 -11.046 -46.199 1.00 87.12 447 ARG A C 1
ATOM 6770 O O . ARG B 1 447 ? -2.030 -11.386 -46.611 1.00 87.17 447 ARG A O 1
ATOM 6778 N N . ASP B 1 448 ? -4.214 -11.838 -46.309 1.00 85.85 448 ASP A N 1
ATOM 6779 C CA . ASP B 1 448 ? -4.086 -13.170 -46.888 1.00 86.34 448 ASP A CA 1
ATOM 6780 C C . ASP B 1 448 ? -3.832 -13.110 -48.390 1.00 86.89 448 ASP A C 1
ATOM 6781 O O . ASP B 1 448 ? -3.020 -13.878 -48.915 1.00 87.53 448 ASP A O 1
ATOM 6786 N N . VAL B 1 449 ? -4.469 -12.172 -49.095 1.00 81.47 449 VAL A N 1
ATOM 6787 C CA . VAL B 1 449 ? -4.178 -12.043 -50.520 1.00 82.07 449 VAL A CA 1
ATOM 6788 C C . VAL B 1 449 ? -2.801 -11.427 -50.730 1.00 82.19 449 VAL A C 1
ATOM 6789 O O . VAL B 1 449 ? -2.140 -11.702 -51.739 1.00 83.13 449 VAL A O 1
ATOM 6793 N N . ALA B 1 450 ? -2.330 -10.614 -49.781 1.00 78.25 450 ALA A N 1
ATOM 6794 C CA . ALA B 1 450 ? -0.968 -10.099 -49.872 1.00 78.43 450 ALA A CA 1
ATOM 6795 C C . ALA B 1 450 ? 0.049 -11.213 -49.678 1.00 78.77 450 ALA A C 1
ATOM 6796 O O . ALA B 1 450 ? 1.075 -11.255 -50.368 1.00 79.54 450 ALA A O 1
ATOM 6798 N N . LYS B 1 451 ? -0.213 -12.113 -48.729 1.00 75.40 451 LYS A N 1
ATOM 6799 C CA . LYS B 1 451 ? 0.644 -13.278 -48.546 1.00 75.79 451 LYS A CA 1
ATOM 6800 C C . LYS B 1 451 ? 0.600 -14.198 -49.761 1.00 76.97 451 LYS A C 1
ATOM 6801 O O . LYS B 1 451 ? 1.625 -14.766 -50.154 1.00 77.62 451 LYS A O 1
ATOM 6807 N N . ALA B 1 452 ? -0.576 -14.339 -50.381 1.00 71.23 452 ALA A N 1
ATOM 6808 C CA . ALA B 1 452 ? -0.697 -15.181 -51.567 1.00 72.40 452 ALA A CA 1
ATOM 6809 C C . ALA B 1 452 ? 0.021 -14.577 -52.765 1.00 73.24 452 ALA A C 1
ATOM 6810 O O . ALA B 1 452 ? 0.589 -15.316 -53.580 1.00 74.30 452 ALA A O 1
ATOM 6812 N N . LEU B 1 453 ? 0.014 -13.247 -52.888 1.00 70.12 453 LEU A N 1
ATOM 6813 C CA . LEU B 1 453 ? 0.729 -12.608 -53.984 1.00 70.57 453 LEU A CA 1
ATOM 6814 C C . LEU B 1 453 ? 2.239 -12.753 -53.843 1.00 70.67 453 LEU A C 1
ATOM 6815 O O . LEU B 1 453 ? 2.964 -12.525 -54.820 1.00 71.87 453 LEU A O 1
ATOM 6820 N N . ASP B 1 454 ? 2.730 -13.102 -52.647 1.00 70.86 454 ASP A N 1
ATOM 6821 C CA . ASP B 1 454 ? 4.136 -13.464 -52.501 1.00 71.22 454 ASP A CA 1
ATOM 6822 C C . ASP B 1 454 ? 4.478 -14.731 -53.269 1.00 72.35 454 ASP A C 1
ATOM 6823 O O . ASP B 1 454 ? 5.645 -14.932 -53.625 1.00 73.11 454 ASP A O 1
ATOM 6828 N N . PHE B 1 455 ? 3.490 -15.595 -53.520 1.00 65.23 455 PHE A N 1
ATOM 6829 C CA . PHE B 1 455 ? 3.712 -16.880 -54.164 1.00 66.29 455 PHE A CA 1
ATOM 6830 C C . PHE B 1 455 ? 2.987 -17.043 -55.492 1.00 67.45 455 PHE A C 1
ATOM 6831 O O . PHE B 1 455 ? 3.328 -17.957 -56.251 1.00 68.62 455 PHE A O 1
ATOM 6839 N N . SER B 1 456 ? 2.006 -16.195 -55.796 1.00 67.02 456 SER A N 1
ATOM 6840 C CA . SER B 1 456 ? 1.219 -16.297 -57.014 1.00 67.74 456 SER A CA 1
ATOM 6841 C C . SER B 1 456 ? 1.061 -14.923 -57.651 1.00 68.11 456 SER A C 1
ATOM 6842 O O . SER B 1 456 ? 0.848 -13.929 -56.943 1.00 68.13 456 SER A O 1
ATOM 6845 N N . PRO B 1 457 ? 1.167 -14.833 -58.978 1.00 67.79 457 PRO A N 1
ATOM 6846 C CA . PRO B 1 457 ? 1.067 -13.512 -59.618 1.00 68.14 457 PRO A CA 1
ATOM 6847 C C . PRO B 1 457 ? -0.332 -12.926 -59.555 1.00 68.16 457 PRO A C 1
ATOM 6848 O O . PRO B 1 457 ? -0.482 -11.722 -59.314 1.00 67.95 457 PRO A O 1
ATOM 6852 N N . TYR B 1 458 ? -1.361 -13.740 -59.775 1.00 74.39 458 TYR A N 1
ATOM 6853 C CA . TYR B 1 458 ? -2.748 -13.302 -59.739 1.00 73.63 458 TYR A CA 1
ATOM 6854 C C . TYR B 1 458 ? -3.482 -13.926 -58.559 1.00 72.50 458 TYR A C 1
ATOM 6855 O O . TYR B 1 458 ? -3.068 -14.949 -58.008 1.00 72.50 458 TYR A O 1
ATOM 6864 N N . VAL B 1 459 ? -4.580 -13.277 -58.175 1.00 84.04 459 VAL A N 1
ATOM 6865 C CA . VAL B 1 459 ? -5.501 -13.770 -57.155 1.00 83.13 459 VAL A CA 1
ATOM 6866 C C . VAL B 1 459 ? -6.920 -13.488 -57.630 1.00 83.01 459 VAL A C 1
ATOM 6867 O O . VAL B 1 459 ? -7.267 -12.333 -57.897 1.00 82.68 459 VAL A O 1
ATOM 6871 N N . CYS B 1 460 ? -7.742 -14.531 -57.738 1.00 91.52 460 CYS A N 1
ATOM 6872 C CA . CYS B 1 460 ? -9.112 -14.395 -58.213 1.00 91.72 460 CYS A CA 1
ATOM 6873 C C . CYS B 1 460 ? -10.094 -14.792 -57.119 1.00 91.39 460 CYS A C 1
ATOM 6874 O O . CYS B 1 460 ? -9.790 -15.617 -56.252 1.00 91.11 460 CYS A O 1
ATOM 6877 N N . VAL B 1 461 ? -11.276 -14.189 -57.166 1.00 99.77 461 VAL A N 1
ATOM 6878 C CA . VAL B 1 461 ? -12.311 -14.423 -56.175 1.00 100.36 461 VAL A CA 1
ATOM 6879 C C . VAL B 1 461 ? -13.335 -15.392 -56.750 1.00 101.46 461 VAL A C 1
ATOM 6880 O O . VAL B 1 461 ? -13.362 -15.672 -57.950 1.00 101.87 461 VAL A O 1
ATOM 6884 N N . MET B 1 462 ? -14.174 -15.937 -55.872 1.00 108.38 462 MET A N 1
ATOM 6885 C CA . MET B 1 462 ? -15.316 -16.739 -56.289 1.00 109.61 462 MET A CA 1
ATOM 6886 C C . MET B 1 462 ? -16.337 -16.721 -55.166 1.00 110.31 462 MET A C 1
ATOM 6887 O O . MET B 1 462 ? -16.001 -16.492 -54.002 1.00 109.63 462 MET A O 1
ATOM 6892 N N . ASP B 1 463 ? -17.592 -16.976 -55.532 1.00 115.26 463 ASP A N 1
ATOM 6893 C CA . ASP B 1 463 ? -18.669 -17.046 -54.554 1.00 116.12 463 ASP A CA 1
ATOM 6894 C C . ASP B 1 463 ? -18.818 -18.457 -53.995 1.00 116.13 463 ASP A C 1
ATOM 6895 O O . ASP B 1 463 ? -18.842 -18.646 -52.774 1.00 115.83 463 ASP A O 1
ATOM 6900 N N . GLU B 1 464 ? -18.916 -19.448 -54.882 1.00 119.45 464 GLU A N 1
ATOM 6901 C CA . GLU B 1 464 ? -19.003 -20.860 -54.508 1.00 119.49 464 GLU A CA 1
ATOM 6902 C C . GLU B 1 464 ? -20.187 -21.105 -53.571 1.00 120.57 464 GLU A C 1
ATOM 6903 O O . GLU B 1 464 ? -20.068 -21.755 -52.530 1.00 120.22 464 GLU A O 1
ATOM 6909 N N . LYS B 1 465 ? -21.345 -20.573 -53.956 1.00 118.52 465 LYS A N 1
ATOM 6910 C CA . LYS B 1 465 ? -22.566 -20.734 -53.173 1.00 119.76 465 LYS A CA 1
ATOM 6911 C C . LYS B 1 465 ? -23.323 -21.983 -53.611 1.00 120.86 465 LYS A C 1
ATOM 6912 O O . LYS B 1 465 ? -22.905 -22.678 -54.536 1.00 120.65 465 LYS A O 1
ATOM 6914 N N . CYS B 1 469 ? -23.786 -20.420 -57.933 1.00 120.91 493 CYS A N 1
ATOM 6915 C CA . CYS B 1 469 ? -22.965 -20.487 -59.137 1.00 120.30 493 CYS A CA 1
ATOM 6916 C C . CYS B 1 469 ? -21.566 -19.940 -58.882 1.00 118.53 493 CYS A C 1
ATOM 6917 O O . CYS B 1 469 ? -21.387 -19.041 -58.061 1.00 118.05 493 CYS A O 1
ATOM 6920 N N . PRO B 1 470 ? -20.572 -20.494 -59.583 1.00 120.89 494 PRO A N 1
ATOM 6921 C CA . PRO B 1 470 ? -19.176 -20.013 -59.463 1.00 119.26 494 PRO A CA 1
ATOM 6922 C C . PRO B 1 470 ? -18.948 -18.699 -60.206 1.00 119.29 494 PRO A C 1
ATOM 6923 O O . PRO B 1 470 ? -18.459 -18.635 -61.336 1.00 119.15 494 PRO A O 1
ATOM 6927 N N . HIS B 1 471 ? -19.313 -17.604 -59.543 1.00 119.96 495 HIS A N 1
ATOM 6928 C CA . HIS B 1 471 ? -19.328 -16.270 -60.139 1.00 120.26 495 HIS A CA 1
ATOM 6929 C C . HIS B 1 471 ? -18.162 -15.464 -59.567 1.00 118.80 495 HIS A C 1
ATOM 6930 O O . HIS B 1 471 ? -18.237 -14.950 -58.449 1.00 118.50 495 HIS A O 1
ATOM 6937 N N . PHE B 1 472 ? -17.085 -15.358 -60.340 1.00 115.32 496 PHE A N 1
ATOM 6938 C CA . PHE B 1 472 ? -15.912 -14.597 -59.926 1.00 113.99 496 PHE A CA 1
ATOM 6939 C C . PHE B 1 472 ? -16.102 -13.110 -60.198 1.00 114.42 496 PHE A C 1
ATOM 6940 O O . PHE B 1 472 ? -16.678 -12.718 -61.218 1.00 115.46 496 PHE A O 1
ATOM 6948 N N . LEU B 1 473 ? -15.613 -12.280 -59.275 1.00 110.61 497 LEU A N 1
ATOM 6949 C CA . LEU B 1 473 ? -15.797 -10.838 -59.378 1.00 110.98 497 LEU A CA 1
ATOM 6950 C C . LEU B 1 473 ? -14.605 -10.105 -59.981 1.00 110.11 497 LEU A C 1
ATOM 6951 O O . LEU B 1 473 ? -14.772 -8.971 -60.445 1.00 110.63 497 LEU A O 1
ATOM 6956 N N . GLY B 1 474 ? -13.420 -10.703 -59.987 1.00 100.19 498 GLY A N 1
ATOM 6957 C CA . GLY B 1 474 ? -12.280 -10.052 -60.601 1.00 99.44 498 GLY A CA 1
ATOM 6958 C C . GLY B 1 474 ? -10.983 -10.748 -60.250 1.00 98.02 498 GLY A C 1
ATOM 6959 O O . GLY B 1 474 ? -10.953 -11.744 -59.519 1.00 97.60 498 GLY A O 1
ATOM 6960 N N . VAL B 1 475 ? -9.901 -10.185 -60.782 1.00 87.82 499 VAL A N 1
ATOM 6961 C CA . VAL B 1 475 ? -8.545 -10.656 -60.526 1.00 87.20 499 VAL A CA 1
ATOM 6962 C C . VAL B 1 475 ? -7.809 -9.566 -59.756 1.00 86.48 499 VAL A C 1
ATOM 6963 O O . VAL B 1 475 ? -8.026 -8.370 -59.986 1.00 86.46 499 VAL A O 1
ATOM 6967 N N . ILE B 1 476 ? -6.948 -9.980 -58.828 1.00 82.91 500 ILE A N 1
ATOM 6968 C CA . ILE B 1 476 ? -6.284 -9.065 -57.908 1.00 82.21 500 ILE A CA 1
ATOM 6969 C C . ILE B 1 476 ? -4.782 -9.295 -57.994 1.00 82.84 500 ILE A C 1
ATOM 6970 O O . ILE B 1 476 ? -4.309 -10.423 -57.812 1.00 83.10 500 ILE A O 1
ATOM 6975 N N . THR B 1 477 ? -4.038 -8.230 -58.269 1.00 78.45 501 THR A N 1
ATOM 6976 C CA . THR B 1 477 ? -2.583 -8.252 -58.351 1.00 79.17 501 THR A CA 1
ATOM 6977 C C . THR B 1 477 ? -2.002 -7.235 -57.371 1.00 78.39 501 THR A C 1
ATOM 6978 O O . THR B 1 477 ? -2.729 -6.505 -56.694 1.00 77.36 501 THR A O 1
ATOM 6982 N N . ARG B 1 478 ? -0.667 -7.202 -57.293 1.00 77.66 502 ARG A N 1
ATOM 6983 C CA . ARG B 1 478 ? 0.000 -6.316 -56.343 1.00 77.02 502 ARG A CA 1
ATOM 6984 C C . ARG B 1 478 ? -0.190 -4.846 -56.699 1.00 77.20 502 ARG A C 1
ATOM 6985 O O . ARG B 1 478 ? -0.268 -3.999 -55.800 1.00 76.28 502 ARG A O 1
ATOM 6993 N N . ILE B 1 479 ? -0.259 -4.517 -57.992 1.00 83.86 503 ILE A N 1
ATOM 6994 C CA . ILE B 1 479 ? -0.428 -3.118 -58.368 1.00 84.10 503 ILE A CA 1
ATOM 6995 C C . ILE B 1 479 ? -1.813 -2.621 -57.965 1.00 82.88 503 ILE A C 1
ATOM 6996 O O . ILE B 1 479 ? -1.986 -1.437 -57.656 1.00 82.52 503 ILE A O 1
ATOM 7001 N N . ASP B 1 480 ? -2.813 -3.510 -57.930 1.00 88.05 504 ASP A N 1
ATOM 7002 C CA . ASP B 1 480 ? -4.113 -3.122 -57.385 1.00 86.89 504 ASP A CA 1
ATOM 7003 C C . ASP B 1 480 ? -4.013 -2.809 -55.898 1.00 85.71 504 ASP A C 1
ATOM 7004 O O . ASP B 1 480 ? -4.628 -1.851 -55.420 1.00 85.35 504 ASP A O 1
ATOM 7009 N N . LEU B 1 481 ? -3.247 -3.604 -55.149 1.00 87.94 505 LEU A N 1
ATOM 7010 C CA . LEU B 1 481 ? -3.063 -3.320 -53.730 1.00 86.84 505 LEU A CA 1
ATOM 7011 C C . LEU B 1 481 ? -2.317 -2.005 -53.520 1.00 86.95 505 LEU A C 1
ATOM 7012 O O . LEU B 1 481 ? -2.637 -1.246 -52.598 1.00 86.14 505 LEU A O 1
ATOM 7017 N N . LEU B 1 482 ? -1.343 -1.700 -54.385 1.00 90.83 506 LEU A N 1
ATOM 7018 C CA . LEU B 1 482 ? -0.629 -0.429 -54.277 1.00 91.22 506 LEU A CA 1
ATOM 7019 C C . LEU B 1 482 ? -1.543 0.747 -54.603 1.00 91.09 506 LEU A C 1
ATOM 7020 O O . LEU B 1 482 ? -1.505 1.781 -53.923 1.00 90.66 506 LEU A O 1
ATOM 7025 N N . HIS B 1 483 ? -2.386 0.600 -55.627 1.00 94.04 507 HIS A N 1
ATOM 7026 C CA . HIS B 1 483 ? -3.352 1.644 -55.950 1.00 93.89 507 HIS A CA 1
ATOM 7027 C C . HIS B 1 483 ? -4.332 1.850 -54.802 1.00 93.23 507 HIS A C 1
ATOM 7028 O O . HIS B 1 483 ? -4.677 2.988 -54.465 1.00 93.48 507 HIS A O 1
ATOM 7035 N N . TRP B 1 484 ? -4.794 0.756 -54.191 1.00 96.86 508 TRP A N 1
ATOM 7036 C CA . TRP B 1 484 ? -5.672 0.863 -53.031 1.00 96.97 508 TRP A CA 1
ATOM 7037 C C . TRP B 1 484 ? -4.982 1.572 -51.870 1.00 96.17 508 TRP A C 1
ATOM 7038 O O . TRP B 1 484 ? -5.597 2.398 -51.185 1.00 96.51 508 TRP A O 1
ATOM 7049 N N . LEU B 1 485 ? -3.704 1.261 -51.631 1.00 96.50 509 LEU A N 1
ATOM 7050 C CA . LEU B 1 485 ? -2.967 1.947 -50.574 1.00 95.81 509 LEU A CA 1
ATOM 7051 C C . LEU B 1 485 ? -2.768 3.423 -50.895 1.00 96.14 509 LEU A C 1
ATOM 7052 O O . LEU B 1 485 ? -2.635 4.241 -49.977 1.00 95.85 509 LEU A O 1
ATOM 7057 N N . ALA B 1 486 ? -2.754 3.786 -52.182 1.00 96.78 510 ALA A N 1
ATOM 7058 C CA . ALA B 1 486 ? -2.636 5.196 -52.549 1.00 97.33 510 ALA A CA 1
ATOM 7059 C C . ALA B 1 486 ? -3.891 5.996 -52.209 1.00 97.81 510 ALA A C 1
ATOM 7060 O O . ALA B 1 486 ? -3.793 7.195 -51.933 1.00 97.93 510 ALA A O 1
ATOM 7062 N N . THR B 1 487 ? -5.069 5.365 -52.207 1.00 97.93 511 THR A N 1
ATOM 7063 C CA . THR B 1 487 ? -6.289 6.072 -51.818 1.00 98.81 511 THR A CA 1
ATOM 7064 C C . THR B 1 487 ? -6.387 6.287 -50.314 1.00 98.31 511 THR A C 1
ATOM 7065 O O . THR B 1 487 ? -7.225 7.081 -49.869 1.00 98.93 511 THR A O 1
ATOM 7069 N N . LYS B 1 488 ? -5.553 5.613 -49.530 1.00 98.65 512 LYS A N 1
ATOM 7070 C CA . LYS B 1 488 ? -5.526 5.748 -48.083 1.00 98.11 512 LYS A CA 1
ATOM 7071 C C . LYS B 1 488 ? -4.325 6.592 -47.651 1.00 97.31 512 LYS A C 1
ATOM 7072 O O . LYS B 1 488 ? -3.572 7.126 -48.471 1.00 97.25 512 LYS A O 1
ATOM 7078 N N . GLN B 1 489 ? -4.150 6.710 -46.340 1.00 98.76 513 GLN A N 1
ATOM 7079 C CA . GLN B 1 489 ? -3.078 7.521 -45.776 1.00 98.05 513 GLN A CA 1
ATOM 7080 C C . GLN B 1 489 ? -2.859 7.180 -44.306 1.00 97.34 513 GLN A C 1
ATOM 7081 O O . GLN B 1 489 ? -1.785 6.720 -43.918 1.00 96.49 513 GLN A O 1
ATOM 7087 N N . ALA C 1 6 ? 47.622 -18.912 -45.092 1.00 73.49 6 ALA B N 1
ATOM 7088 C CA . ALA C 1 6 ? 47.623 -18.029 -43.929 1.00 72.59 6 ALA B CA 1
ATOM 7089 C C . ALA C 1 6 ? 46.236 -17.429 -43.705 1.00 72.41 6 ALA B C 1
ATOM 7090 O O . ALA C 1 6 ? 45.229 -18.132 -43.807 1.00 72.63 6 ALA B O 1
ATOM 7092 N N . ASP C 1 7 ? 46.192 -16.128 -43.394 1.00 74.83 7 ASP B N 1
ATOM 7093 C CA . ASP C 1 7 ? 44.927 -15.418 -43.174 1.00 74.69 7 ASP B CA 1
ATOM 7094 C C . ASP C 1 7 ? 45.092 -13.975 -43.652 1.00 75.05 7 ASP B C 1
ATOM 7095 O O . ASP C 1 7 ? 45.614 -13.127 -42.921 1.00 74.53 7 ASP B O 1
ATOM 7100 N N . GLY C 1 8 ? 44.671 -13.708 -44.885 1.00 70.99 8 GLY B N 1
ATOM 7101 C CA . GLY C 1 8 ? 44.653 -12.355 -45.392 1.00 71.61 8 GLY B CA 1
ATOM 7102 C C . GLY C 1 8 ? 43.331 -11.604 -45.403 1.00 71.91 8 GLY B C 1
ATOM 7103 O O . GLY C 1 8 ? 43.257 -10.465 -44.929 1.00 71.80 8 GLY B O 1
ATOM 7104 N N . PRO C 1 9 ? 42.246 -12.224 -45.929 1.00 67.10 9 PRO B N 1
ATOM 7105 C CA . PRO C 1 9 ? 41.023 -11.447 -46.186 1.00 67.64 9 PRO B CA 1
ATOM 7106 C C . PRO C 1 9 ? 40.073 -11.318 -45.004 1.00 66.54 9 PRO B C 1
ATOM 7107 O O . PRO C 1 9 ? 39.326 -10.338 -44.907 1.00 66.78 9 PRO B O 1
ATOM 7111 N N . TYR C 1 10 ? 40.103 -12.287 -44.091 1.00 66.56 10 TYR B N 1
ATOM 7112 C CA . TYR C 1 10 ? 39.182 -12.330 -42.962 1.00 65.50 10 TYR B CA 1
ATOM 7113 C C . TYR C 1 10 ? 39.895 -12.224 -41.623 1.00 64.33 10 TYR B C 1
ATOM 7114 O O . TYR C 1 10 ? 39.282 -12.482 -40.580 1.00 63.39 10 TYR B O 1
ATOM 7123 N N . SER C 1 11 ? 41.175 -11.853 -41.626 1.00 70.49 11 SER B N 1
ATOM 7124 C CA . SER C 1 11 ? 41.951 -11.771 -40.397 1.00 69.49 11 SER B CA 1
ATOM 7125 C C . SER C 1 11 ? 41.498 -10.636 -39.486 1.00 68.94 11 SER B C 1
ATOM 7126 O O . SER C 1 11 ? 42.035 -10.502 -38.381 1.00 68.12 11 SER B O 1
ATOM 7129 N N . GLY C 1 12 ? 40.550 -9.809 -39.925 1.00 71.03 12 GLY B N 1
ATOM 7130 C CA . GLY C 1 12 ? 40.020 -8.744 -39.098 1.00 70.57 12 GLY B CA 1
ATOM 7131 C C . GLY C 1 12 ? 38.524 -8.853 -38.881 1.00 70.23 12 GLY B C 1
ATOM 7132 O O . GLY C 1 12 ? 37.931 -9.914 -39.094 1.00 70.11 12 GLY B O 1
ATOM 7133 N N . ILE C 1 13 ? 37.907 -7.767 -38.452 1.00 69.47 13 ILE B N 1
ATOM 7134 C CA . ILE C 1 13 ? 36.457 -7.691 -38.328 1.00 69.19 13 ILE B CA 1
ATOM 7135 C C . ILE C 1 13 ? 35.885 -6.954 -39.529 1.00 70.54 13 ILE B C 1
ATOM 7136 O O . ILE C 1 13 ? 36.499 -6.029 -40.076 1.00 71.57 13 ILE B O 1
ATOM 7141 N N . LEU C 1 14 ? 34.702 -7.388 -39.953 1.00 66.76 14 LEU B N 1
ATOM 7142 C CA . LEU C 1 14 ? 34.040 -6.861 -41.135 1.00 68.15 14 LEU B CA 1
ATOM 7143 C C . LEU C 1 14 ? 32.965 -5.866 -40.719 1.00 67.98 14 LEU B C 1
ATOM 7144 O O . LEU C 1 14 ? 32.309 -6.039 -39.689 1.00 66.61 14 LEU B O 1
ATOM 7149 N N . ASP C 1 15 ? 32.792 -4.818 -41.526 1.00 68.76 15 ASP B N 1
ATOM 7150 C CA . ASP C 1 15 ? 31.836 -3.769 -41.183 1.00 68.79 15 ASP B CA 1
ATOM 7151 C C . ASP C 1 15 ? 30.402 -4.238 -41.390 1.00 68.39 15 ASP B C 1
ATOM 7152 O O . ASP C 1 15 ? 29.509 -3.891 -40.609 1.00 67.34 15 ASP B O 1
ATOM 7157 N N . SER C 1 16 ? 30.167 -5.033 -42.427 1.00 64.78 16 SER B N 1
ATOM 7158 C CA . SER C 1 16 ? 28.840 -5.543 -42.741 1.00 64.45 16 SER B CA 1
ATOM 7159 C C . SER C 1 16 ? 29.007 -6.807 -43.576 1.00 64.95 16 SER B C 1
ATOM 7160 O O . SER C 1 16 ? 30.123 -7.217 -43.905 1.00 65.54 16 SER B O 1
ATOM 7163 N N . VAL C 1 17 ? 27.876 -7.432 -43.910 1.00 59.04 17 VAL B N 1
ATOM 7164 C CA . VAL C 1 17 ? 27.905 -8.660 -44.693 1.00 59.49 17 VAL B CA 1
ATOM 7165 C C . VAL C 1 17 ? 28.405 -8.420 -46.114 1.00 61.77 17 VAL B C 1
ATOM 7166 O O . VAL C 1 17 ? 28.906 -9.352 -46.754 1.00 62.38 17 VAL B O 1
ATOM 7170 N N . LEU C 1 18 ? 28.290 -7.190 -46.625 1.00 60.34 18 LEU B N 1
ATOM 7171 C CA . LEU C 1 18 ? 28.785 -6.879 -47.964 1.00 62.80 18 LEU B CA 1
ATOM 7172 C C . LEU C 1 18 ? 30.273 -7.171 -48.116 1.00 63.18 18 LEU B C 1
ATOM 7173 O O . LEU C 1 18 ? 30.742 -7.393 -49.238 1.00 64.81 18 LEU B O 1
ATOM 7178 N N . ASP C 1 19 ? 31.024 -7.172 -47.016 1.00 67.89 19 ASP B N 1
ATOM 7179 C CA . ASP C 1 19 ? 32.451 -7.454 -47.070 1.00 67.93 19 ASP B CA 1
ATOM 7180 C C . ASP C 1 19 ? 32.761 -8.948 -47.098 1.00 67.11 19 ASP B C 1
ATOM 7181 O O . ASP C 1 19 ? 33.920 -9.321 -47.307 1.00 67.19 19 ASP B O 1
ATOM 7186 N N . ALA C 1 20 ? 31.761 -9.806 -46.903 1.00 62.54 20 ALA B N 1
ATOM 7187 C CA . ALA C 1 20 ? 31.937 -11.250 -46.953 1.00 62.01 20 ALA B CA 1
ATOM 7188 C C . ALA C 1 20 ? 31.486 -11.853 -48.277 1.00 63.44 20 ALA B C 1
ATOM 7189 O O . ALA C 1 20 ? 31.374 -13.079 -48.380 1.00 63.12 20 ALA B O 1
ATOM 7191 N N . ILE C 1 21 ? 31.216 -11.023 -49.282 1.00 57.15 21 ILE B N 1
ATOM 7192 C CA . ILE C 1 21 ? 30.815 -11.507 -50.598 1.00 58.50 21 ILE B CA 1
ATOM 7193 C C . ILE C 1 21 ? 32.061 -11.815 -51.417 1.00 59.40 21 ILE B C 1
ATOM 7194 O O . ILE C 1 21 ? 33.044 -11.064 -51.387 1.00 59.61 21 ILE B O 1
ATOM 7199 N N . GLY C 1 22 ? 32.021 -12.916 -52.158 1.00 59.45 22 GLY B N 1
ATOM 7200 C CA . GLY C 1 22 ? 33.171 -13.345 -52.928 1.00 60.12 22 GLY B CA 1
ATOM 7201 C C . GLY C 1 22 ? 34.129 -14.183 -52.102 1.00 58.56 22 GLY B C 1
ATOM 7202 O O . GLY C 1 22 ? 33.763 -14.774 -51.080 1.00 57.13 22 GLY B O 1
ATOM 7203 N N . ASN C 1 23 ? 35.381 -14.241 -52.569 1.00 60.25 23 ASN B N 1
ATOM 7204 C CA . ASN C 1 23 ? 36.446 -14.991 -51.894 1.00 59.06 23 ASN B CA 1
ATOM 7205 C C . ASN C 1 23 ? 36.106 -16.476 -51.799 1.00 58.57 23 ASN B C 1
ATOM 7206 O O . ASN C 1 23 ? 36.371 -17.139 -50.792 1.00 57.35 23 ASN B O 1
ATOM 7211 N N . THR C 1 24 ? 35.508 -16.983 -52.842 1.00 54.61 24 THR B N 1
ATOM 7212 C CA . THR C 1 24 ? 35.049 -18.358 -52.930 1.00 54.29 24 THR B CA 1
ATOM 7213 C C . THR C 1 24 ? 36.203 -19.313 -53.234 1.00 54.36 24 THR B C 1
ATOM 7214 O O . THR C 1 24 ? 37.019 -19.043 -54.120 1.00 55.23 24 THR B O 1
ATOM 7218 N N . PRO C 1 25 ? 36.274 -20.439 -52.528 1.00 54.45 25 PRO B N 1
ATOM 7219 C CA . PRO C 1 25 ? 37.336 -21.419 -52.773 1.00 54.54 25 PRO B CA 1
ATOM 7220 C C . PRO C 1 25 ? 37.048 -22.308 -53.978 1.00 55.60 25 PRO B C 1
ATOM 7221 O O . PRO C 1 25 ? 35.916 -22.429 -54.451 1.00 56.16 25 PRO B O 1
ATOM 7225 N N . MET C 1 26 ? 38.115 -22.939 -54.465 1.00 53.64 26 MET B N 1
ATOM 7226 C CA . MET C 1 26 ? 38.088 -23.846 -55.608 1.00 54.58 26 MET B CA 1
ATOM 7227 C C . MET C 1 26 ? 38.464 -25.243 -55.129 1.00 54.28 26 MET B C 1
ATOM 7228 O O . MET C 1 26 ? 39.537 -25.426 -54.545 1.00 53.78 26 MET B O 1
ATOM 7233 N N . VAL C 1 27 ? 37.591 -26.222 -55.363 1.00 53.57 27 VAL B N 1
ATOM 7234 C CA . VAL C 1 27 ? 37.822 -27.582 -54.883 1.00 53.62 27 VAL B CA 1
ATOM 7235 C C . VAL C 1 27 ? 37.936 -28.533 -56.068 1.00 54.38 27 VAL B C 1
ATOM 7236 O O . VAL C 1 27 ? 37.222 -28.389 -57.066 1.00 54.73 27 VAL B O 1
ATOM 7240 N N . ARG C 1 28 ? 38.862 -29.487 -55.970 1.00 56.04 28 ARG B N 1
ATOM 7241 C CA . ARG C 1 28 ? 39.026 -30.504 -57.002 1.00 56.90 28 ARG B CA 1
ATOM 7242 C C . ARG C 1 28 ? 38.033 -31.634 -56.762 1.00 57.26 28 ARG B C 1
ATOM 7243 O O . ARG C 1 28 ? 38.020 -32.234 -55.681 1.00 57.07 28 ARG B O 1
ATOM 7251 N N . MET C 1 29 ? 37.210 -31.931 -57.767 1.00 54.79 29 MET B N 1
ATOM 7252 C CA . MET C 1 29 ? 36.209 -32.990 -57.654 1.00 55.14 29 MET B CA 1
ATOM 7253 C C . MET C 1 29 ? 36.818 -34.315 -58.114 1.00 55.83 29 MET B C 1
ATOM 7254 O O . MET C 1 29 ? 36.481 -34.874 -59.157 1.00 56.26 29 MET B O 1
ATOM 7259 N N . LYS C 1 30 ? 37.754 -34.811 -57.302 1.00 56.63 30 LYS B N 1
ATOM 7260 C CA . LYS C 1 30 ? 38.415 -36.070 -57.627 1.00 57.42 30 LYS B CA 1
ATOM 7261 C C . LYS C 1 30 ? 37.443 -37.241 -57.544 1.00 58.04 30 LYS B C 1
ATOM 7262 O O . LYS C 1 30 ? 37.462 -38.125 -58.406 1.00 58.61 30 LYS B O 1
ATOM 7268 N N . ARG C 1 31 ? 36.600 -37.278 -56.507 1.00 54.06 31 ARG B N 1
ATOM 7269 C CA . ARG C 1 31 ? 35.645 -38.376 -56.380 1.00 54.70 31 ARG B CA 1
ATOM 7270 C C . ARG C 1 31 ? 34.621 -38.360 -57.507 1.00 54.57 31 ARG B C 1
ATOM 7271 O O . ARG C 1 31 ? 34.315 -39.407 -58.084 1.00 55.04 31 ARG B O 1
ATOM 7279 N N . LEU C 1 32 ? 34.096 -37.182 -57.852 1.00 54.73 32 LEU B N 1
ATOM 7280 C CA . LEU C 1 32 ? 33.107 -37.117 -58.926 1.00 54.46 32 LEU B CA 1
ATOM 7281 C C . LEU C 1 32 ? 33.726 -37.472 -60.274 1.00 54.58 32 LEU B C 1
ATOM 7282 O O . LEU C 1 32 ? 33.089 -38.142 -61.097 1.00 54.41 32 LEU B O 1
ATOM 7287 N N . ALA C 1 33 ? 34.961 -37.026 -60.523 1.00 57.28 33 ALA B N 1
ATOM 7288 C CA . ALA C 1 33 ? 35.657 -37.393 -61.754 1.00 57.29 33 ALA B CA 1
ATOM 7289 C C . ALA C 1 33 ? 35.901 -38.894 -61.806 1.00 57.68 33 ALA B C 1
ATOM 7290 O O . ALA C 1 33 ? 35.689 -39.536 -62.840 1.00 57.35 33 ALA B O 1
ATOM 7292 N N . LYS C 1 34 ? 36.362 -39.468 -60.691 1.00 58.25 34 LYS B N 1
ATOM 7293 C CA . LYS C 1 34 ? 36.579 -40.908 -60.614 1.00 58.93 34 LYS B CA 1
ATOM 7294 C C . LYS C 1 34 ? 35.278 -41.679 -60.797 1.00 58.64 34 LYS B C 1
ATOM 7295 O O . LYS C 1 34 ? 35.290 -42.810 -61.298 1.00 58.64 34 LYS B O 1
ATOM 7301 N N . VAL C 1 35 ? 34.153 -41.085 -60.400 1.00 57.00 35 VAL B N 1
ATOM 7302 C CA . VAL C 1 35 ? 32.860 -41.734 -60.579 1.00 56.71 35 VAL B CA 1
ATOM 7303 C C . VAL C 1 35 ? 32.451 -41.705 -62.047 1.00 56.53 35 VAL B C 1
ATOM 7304 O O . VAL C 1 35 ? 32.072 -42.732 -62.622 1.00 56.55 35 VAL B O 1
ATOM 7308 N N . TYR C 1 36 ? 32.562 -40.540 -62.688 1.00 60.67 36 TYR B N 1
ATOM 7309 C CA . TYR C 1 36 ? 32.089 -40.381 -64.058 1.00 59.69 36 TYR B CA 1
ATOM 7310 C C . TYR C 1 36 ? 33.118 -40.749 -65.123 1.00 59.20 36 TYR B C 1
ATOM 7311 O O . TYR C 1 36 ? 32.796 -40.683 -66.314 1.00 58.22 36 TYR B O 1
ATOM 7320 N N . GLY C 1 37 ? 34.334 -41.127 -64.743 1.00 65.18 37 GLY B N 1
ATOM 7321 C CA . GLY C 1 37 ? 35.327 -41.514 -65.726 1.00 64.73 37 GLY B CA 1
ATOM 7322 C C . GLY C 1 37 ? 35.939 -40.354 -66.486 1.00 64.40 37 GLY B C 1
ATOM 7323 O O . GLY C 1 37 ? 35.845 -40.289 -67.716 1.00 63.30 37 GLY B O 1
ATOM 7324 N N . LEU C 1 38 ? 36.547 -39.418 -65.764 1.00 66.78 38 LEU B N 1
ATOM 7325 C CA . LEU C 1 38 ? 37.192 -38.250 -66.348 1.00 66.57 38 LEU B CA 1
ATOM 7326 C C . LEU C 1 38 ? 38.662 -38.215 -65.942 1.00 67.22 38 LEU B C 1
ATOM 7327 O O . LEU C 1 38 ? 38.979 -38.264 -64.750 1.00 68.03 38 LEU B O 1
ATOM 7332 N N . GLU C 1 39 ? 39.554 -38.100 -66.933 1.00 73.47 39 GLU B N 1
ATOM 7333 C CA . GLU C 1 39 ? 40.991 -38.210 -66.680 1.00 74.07 39 GLU B CA 1
ATOM 7334 C C . GLU C 1 39 ? 41.573 -36.925 -66.096 1.00 74.35 39 GLU B C 1
ATOM 7335 O O . GLU C 1 39 ? 42.457 -36.979 -65.234 1.00 74.95 39 GLU B O 1
ATOM 7341 N N . CYS C 1 40 ? 41.099 -35.767 -66.556 1.00 68.88 40 CYS B N 1
ATOM 7342 C CA . CYS C 1 40 ? 41.651 -34.478 -66.157 1.00 68.97 40 CYS B CA 1
ATOM 7343 C C . CYS C 1 40 ? 41.171 -34.082 -64.762 1.00 69.32 40 CYS B C 1
ATOM 7344 O O . CYS C 1 40 ? 40.403 -34.794 -64.107 1.00 69.56 40 CYS B O 1
ATOM 7347 N N . ASP C 1 41 ? 41.689 -32.954 -64.278 1.00 65.15 41 ASP B N 1
ATOM 7348 C CA . ASP C 1 41 ? 41.262 -32.381 -63.010 1.00 65.11 41 ASP B CA 1
ATOM 7349 C C . ASP C 1 41 ? 40.042 -31.496 -63.243 1.00 65.03 41 ASP B C 1
ATOM 7350 O O . ASP C 1 41 ? 40.107 -30.526 -64.012 1.00 64.96 41 ASP B O 1
ATOM 7355 N N . LEU C 1 42 ? 38.931 -31.845 -62.592 1.00 56.90 42 LEU B N 1
ATOM 7356 C CA . LEU C 1 42 ? 37.692 -31.067 -62.632 1.00 56.61 42 LEU B CA 1
ATOM 7357 C C . LEU C 1 42 ? 37.650 -30.154 -61.410 1.00 56.45 42 LEU B C 1
ATOM 7358 O O . LEU C 1 42 ? 37.359 -30.602 -60.299 1.00 56.26 42 LEU B O 1
ATOM 7363 N N . LEU C 1 43 ? 37.930 -28.871 -61.620 1.00 55.81 43 LEU B N 1
ATOM 7364 C CA . LEU C 1 43 ? 37.918 -27.873 -60.562 1.00 55.37 43 LEU B CA 1
ATOM 7365 C C . LEU C 1 43 ? 36.539 -27.230 -60.477 1.00 55.56 43 LEU B C 1
ATOM 7366 O O . LEU C 1 43 ? 35.878 -27.020 -61.496 1.00 56.19 43 LEU B O 1
ATOM 7371 N N . ALA C 1 44 ? 36.088 -26.954 -59.256 1.00 52.41 44 ALA B N 1
ATOM 7372 C CA . ALA C 1 44 ? 34.773 -26.374 -59.011 1.00 52.44 44 ALA B CA 1
ATOM 7373 C C . ALA C 1 44 ? 34.936 -25.091 -58.212 1.00 51.91 44 ALA B C 1
ATOM 7374 O O . ALA C 1 44 ? 35.498 -25.112 -57.111 1.00 50.98 44 ALA B O 1
ATOM 7376 N N . LYS C 1 45 ? 34.476 -23.979 -58.787 1.00 49.30 45 LYS B N 1
ATOM 7377 C CA . LYS C 1 45 ? 34.404 -22.690 -58.107 1.00 49.28 45 LYS B CA 1
ATOM 7378 C C . LYS C 1 45 ? 33.068 -22.611 -57.371 1.00 48.80 45 LYS B C 1
ATOM 7379 O O . LYS C 1 45 ? 32.005 -22.551 -57.998 1.00 48.55 45 LYS B O 1
ATOM 7385 N N . CYS C 1 46 ? 33.127 -22.608 -56.042 1.00 48.52 46 CYS B N 1
ATOM 7386 C CA . CYS C 1 46 ? 31.959 -22.830 -55.187 1.00 47.88 46 CYS B CA 1
ATOM 7387 C C . CYS C 1 46 ? 31.226 -21.528 -54.853 1.00 47.66 46 CYS B C 1
ATOM 7388 O O . CYS C 1 46 ? 31.099 -21.148 -53.687 1.00 47.01 46 CYS B O 1
ATOM 7391 N N . GLU C 1 47 ? 30.719 -20.848 -55.887 1.00 48.96 47 GLU B N 1
ATOM 7392 C CA . GLU C 1 47 ? 30.085 -19.546 -55.682 1.00 49.19 47 GLU B CA 1
ATOM 7393 C C . GLU C 1 47 ? 28.944 -19.591 -54.679 1.00 47.76 47 GLU B C 1
ATOM 7394 O O . GLU C 1 47 ? 28.561 -18.543 -54.147 1.00 47.39 47 GLU B O 1
ATOM 7400 N N . PHE C 1 48 ? 28.418 -20.777 -54.386 1.00 45.14 48 PHE B N 1
ATOM 7401 C CA . PHE C 1 48 ? 27.330 -20.935 -53.433 1.00 44.87 48 PHE B CA 1
ATOM 7402 C C . PHE C 1 48 ? 27.757 -20.727 -51.985 1.00 44.85 48 PHE B C 1
ATOM 7403 O O . PHE C 1 48 ? 26.890 -20.695 -51.105 1.00 44.66 48 PHE B O 1
ATOM 7411 N N . MET C 1 49 ? 29.051 -20.582 -51.710 1.00 46.19 49 MET B N 1
ATOM 7412 C CA . MET C 1 49 ? 29.525 -20.359 -50.351 1.00 45.40 49 MET B CA 1
ATOM 7413 C C . MET C 1 49 ? 29.690 -18.885 -50.019 1.00 45.28 49 MET B C 1
ATOM 7414 O O . MET C 1 49 ? 30.199 -18.557 -48.943 1.00 44.83 49 MET B O 1
ATOM 7419 N N . SER C 1 50 ? 29.264 -17.994 -50.906 1.00 48.51 50 SER B N 1
ATOM 7420 C CA . SER C 1 50 ? 29.275 -16.579 -50.589 1.00 48.48 50 SER B CA 1
ATOM 7421 C C . SER C 1 50 ? 28.295 -16.302 -49.451 1.00 47.49 50 SER B C 1
ATOM 7422 O O . SER C 1 50 ? 27.482 -17.150 -49.071 1.00 46.94 50 SER B O 1
ATOM 7425 N N . ALA C 1 51 ? 28.396 -15.098 -48.886 1.00 51.52 51 ALA B N 1
ATOM 7426 C CA . ALA C 1 51 ? 27.569 -14.755 -47.733 1.00 50.56 51 ALA B CA 1
ATOM 7427 C C . ALA C 1 51 ? 26.088 -14.941 -48.040 1.00 50.34 51 ALA B C 1
ATOM 7428 O O . ALA C 1 51 ? 25.328 -15.433 -47.196 1.00 49.57 51 ALA B O 1
ATOM 7430 N N . GLY C 1 52 ? 25.662 -14.564 -49.244 1.00 49.88 52 GLY B N 1
ATOM 7431 C CA . GLY C 1 52 ? 24.309 -14.773 -49.706 1.00 49.92 52 GLY B CA 1
ATOM 7432 C C . GLY C 1 52 ? 24.065 -16.081 -50.427 1.00 50.34 52 GLY B C 1
ATOM 7433 O O . GLY C 1 52 ? 22.924 -16.370 -50.794 1.00 50.34 52 GLY B O 1
ATOM 7434 N N . GLY C 1 53 ? 25.102 -16.885 -50.647 1.00 47.20 53 GLY B N 1
ATOM 7435 C CA . GLY C 1 53 ? 24.928 -18.207 -51.222 1.00 47.57 53 GLY B CA 1
ATOM 7436 C C . GLY C 1 53 ? 24.651 -18.270 -52.711 1.00 49.42 53 GLY B C 1
ATOM 7437 O O . GLY C 1 53 ? 23.980 -19.203 -53.166 1.00 49.64 53 GLY B O 1
ATOM 7438 N N . SER C 1 54 ? 25.155 -17.312 -53.489 1.00 48.56 54 SER B N 1
ATOM 7439 C CA . SER C 1 54 ? 25.049 -17.360 -54.942 1.00 48.72 54 SER B CA 1
ATOM 7440 C C . SER C 1 54 ? 26.032 -16.359 -55.528 1.00 50.12 54 SER B C 1
ATOM 7441 O O . SER C 1 54 ? 26.480 -15.431 -54.848 1.00 49.64 54 SER B O 1
ATOM 7444 N N . VAL C 1 55 ? 26.344 -16.547 -56.813 1.00 50.05 55 VAL B N 1
ATOM 7445 C CA . VAL C 1 55 ? 27.305 -15.667 -57.471 1.00 51.18 55 VAL B CA 1
ATOM 7446 C C . VAL C 1 55 ? 26.740 -14.261 -57.608 1.00 52.50 55 VAL B C 1
ATOM 7447 O O . VAL C 1 55 ? 27.478 -13.270 -57.511 1.00 53.26 55 VAL B O 1
ATOM 7451 N N . LYS C 1 56 ? 25.418 -14.150 -57.759 1.00 52.66 56 LYS B N 1
ATOM 7452 C CA . LYS C 1 56 ? 24.797 -12.866 -58.053 1.00 54.20 56 LYS B CA 1
ATOM 7453 C C . LYS C 1 56 ? 25.037 -11.844 -56.951 1.00 53.00 56 LYS B C 1
ATOM 7454 O O . LYS C 1 56 ? 25.036 -10.639 -57.242 1.00 54.73 56 LYS B O 1
ATOM 7460 N N . ASP C 1 57 ? 25.275 -12.296 -55.707 1.00 56.75 57 ASP B N 1
ATOM 7461 C CA . ASP C 1 57 ? 25.657 -11.387 -54.625 1.00 55.55 57 ASP B CA 1
ATOM 7462 C C . ASP C 1 57 ? 26.661 -10.363 -55.124 1.00 57.73 57 ASP B C 1
ATOM 7463 O O . ASP C 1 57 ? 26.461 -9.149 -54.981 1.00 58.49 57 ASP B O 1
ATOM 7468 N N . ARG C 1 58 ? 27.717 -10.852 -55.779 1.00 57.27 58 ARG B N 1
ATOM 7469 C CA . ARG C 1 58 ? 28.748 -9.975 -56.316 1.00 58.96 58 ARG B CA 1
ATOM 7470 C C . ARG C 1 58 ? 28.146 -8.843 -57.131 1.00 61.70 58 ARG B C 1
ATOM 7471 O O . ARG C 1 58 ? 28.237 -7.669 -56.746 1.00 62.18 58 ARG B O 1
ATOM 7479 N N . ILE C 1 59 ? 27.445 -9.186 -58.216 1.00 56.63 59 ILE B N 1
ATOM 7480 C CA . ILE C 1 59 ? 26.918 -8.131 -59.072 1.00 57.92 59 ILE B CA 1
ATOM 7481 C C . ILE C 1 59 ? 25.947 -7.272 -58.290 1.00 57.47 59 ILE B C 1
ATOM 7482 O O . ILE C 1 59 ? 25.944 -6.043 -58.440 1.00 58.95 59 ILE B O 1
ATOM 7487 N N . GLY C 1 60 ? 25.187 -7.881 -57.373 1.00 58.65 60 GLY B N 1
ATOM 7488 C CA . GLY C 1 60 ? 24.297 -7.111 -56.534 1.00 57.21 60 GLY B CA 1
ATOM 7489 C C . GLY C 1 60 ? 25.109 -6.023 -55.875 1.00 57.43 60 GLY B C 1
ATOM 7490 O O . GLY C 1 60 ? 24.931 -4.838 -56.183 1.00 59.49 60 GLY B O 1
ATOM 7491 N N . LYS C 1 61 ? 26.082 -6.435 -55.054 1.00 55.71 61 LYS B N 1
ATOM 7492 C CA . LYS C 1 61 ? 26.988 -5.477 -54.429 1.00 55.88 61 LYS B CA 1
ATOM 7493 C C . LYS C 1 61 ? 27.527 -4.515 -55.475 1.00 56.40 61 LYS B C 1
ATOM 7494 O O . LYS C 1 61 ? 27.332 -3.295 -55.376 1.00 56.60 61 LYS B O 1
ATOM 7500 N N . ALA C 1 62 ? 28.080 -5.071 -56.559 1.00 57.95 62 ALA B N 1
ATOM 7501 C CA . ALA C 1 62 ? 28.703 -4.258 -57.594 1.00 58.51 62 ALA B CA 1
ATOM 7502 C C . ALA C 1 62 ? 27.774 -3.146 -58.045 1.00 58.72 62 ALA B C 1
ATOM 7503 O O . ALA C 1 62 ? 28.126 -1.960 -57.976 1.00 59.05 62 ALA B O 1
ATOM 7505 N N . MET C 1 63 ? 26.540 -3.505 -58.409 1.00 61.04 63 MET B N 1
ATOM 7506 C CA . MET C 1 63 ? 25.648 -2.510 -58.987 1.00 63.82 63 MET B CA 1
ATOM 7507 C C . MET C 1 63 ? 25.402 -1.380 -58.003 1.00 62.94 63 MET B C 1
ATOM 7508 O O . MET C 1 63 ? 25.536 -0.201 -58.355 1.00 65.73 63 MET B O 1
ATOM 7513 N N . VAL C 1 64 ? 25.142 -1.723 -56.737 1.00 64.50 64 VAL B N 1
ATOM 7514 C CA . VAL C 1 64 ? 24.900 -0.683 -55.744 1.00 63.36 64 VAL B CA 1
ATOM 7515 C C . VAL C 1 64 ? 26.080 0.273 -55.695 1.00 65.35 64 VAL B C 1
ATOM 7516 O O . VAL C 1 64 ? 25.912 1.498 -55.770 1.00 67.43 64 VAL B O 1
ATOM 7520 N N . GLU C 1 65 ? 27.296 -0.279 -55.671 1.00 63.09 65 GLU B N 1
ATOM 7521 C CA . GLU C 1 65 ? 28.489 0.557 -55.615 1.00 64.06 65 GLU B CA 1
ATOM 7522 C C . GLU C 1 65 ? 28.536 1.514 -56.800 1.00 68.11 65 GLU B C 1
ATOM 7523 O O . GLU C 1 65 ? 28.806 2.710 -56.628 1.00 69.28 65 GLU B O 1
ATOM 7529 N N . LYS C 1 66 ? 28.236 1.018 -58.006 1.00 67.91 66 LYS B N 1
ATOM 7530 C CA . LYS C 1 66 ? 28.189 1.908 -59.162 1.00 68.95 66 LYS B CA 1
ATOM 7531 C C . LYS C 1 66 ? 27.193 3.033 -58.925 1.00 69.18 66 LYS B C 1
ATOM 7532 O O . LYS C 1 66 ? 27.530 4.218 -59.058 1.00 68.63 66 LYS B O 1
ATOM 7538 N N . ALA C 1 67 ? 25.976 2.677 -58.499 1.00 71.49 67 ALA B N 1
ATOM 7539 C CA . ALA C 1 67 ? 24.959 3.688 -58.247 1.00 71.05 67 ALA B CA 1
ATOM 7540 C C . ALA C 1 67 ? 25.390 4.670 -57.172 1.00 70.81 67 ALA B C 1
ATOM 7541 O O . ALA C 1 67 ? 24.854 5.780 -57.109 1.00 70.33 67 ALA B O 1
ATOM 7543 N N . GLU C 1 68 ? 26.342 4.287 -56.325 1.00 74.99 68 GLU B N 1
ATOM 7544 C CA . GLU C 1 68 ? 26.863 5.196 -55.315 1.00 74.47 68 GLU B CA 1
ATOM 7545 C C . GLU C 1 68 ? 28.044 6.007 -55.825 1.00 74.29 68 GLU B C 1
ATOM 7546 O O . GLU C 1 68 ? 28.211 7.163 -55.416 1.00 73.98 68 GLU B O 1
ATOM 7552 N N . ARG C 1 69 ? 28.865 5.435 -56.712 1.00 76.51 69 ARG B N 1
ATOM 7553 C CA . ARG C 1 69 ? 30.026 6.160 -57.216 1.00 75.74 69 ARG B CA 1
ATOM 7554 C C . ARG C 1 69 ? 29.648 7.206 -58.255 1.00 75.28 69 ARG B C 1
ATOM 7555 O O . ARG C 1 69 ? 30.448 8.105 -58.535 1.00 74.40 69 ARG B O 1
ATOM 7563 N N . GLU C 1 70 ? 28.451 7.103 -58.830 1.00 74.89 70 GLU B N 1
ATOM 7564 C CA . GLU C 1 70 ? 27.920 8.100 -59.745 1.00 74.06 70 GLU B CA 1
ATOM 7565 C C . GLU C 1 70 ? 26.912 9.021 -59.071 1.00 74.15 70 GLU B C 1
ATOM 7566 O O . GLU C 1 70 ? 26.296 9.850 -59.748 1.00 73.31 70 GLU B O 1
ATOM 7572 N N . GLY C 1 71 ? 26.736 8.896 -57.757 1.00 75.02 71 GLY B N 1
ATOM 7573 C CA . GLY C 1 71 ? 25.851 9.761 -57.006 1.00 74.84 71 GLY B CA 1
ATOM 7574 C C . GLY C 1 71 ? 24.382 9.653 -57.343 1.00 74.37 71 GLY B C 1
ATOM 7575 O O . GLY C 1 71 ? 23.594 10.473 -56.865 1.00 73.66 71 GLY B O 1
ATOM 7576 N N . ARG C 1 72 ? 23.984 8.666 -58.144 1.00 73.88 72 ARG B N 1
ATOM 7577 C CA . ARG C 1 72 ? 22.599 8.527 -58.577 1.00 73.09 72 ARG B CA 1
ATOM 7578 C C . ARG C 1 72 ? 21.689 7.980 -57.484 1.00 72.34 72 ARG B C 1
ATOM 7579 O O . ARG C 1 72 ? 20.481 7.844 -57.710 1.00 70.85 72 ARG B O 1
ATOM 7587 N N . LEU C 1 73 ? 22.223 7.688 -56.301 1.00 74.58 73 LEU B N 1
ATOM 7588 C CA . LEU C 1 73 ? 21.481 6.941 -55.298 1.00 72.19 73 LEU B CA 1
ATOM 7589 C C . LEU C 1 73 ? 21.683 7.570 -53.930 1.00 71.18 73 LEU B C 1
ATOM 7590 O O . LEU C 1 73 ? 22.819 7.829 -53.524 1.00 72.85 73 LEU B O 1
ATOM 7595 N N . LYS C 1 74 ? 20.583 7.816 -53.226 1.00 76.12 74 LYS B N 1
ATOM 7596 C CA . LYS C 1 74 ? 20.631 8.351 -51.876 1.00 74.57 74 LYS B CA 1
ATOM 7597 C C . LYS C 1 74 ? 19.898 7.406 -50.934 1.00 70.62 74 LYS B C 1
ATOM 7598 O O . LYS C 1 74 ? 19.062 6.604 -51.355 1.00 69.18 74 LYS B O 1
ATOM 7604 N N . ALA C 1 75 ? 20.239 7.497 -49.651 1.00 74.25 75 ALA B N 1
ATOM 7605 C CA . ALA C 1 75 ? 19.643 6.625 -48.646 1.00 70.46 75 ALA B CA 1
ATOM 7606 C C . ALA C 1 75 ? 18.134 6.840 -48.577 1.00 68.66 75 ALA B C 1
ATOM 7607 O O . ALA C 1 75 ? 17.645 7.966 -48.706 1.00 69.49 75 ALA B O 1
ATOM 7609 N N . GLY C 1 76 ? 17.391 5.752 -48.361 1.00 67.76 76 GLY B N 1
ATOM 7610 C CA . GLY C 1 76 ? 15.943 5.799 -48.327 1.00 66.01 76 GLY B CA 1
ATOM 7611 C C . GLY C 1 76 ? 15.258 5.549 -49.655 1.00 67.05 76 GLY B C 1
ATOM 7612 O O . GLY C 1 76 ? 14.027 5.423 -49.683 1.00 65.48 76 GLY B O 1
ATOM 7613 N N . ASP C 1 77 ? 16.011 5.484 -50.750 1.00 66.79 77 ASP B N 1
ATOM 7614 C CA . ASP C 1 77 ? 15.453 5.241 -52.071 1.00 67.87 77 ASP B CA 1
ATOM 7615 C C . ASP C 1 77 ? 14.851 3.841 -52.163 1.00 66.07 77 ASP B C 1
ATOM 7616 O O . ASP C 1 77 ? 14.980 3.007 -51.262 1.00 64.24 77 ASP B O 1
ATOM 7621 N N . THR C 1 78 ? 14.158 3.604 -53.273 1.00 66.27 78 THR B N 1
ATOM 7622 C CA . THR C 1 78 ? 13.559 2.315 -53.583 1.00 65.03 78 THR B CA 1
ATOM 7623 C C . THR C 1 78 ? 14.311 1.686 -54.749 1.00 67.23 78 THR B C 1
ATOM 7624 O O . THR C 1 78 ? 14.646 2.368 -55.723 1.00 69.55 78 THR B O 1
ATOM 7628 N N . LEU C 1 79 ? 14.589 0.389 -54.640 1.00 63.68 79 LEU B N 1
ATOM 7629 C CA . LEU C 1 79 ? 15.268 -0.362 -55.687 1.00 65.63 79 LEU B CA 1
ATOM 7630 C C . LEU C 1 79 ? 14.327 -1.411 -56.263 1.00 64.67 79 LEU B C 1
ATOM 7631 O O . LEU C 1 79 ? 13.681 -2.151 -55.514 1.00 62.34 79 LEU B O 1
ATOM 7636 N N . ILE C 1 80 ? 14.236 -1.463 -57.589 1.00 62.83 80 ILE B N 1
ATOM 7637 C CA . ILE C 1 80 ? 13.456 -2.477 -58.286 1.00 62.31 80 ILE B CA 1
ATOM 7638 C C . ILE C 1 80 ? 14.386 -3.229 -59.226 1.00 64.46 80 ILE B C 1
ATOM 7639 O O . ILE C 1 80 ? 15.264 -2.630 -59.858 1.00 66.86 80 ILE B O 1
ATOM 7644 N N . GLU C 1 81 ? 14.195 -4.545 -59.314 1.00 59.99 81 GLU B N 1
ATOM 7645 C CA . GLU C 1 81 ? 15.055 -5.389 -60.136 1.00 61.92 81 GLU B CA 1
ATOM 7646 C C . GLU C 1 81 ? 14.341 -6.679 -60.523 1.00 61.02 81 GLU B C 1
ATOM 7647 O O . GLU C 1 81 ? 13.886 -7.427 -59.647 1.00 58.83 81 GLU B O 1
ATOM 7653 N N . PRO C 1 82 ? 14.224 -6.980 -61.814 1.00 60.06 82 PRO B N 1
ATOM 7654 C CA . PRO C 1 82 ? 13.722 -8.297 -62.213 1.00 59.60 82 PRO B CA 1
ATOM 7655 C C . PRO C 1 82 ? 14.817 -9.340 -62.062 1.00 60.48 82 PRO B C 1
ATOM 7656 O O . PRO C 1 82 ? 15.962 -9.132 -62.470 1.00 62.66 82 PRO B O 1
ATOM 7660 N N . THR C 1 83 ? 14.456 -10.480 -61.478 1.00 58.30 83 THR B N 1
ATOM 7661 C CA . THR C 1 83 ? 15.467 -11.471 -61.138 1.00 58.33 83 THR B CA 1
ATOM 7662 C C . THR C 1 83 ? 14.839 -12.852 -61.052 1.00 56.80 83 THR B C 1
ATOM 7663 O O . THR C 1 83 ? 13.633 -12.990 -60.836 1.00 55.26 83 THR B O 1
ATOM 7667 N N . SER C 1 84 ? 15.669 -13.871 -61.272 1.00 56.84 84 SER B N 1
ATOM 7668 C CA . SER C 1 84 ? 15.275 -15.239 -60.972 1.00 55.33 84 SER B CA 1
ATOM 7669 C C . SER C 1 84 ? 15.421 -15.560 -59.489 1.00 52.73 84 SER B C 1
ATOM 7670 O O . SER C 1 84 ? 15.065 -16.667 -59.071 1.00 51.42 84 SER B O 1
ATOM 7673 N N . GLY C 1 85 ? 15.935 -14.619 -58.694 1.00 54.75 85 GLY B N 1
ATOM 7674 C CA . GLY C 1 85 ? 15.936 -14.742 -57.250 1.00 52.33 85 GLY B CA 1
ATOM 7675 C C . GLY C 1 85 ? 17.237 -14.441 -56.536 1.00 52.03 85 GLY B C 1
ATOM 7676 O O . GLY C 1 85 ? 17.226 -13.887 -55.434 1.00 51.79 85 GLY B O 1
ATOM 7677 N N . ASN C 1 86 ? 18.368 -14.784 -57.149 1.00 51.51 86 ASN B N 1
ATOM 7678 C CA . ASN C 1 86 ? 19.638 -14.658 -56.447 1.00 51.17 86 ASN B CA 1
ATOM 7679 C C . ASN C 1 86 ? 20.167 -13.230 -56.510 1.00 52.12 86 ASN B C 1
ATOM 7680 O O . ASN C 1 86 ? 20.729 -12.727 -55.529 1.00 51.18 86 ASN B O 1
ATOM 7685 N N . THR C 1 87 ? 19.991 -12.564 -57.654 1.00 53.12 87 THR B N 1
ATOM 7686 C CA . THR C 1 87 ? 20.267 -11.134 -57.720 1.00 53.88 87 THR B CA 1
ATOM 7687 C C . THR C 1 87 ? 19.338 -10.373 -56.791 1.00 52.88 87 THR B C 1
ATOM 7688 O O . THR C 1 87 ? 19.746 -9.397 -56.154 1.00 52.76 87 THR B O 1
ATOM 7692 N N . GLY C 1 88 ? 18.079 -10.800 -56.710 1.00 53.37 88 GLY B N 1
ATOM 7693 C CA . GLY C 1 88 ? 17.175 -10.200 -55.746 1.00 53.32 88 GLY B CA 1
ATOM 7694 C C . GLY C 1 88 ? 17.672 -10.341 -54.320 1.00 52.94 88 GLY B C 1
ATOM 7695 O O . GLY C 1 88 ? 17.599 -9.395 -53.537 1.00 52.90 88 GLY B O 1
ATOM 7696 N N . ILE C 1 89 ? 18.232 -11.504 -53.981 1.00 56.97 89 ILE B N 1
ATOM 7697 C CA . ILE C 1 89 ? 18.787 -11.713 -52.644 1.00 54.98 89 ILE B CA 1
ATOM 7698 C C . ILE C 1 89 ? 20.004 -10.817 -52.415 1.00 55.68 89 ILE B C 1
ATOM 7699 O O . ILE C 1 89 ? 20.139 -10.189 -51.356 1.00 54.36 89 ILE B O 1
ATOM 7704 N N . GLY C 1 90 ? 20.913 -10.751 -53.393 1.00 54.93 90 GLY B N 1
ATOM 7705 C CA . GLY C 1 90 ? 22.091 -9.902 -53.243 1.00 55.87 90 GLY B CA 1
ATOM 7706 C C . GLY C 1 90 ? 21.747 -8.432 -53.072 1.00 56.47 90 GLY B C 1
ATOM 7707 O O . GLY C 1 90 ? 22.270 -7.750 -52.180 1.00 55.69 90 GLY B O 1
ATOM 7708 N N . LEU C 1 91 ? 20.859 -7.922 -53.931 1.00 56.43 91 LEU B N 1
ATOM 7709 C CA . LEU C 1 91 ? 20.435 -6.532 -53.818 1.00 57.09 91 LEU B CA 1
ATOM 7710 C C . LEU C 1 91 ? 19.636 -6.291 -52.544 1.00 54.31 91 LEU B C 1
ATOM 7711 O O . LEU C 1 91 ? 19.690 -5.193 -51.987 1.00 54.26 91 LEU B O 1
ATOM 7716 N N . ALA C 1 92 ? 18.884 -7.287 -52.070 1.00 60.15 92 ALA B N 1
ATOM 7717 C CA . ALA C 1 92 ? 18.176 -7.124 -50.806 1.00 57.67 92 ALA B CA 1
ATOM 7718 C C . ALA C 1 92 ? 19.150 -7.031 -49.637 1.00 56.45 92 ALA B C 1
ATOM 7719 O O . ALA C 1 92 ? 18.942 -6.242 -48.708 1.00 55.36 92 ALA B O 1
ATOM 7721 N N . LEU C 1 93 ? 20.227 -7.819 -49.674 1.00 56.58 93 LEU B N 1
ATOM 7722 C CA . LEU C 1 93 ? 21.283 -7.673 -48.678 1.00 55.67 93 LEU B CA 1
ATOM 7723 C C . LEU C 1 93 ? 21.863 -6.266 -48.715 1.00 57.01 93 LEU B C 1
ATOM 7724 O O . LEU C 1 93 ? 22.005 -5.606 -47.675 1.00 55.87 93 LEU B O 1
ATOM 7729 N N . ALA C 1 94 ? 22.209 -5.794 -49.915 1.00 55.32 94 ALA B N 1
ATOM 7730 C CA . ALA C 1 94 ? 22.798 -4.463 -50.035 1.00 57.09 94 ALA B CA 1
ATOM 7731 C C . ALA C 1 94 ? 21.837 -3.381 -49.551 1.00 56.61 94 ALA B C 1
ATOM 7732 O O . ALA C 1 94 ? 22.259 -2.394 -48.938 1.00 56.73 94 ALA B O 1
ATOM 7734 N N . ALA C 1 95 ? 20.538 -3.554 -49.805 1.00 59.58 95 ALA B N 1
ATOM 7735 C CA . ALA C 1 95 ? 19.557 -2.546 -49.413 1.00 59.06 95 ALA B CA 1
ATOM 7736 C C . ALA C 1 95 ? 19.335 -2.537 -47.907 1.00 56.31 95 ALA B C 1
ATOM 7737 O O . ALA C 1 95 ? 19.206 -1.467 -47.304 1.00 56.13 95 ALA B O 1
ATOM 7739 N N . ALA C 1 96 ? 19.263 -3.717 -47.283 1.00 60.76 96 ALA B N 1
ATOM 7740 C CA . ALA C 1 96 ? 19.129 -3.769 -45.830 1.00 58.40 96 ALA B CA 1
ATOM 7741 C C . ALA C 1 96 ? 20.369 -3.223 -45.133 1.00 58.42 96 ALA B C 1
ATOM 7742 O O . ALA C 1 96 ? 20.261 -2.591 -44.075 1.00 57.18 96 ALA B O 1
ATOM 7744 N N . VAL C 1 97 ? 21.553 -3.439 -45.714 1.00 58.28 97 VAL B N 1
ATOM 7745 C CA . VAL C 1 97 ? 22.775 -2.946 -45.084 1.00 58.40 97 VAL B CA 1
ATOM 7746 C C . VAL C 1 97 ? 22.897 -1.434 -45.246 1.00 60.02 97 VAL B C 1
ATOM 7747 O O . VAL C 1 97 ? 23.081 -0.704 -44.266 1.00 59.20 97 VAL B O 1
ATOM 7751 N N . ARG C 1 98 ? 22.804 -0.940 -46.481 1.00 58.15 98 ARG B N 1
ATOM 7752 C CA . ARG C 1 98 ? 23.054 0.467 -46.767 1.00 60.31 98 ARG B CA 1
ATOM 7753 C C . ARG C 1 98 ? 21.794 1.324 -46.680 1.00 60.19 98 ARG B C 1
ATOM 7754 O O . ARG C 1 98 ? 21.856 2.526 -46.965 1.00 62.21 98 ARG B O 1
ATOM 7762 N N . GLY C 1 99 ? 20.668 0.745 -46.268 1.00 60.87 99 GLY B N 1
ATOM 7763 C CA . GLY C 1 99 ? 19.460 1.504 -46.009 1.00 60.27 99 GLY B CA 1
ATOM 7764 C C . GLY C 1 99 ? 18.662 1.898 -47.235 1.00 62.04 99 GLY B C 1
ATOM 7765 O O . GLY C 1 99 ? 18.285 3.065 -47.377 1.00 63.17 99 GLY B O 1
ATOM 7766 N N . TYR C 1 100 ? 18.395 0.946 -48.128 1.00 57.52 100 TYR B N 1
ATOM 7767 C CA . TYR C 1 100 ? 17.562 1.171 -49.301 1.00 58.94 100 TYR B CA 1
ATOM 7768 C C . TYR C 1 100 ? 16.348 0.251 -49.251 1.00 56.87 100 TYR B C 1
ATOM 7769 O O . TYR C 1 100 ? 16.334 -0.755 -48.536 1.00 55.17 100 TYR B O 1
ATOM 7778 N N . ARG C 1 101 ? 15.315 0.614 -50.008 1.00 64.96 101 ARG B N 1
ATOM 7779 C CA . ARG C 1 101 ? 14.115 -0.205 -50.118 1.00 63.41 101 ARG B CA 1
ATOM 7780 C C . ARG C 1 101 ? 14.219 -1.119 -51.333 1.00 64.76 101 ARG B C 1
ATOM 7781 O O . ARG C 1 101 ? 14.659 -0.697 -52.405 1.00 67.17 101 ARG B O 1
ATOM 7789 N N . MET C 1 102 ? 13.810 -2.373 -51.159 1.00 57.72 102 MET B N 1
ATOM 7790 C CA . MET C 1 102 ? 13.916 -3.398 -52.191 1.00 58.80 102 MET B CA 1
ATOM 7791 C C . MET C 1 102 ? 12.530 -3.857 -52.620 1.00 58.00 102 MET B C 1
ATOM 7792 O O . MET C 1 102 ? 11.686 -4.173 -51.775 1.00 55.96 102 MET B O 1
ATOM 7797 N N . ILE C 1 103 ? 12.300 -3.892 -53.931 1.00 59.66 103 ILE B N 1
ATOM 7798 C CA . ILE C 1 103 ? 11.118 -4.512 -54.519 1.00 59.19 103 ILE B CA 1
ATOM 7799 C C . ILE C 1 103 ? 11.588 -5.458 -55.616 1.00 60.78 103 ILE B C 1
ATOM 7800 O O . ILE C 1 103 ? 12.332 -5.050 -56.515 1.00 62.97 103 ILE B O 1
ATOM 7805 N N . VAL C 1 104 ? 11.152 -6.713 -55.545 1.00 58.80 104 VAL B N 1
ATOM 7806 C CA . VAL C 1 104 ? 11.621 -7.770 -56.433 1.00 59.45 104 VAL B CA 1
ATOM 7807 C C . VAL C 1 104 ? 10.495 -8.194 -57.363 1.00 59.84 104 VAL B C 1
ATOM 7808 O O . VAL C 1 104 ? 9.337 -8.300 -56.947 1.00 59.19 104 VAL B O 1
ATOM 7812 N N . THR C 1 105 ? 10.838 -8.426 -58.628 1.00 57.93 105 THR B N 1
ATOM 7813 C CA . THR C 1 105 ? 9.926 -8.981 -59.621 1.00 58.35 105 THR B CA 1
ATOM 7814 C C . THR C 1 105 ? 10.533 -10.287 -60.108 1.00 59.25 105 THR B C 1
ATOM 7815 O O . THR C 1 105 ? 11.574 -10.277 -60.774 1.00 61.19 105 THR B O 1
ATOM 7819 N N . MET C 1 106 ? 9.893 -11.406 -59.788 1.00 58.17 106 MET B N 1
ATOM 7820 C CA . MET C 1 106 ? 10.427 -12.697 -60.185 1.00 58.91 106 MET B CA 1
ATOM 7821 C C . MET C 1 106 ? 9.305 -13.599 -60.672 1.00 58.63 106 MET B C 1
ATOM 7822 O O . MET C 1 106 ? 8.187 -13.547 -60.146 1.00 57.15 106 MET B O 1
ATOM 7827 N N . PRO C 1 107 ? 9.582 -14.447 -61.661 1.00 56.79 107 PRO B N 1
ATOM 7828 C CA . PRO C 1 107 ? 8.527 -15.289 -62.235 1.00 56.86 107 PRO B CA 1
ATOM 7829 C C . PRO C 1 107 ? 8.069 -16.366 -61.264 1.00 55.70 107 PRO B C 1
ATOM 7830 O O . PRO C 1 107 ? 8.772 -16.744 -60.323 1.00 55.15 107 PRO B O 1
ATOM 7834 N N . ALA C 1 108 ? 6.850 -16.854 -61.507 1.00 55.07 108 ALA B N 1
ATOM 7835 C CA . ALA C 1 108 ? 6.256 -17.867 -60.644 1.00 54.99 108 ALA B CA 1
ATOM 7836 C C . ALA C 1 108 ? 6.994 -19.198 -60.685 1.00 54.57 108 ALA B C 1
ATOM 7837 O O . ALA C 1 108 ? 6.749 -20.047 -59.819 1.00 54.41 108 ALA B O 1
ATOM 7839 N N . LYS C 1 109 ? 7.878 -19.404 -61.663 1.00 56.37 109 LYS B N 1
ATOM 7840 C CA . LYS C 1 109 ? 8.581 -20.677 -61.752 1.00 56.83 109 LYS B CA 1
ATOM 7841 C C . LYS C 1 109 ? 9.534 -20.880 -60.585 1.00 55.74 109 LYS B C 1
ATOM 7842 O O . LYS C 1 109 ? 9.804 -22.023 -60.196 1.00 55.38 109 LYS B O 1
ATOM 7848 N N . MET C 1 110 ? 10.050 -19.795 -60.020 1.00 52.04 110 MET B N 1
ATOM 7849 C CA . MET C 1 110 ? 11.123 -19.903 -59.049 1.00 51.49 110 MET B CA 1
ATOM 7850 C C . MET C 1 110 ? 10.625 -20.529 -57.752 1.00 51.35 110 MET B C 1
ATOM 7851 O O . MET C 1 110 ? 9.424 -20.562 -57.463 1.00 51.68 110 MET B O 1
ATOM 7856 N N . SER C 1 111 ? 11.575 -21.024 -56.965 1.00 50.65 111 SER B N 1
ATOM 7857 C CA . SER C 1 111 ? 11.238 -21.754 -55.758 1.00 49.18 111 SER B CA 1
ATOM 7858 C C . SER C 1 111 ? 10.624 -20.821 -54.722 1.00 47.73 111 SER B C 1
ATOM 7859 O O . SER C 1 111 ? 10.738 -19.595 -54.801 1.00 47.72 111 SER B O 1
ATOM 7862 N N . ALA C 1 112 ? 9.973 -21.421 -53.728 1.00 47.13 112 ALA B N 1
ATOM 7863 C CA . ALA C 1 112 ? 9.392 -20.637 -52.651 1.00 47.16 112 ALA B CA 1
ATOM 7864 C C . ALA C 1 112 ? 10.434 -20.192 -51.641 1.00 46.71 112 ALA B C 1
ATOM 7865 O O . ALA C 1 112 ? 10.196 -19.217 -50.916 1.00 46.68 112 ALA B O 1
ATOM 7867 N N . GLU C 1 113 ? 11.579 -20.877 -51.574 1.00 46.24 113 GLU B N 1
ATOM 7868 C CA . GLU C 1 113 ? 12.601 -20.445 -50.628 1.00 45.88 113 GLU B CA 1
ATOM 7869 C C . GLU C 1 113 ? 13.148 -19.072 -50.984 1.00 45.79 113 GLU B C 1
ATOM 7870 O O . GLU C 1 113 ? 13.317 -18.232 -50.098 1.00 45.66 113 GLU B O 1
ATOM 7876 N N . LYS C 1 114 ? 13.389 -18.803 -52.272 1.00 47.64 114 LYS B N 1
ATOM 7877 C CA . LYS C 1 114 ? 13.888 -17.485 -52.661 1.00 48.11 114 LYS B CA 1
ATOM 7878 C C . LYS C 1 114 ? 12.921 -16.396 -52.224 1.00 47.27 114 LYS B C 1
ATOM 7879 O O . LYS C 1 114 ? 13.334 -15.360 -51.684 1.00 46.76 114 LYS B O 1
ATOM 7885 N N . SER C 1 115 ? 11.626 -16.642 -52.408 1.00 52.79 115 SER B N 1
ATOM 7886 C CA . SER C 1 115 ? 10.614 -15.700 -51.959 1.00 51.98 115 SER B CA 1
ATOM 7887 C C . SER C 1 115 ? 10.682 -15.515 -50.447 1.00 50.31 115 SER B C 1
ATOM 7888 O O . SER C 1 115 ? 10.625 -14.386 -49.952 1.00 49.78 115 SER B O 1
ATOM 7891 N N . ASN C 1 116 ? 10.799 -16.614 -49.692 1.00 52.67 116 ASN B N 1
ATOM 7892 C CA . ASN C 1 116 ? 10.816 -16.486 -48.234 1.00 51.30 116 ASN B CA 1
ATOM 7893 C C . ASN C 1 116 ? 12.040 -15.716 -47.731 1.00 50.93 116 ASN B C 1
ATOM 7894 O O . ASN C 1 116 ? 11.919 -14.869 -46.837 1.00 49.97 116 ASN B O 1
ATOM 7899 N N . ILE C 1 117 ? 13.227 -15.980 -48.287 1.00 49.65 117 ILE B N 1
ATOM 7900 C CA . ILE C 1 117 ? 14.400 -15.238 -47.809 1.00 49.41 117 ILE B CA 1
ATOM 7901 C C . ILE C 1 117 ? 14.347 -13.773 -48.255 1.00 49.77 117 ILE B C 1
ATOM 7902 O O . ILE C 1 117 ? 14.747 -12.875 -47.502 1.00 49.09 117 ILE B O 1
ATOM 7907 N N . MET C 1 118 ? 13.837 -13.482 -49.455 1.00 52.67 118 MET B N 1
ATOM 7908 C CA . MET C 1 118 ? 13.707 -12.061 -49.774 1.00 53.22 118 MET B CA 1
ATOM 7909 C C . MET C 1 118 ? 12.607 -11.382 -48.958 1.00 51.94 118 MET B C 1
ATOM 7910 O O . MET C 1 118 ? 12.652 -10.162 -48.766 1.00 51.92 118 MET B O 1
ATOM 7915 N N . LYS C 1 119 ? 11.621 -12.141 -48.478 1.00 55.31 119 LYS B N 1
ATOM 7916 C CA . LYS C 1 119 ? 10.632 -11.588 -47.560 1.00 54.09 119 LYS B CA 1
ATOM 7917 C C . LYS C 1 119 ? 11.253 -11.312 -46.197 1.00 52.89 119 LYS B C 1
ATOM 7918 O O . LYS C 1 119 ? 10.915 -10.322 -45.537 1.00 52.19 119 LYS B O 1
ATOM 7924 N N . CYS C 1 120 ? 12.162 -12.188 -45.759 1.00 50.11 120 CYS B N 1
ATOM 7925 C CA . CYS C 1 120 ? 12.868 -11.981 -44.500 1.00 49.23 120 CYS B CA 1
ATOM 7926 C C . CYS C 1 120 ? 13.812 -10.787 -44.539 1.00 49.36 120 CYS B C 1
ATOM 7927 O O . CYS C 1 120 ? 14.163 -10.265 -43.478 1.00 48.62 120 CYS B O 1
ATOM 7930 N N . LEU C 1 121 ? 14.228 -10.341 -45.723 1.00 49.96 121 LEU B N 1
ATOM 7931 C CA . LEU C 1 121 ? 15.060 -9.151 -45.850 1.00 50.61 121 LEU B CA 1
ATOM 7932 C C . LEU C 1 121 ? 14.237 -7.878 -46.031 1.00 50.81 121 LEU B C 1
ATOM 7933 O O . LEU C 1 121 ? 14.788 -6.847 -46.430 1.00 51.86 121 LEU B O 1
ATOM 7938 N N . GLY C 1 122 ? 12.940 -7.931 -45.745 1.00 55.58 122 GLY B N 1
ATOM 7939 C CA . GLY C 1 122 ? 12.087 -6.753 -45.781 1.00 55.62 122 GLY B CA 1
ATOM 7940 C C . GLY C 1 122 ? 11.827 -6.174 -47.155 1.00 57.27 122 GLY B C 1
ATOM 7941 O O . GLY C 1 122 ? 11.723 -4.948 -47.296 1.00 57.86 122 GLY B O 1
ATOM 7942 N N . ALA C 1 123 ? 11.717 -7.024 -48.174 1.00 59.27 123 ALA B N 1
ATOM 7943 C CA . ALA C 1 123 ? 11.490 -6.593 -49.545 1.00 61.04 123 ALA B CA 1
ATOM 7944 C C . ALA C 1 123 ? 10.085 -6.969 -49.996 1.00 60.76 123 ALA B C 1
ATOM 7945 O O . ALA C 1 123 ? 9.591 -8.058 -49.682 1.00 59.90 123 ALA B O 1
ATOM 7947 N N . GLU C 1 124 ? 9.443 -6.062 -50.728 1.00 65.92 124 GLU B N 1
ATOM 7948 C CA . GLU C 1 124 ? 8.190 -6.398 -51.388 1.00 65.93 124 GLU B CA 1
ATOM 7949 C C . GLU C 1 124 ? 8.454 -7.342 -52.555 1.00 67.30 124 GLU B C 1
ATOM 7950 O O . GLU C 1 124 ? 9.482 -7.258 -53.231 1.00 68.83 124 GLU B O 1
ATOM 7956 N N . ILE C 1 125 ? 7.505 -8.245 -52.794 1.00 64.33 125 ILE B N 1
ATOM 7957 C CA . ILE C 1 125 ? 7.658 -9.313 -53.775 1.00 65.45 125 ILE B CA 1
ATOM 7958 C C . ILE C 1 125 ? 6.444 -9.289 -54.696 1.00 65.89 125 ILE B C 1
ATOM 7959 O O . ILE C 1 125 ? 5.321 -9.569 -54.259 1.00 64.78 125 ILE B O 1
ATOM 7964 N N . VAL C 1 126 ? 6.664 -8.957 -55.966 1.00 60.59 126 VAL B N 1
ATOM 7965 C CA . VAL C 1 126 ? 5.637 -9.055 -56.997 1.00 61.16 126 VAL B CA 1
ATOM 7966 C C . VAL C 1 126 ? 6.050 -10.162 -57.958 1.00 62.50 126 VAL B C 1
ATOM 7967 O O . VAL C 1 126 ? 7.169 -10.151 -58.484 1.00 63.90 126 VAL B O 1
ATOM 7971 N N . ARG C 1 127 ? 5.165 -11.133 -58.153 1.00 60.30 127 ARG B N 1
ATOM 7972 C CA . ARG C 1 127 ? 5.419 -12.274 -59.019 1.00 61.51 127 ARG B CA 1
ATOM 7973 C C . ARG C 1 127 ? 4.696 -12.126 -60.351 1.00 62.59 127 ARG B C 1
ATOM 7974 O O . ARG C 1 127 ? 3.642 -11.493 -60.444 1.00 61.97 127 ARG B O 1
ATOM 7982 N N . THR C 1 128 ? 5.286 -12.710 -61.386 1.00 60.32 128 THR B N 1
ATOM 7983 C CA . THR C 1 128 ? 4.787 -12.657 -62.748 1.00 61.51 128 THR B CA 1
ATOM 7984 C C . THR C 1 128 ? 4.527 -14.064 -63.271 1.00 62.05 128 THR B C 1
ATOM 7985 O O . THR C 1 128 ? 5.113 -15.036 -62.781 1.00 62.01 128 THR B O 1
ATOM 7989 N N . PRO C 1 129 ? 3.647 -14.211 -64.263 1.00 64.49 129 PRO B N 1
ATOM 7990 C CA . PRO C 1 129 ? 3.382 -15.545 -64.814 1.00 65.17 129 PRO B CA 1
ATOM 7991 C C . PRO C 1 129 ? 4.629 -16.153 -65.439 1.00 66.83 129 PRO B C 1
ATOM 7992 O O . PRO C 1 129 ? 5.509 -15.451 -65.942 1.00 67.90 129 PRO B O 1
ATOM 7996 N N . THR C 1 130 ? 4.687 -17.486 -65.407 1.00 67.42 130 THR B N 1
ATOM 7997 C CA . THR C 1 130 ? 5.882 -18.189 -65.862 1.00 69.00 130 THR B CA 1
ATOM 7998 C C . THR C 1 130 ? 5.996 -18.171 -67.380 1.00 70.80 130 THR B C 1
ATOM 7999 O O . THR C 1 130 ? 7.073 -17.901 -67.926 1.00 72.16 130 THR B O 1
ATOM 8003 N N . GLU C 1 131 ? 4.897 -18.435 -68.075 1.00 74.95 131 GLU B N 1
ATOM 8004 C CA . GLU C 1 131 ? 4.898 -18.595 -69.523 1.00 76.42 131 GLU B CA 1
ATOM 8005 C C . GLU C 1 131 ? 4.887 -17.273 -70.276 1.00 76.68 131 GLU B C 1
ATOM 8006 O O . GLU C 1 131 ? 4.975 -17.286 -71.508 1.00 77.80 131 GLU B O 1
ATOM 8012 N N . ALA C 1 132 ? 4.769 -16.146 -69.577 1.00 72.64 132 ALA B N 1
ATOM 8013 C CA . ALA C 1 132 ? 4.715 -14.853 -70.244 1.00 72.84 132 ALA B CA 1
ATOM 8014 C C . ALA C 1 132 ? 6.044 -14.535 -70.918 1.00 74.50 132 ALA B C 1
ATOM 8015 O O . ALA C 1 132 ? 7.117 -14.808 -70.374 1.00 75.09 132 ALA B O 1
ATOM 8017 N N . ALA C 1 133 ? 5.966 -13.947 -72.109 1.00 74.11 133 ALA B N 1
ATOM 8018 C CA . ALA C 1 133 ? 7.156 -13.526 -72.831 1.00 75.63 133 ALA B CA 1
ATOM 8019 C C . ALA C 1 133 ? 7.675 -12.210 -72.261 1.00 75.47 133 ALA B C 1
ATOM 8020 O O . ALA C 1 133 ? 7.024 -11.553 -71.445 1.00 74.10 133 ALA B O 1
ATOM 8022 N N . TRP C 1 134 ? 8.880 -11.829 -72.691 1.00 74.56 134 TRP B N 1
ATOM 8023 C CA . TRP C 1 134 ? 9.476 -10.604 -72.171 1.00 74.67 134 TRP B CA 1
ATOM 8024 C C . TRP C 1 134 ? 8.732 -9.367 -72.658 1.00 74.03 134 TRP B C 1
ATOM 8025 O O . TRP C 1 134 ? 8.757 -8.329 -71.987 1.00 73.49 134 TRP B O 1
ATOM 8036 N N . ASN C 1 135 ? 8.072 -9.454 -73.817 1.00 79.29 135 ASN B N 1
ATOM 8037 C CA . ASN C 1 135 ? 7.365 -8.301 -74.361 1.00 78.65 135 ASN B CA 1
ATOM 8038 C C . ASN C 1 135 ? 6.110 -7.964 -73.573 1.00 76.93 135 ASN B C 1
ATOM 8039 O O . ASN C 1 135 ? 5.671 -6.810 -73.601 1.00 76.28 135 ASN B O 1
ATOM 8044 N N . ASP C 1 136 ? 5.523 -8.933 -72.878 1.00 79.17 136 ASP B N 1
ATOM 8045 C CA . ASP C 1 136 ? 4.287 -8.670 -72.158 1.00 77.49 136 ASP B CA 1
ATOM 8046 C C . ASP C 1 136 ? 4.541 -7.664 -71.043 1.00 76.78 136 ASP B C 1
ATOM 8047 O O . ASP C 1 136 ? 5.594 -7.676 -70.403 1.00 77.30 136 ASP B O 1
ATOM 8052 N N . GLU C 1 137 ? 3.580 -6.774 -70.818 1.00 77.12 137 GLU B N 1
ATOM 8053 C CA . GLU C 1 137 ? 3.677 -5.893 -69.663 1.00 76.25 137 GLU B CA 1
ATOM 8054 C C . GLU C 1 137 ? 3.340 -6.594 -68.350 1.00 75.09 137 GLU B C 1
ATOM 8055 O O . GLU C 1 137 ? 3.413 -5.961 -67.291 1.00 74.31 137 GLU B O 1
ATOM 8061 N N . ASN C 1 138 ? 2.975 -7.874 -68.394 1.00 73.05 138 ASN B N 1
ATOM 8062 C CA . ASN C 1 138 ? 2.935 -8.724 -67.211 1.00 72.12 138 ASN B CA 1
ATOM 8063 C C . ASN C 1 138 ? 4.217 -9.534 -67.041 1.00 73.13 138 ASN B C 1
ATOM 8064 O O . ASN C 1 138 ? 4.290 -10.379 -66.142 1.00 72.45 138 ASN B O 1
ATOM 8069 N N . SER C 1 139 ? 5.215 -9.304 -67.890 1.00 69.01 139 SER B N 1
ATOM 8070 C CA . SER C 1 139 ? 6.535 -9.885 -67.703 1.00 70.13 139 SER B CA 1
ATOM 8071 C C . SER C 1 139 ? 7.210 -9.264 -66.487 1.00 69.62 139 SER B C 1
ATOM 8072 O O . SER C 1 139 ? 6.831 -8.187 -66.022 1.00 68.83 139 SER B O 1
ATOM 8075 N N . HIS C 1 140 ? 8.220 -9.964 -65.958 1.00 64.97 140 HIS B N 1
ATOM 8076 C CA . HIS C 1 140 ? 8.937 -9.413 -64.812 1.00 64.52 140 HIS B CA 1
ATOM 8077 C C . HIS C 1 140 ? 9.566 -8.070 -65.160 1.00 65.70 140 HIS B C 1
ATOM 8078 O O . HIS C 1 140 ? 9.518 -7.127 -64.363 1.00 64.92 140 HIS B O 1
ATOM 8085 N N . MET C 1 141 ? 10.080 -7.938 -66.381 1.00 65.52 141 MET B N 1
ATOM 8086 C CA . MET C 1 141 ? 10.717 -6.694 -66.793 1.00 66.75 141 MET B CA 1
ATOM 8087 C C . MET C 1 141 ? 9.684 -5.605 -67.061 1.00 65.78 141 MET B C 1
ATOM 8088 O O . MET C 1 141 ? 9.866 -4.459 -66.641 1.00 65.70 141 MET B O 1
ATOM 8093 N N . GLY C 1 142 ? 8.581 -5.946 -67.729 1.00 70.63 142 GLY B N 1
ATOM 8094 C CA . GLY C 1 142 ? 7.535 -4.958 -67.948 1.00 69.63 142 GLY B CA 1
ATOM 8095 C C . GLY C 1 142 ? 6.875 -4.502 -66.659 1.00 67.90 142 GLY B C 1
ATOM 8096 O O . GLY C 1 142 ? 6.581 -3.314 -66.485 1.00 67.49 142 GLY B O 1
ATOM 8097 N N . VAL C 1 143 ? 6.648 -5.433 -65.730 1.00 68.46 143 VAL B N 1
ATOM 8098 C CA . VAL C 1 143 ? 6.058 -5.073 -64.444 1.00 66.68 143 VAL B CA 1
ATOM 8099 C C . VAL C 1 143 ? 7.019 -4.209 -63.635 1.00 66.96 143 VAL B C 1
ATOM 8100 O O . VAL C 1 143 ? 6.606 -3.236 -62.987 1.00 66.01 143 VAL B O 1
ATOM 8104 N N . ALA C 1 144 ? 8.312 -4.550 -63.651 1.00 66.68 144 ALA B N 1
ATOM 8105 C CA . ALA C 1 144 ? 9.300 -3.725 -62.963 1.00 67.21 144 ALA B CA 1
ATOM 8106 C C . ALA C 1 144 ? 9.360 -2.327 -63.564 1.00 68.13 144 ALA B C 1
ATOM 8107 O O . ALA C 1 144 ? 9.494 -1.333 -62.838 1.00 67.76 144 ALA B O 1
ATOM 8109 N N . ALA C 1 145 ? 9.254 -2.230 -64.892 1.00 68.40 145 ALA B N 1
ATOM 8110 C CA . ALA C 1 145 ? 9.223 -0.926 -65.543 1.00 69.09 145 ALA B CA 1
ATOM 8111 C C . ALA C 1 145 ? 8.000 -0.125 -65.116 1.00 67.40 145 ALA B C 1
ATOM 8112 O O . ALA C 1 145 ? 8.098 1.079 -64.850 1.00 67.46 145 ALA B O 1
ATOM 8114 N N . LYS C 1 146 ? 6.833 -0.774 -65.050 1.00 71.49 146 LYS B N 1
ATOM 8115 C CA . LYS C 1 146 ? 5.628 -0.067 -64.623 1.00 69.90 146 LYS B CA 1
ATOM 8116 C C . LYS C 1 146 ? 5.754 0.417 -63.182 1.00 68.86 146 LYS B C 1
ATOM 8117 O O . LYS C 1 146 ? 5.326 1.532 -62.855 1.00 68.31 146 LYS B O 1
ATOM 8123 N N . LEU C 1 147 ? 6.342 -0.406 -62.306 1.00 67.80 147 LEU B N 1
ATOM 8124 C CA . LEU C 1 147 ? 6.541 0.024 -60.923 1.00 66.76 147 LEU B CA 1
ATOM 8125 C C . LEU C 1 147 ? 7.510 1.198 -60.848 1.00 68.00 147 LEU B C 1
ATOM 8126 O O . LEU C 1 147 ? 7.312 2.122 -60.051 1.00 67.25 147 LEU B O 1
ATOM 8131 N N . GLN C 1 148 ? 8.561 1.176 -61.670 1.00 67.50 148 GLN B N 1
ATOM 8132 C CA . GLN C 1 148 ? 9.471 2.314 -61.747 1.00 68.96 148 GLN B CA 1
ATOM 8133 C C . GLN C 1 148 ? 8.741 3.575 -62.197 1.00 68.75 148 GLN B C 1
ATOM 8134 O O . GLN C 1 148 ? 9.018 4.675 -61.702 1.00 68.90 148 GLN B O 1
ATOM 8140 N N . ARG C 1 149 ? 7.807 3.432 -63.143 1.00 74.24 149 ARG B N 1
ATOM 8141 C CA . ARG C 1 149 ? 7.052 4.584 -63.632 1.00 73.96 149 ARG B CA 1
ATOM 8142 C C . ARG C 1 149 ? 6.086 5.117 -62.579 1.00 72.13 149 ARG B C 1
ATOM 8143 O O . ARG C 1 149 ? 5.854 6.328 -62.506 1.00 72.05 149 ARG B O 1
ATOM 8151 N N . GLU C 1 150 ? 5.509 4.239 -61.757 1.00 74.07 150 GLU B N 1
ATOM 8152 C CA . GLU C 1 150 ? 4.480 4.641 -60.803 1.00 72.26 150 GLU B CA 1
ATOM 8153 C C . GLU C 1 150 ? 5.013 4.914 -59.397 1.00 71.66 150 GLU B C 1
ATOM 8154 O O . GLU C 1 150 ? 4.240 5.347 -58.537 1.00 70.21 150 GLU B O 1
ATOM 8160 N N . LEU C 1 151 ? 6.295 4.663 -59.131 1.00 72.87 151 LEU B N 1
ATOM 8161 C CA . LEU C 1 151 ? 6.879 4.875 -57.810 1.00 72.30 151 LEU B CA 1
ATOM 8162 C C . LEU C 1 151 ? 7.960 5.944 -57.874 1.00 73.98 151 LEU B C 1
ATOM 8163 O O . LEU C 1 151 ? 8.726 6.012 -58.842 1.00 75.84 151 LEU B O 1
ATOM 8168 N N . GLU C 1 152 ? 8.014 6.777 -56.838 1.00 77.73 152 GLU B N 1
ATOM 8169 C CA . GLU C 1 152 ? 8.986 7.856 -56.751 1.00 79.28 152 GLU B CA 1
ATOM 8170 C C . GLU C 1 152 ? 10.253 7.398 -56.036 1.00 80.01 152 GLU B C 1
ATOM 8171 O O . GLU C 1 152 ? 10.217 6.546 -55.144 1.00 78.61 152 GLU B O 1
ATOM 8177 N N . ASN C 1 153 ? 11.380 7.987 -56.447 1.00 74.36 153 ASN B N 1
ATOM 8178 C CA . ASN C 1 153 ? 12.709 7.660 -55.927 1.00 75.58 153 ASN B CA 1
ATOM 8179 C C . ASN C 1 153 ? 13.073 6.193 -56.159 1.00 75.59 153 ASN B C 1
ATOM 8180 O O . ASN C 1 153 ? 13.886 5.622 -55.429 1.00 75.67 153 ASN B O 1
ATOM 8185 N N . ALA C 1 154 ? 12.462 5.570 -57.163 1.00 71.66 154 ALA B N 1
ATOM 8186 C CA . ALA C 1 154 ? 12.761 4.192 -57.530 1.00 71.81 154 ALA B CA 1
ATOM 8187 C C . ALA C 1 154 ? 13.811 4.143 -58.636 1.00 74.53 154 ALA B C 1
ATOM 8188 O O . ALA C 1 154 ? 13.927 5.065 -59.448 1.00 75.92 154 ALA B O 1
ATOM 8190 N N . HIS C 1 155 ? 14.587 3.058 -58.653 1.00 66.74 155 HIS B N 1
ATOM 8191 C CA . HIS C 1 155 ? 15.627 2.844 -59.653 1.00 69.38 155 HIS B CA 1
ATOM 8192 C C . HIS C 1 155 ? 15.658 1.375 -60.049 1.00 69.24 155 HIS B C 1
ATOM 8193 O O . HIS C 1 155 ? 15.535 0.496 -59.192 1.00 67.52 155 HIS B O 1
ATOM 8200 N N . ILE C 1 156 ? 15.815 1.112 -61.346 1.00 65.48 156 ILE B N 1
ATOM 8201 C CA . ILE C 1 156 ? 16.063 -0.234 -61.854 1.00 65.93 156 ILE B CA 1
ATOM 8202 C C . ILE C 1 156 ? 17.520 -0.313 -62.274 1.00 68.76 156 ILE B C 1
ATOM 8203 O O . ILE C 1 156 ? 17.960 0.432 -63.158 1.00 70.52 156 ILE B O 1
ATOM 8208 N N . LEU C 1 157 ? 18.270 -1.207 -61.630 1.00 62.99 157 LEU B N 1
ATOM 8209 C CA . LEU C 1 157 ? 19.667 -1.395 -61.988 1.00 65.78 157 LEU B CA 1
ATOM 8210 C C . LEU C 1 157 ? 19.824 -2.282 -63.218 1.00 67.02 157 LEU B C 1
ATOM 8211 O O . LEU C 1 157 ? 20.833 -2.163 -63.925 1.00 69.30 157 LEU B O 1
ATOM 8216 N N . ASP C 1 158 ? 18.835 -3.136 -63.498 1.00 66.48 158 ASP B N 1
ATOM 8217 C CA . ASP C 1 158 ? 18.688 -3.832 -64.779 1.00 67.28 158 ASP B CA 1
ATOM 8218 C C . ASP C 1 158 ? 19.922 -4.675 -65.114 1.00 69.39 158 ASP B C 1
ATOM 8219 O O . ASP C 1 158 ? 20.673 -4.388 -66.050 1.00 71.15 158 ASP B O 1
ATOM 8224 N N . GLN C 1 159 ? 20.131 -5.713 -64.301 1.00 64.38 159 GLN B N 1
ATOM 8225 C CA . GLN C 1 159 ? 21.270 -6.612 -64.465 1.00 66.15 159 GLN B CA 1
ATOM 8226 C C . GLN C 1 159 ? 21.403 -7.188 -65.870 1.00 67.54 159 GLN B C 1
ATOM 8227 O O . GLN C 1 159 ? 22.473 -7.702 -66.214 1.00 68.94 159 GLN B O 1
ATOM 8233 N N . TYR C 1 160 ? 20.357 -7.115 -66.693 1.00 68.37 160 TYR B N 1
ATOM 8234 C CA . TYR C 1 160 ? 20.482 -7.600 -68.060 1.00 69.15 160 TYR B CA 1
ATOM 8235 C C . TYR C 1 160 ? 21.277 -6.638 -68.932 1.00 69.65 160 TYR B C 1
ATOM 8236 O O . TYR C 1 160 ? 21.790 -7.047 -69.979 1.00 68.74 160 TYR B O 1
ATOM 8245 N N . ASN C 1 161 ? 21.395 -5.373 -68.520 1.00 70.42 161 ASN B N 1
ATOM 8246 C CA . ASN C 1 161 ? 22.077 -4.363 -69.317 1.00 69.42 161 ASN B CA 1
ATOM 8247 C C . ASN C 1 161 ? 23.123 -3.564 -68.553 1.00 69.32 161 ASN B C 1
ATOM 8248 O O . ASN C 1 161 ? 23.898 -2.842 -69.189 1.00 68.17 161 ASN B O 1
ATOM 8253 N N . ASN C 1 162 ? 23.174 -3.662 -67.226 1.00 66.27 162 ASN B N 1
ATOM 8254 C CA . ASN C 1 162 ? 24.158 -2.908 -66.462 1.00 66.23 162 ASN B CA 1
ATOM 8255 C C . ASN C 1 162 ? 25.536 -3.526 -66.662 1.00 65.53 162 ASN B C 1
ATOM 8256 O O . ASN C 1 162 ? 25.718 -4.738 -66.502 1.00 65.69 162 ASN B O 1
ATOM 8261 N N . THR C 1 163 ? 26.514 -2.683 -67.000 1.00 67.36 163 THR B N 1
ATOM 8262 C CA . THR C 1 163 ? 27.863 -3.161 -67.272 1.00 66.27 163 THR B CA 1
ATOM 8263 C C . THR C 1 163 ? 28.592 -3.620 -66.019 1.00 66.79 163 THR B C 1
ATOM 8264 O O . THR C 1 163 ? 29.625 -4.291 -66.139 1.00 65.73 163 THR B O 1
ATOM 8268 N N . ALA C 1 164 ? 28.087 -3.281 -64.830 1.00 64.74 164 ALA B N 1
ATOM 8269 C CA . ALA C 1 164 ? 28.742 -3.738 -63.612 1.00 64.68 164 ALA B CA 1
ATOM 8270 C C . ALA C 1 164 ? 28.677 -5.252 -63.494 1.00 63.95 164 ALA B C 1
ATOM 8271 O O . ALA C 1 164 ? 29.636 -5.874 -63.023 1.00 62.24 164 ALA B O 1
ATOM 8273 N N . ASN C 1 165 ? 27.569 -5.858 -63.937 1.00 64.37 165 ASN B N 1
ATOM 8274 C CA . ASN C 1 165 ? 27.349 -7.299 -63.878 1.00 63.51 165 ASN B CA 1
ATOM 8275 C C . ASN C 1 165 ? 28.488 -8.066 -64.551 1.00 61.82 165 ASN B C 1
ATOM 8276 O O . ASN C 1 165 ? 29.111 -8.910 -63.898 1.00 60.12 165 ASN B O 1
ATOM 8281 N N . PRO C 1 166 ? 28.815 -7.817 -65.840 1.00 64.46 166 PRO B N 1
ATOM 8282 C CA . PRO C 1 166 ? 29.944 -8.548 -66.434 1.00 62.66 166 PRO B CA 1
ATOM 8283 C C . PRO C 1 166 ? 31.297 -7.949 -66.075 1.00 61.74 166 PRO B C 1
ATOM 8284 O O . PRO C 1 166 ? 32.310 -8.661 -66.058 1.00 60.30 166 PRO B O 1
ATOM 8288 N N . MET C 1 167 ? 31.333 -6.641 -65.788 1.00 66.35 167 MET B N 1
ATOM 8289 C CA . MET C 1 167 ? 32.603 -6.005 -65.458 1.00 65.51 167 MET B CA 1
ATOM 8290 C C . MET C 1 167 ? 33.184 -6.552 -64.162 1.00 64.65 167 MET B C 1
ATOM 8291 O O . MET C 1 167 ? 34.407 -6.674 -64.039 1.00 63.32 167 MET B O 1
ATOM 8296 N N . VAL C 1 168 ? 32.334 -6.908 -63.197 1.00 64.29 168 VAL B N 1
ATOM 8297 C CA . VAL C 1 168 ? 32.854 -7.421 -61.935 1.00 62.36 168 VAL B CA 1
ATOM 8298 C C . VAL C 1 168 ? 33.257 -8.887 -62.064 1.00 60.77 168 VAL B C 1
ATOM 8299 O O . VAL C 1 168 ? 34.198 -9.335 -61.401 1.00 58.93 168 VAL B O 1
ATOM 8303 N N . HIS C 1 169 ? 32.603 -9.650 -62.940 1.00 62.55 169 HIS B N 1
ATOM 8304 C CA . HIS C 1 169 ? 33.114 -10.986 -63.225 1.00 61.20 169 HIS B CA 1
ATOM 8305 C C . HIS C 1 169 ? 34.418 -10.930 -64.014 1.00 60.65 169 HIS B C 1
ATOM 8306 O O . HIS C 1 169 ? 35.230 -11.856 -63.928 1.00 59.27 169 HIS B O 1
ATOM 8313 N N . TYR C 1 170 ? 34.647 -9.848 -64.762 1.00 66.36 170 TYR B N 1
ATOM 8314 C CA . TYR C 1 170 ? 35.928 -9.662 -65.440 1.00 65.50 170 TYR B CA 1
ATOM 8315 C C . TYR C 1 170 ? 37.007 -9.146 -64.492 1.00 64.72 170 TYR B C 1
ATOM 8316 O O . TYR C 1 170 ? 38.196 -9.403 -64.716 1.00 63.64 170 TYR B O 1
ATOM 8325 N N . ASP C 1 171 ? 36.618 -8.429 -63.435 1.00 63.84 171 ASP B N 1
ATOM 8326 C CA . ASP C 1 171 ? 37.574 -7.739 -62.576 1.00 63.07 171 ASP B CA 1
ATOM 8327 C C . ASP C 1 171 ? 38.079 -8.600 -61.420 1.00 61.15 171 ASP B C 1
ATOM 8328 O O . ASP C 1 171 ? 39.289 -8.661 -61.184 1.00 60.01 171 ASP B O 1
ATOM 8333 N N . VAL C 1 172 ? 37.185 -9.251 -60.676 1.00 64.13 172 VAL B N 1
ATOM 8334 C CA . VAL C 1 172 ? 37.550 -9.938 -59.440 1.00 62.12 172 VAL B CA 1
ATOM 8335 C C . VAL C 1 172 ? 37.391 -11.453 -59.559 1.00 61.27 172 VAL B C 1
ATOM 8336 O O . VAL C 1 172 ? 38.313 -12.206 -59.242 1.00 59.92 172 VAL B O 1
ATOM 8340 N N . THR C 1 173 ? 36.226 -11.921 -60.013 1.00 60.01 173 THR B N 1
ATOM 8341 C CA . THR C 1 173 ? 35.961 -13.359 -60.015 1.00 59.20 173 THR B CA 1
ATOM 8342 C C . THR C 1 173 ? 36.889 -14.085 -60.980 1.00 59.06 173 THR B C 1
ATOM 8343 O O . THR C 1 173 ? 37.496 -15.106 -60.627 1.00 57.77 173 THR B O 1
ATOM 8347 N N . ALA C 1 174 ? 37.002 -13.575 -62.209 1.00 63.57 174 ALA B N 1
ATOM 8348 C CA . ALA C 1 174 ? 37.925 -14.171 -63.164 1.00 63.21 174 ALA B CA 1
ATOM 8349 C C . ALA C 1 174 ? 39.359 -14.065 -62.668 1.00 62.07 174 ALA B C 1
ATOM 8350 O O . ALA C 1 174 ? 40.150 -15.000 -62.834 1.00 61.20 174 ALA B O 1
ATOM 8352 N N . GLU C 1 175 ? 39.709 -12.937 -62.040 1.00 67.17 175 GLU B N 1
ATOM 8353 C CA . GLU C 1 175 ? 41.040 -12.806 -61.456 1.00 66.05 175 GLU B CA 1
ATOM 8354 C C . GLU C 1 175 ? 41.230 -13.781 -60.300 1.00 64.54 175 GLU B C 1
ATOM 8355 O O . GLU C 1 175 ? 42.329 -14.314 -60.106 1.00 63.62 175 GLU B O 1
ATOM 8361 N N . GLU C 1 176 ? 40.174 -14.026 -59.520 1.00 61.70 176 GLU B N 1
ATOM 8362 C CA . GLU C 1 176 ? 40.247 -15.042 -58.474 1.00 60.24 176 GLU B CA 1
ATOM 8363 C C . GLU C 1 176 ? 40.576 -16.410 -59.066 1.00 60.06 176 GLU B C 1
ATOM 8364 O O . GLU C 1 176 ? 41.498 -17.101 -58.602 1.00 59.08 176 GLU B O 1
ATOM 8370 N N . ILE C 1 177 ? 39.816 -16.824 -60.088 1.00 60.05 177 ILE B N 1
ATOM 8371 C CA . ILE C 1 177 ? 40.049 -18.124 -60.715 1.00 60.04 177 ILE B CA 1
ATOM 8372 C C . ILE C 1 177 ? 41.454 -18.193 -61.300 1.00 60.38 177 ILE B C 1
ATOM 8373 O O . ILE C 1 177 ? 42.146 -19.213 -61.175 1.00 60.22 177 ILE B O 1
ATOM 8378 N N . ILE C 1 178 ? 41.904 -17.106 -61.932 1.00 64.66 178 ILE B N 1
ATOM 8379 C CA . ILE C 1 178 ? 43.233 -17.091 -62.536 1.00 64.43 178 ILE B CA 1
ATOM 8380 C C . ILE C 1 178 ? 44.304 -17.253 -61.466 1.00 63.32 178 ILE B C 1
ATOM 8381 O O . ILE C 1 178 ? 45.265 -18.009 -61.643 1.00 62.84 178 ILE B O 1
ATOM 8386 N N . THR C 1 179 ? 44.154 -16.559 -60.334 1.00 64.48 179 THR B N 1
ATOM 8387 C CA . THR C 1 179 ? 45.184 -16.619 -59.305 1.00 63.36 179 THR B CA 1
ATOM 8388 C C . THR C 1 179 ? 45.190 -17.960 -58.583 1.00 62.49 179 THR B C 1
ATOM 8389 O O . THR C 1 179 ? 46.237 -18.376 -58.075 1.00 61.74 179 THR B O 1
ATOM 8393 N N . GLN C 1 180 ? 44.055 -18.659 -58.524 1.00 63.77 180 GLN B N 1
ATOM 8394 C CA . GLN C 1 180 ? 44.105 -19.975 -57.892 1.00 63.10 180 GLN B CA 1
ATOM 8395 C C . GLN C 1 180 ? 44.486 -21.109 -58.839 1.00 63.53 180 GLN B C 1
ATOM 8396 O O . GLN C 1 180 ? 44.992 -22.133 -58.368 1.00 63.06 180 GLN B O 1
ATOM 8402 N N . CYS C 1 181 ? 44.275 -20.965 -60.146 1.00 66.78 181 CYS B N 1
ATOM 8403 C CA . CYS C 1 181 ? 44.742 -21.980 -61.086 1.00 67.09 181 CYS B CA 1
ATOM 8404 C C . CYS C 1 181 ? 46.171 -21.757 -61.571 1.00 66.96 181 CYS B C 1
ATOM 8405 O O . CYS C 1 181 ? 46.646 -22.537 -62.403 1.00 67.16 181 CYS B O 1
ATOM 8408 N N . ASP C 1 182 ? 46.862 -20.726 -61.077 1.00 75.34 182 ASP B N 1
ATOM 8409 C CA . ASP C 1 182 ? 48.245 -20.427 -61.465 1.00 75.17 182 ASP B CA 1
ATOM 8410 C C . ASP C 1 182 ? 48.385 -20.193 -62.966 1.00 75.82 182 ASP B C 1
ATOM 8411 O O . ASP C 1 182 ? 49.413 -20.526 -63.562 1.00 75.71 182 ASP B O 1
ATOM 8416 N N . GLY C 1 183 ? 47.360 -19.617 -63.586 1.00 71.43 183 GLY B N 1
ATOM 8417 C CA . GLY C 1 183 ? 47.429 -19.273 -64.991 1.00 71.91 183 GLY B CA 1
ATOM 8418 C C . GLY C 1 183 ? 47.108 -20.426 -65.921 1.00 71.97 183 GLY B C 1
ATOM 8419 O O . GLY C 1 183 ? 46.623 -20.211 -67.035 1.00 72.23 183 GLY B O 1
ATOM 8420 N N . ASP C 1 184 ? 47.367 -21.655 -65.474 1.00 74.32 184 ASP B N 1
ATOM 8421 C CA . ASP C 1 184 ? 47.144 -22.855 -66.282 1.00 74.34 184 ASP B CA 1
ATOM 8422 C C . ASP C 1 184 ? 45.665 -23.210 -66.226 1.00 74.65 184 ASP B C 1
ATOM 8423 O O . ASP C 1 184 ? 45.192 -23.857 -65.293 1.00 74.58 184 ASP B O 1
ATOM 8428 N N . ILE C 1 185 ? 44.914 -22.751 -67.224 1.00 69.67 185 ILE B N 1
ATOM 8429 C CA . ILE C 1 185 ? 43.516 -23.126 -67.395 1.00 69.96 185 ILE B CA 1
ATOM 8430 C C . ILE C 1 185 ? 43.328 -23.636 -68.814 1.00 69.63 185 ILE B C 1
ATOM 8431 O O . ILE C 1 185 ? 43.760 -22.987 -69.773 1.00 69.38 185 ILE B O 1
ATOM 8436 N N . ASP C 1 186 ? 42.698 -24.799 -68.944 1.00 70.92 186 ASP B N 1
ATOM 8437 C CA . ASP C 1 186 ? 42.462 -25.399 -70.247 1.00 70.27 186 ASP B CA 1
ATOM 8438 C C . ASP C 1 186 ? 41.013 -25.264 -70.700 1.00 70.36 186 ASP B C 1
ATOM 8439 O O . ASP C 1 186 ? 40.763 -25.077 -71.895 1.00 69.74 186 ASP B O 1
ATOM 8444 N N . MET C 1 187 ? 40.052 -25.356 -69.782 1.00 63.04 187 MET B N 1
ATOM 8445 C CA . MET C 1 187 ? 38.651 -25.186 -70.136 1.00 63.35 187 MET B CA 1
ATOM 8446 C C . MET C 1 187 ? 37.916 -24.527 -68.976 1.00 64.37 187 MET B C 1
ATOM 8447 O O . MET C 1 187 ? 38.233 -24.765 -67.807 1.00 64.47 187 MET B O 1
ATOM 8452 N N . VAL C 1 188 ? 36.934 -23.689 -69.308 1.00 57.52 188 VAL B N 1
ATOM 8453 C CA . VAL C 1 188 ? 36.051 -23.070 -68.325 1.00 58.50 188 VAL B CA 1
ATOM 8454 C C . VAL C 1 188 ? 34.614 -23.282 -68.785 1.00 59.03 188 VAL B C 1
ATOM 8455 O O . VAL C 1 188 ? 34.232 -22.824 -69.868 1.00 59.15 188 VAL B O 1
ATOM 8459 N N . VAL C 1 189 ? 33.823 -23.975 -67.968 1.00 54.80 189 VAL B N 1
ATOM 8460 C CA . VAL C 1 189 ? 32.425 -24.275 -68.262 1.00 54.86 189 VAL B CA 1
ATOM 8461 C C . VAL C 1 189 ? 31.565 -23.500 -67.275 1.00 55.22 189 VAL B C 1
ATOM 8462 O O . VAL C 1 189 ? 31.783 -23.579 -66.059 1.00 55.03 189 VAL B O 1
ATOM 8466 N N . ILE C 1 190 ? 30.591 -22.752 -67.789 1.00 53.05 190 ILE B N 1
ATOM 8467 C CA . ILE C 1 190 ? 29.893 -21.771 -66.966 1.00 52.88 190 ILE B CA 1
ATOM 8468 C C . ILE C 1 190 ? 28.481 -21.566 -67.500 1.00 52.80 190 ILE B C 1
ATOM 8469 O O . ILE C 1 190 ? 28.265 -21.490 -68.713 1.00 53.04 190 ILE B O 1
ATOM 8474 N N . GLY C 1 191 ? 27.519 -21.492 -66.582 1.00 51.48 191 GLY B N 1
ATOM 8475 C CA . GLY C 1 191 ? 26.131 -21.350 -66.977 1.00 51.87 191 GLY B CA 1
ATOM 8476 C C . GLY C 1 191 ? 25.819 -19.967 -67.516 1.00 52.80 191 GLY B C 1
ATOM 8477 O O . GLY C 1 191 ? 26.416 -18.965 -67.123 1.00 52.99 191 GLY B O 1
ATOM 8478 N N . ALA C 1 192 ? 24.853 -19.918 -68.425 1.00 54.30 192 ALA B N 1
ATOM 8479 C CA . ALA C 1 192 ? 24.440 -18.688 -69.094 1.00 54.66 192 ALA B CA 1
ATOM 8480 C C . ALA C 1 192 ? 23.028 -18.321 -68.648 1.00 55.10 192 ALA B C 1
ATOM 8481 O O . ALA C 1 192 ? 22.045 -18.861 -69.160 1.00 55.29 192 ALA B O 1
ATOM 8483 N N . GLY C 1 193 ? 22.932 -17.395 -67.700 1.00 56.86 193 GLY B N 1
ATOM 8484 C CA . GLY C 1 193 ? 21.662 -16.825 -67.292 1.00 58.11 193 GLY B CA 1
ATOM 8485 C C . GLY C 1 193 ? 21.524 -15.463 -67.941 1.00 59.96 193 GLY B C 1
ATOM 8486 O O . GLY C 1 193 ? 21.157 -15.366 -69.117 1.00 60.24 193 GLY B O 1
ATOM 8487 N N . THR C 1 194 ? 21.794 -14.396 -67.185 1.00 61.38 194 THR B N 1
ATOM 8488 C CA . THR C 1 194 ? 22.026 -13.110 -67.829 1.00 62.46 194 THR B CA 1
ATOM 8489 C C . THR C 1 194 ? 23.249 -13.157 -68.733 1.00 61.26 194 THR B C 1
ATOM 8490 O O . THR C 1 194 ? 23.384 -12.314 -69.625 1.00 61.14 194 THR B O 1
ATOM 8494 N N . GLY C 1 195 ? 24.132 -14.133 -68.537 1.00 62.70 195 GLY B N 1
ATOM 8495 C CA . GLY C 1 195 ? 25.325 -14.228 -69.341 1.00 61.14 195 GLY B CA 1
ATOM 8496 C C . GLY C 1 195 ? 26.452 -13.329 -68.899 1.00 60.71 195 GLY B C 1
ATOM 8497 O O . GLY C 1 195 ? 27.522 -13.358 -69.515 1.00 59.15 195 GLY B O 1
ATOM 8498 N N . GLY C 1 196 ? 26.247 -12.524 -67.857 1.00 63.20 196 GLY B N 1
ATOM 8499 C CA . GLY C 1 196 ? 27.303 -11.634 -67.413 1.00 62.72 196 GLY B CA 1
ATOM 8500 C C . GLY C 1 196 ? 28.504 -12.390 -66.879 1.00 60.95 196 GLY B C 1
ATOM 8501 O O . GLY C 1 196 ? 29.653 -12.023 -67.145 1.00 59.92 196 GLY B O 1
ATOM 8502 N N . THR C 1 197 ? 28.256 -13.467 -66.130 1.00 62.06 197 THR B N 1
ATOM 8503 C CA . THR C 1 197 ? 29.360 -14.225 -65.553 1.00 60.12 197 THR B CA 1
ATOM 8504 C C . THR C 1 197 ? 30.211 -14.872 -66.642 1.00 59.08 197 THR B C 1
ATOM 8505 O O . THR C 1 197 ? 31.446 -14.790 -66.600 1.00 58.02 197 THR B O 1
ATOM 8509 N N . ILE C 1 198 ? 29.574 -15.470 -67.654 1.00 60.80 198 ILE B N 1
ATOM 8510 C CA . ILE C 1 198 ? 30.329 -16.136 -68.712 1.00 59.39 198 ILE B CA 1
ATOM 8511 C C . ILE C 1 198 ? 31.098 -15.119 -69.543 1.00 59.06 198 ILE B C 1
ATOM 8512 O O . ILE C 1 198 ? 32.293 -15.292 -69.796 1.00 57.77 198 ILE B O 1
ATOM 8517 N N . THR C 1 199 ? 30.444 -14.023 -69.932 1.00 61.82 199 THR B N 1
ATOM 8518 C CA . THR C 1 199 ? 31.133 -12.958 -70.654 1.00 61.28 199 THR B CA 1
ATOM 8519 C C . THR C 1 199 ? 32.362 -12.475 -69.895 1.00 60.81 199 THR B C 1
ATOM 8520 O O . THR C 1 199 ? 33.483 -12.515 -70.417 1.00 59.41 199 THR B O 1
ATOM 8524 N N . GLY C 1 200 ? 32.165 -11.999 -68.663 1.00 64.89 200 GLY B N 1
ATOM 8525 C CA . GLY C 1 200 ? 33.274 -11.420 -67.919 1.00 64.44 200 GLY B CA 1
ATOM 8526 C C . GLY C 1 200 ? 34.413 -12.397 -67.688 1.00 62.90 200 GLY B C 1
ATOM 8527 O O . GLY C 1 200 ? 35.577 -12.101 -67.997 1.00 62.02 200 GLY B O 1
ATOM 8528 N N . ILE C 1 201 ? 34.092 -13.591 -67.171 1.00 63.98 201 ILE B N 1
ATOM 8529 C CA . ILE C 1 201 ? 35.134 -14.561 -66.849 1.00 62.57 201 ILE B CA 1
ATOM 8530 C C . ILE C 1 201 ? 35.863 -15.004 -68.111 1.00 61.64 201 ILE B C 1
ATOM 8531 O O . ILE C 1 201 ? 37.101 -15.059 -68.141 1.00 60.77 201 ILE B O 1
ATOM 8536 N N . GLY C 1 202 ? 35.116 -15.344 -69.167 1.00 63.04 202 GLY B N 1
ATOM 8537 C CA . GLY C 1 202 ? 35.756 -15.794 -70.388 1.00 61.73 202 GLY B CA 1
ATOM 8538 C C . GLY C 1 202 ? 36.644 -14.726 -70.994 1.00 61.62 202 GLY B C 1
ATOM 8539 O O . GLY C 1 202 ? 37.742 -15.019 -71.473 1.00 61.32 202 GLY B O 1
ATOM 8540 N N . ARG C 1 203 ? 36.196 -13.466 -70.950 1.00 65.24 203 ARG B N 1
ATOM 8541 C CA . ARG C 1 203 ? 37.003 -12.376 -71.483 1.00 64.75 203 ARG B CA 1
ATOM 8542 C C . ARG C 1 203 ? 38.321 -12.256 -70.732 1.00 64.40 203 ARG B C 1
ATOM 8543 O O . ARG C 1 203 ? 39.396 -12.231 -71.346 1.00 63.26 203 ARG B O 1
ATOM 8551 N N . LYS C 1 204 ? 38.265 -12.206 -69.398 1.00 65.59 204 LYS B N 1
ATOM 8552 C CA . LYS C 1 204 ? 39.505 -12.033 -68.644 1.00 65.17 204 LYS B CA 1
ATOM 8553 C C . LYS C 1 204 ? 40.438 -13.231 -68.805 1.00 63.94 204 LYS B C 1
ATOM 8554 O O . LYS C 1 204 ? 41.660 -13.063 -68.928 1.00 63.25 204 LYS B O 1
ATOM 8560 N N . ILE C 1 205 ? 39.888 -14.448 -68.827 1.00 64.92 205 ILE B N 1
ATOM 8561 C CA . ILE C 1 205 ? 40.751 -15.622 -68.912 1.00 64.04 205 ILE B CA 1
ATOM 8562 C C . ILE C 1 205 ? 41.388 -15.723 -70.293 1.00 63.87 205 ILE B C 1
ATOM 8563 O O . ILE C 1 205 ? 42.595 -15.962 -70.412 1.00 63.87 205 ILE B O 1
ATOM 8568 N N . LYS C 1 206 ? 40.602 -15.541 -71.360 1.00 66.56 206 LYS B N 1
ATOM 8569 C CA . LYS C 1 206 ? 41.185 -15.564 -72.698 1.00 65.26 206 LYS B CA 1
ATOM 8570 C C . LYS C 1 206 ? 42.180 -14.429 -72.898 1.00 65.00 206 LYS B C 1
ATOM 8571 O O . LYS C 1 206 ? 43.141 -14.582 -73.661 1.00 63.81 206 LYS B O 1
ATOM 8577 N N . GLU C 1 207 ? 41.991 -13.299 -72.211 1.00 68.32 207 GLU B N 1
ATOM 8578 C CA . GLU C 1 207 ? 43.013 -12.260 -72.261 1.00 68.12 207 GLU B CA 1
ATOM 8579 C C . GLU C 1 207 ? 44.296 -12.715 -71.578 1.00 67.86 207 GLU B C 1
ATOM 8580 O O . GLU C 1 207 ? 45.396 -12.456 -72.081 1.00 67.07 207 GLU B O 1
ATOM 8586 N N . ARG C 1 208 ? 44.181 -13.385 -70.432 1.00 70.49 208 ARG B N 1
ATOM 8587 C CA . ARG C 1 208 ? 45.373 -13.882 -69.753 1.00 70.09 208 ARG B CA 1
ATOM 8588 C C . ARG C 1 208 ? 45.817 -15.266 -70.222 1.00 69.23 208 ARG B C 1
ATOM 8589 O O . ARG C 1 208 ? 47.001 -15.598 -70.092 1.00 68.69 208 ARG B O 1
ATOM 8597 N N . CYS C 1 209 ? 44.915 -16.082 -70.765 1.00 73.75 209 CYS B N 1
ATOM 8598 C CA . CYS C 1 209 ? 45.268 -17.402 -71.291 1.00 72.92 209 CYS B CA 1
ATOM 8599 C C . CYS C 1 209 ? 44.468 -17.650 -72.566 1.00 72.29 209 CYS B C 1
ATOM 8600 O O . CYS C 1 209 ? 43.307 -18.088 -72.500 1.00 72.60 209 CYS B O 1
ATOM 8603 N N . PRO C 1 210 ? 45.048 -17.382 -73.743 1.00 75.30 210 PRO B N 1
ATOM 8604 C CA . PRO C 1 210 ? 44.257 -17.488 -74.981 1.00 74.38 210 PRO B CA 1
ATOM 8605 C C . PRO C 1 210 ? 43.937 -18.919 -75.376 1.00 73.65 210 PRO B C 1
ATOM 8606 O O . PRO C 1 210 ? 42.930 -19.154 -76.057 1.00 73.17 210 PRO B O 1
ATOM 8610 N N . LYS C 1 211 ? 44.761 -19.885 -74.970 1.00 73.10 211 LYS B N 1
ATOM 8611 C CA . LYS C 1 211 ? 44.540 -21.279 -75.334 1.00 72.40 211 LYS B CA 1
ATOM 8612 C C . LYS C 1 211 ? 43.409 -21.924 -74.545 1.00 73.23 211 LYS B C 1
ATOM 8613 O O . LYS C 1 211 ? 43.155 -23.120 -74.723 1.00 72.71 211 LYS B O 1
ATOM 8619 N N . CYS C 1 212 ? 42.747 -21.181 -73.666 1.00 68.33 212 CYS B N 1
ATOM 8620 C CA . CYS C 1 212 ? 41.660 -21.727 -72.868 1.00 69.12 212 CYS B CA 1
ATOM 8621 C C . CYS C 1 212 ? 40.376 -21.788 -73.683 1.00 68.91 212 CYS B C 1
ATOM 8622 O O . CYS C 1 212 ? 40.006 -20.818 -74.353 1.00 68.84 212 CYS B O 1
ATOM 8625 N N . LYS C 1 213 ? 39.697 -22.931 -73.618 1.00 65.31 213 LYS B N 1
ATOM 8626 C CA . LYS C 1 213 ? 38.368 -23.088 -74.193 1.00 65.30 213 LYS B CA 1
ATOM 8627 C C . LYS C 1 213 ? 37.321 -22.609 -73.195 1.00 66.83 213 LYS B C 1
ATOM 8628 O O . LYS C 1 213 ? 37.445 -22.845 -71.992 1.00 67.52 213 LYS B O 1
ATOM 8634 N N . VAL C 1 214 ? 36.286 -21.940 -73.693 1.00 60.15 214 VAL B N 1
ATOM 8635 C CA . VAL C 1 214 ? 35.180 -21.482 -72.860 1.00 61.64 214 VAL B CA 1
ATOM 8636 C C . VAL C 1 214 ? 33.895 -22.128 -73.364 1.00 61.68 214 VAL B C 1
ATOM 8637 O O . VAL C 1 214 ? 33.513 -21.955 -74.529 1.00 61.10 214 VAL B O 1
ATOM 8641 N N . VAL C 1 215 ? 33.244 -22.886 -72.487 1.00 57.09 215 VAL B N 1
ATOM 8642 C CA . VAL C 1 215 ? 32.035 -23.633 -72.808 1.00 57.25 215 VAL B CA 1
ATOM 8643 C C . VAL C 1 215 ? 30.876 -23.016 -72.043 1.00 59.05 215 VAL B C 1
ATOM 8644 O O . VAL C 1 215 ? 30.958 -22.837 -70.823 1.00 59.72 215 VAL B O 1
ATOM 8648 N N . GLY C 1 216 ? 29.811 -22.673 -72.758 1.00 55.47 216 GLY B N 1
ATOM 8649 C CA . GLY C 1 216 ? 28.600 -22.149 -72.150 1.00 55.23 216 GLY B CA 1
ATOM 8650 C C . GLY C 1 216 ? 27.546 -23.235 -72.019 1.00 54.94 216 GLY B C 1
ATOM 8651 O O . GLY C 1 216 ? 27.391 -24.075 -72.906 1.00 54.99 216 GLY B O 1
ATOM 8652 N N . VAL C 1 217 ? 26.820 -23.204 -70.904 1.00 52.69 217 VAL B N 1
ATOM 8653 C CA . VAL C 1 217 ? 25.746 -24.152 -70.632 1.00 52.43 217 VAL B CA 1
ATOM 8654 C C . VAL C 1 217 ? 24.417 -23.422 -70.755 1.00 52.51 217 VAL B C 1
ATOM 8655 O O . VAL C 1 217 ? 24.233 -22.343 -70.177 1.00 52.52 217 VAL B O 1
ATOM 8659 N N . ASP C 1 218 ? 23.497 -24.009 -71.514 1.00 55.52 218 ASP B N 1
ATOM 8660 C CA . ASP C 1 218 ? 22.187 -23.432 -71.753 1.00 57.15 218 ASP B CA 1
ATOM 8661 C C . ASP C 1 218 ? 21.156 -24.540 -71.574 1.00 57.12 218 ASP B C 1
ATOM 8662 O O . ASP C 1 218 ? 21.346 -25.647 -72.108 1.00 55.80 218 ASP B O 1
ATOM 8667 N N . PRO C 1 219 ? 20.077 -24.310 -70.832 1.00 55.66 219 PRO B N 1
ATOM 8668 C CA . PRO C 1 219 ? 19.075 -25.366 -70.668 1.00 55.62 219 PRO B CA 1
ATOM 8669 C C . PRO C 1 219 ? 18.227 -25.543 -71.919 1.00 56.46 219 PRO B C 1
ATOM 8670 O O . PRO C 1 219 ? 18.020 -24.613 -72.702 1.00 57.50 219 PRO B O 1
ATOM 8674 N N . LYS C 1 220 ? 17.749 -26.774 -72.103 1.00 56.93 220 LYS B N 1
ATOM 8675 C CA . LYS C 1 220 ? 16.904 -27.121 -73.244 1.00 57.60 220 LYS B CA 1
ATOM 8676 C C . LYS C 1 220 ? 15.577 -26.381 -73.139 1.00 59.98 220 LYS B C 1
ATOM 8677 O O . LYS C 1 220 ? 14.752 -26.681 -72.270 1.00 60.19 220 LYS B O 1
ATOM 8683 N N . GLY C 1 221 ? 15.368 -25.419 -74.032 1.00 62.10 221 GLY B N 1
ATOM 8684 C CA . GLY C 1 221 ? 14.205 -24.559 -73.985 1.00 62.34 221 GLY B CA 1
ATOM 8685 C C . GLY C 1 221 ? 14.579 -23.127 -74.293 1.00 62.60 221 GLY B C 1
ATOM 8686 O O . GLY C 1 221 ? 13.780 -22.365 -74.847 1.00 62.24 221 GLY B O 1
ATOM 8687 N N . SER C 1 222 ? 15.808 -22.763 -73.951 1.00 62.35 222 SER B N 1
ATOM 8688 C CA . SER C 1 222 ? 16.313 -21.419 -74.164 1.00 62.57 222 SER B CA 1
ATOM 8689 C C . SER C 1 222 ? 16.952 -21.301 -75.545 1.00 61.72 222 SER B C 1
ATOM 8690 O O . SER C 1 222 ? 17.191 -22.290 -76.242 1.00 60.62 222 SER B O 1
ATOM 8693 N N . ILE C 1 223 ? 17.238 -20.060 -75.933 1.00 62.91 223 ILE B N 1
ATOM 8694 C CA . ILE C 1 223 ? 17.710 -19.755 -77.279 1.00 61.75 223 ILE B CA 1
ATOM 8695 C C . ILE C 1 223 ? 19.053 -19.034 -77.243 1.00 60.58 223 ILE B C 1
ATOM 8696 O O . ILE C 1 223 ? 19.395 -18.295 -78.175 1.00 59.82 223 ILE B O 1
ATOM 8701 N N . LEU C 1 224 ? 19.839 -19.261 -76.188 1.00 62.96 224 LEU B N 1
ATOM 8702 C CA . LEU C 1 224 ? 21.129 -18.593 -76.048 1.00 61.99 224 LEU B CA 1
ATOM 8703 C C . LEU C 1 224 ? 22.275 -19.342 -76.723 1.00 59.73 224 LEU B C 1
ATOM 8704 O O . LEU C 1 224 ? 23.355 -18.766 -76.882 1.00 58.68 224 LEU B O 1
ATOM 8709 N N . ALA C 1 225 ? 22.074 -20.598 -77.121 1.00 64.86 225 ALA B N 1
ATOM 8710 C CA . ALA C 1 225 ? 23.124 -21.410 -77.723 1.00 62.57 225 ALA B CA 1
ATOM 8711 C C . ALA C 1 225 ? 23.329 -21.040 -79.193 1.00 61.22 225 ALA B C 1
ATOM 8712 O O . ALA C 1 225 ? 22.450 -20.477 -79.850 1.00 62.03 225 ALA B O 1
ATOM 8714 N N . VAL C 1 226 ? 24.512 -21.367 -79.707 1.00 63.54 226 VAL B N 1
ATOM 8715 C CA . VAL C 1 226 ? 24.899 -21.027 -81.078 1.00 61.88 226 VAL B CA 1
ATOM 8716 C C . VAL C 1 226 ? 25.334 -22.272 -81.845 1.00 59.80 226 VAL B C 1
ATOM 8717 O O . VAL C 1 226 ? 26.222 -23.003 -81.380 1.00 58.80 226 VAL B O 1
ATOM 8721 N N . PRO C 1 227 ? 24.736 -22.571 -83.014 1.00 60.48 227 PRO B N 1
ATOM 8722 C CA . PRO C 1 227 ? 23.639 -21.847 -83.665 1.00 61.61 227 PRO B CA 1
ATOM 8723 C C . PRO C 1 227 ? 22.279 -22.359 -83.198 1.00 63.71 227 PRO B C 1
ATOM 8724 O O . PRO C 1 227 ? 22.229 -23.171 -82.277 1.00 64.32 227 PRO B O 1
ATOM 8728 N N . ASP C 1 228 ? 21.195 -21.901 -83.828 1.00 60.17 228 ASP B N 1
ATOM 8729 C CA . ASP C 1 228 ? 19.864 -22.340 -83.422 1.00 62.26 228 ASP B CA 1
ATOM 8730 C C . ASP C 1 228 ? 19.617 -23.824 -83.674 1.00 61.61 228 ASP B C 1
ATOM 8731 O O . ASP C 1 228 ? 18.604 -24.348 -83.198 1.00 63.29 228 ASP B O 1
ATOM 8736 N N . SER C 1 229 ? 20.504 -24.514 -84.396 1.00 63.64 229 SER B N 1
ATOM 8737 C CA . SER C 1 229 ? 20.356 -25.957 -84.547 1.00 62.81 229 SER B CA 1
ATOM 8738 C C . SER C 1 229 ? 20.473 -26.696 -83.219 1.00 63.35 229 SER B C 1
ATOM 8739 O O . SER C 1 229 ? 20.124 -27.880 -83.153 1.00 63.05 229 SER B O 1
ATOM 8742 N N . LEU C 1 230 ? 20.944 -26.025 -82.164 1.00 61.55 230 LEU B N 1
ATOM 8743 C CA . LEU C 1 230 ? 21.003 -26.612 -80.833 1.00 62.12 230 LEU B CA 1
ATOM 8744 C C . LEU C 1 230 ? 19.783 -26.299 -79.974 1.00 64.74 230 LEU B C 1
ATOM 8745 O O . LEU C 1 230 ? 19.538 -27.015 -78.997 1.00 65.20 230 LEU B O 1
ATOM 8750 N N . ASN C 1 231 ? 19.019 -25.254 -80.298 1.00 63.40 231 ASN B N 1
ATOM 8751 C CA . ASN C 1 231 ? 17.885 -24.873 -79.464 1.00 65.91 231 ASN B CA 1
ATOM 8752 C C . ASN C 1 231 ? 16.574 -25.521 -79.886 1.00 67.08 231 ASN B C 1
ATOM 8753 O O . ASN C 1 231 ? 15.599 -25.456 -79.126 1.00 69.02 231 ASN B O 1
ATOM 8758 N N . ASP C 1 232 ? 16.522 -26.148 -81.057 1.00 71.67 232 ASP B N 1
ATOM 8759 C CA . ASP C 1 232 ? 15.260 -26.654 -81.584 1.00 72.94 232 ASP B CA 1
ATOM 8760 C C . ASP C 1 232 ? 14.834 -27.986 -80.963 1.00 73.15 232 ASP B C 1
ATOM 8761 O O . ASP C 1 232 ? 13.872 -28.593 -81.445 1.00 74.08 232 ASP B O 1
ATOM 8766 N N . GLU C 1 233 ? 15.458 -28.349 -79.821 1.00 74.86 233 GLU B N 1
ATOM 8767 C CA . GLU C 1 233 ? 15.170 -29.585 -79.031 1.00 74.96 233 GLU B CA 1
ATOM 8768 C C . GLU C 1 233 ? 13.734 -29.507 -78.546 1.00 77.68 233 GLU B C 1
ATOM 8769 O O . GLU C 1 233 ? 12.848 -30.350 -78.839 1.00 78.58 233 GLU B O 1
ATOM 8775 N N . LYS C 1 234 ? 13.568 -28.510 -77.701 1.00 73.30 234 LYS B N 1
ATOM 8776 C CA . LYS C 1 234 ? 12.275 -28.096 -77.168 1.00 74.74 234 LYS B CA 1
ATOM 8777 C C . LYS C 1 234 ? 12.260 -26.570 -77.197 1.00 74.69 234 LYS B C 1
ATOM 8778 O O . LYS C 1 234 ? 12.629 -25.917 -76.219 1.00 74.50 234 LYS B O 1
ATOM 8784 N N . ARG C 1 235 ? 11.827 -26.007 -78.323 1.00 72.96 235 ARG B N 1
ATOM 8785 C CA . ARG C 1 235 ? 11.899 -24.564 -78.518 1.00 72.84 235 ARG B CA 1
ATOM 8786 C C . ARG C 1 235 ? 10.927 -23.845 -77.598 1.00 71.92 235 ARG B C 1
ATOM 8787 O O . ARG C 1 235 ? 9.713 -24.064 -77.674 1.00 71.22 235 ARG B O 1
ATOM 8795 N N . LEU C 1 236 ? 11.462 -22.972 -76.746 1.00 74.88 236 LEU B N 1
ATOM 8796 C CA . LEU C 1 236 ? 10.656 -22.133 -75.864 1.00 73.76 236 LEU B CA 1
ATOM 8797 C C . LEU C 1 236 ? 9.742 -22.963 -74.969 1.00 72.71 236 LEU B C 1
ATOM 8798 O O . LEU C 1 236 ? 8.697 -22.488 -74.520 1.00 71.57 236 LEU B O 1
ATOM 8803 N N . GLN C 1 237 ? 10.128 -24.213 -74.715 1.00 71.94 237 GLN B N 1
ATOM 8804 C CA . GLN C 1 237 ? 9.423 -25.081 -73.781 1.00 70.84 237 GLN B CA 1
ATOM 8805 C C . GLN C 1 237 ? 9.935 -24.801 -72.372 1.00 69.95 237 GLN B C 1
ATOM 8806 O O . GLN C 1 237 ? 11.146 -24.782 -72.137 1.00 70.64 237 GLN B O 1
ATOM 8812 N N . SER C 1 238 ? 9.011 -24.569 -71.443 1.00 65.43 238 SER B N 1
ATOM 8813 C CA . SER C 1 238 ? 9.379 -24.230 -70.072 1.00 64.20 238 SER B CA 1
ATOM 8814 C C . SER C 1 238 ? 10.120 -25.380 -69.397 1.00 63.97 238 SER B C 1
ATOM 8815 O O . SER C 1 238 ? 9.827 -26.554 -69.639 1.00 64.14 238 SER B O 1
ATOM 8818 N N . TYR C 1 239 ? 11.084 -25.036 -68.541 1.00 55.77 239 TYR B N 1
ATOM 8819 C CA . TYR C 1 239 ? 11.892 -26.024 -67.837 1.00 55.40 239 TYR B CA 1
ATOM 8820 C C . TYR C 1 239 ? 11.880 -25.747 -66.337 1.00 54.04 239 TYR B C 1
ATOM 8821 O O . TYR C 1 239 ? 11.392 -24.711 -65.874 1.00 53.64 239 TYR B O 1
ATOM 8830 N N . GLU C 1 240 ? 12.437 -26.696 -65.573 1.00 57.65 240 GLU B N 1
ATOM 8831 C CA . GLU C 1 240 ? 12.451 -26.612 -64.115 1.00 55.57 240 GLU B CA 1
ATOM 8832 C C . GLU C 1 240 ? 13.711 -25.976 -63.540 1.00 55.26 240 GLU B C 1
ATOM 8833 O O . GLU C 1 240 ? 13.643 -25.387 -62.455 1.00 53.68 240 GLU B O 1
ATOM 8839 N N . VAL C 1 241 ? 14.861 -26.095 -64.211 1.00 49.10 241 VAL B N 1
ATOM 8840 C CA . VAL C 1 241 ? 16.080 -25.490 -63.685 1.00 48.78 241 VAL B CA 1
ATOM 8841 C C . VAL C 1 241 ? 15.897 -23.978 -63.639 1.00 48.89 241 VAL B C 1
ATOM 8842 O O . VAL C 1 241 ? 15.333 -23.370 -64.558 1.00 49.24 241 VAL B O 1
ATOM 8846 N N . GLU C 1 242 ? 16.355 -23.362 -62.553 1.00 49.26 242 GLU B N 1
ATOM 8847 C CA . GLU C 1 242 ? 16.188 -21.931 -62.337 1.00 49.18 242 GLU B CA 1
ATOM 8848 C C . GLU C 1 242 ? 17.537 -21.231 -62.380 1.00 49.55 242 GLU B C 1
ATOM 8849 O O . GLU C 1 242 ? 18.497 -21.681 -61.745 1.00 49.03 242 GLU B O 1
ATOM 8855 N N . GLY C 1 243 ? 17.605 -20.133 -63.128 1.00 49.60 243 GLY B N 1
ATOM 8856 C CA . GLY C 1 243 ? 18.801 -19.318 -63.150 1.00 50.72 243 GLY B CA 1
ATOM 8857 C C . GLY C 1 243 ? 19.404 -19.114 -64.521 1.00 53.83 243 GLY B C 1
ATOM 8858 O O . GLY C 1 243 ? 19.911 -18.030 -64.825 1.00 55.46 243 GLY B O 1
ATOM 8859 N N . ILE C 1 244 ? 19.348 -20.138 -65.364 1.00 51.67 244 ILE B N 1
ATOM 8860 C CA . ILE C 1 244 ? 20.002 -20.100 -66.663 1.00 51.93 244 ILE B CA 1
ATOM 8861 C C . ILE C 1 244 ? 18.949 -20.095 -67.758 1.00 52.32 244 ILE B C 1
ATOM 8862 O O . ILE C 1 244 ? 17.850 -20.639 -67.601 1.00 52.35 244 ILE B O 1
ATOM 8867 N N . GLY C 1 245 ? 19.302 -19.476 -68.881 1.00 56.88 245 GLY B N 1
ATOM 8868 C CA . GLY C 1 245 ? 18.449 -19.470 -70.051 1.00 57.33 245 GLY B CA 1
ATOM 8869 C C . GLY C 1 245 ? 17.365 -18.413 -70.023 1.00 57.67 245 GLY B C 1
ATOM 8870 O O . GLY C 1 245 ? 16.725 -18.189 -68.990 1.00 57.51 245 GLY B O 1
ATOM 8871 N N . TYR C 1 246 ? 17.158 -17.758 -71.163 1.00 65.83 246 TYR B N 1
ATOM 8872 C CA . TYR C 1 246 ? 16.115 -16.759 -71.316 1.00 64.87 246 TYR B CA 1
ATOM 8873 C C . TYR C 1 246 ? 15.595 -16.843 -72.744 1.00 65.16 246 TYR B C 1
ATOM 8874 O O . TYR C 1 246 ? 16.169 -17.528 -73.596 1.00 66.00 246 TYR B O 1
ATOM 8883 N N . ASP C 1 247 ? 14.491 -16.143 -73.001 1.00 71.22 247 ASP B N 1
ATOM 8884 C CA . ASP C 1 247 ? 13.904 -16.108 -74.332 1.00 71.25 247 ASP B CA 1
ATOM 8885 C C . ASP C 1 247 ? 14.442 -14.968 -75.194 1.00 71.92 247 ASP B C 1
ATOM 8886 O O . ASP C 1 247 ? 13.788 -14.583 -76.170 1.00 71.57 247 ASP B O 1
ATOM 8891 N N . PHE C 1 248 ? 15.610 -14.428 -74.858 1.00 66.70 248 PHE B N 1
ATOM 8892 C CA . PHE C 1 248 ? 16.246 -13.383 -75.653 1.00 67.24 248 PHE B CA 1
ATOM 8893 C C . PHE C 1 248 ? 17.696 -13.276 -75.208 1.00 67.83 248 PHE B C 1
ATOM 8894 O O . PHE C 1 248 ? 18.089 -13.820 -74.173 1.00 68.10 248 PHE B O 1
ATOM 8902 N N . VAL C 1 249 ? 18.494 -12.566 -76.002 1.00 65.98 249 VAL B N 1
ATOM 8903 C CA . VAL C 1 249 ? 19.905 -12.351 -75.703 1.00 65.19 249 VAL B CA 1
ATOM 8904 C C . VAL C 1 249 ? 20.018 -11.075 -74.874 1.00 65.75 249 VAL B C 1
ATOM 8905 O O . VAL C 1 249 ? 19.734 -9.984 -75.399 1.00 65.91 249 VAL B O 1
ATOM 8909 N N . PRO C 1 250 ? 20.401 -11.158 -73.603 1.00 67.05 250 PRO B N 1
ATOM 8910 C CA . PRO C 1 250 ? 20.516 -9.951 -72.782 1.00 67.75 250 PRO B CA 1
ATOM 8911 C C . PRO C 1 250 ? 21.643 -9.057 -73.276 1.00 66.52 250 PRO B C 1
ATOM 8912 O O . PRO C 1 250 ? 22.525 -9.474 -74.032 1.00 65.03 250 PRO B O 1
ATOM 8916 N N . GLY C 1 251 ? 21.593 -7.798 -72.841 1.00 68.54 251 GLY B N 1
ATOM 8917 C CA . GLY C 1 251 ? 22.559 -6.824 -73.320 1.00 67.26 251 GLY B CA 1
ATOM 8918 C C . GLY C 1 251 ? 23.996 -7.158 -72.969 1.00 66.42 251 GLY B C 1
ATOM 8919 O O . GLY C 1 251 ? 24.912 -6.858 -73.737 1.00 64.80 251 GLY B O 1
ATOM 8920 N N . VAL C 1 252 ? 24.215 -7.787 -71.811 1.00 64.28 252 VAL B N 1
ATOM 8921 C CA . VAL C 1 252 ? 25.575 -8.034 -71.332 1.00 64.06 252 VAL B CA 1
ATOM 8922 C C . VAL C 1 252 ? 26.221 -9.279 -71.918 1.00 63.95 252 VAL B C 1
ATOM 8923 O O . VAL C 1 252 ? 27.419 -9.493 -71.700 1.00 63.91 252 VAL B O 1
ATOM 8927 N N . LEU C 1 253 ? 25.485 -10.096 -72.664 1.00 66.03 253 LEU B N 1
ATOM 8928 C CA . LEU C 1 253 ? 26.022 -11.344 -73.196 1.00 64.67 253 LEU B CA 1
ATOM 8929 C C . LEU C 1 253 ? 26.758 -11.097 -74.511 1.00 62.69 253 LEU B C 1
ATOM 8930 O O . LEU C 1 253 ? 26.151 -10.677 -75.503 1.00 62.32 253 LEU B O 1
ATOM 8935 N N . ASP C 1 254 ? 28.063 -11.358 -74.516 1.00 68.60 254 ASP B N 1
ATOM 8936 C CA . ASP C 1 254 ? 28.874 -11.304 -75.731 1.00 66.47 254 ASP B CA 1
ATOM 8937 C C . ASP C 1 254 ? 29.144 -12.747 -76.146 1.00 65.30 254 ASP B C 1
ATOM 8938 O O . ASP C 1 254 ? 30.167 -13.335 -75.794 1.00 64.49 254 ASP B O 1
ATOM 8943 N N . ARG C 1 255 ? 28.209 -13.318 -76.910 1.00 63.54 255 ARG B N 1
ATOM 8944 C CA . ARG C 1 255 ? 28.288 -14.719 -77.316 1.00 62.47 255 ARG B CA 1
ATOM 8945 C C . ARG C 1 255 ? 29.499 -15.006 -78.192 1.00 60.13 255 ARG B C 1
ATOM 8946 O O . ARG C 1 255 ? 29.781 -16.177 -78.466 1.00 59.05 255 ARG B O 1
ATOM 8954 N N . LYS C 1 256 ? 30.209 -13.968 -78.644 1.00 67.75 256 LYS B N 1
ATOM 8955 C CA . LYS C 1 256 ? 31.411 -14.155 -79.446 1.00 65.57 256 LYS B CA 1
ATOM 8956 C C . LYS C 1 256 ? 32.595 -14.620 -78.615 1.00 65.31 256 LYS B C 1
ATOM 8957 O O . LYS C 1 256 ? 33.533 -15.203 -79.168 1.00 63.59 256 LYS B O 1
ATOM 8963 N N . VAL C 1 257 ? 32.572 -14.390 -77.299 1.00 62.35 257 VAL B N 1
ATOM 8964 C CA . VAL C 1 257 ? 33.696 -14.775 -76.451 1.00 62.20 257 VAL B CA 1
ATOM 8965 C C . VAL C 1 257 ? 33.614 -16.218 -75.987 1.00 62.12 257 VAL B C 1
ATOM 8966 O O . VAL C 1 257 ? 34.586 -16.726 -75.412 1.00 61.87 257 VAL B O 1
ATOM 8970 N N . VAL C 1 258 ? 32.504 -16.900 -76.232 1.00 63.80 258 VAL B N 1
ATOM 8971 C CA . VAL C 1 258 ? 32.350 -18.306 -75.879 1.00 63.59 258 VAL B CA 1
ATOM 8972 C C . VAL C 1 258 ? 32.501 -19.152 -77.136 1.00 61.73 258 VAL B C 1
ATOM 8973 O O . VAL C 1 258 ? 32.022 -18.783 -78.217 1.00 61.14 258 VAL B O 1
ATOM 8977 N N . ASP C 1 259 ? 33.195 -20.281 -77.001 1.00 64.49 259 ASP B N 1
ATOM 8978 C CA . ASP C 1 259 ? 33.523 -21.122 -78.146 1.00 62.57 259 ASP B CA 1
ATOM 8979 C C . ASP C 1 259 ? 32.407 -22.121 -78.427 1.00 62.61 259 ASP B C 1
ATOM 8980 O O . ASP C 1 259 ? 31.858 -22.169 -79.533 1.00 61.90 259 ASP B O 1
ATOM 8985 N N . GLU C 1 260 ? 32.083 -22.936 -77.432 1.00 61.05 260 GLU B N 1
ATOM 8986 C CA . GLU C 1 260 ? 31.088 -23.987 -77.544 1.00 61.09 260 GLU B CA 1
ATOM 8987 C C . GLU C 1 260 ? 29.827 -23.627 -76.776 1.00 63.18 260 GLU B C 1
ATOM 8988 O O . GLU C 1 260 ? 29.797 -22.703 -75.960 1.00 64.59 260 GLU B O 1
ATOM 8994 N N . TRP C 1 261 ? 28.775 -24.382 -77.071 1.00 55.90 261 TRP B N 1
ATOM 8995 C CA . TRP C 1 261 ? 27.547 -24.374 -76.295 1.00 57.81 261 TRP B CA 1
ATOM 8996 C C . TRP C 1 261 ? 27.102 -25.814 -76.098 1.00 57.36 261 TRP B C 1
ATOM 8997 O O . TRP C 1 261 ? 27.171 -26.627 -77.024 1.00 55.92 261 TRP B O 1
ATOM 9008 N N . VAL C 1 262 ? 26.661 -26.128 -74.886 1.00 53.05 262 VAL B N 1
ATOM 9009 C CA . VAL C 1 262 ? 26.124 -27.439 -74.555 1.00 52.80 262 VAL B CA 1
ATOM 9010 C C . VAL C 1 262 ? 24.707 -27.240 -74.053 1.00 53.62 262 VAL B C 1
ATOM 9011 O O . VAL C 1 262 ? 24.461 -26.376 -73.204 1.00 54.30 262 VAL B O 1
ATOM 9015 N N . LYS C 1 263 ? 23.781 -28.031 -74.577 1.00 52.18 263 LYS B N 1
ATOM 9016 C CA . LYS C 1 263 ? 22.400 -27.998 -74.129 1.00 53.76 263 LYS B CA 1
ATOM 9017 C C . LYS C 1 263 ? 22.229 -29.084 -73.073 1.00 53.32 263 LYS B C 1
ATOM 9018 O O . LYS C 1 263 ? 22.598 -30.241 -73.304 1.00 51.85 263 LYS B O 1
ATOM 9024 N N . VAL C 1 264 ? 21.669 -28.715 -71.922 1.00 52.52 264 VAL B N 1
ATOM 9025 C CA . VAL C 1 264 ? 21.483 -29.629 -70.798 1.00 52.14 264 VAL B CA 1
ATOM 9026 C C . VAL C 1 264 ? 20.027 -29.560 -70.359 1.00 52.75 264 VAL B C 1
ATOM 9027 O O . VAL C 1 264 ? 19.473 -28.466 -70.213 1.00 53.53 264 VAL B O 1
ATOM 9031 N N . GLY C 1 265 ? 19.408 -30.726 -70.142 1.00 52.95 265 GLY B N 1
ATOM 9032 C CA . GLY C 1 265 ? 18.018 -30.789 -69.743 1.00 54.01 265 GLY B CA 1
ATOM 9033 C C . GLY C 1 265 ? 17.832 -30.848 -68.233 1.00 53.37 265 GLY B C 1
ATOM 9034 O O . GLY C 1 265 ? 18.782 -30.862 -67.452 1.00 52.26 265 GLY B O 1
ATOM 9035 N N . ASP C 1 266 ? 16.557 -30.883 -67.831 1.00 54.29 266 ASP B N 1
ATOM 9036 C CA . ASP C 1 266 ? 16.208 -30.915 -66.413 1.00 53.09 266 ASP B CA 1
ATOM 9037 C C . ASP C 1 266 ? 16.689 -32.199 -65.751 1.00 51.53 266 ASP B C 1
ATOM 9038 O O . ASP C 1 266 ? 17.299 -32.164 -64.675 1.00 50.40 266 ASP B O 1
ATOM 9043 N N . ALA C 1 267 ? 16.367 -33.349 -66.349 1.00 53.87 267 ALA B N 1
ATOM 9044 C CA . ALA C 1 267 ? 16.668 -34.627 -65.713 1.00 52.48 267 ALA B CA 1
ATOM 9045 C C . ALA C 1 267 ? 18.158 -34.763 -65.423 1.00 51.52 267 ALA B C 1
ATOM 9046 O O . ALA C 1 267 ? 18.559 -35.089 -64.296 1.00 50.66 267 ALA B O 1
ATOM 9048 N N . GLU C 1 268 ? 18.994 -34.490 -66.427 1.00 53.54 268 GLU B N 1
ATOM 9049 C CA . GLU C 1 268 ? 20.436 -34.597 -66.240 1.00 52.68 268 GLU B CA 1
ATOM 9050 C C . GLU C 1 268 ? 20.936 -33.575 -65.227 1.00 52.80 268 GLU B C 1
ATOM 9051 O O . GLU C 1 268 ? 21.770 -33.894 -64.371 1.00 52.03 268 GLU B O 1
ATOM 9057 N N . SER C 1 269 ? 20.415 -32.346 -65.289 1.00 49.18 269 SER B N 1
ATOM 9058 C CA . SER C 1 269 ? 20.855 -31.304 -64.365 1.00 49.02 269 SER B CA 1
ATOM 9059 C C . SER C 1 269 ? 20.595 -31.712 -62.922 1.00 48.88 269 SER B C 1
ATOM 9060 O O . SER C 1 269 ? 21.488 -31.630 -62.071 1.00 48.74 269 SER B O 1
ATOM 9063 N N . PHE C 1 270 ? 19.381 -32.190 -62.636 1.00 48.56 270 PHE B N 1
ATOM 9064 C CA . PHE C 1 270 ? 19.025 -32.527 -61.261 1.00 48.48 270 PHE B CA 1
ATOM 9065 C C . PHE C 1 270 ? 19.749 -33.783 -60.787 1.00 48.44 270 PHE B C 1
ATOM 9066 O O . PHE C 1 270 ? 20.257 -33.824 -59.656 1.00 48.33 270 PHE B O 1
ATOM 9074 N N . THR C 1 271 ? 19.817 -34.818 -61.633 1.00 49.57 271 THR B N 1
ATOM 9075 C CA . THR C 1 271 ? 20.514 -36.031 -61.221 1.00 49.58 271 THR B CA 1
ATOM 9076 C C . THR C 1 271 ? 22.004 -35.773 -60.987 1.00 49.48 271 THR B C 1
ATOM 9077 O O . THR C 1 271 ? 22.581 -36.298 -60.023 1.00 49.48 271 THR B O 1
ATOM 9081 N N . THR C 1 272 ? 22.624 -34.888 -61.780 1.00 49.22 272 THR B N 1
ATOM 9082 C CA . THR C 1 272 ? 24.028 -34.568 -61.554 1.00 49.07 272 THR B CA 1
ATOM 9083 C C . THR C 1 272 ? 24.225 -33.636 -60.367 1.00 48.75 272 THR B C 1
ATOM 9084 O O . THR C 1 272 ? 25.273 -33.690 -59.719 1.00 48.45 272 THR B O 1
ATOM 9088 N N . ALA C 1 273 ? 23.256 -32.767 -60.071 1.00 48.20 273 ALA B N 1
ATOM 9089 C CA . ALA C 1 273 ? 23.352 -31.973 -58.851 1.00 47.77 273 ALA B CA 1
ATOM 9090 C C . ALA C 1 273 ? 23.335 -32.878 -57.626 1.00 47.50 273 ALA B C 1
ATOM 9091 O O . ALA C 1 273 ? 24.112 -32.682 -56.676 1.00 47.22 273 ALA B O 1
ATOM 9093 N N . ARG C 1 274 ? 22.440 -33.872 -57.632 1.00 48.75 274 ARG B N 1
ATOM 9094 C CA . ARG C 1 274 ? 22.405 -34.838 -56.541 1.00 48.70 274 ARG B CA 1
ATOM 9095 C C . ARG C 1 274 ? 23.706 -35.624 -56.475 1.00 48.93 274 ARG B C 1
ATOM 9096 O O . ARG C 1 274 ? 24.197 -35.940 -55.383 1.00 48.93 274 ARG B O 1
ATOM 9104 N N . ALA C 1 275 ? 24.294 -35.930 -57.639 1.00 47.65 275 ALA B N 1
ATOM 9105 C CA . ALA C 1 275 ? 25.590 -36.603 -57.656 1.00 47.81 275 ALA B CA 1
ATOM 9106 C C . ALA C 1 275 ? 26.685 -35.725 -57.062 1.00 47.84 275 ALA B C 1
ATOM 9107 O O . ALA C 1 275 ? 27.571 -36.220 -56.357 1.00 48.03 275 ALA B O 1
ATOM 9109 N N . ILE C 1 276 ? 26.643 -34.420 -57.342 1.00 46.44 276 ILE B N 1
ATOM 9110 C CA . ILE C 1 276 ? 27.614 -33.497 -56.760 1.00 46.48 276 ILE B CA 1
ATOM 9111 C C . ILE C 1 276 ? 27.508 -33.518 -55.245 1.00 46.48 276 ILE B C 1
ATOM 9112 O O . ILE C 1 276 ? 28.512 -33.668 -54.539 1.00 46.68 276 ILE B O 1
ATOM 9117 N N . ILE C 1 277 ? 26.284 -33.388 -54.724 1.00 45.21 277 ILE B N 1
ATOM 9118 C CA . ILE C 1 277 ? 26.111 -33.414 -53.271 1.00 45.23 277 ILE B CA 1
ATOM 9119 C C . ILE C 1 277 ? 26.621 -34.728 -52.692 1.00 45.48 277 ILE B C 1
ATOM 9120 O O . ILE C 1 277 ? 27.310 -34.746 -51.663 1.00 45.65 277 ILE B O 1
ATOM 9125 N N . ARG C 1 278 ? 26.314 -35.845 -53.355 1.00 47.68 278 ARG B N 1
ATOM 9126 C CA . ARG C 1 278 ? 26.621 -37.152 -52.782 1.00 47.95 278 ARG B CA 1
ATOM 9127 C C . ARG C 1 278 ? 28.118 -37.443 -52.792 1.00 48.23 278 ARG B C 1
ATOM 9128 O O . ARG C 1 278 ? 28.660 -37.968 -51.811 1.00 48.50 278 ARG B O 1
ATOM 9136 N N . ASN C 1 279 ? 28.804 -37.122 -53.891 1.00 48.62 279 ASN B N 1
ATOM 9137 C CA . ASN C 1 279 ? 30.192 -37.536 -54.061 1.00 49.15 279 ASN B CA 1
ATOM 9138 C C . ASN C 1 279 ? 31.195 -36.475 -53.635 1.00 48.39 279 ASN B C 1
ATOM 9139 O O . ASN C 1 279 ? 32.293 -36.822 -53.182 1.00 48.70 279 ASN B O 1
ATOM 9144 N N . GLU C 1 280 ? 30.861 -35.196 -53.776 1.00 53.02 280 GLU B N 1
ATOM 9145 C CA . GLU C 1 280 ? 31.771 -34.153 -53.340 1.00 52.24 280 GLU B CA 1
ATOM 9146 C C . GLU C 1 280 ? 31.372 -33.523 -52.020 1.00 51.21 280 GLU B C 1
ATOM 9147 O O . GLU C 1 280 ? 32.251 -33.208 -51.217 1.00 50.73 280 GLU B O 1
ATOM 9153 N N . GLY C 1 281 ? 30.080 -33.398 -51.737 1.00 49.35 281 GLY B N 1
ATOM 9154 C CA . GLY C 1 281 ? 29.680 -32.782 -50.491 1.00 48.31 281 GLY B CA 1
ATOM 9155 C C . GLY C 1 281 ? 29.571 -31.282 -50.621 1.00 47.24 281 GLY B C 1
ATOM 9156 O O . GLY C 1 281 ? 29.954 -30.532 -49.719 1.00 46.33 281 GLY B O 1
ATOM 9157 N N . LEU C 1 282 ? 29.080 -30.837 -51.766 1.00 45.56 282 LEU B N 1
ATOM 9158 C CA . LEU C 1 282 ? 28.859 -29.422 -52.027 1.00 45.13 282 LEU B CA 1
ATOM 9159 C C . LEU C 1 282 ? 27.355 -29.211 -52.099 1.00 44.84 282 LEU B C 1
ATOM 9160 O O . LEU C 1 282 ? 26.702 -29.667 -53.046 1.00 45.21 282 LEU B O 1
ATOM 9165 N N . PHE C 1 283 ? 26.812 -28.522 -51.096 1.00 44.76 283 PHE B N 1
ATOM 9166 C CA . PHE C 1 283 ? 25.370 -28.315 -50.982 1.00 44.44 283 PHE B CA 1
ATOM 9167 C C . PHE C 1 283 ? 24.993 -27.275 -52.022 1.00 44.51 283 PHE B C 1
ATOM 9168 O O . PHE C 1 283 ? 24.933 -26.076 -51.748 1.00 44.12 283 PHE B O 1
ATOM 9176 N N . VAL C 1 284 ? 24.721 -27.749 -53.234 1.00 44.84 284 VAL B N 1
ATOM 9177 C CA . VAL C 1 284 ? 24.745 -26.893 -54.404 1.00 44.84 284 VAL B CA 1
ATOM 9178 C C . VAL C 1 284 ? 23.376 -26.944 -55.077 1.00 44.78 284 VAL B C 1
ATOM 9179 O O . VAL C 1 284 ? 22.555 -27.827 -54.808 1.00 44.78 284 VAL B O 1
ATOM 9183 N N . GLY C 1 285 ? 23.140 -25.994 -55.984 1.00 46.76 285 GLY B N 1
ATOM 9184 C CA . GLY C 1 285 ? 21.856 -25.852 -56.632 1.00 47.32 285 GLY B CA 1
ATOM 9185 C C . GLY C 1 285 ? 21.778 -26.564 -57.976 1.00 48.93 285 GLY B C 1
ATOM 9186 O O . GLY C 1 285 ? 22.741 -27.157 -58.462 1.00 49.55 285 GLY B O 1
ATOM 9187 N N . GLY C 1 286 ? 20.586 -26.481 -58.578 1.00 46.34 286 GLY B N 1
ATOM 9188 C CA . GLY C 1 286 ? 20.316 -27.251 -59.784 1.00 47.13 286 GLY B CA 1
ATOM 9189 C C . GLY C 1 286 ? 21.056 -26.743 -61.009 1.00 47.96 286 GLY B C 1
ATOM 9190 O O . GLY C 1 286 ? 21.578 -27.533 -61.805 1.00 48.38 286 GLY B O 1
ATOM 9191 N N . SER C 1 287 ? 21.087 -25.419 -61.195 1.00 48.26 287 SER B N 1
ATOM 9192 C CA . SER C 1 287 ? 21.857 -24.836 -62.289 1.00 50.04 287 SER B CA 1
ATOM 9193 C C . SER C 1 287 ? 23.310 -25.285 -62.239 1.00 49.71 287 SER B C 1
ATOM 9194 O O . SER C 1 287 ? 23.952 -25.448 -63.284 1.00 50.78 287 SER B O 1
ATOM 9197 N N . SER C 1 288 ? 23.838 -25.511 -61.037 1.00 48.84 288 SER B N 1
ATOM 9198 C CA . SER C 1 288 ? 25.188 -26.039 -60.916 1.00 48.44 288 SER B CA 1
ATOM 9199 C C . SER C 1 288 ? 25.273 -27.482 -61.388 1.00 48.44 288 SER B C 1
ATOM 9200 O O . SER C 1 288 ? 26.286 -27.878 -61.974 1.00 48.65 288 SER B O 1
ATOM 9203 N N . GLY C 1 289 ? 24.205 -28.262 -61.206 1.00 48.89 289 GLY B N 1
ATOM 9204 C CA . GLY C 1 289 ? 24.153 -29.582 -61.819 1.00 49.00 289 GLY B CA 1
ATOM 9205 C C . GLY C 1 289 ? 24.164 -29.509 -63.334 1.00 49.58 289 GLY B C 1
ATOM 9206 O O . GLY C 1 289 ? 24.837 -30.302 -64.001 1.00 49.54 289 GLY B O 1
ATOM 9207 N N . ALA C 1 290 ? 23.410 -28.560 -63.895 1.00 50.32 290 ALA B N 1
ATOM 9208 C CA . ALA C 1 290 ? 23.434 -28.344 -65.341 1.00 51.47 290 ALA B CA 1
ATOM 9209 C C . ALA C 1 290 ? 24.841 -27.990 -65.821 1.00 51.41 290 ALA B C 1
ATOM 9210 O O . ALA C 1 290 ? 25.337 -28.550 -66.810 1.00 51.20 290 ALA B O 1
ATOM 9212 N N . ASN C 1 291 ? 25.496 -27.054 -65.126 1.00 49.56 291 ASN B N 1
ATOM 9213 C CA . ASN C 1 291 ? 26.849 -26.646 -65.496 1.00 49.57 291 ASN B CA 1
ATOM 9214 C C . ASN C 1 291 ? 27.827 -27.815 -65.423 1.00 49.26 291 ASN B C 1
ATOM 9215 O O . ASN C 1 291 ? 28.679 -27.975 -66.306 1.00 49.49 291 ASN B O 1
ATOM 9220 N N . VAL C 1 292 ? 27.720 -28.647 -64.382 1.00 54.29 292 VAL B N 1
ATOM 9221 C CA . VAL C 1 292 ? 28.653 -29.763 -64.252 1.00 53.46 292 VAL B CA 1
ATOM 9222 C C . VAL C 1 292 ? 28.377 -30.829 -65.308 1.00 53.27 292 VAL B C 1
ATOM 9223 O O . VAL C 1 292 ? 29.312 -31.458 -65.811 1.00 52.74 292 VAL B O 1
ATOM 9227 N N . TRP C 1 293 ? 27.113 -31.050 -65.680 1.00 55.05 293 TRP B N 1
ATOM 9228 C CA . TRP C 1 293 ? 26.846 -32.002 -66.758 1.00 54.70 293 TRP B CA 1
ATOM 9229 C C . TRP C 1 293 ? 27.410 -31.494 -68.084 1.00 54.80 293 TRP B C 1
ATOM 9230 O O . TRP C 1 293 ? 28.029 -32.258 -68.843 1.00 53.91 293 TRP B O 1
ATOM 9241 N N . GLY C 1 294 ? 27.242 -30.198 -68.362 1.00 56.74 294 GLY B N 1
ATOM 9242 C CA . GLY C 1 294 ? 27.869 -29.621 -69.542 1.00 56.71 294 GLY B CA 1
ATOM 9243 C C . GLY C 1 294 ? 29.382 -29.753 -69.527 1.00 55.73 294 GLY B C 1
ATOM 9244 O O . GLY C 1 294 ? 30.002 -30.037 -70.556 1.00 54.81 294 GLY B O 1
ATOM 9245 N N . ALA C 1 295 ? 29.997 -29.558 -68.358 1.00 57.95 295 ALA B N 1
ATOM 9246 C CA . ALA C 1 295 ? 31.449 -29.684 -68.256 1.00 57.26 295 ALA B CA 1
ATOM 9247 C C . ALA C 1 295 ? 31.897 -31.123 -68.463 1.00 56.26 295 ALA B C 1
ATOM 9248 O O . ALA C 1 295 ? 32.903 -31.377 -69.134 1.00 55.53 295 ALA B O 1
ATOM 9250 N N . LEU C 1 296 ? 31.155 -32.078 -67.898 1.00 57.20 296 LEU B N 1
ATOM 9251 C CA . LEU C 1 296 ? 31.468 -33.487 -68.094 1.00 56.34 296 LEU B CA 1
ATOM 9252 C C . LEU C 1 296 ? 31.339 -33.874 -69.559 1.00 55.48 296 LEU B C 1
ATOM 9253 O O . LEU C 1 296 ? 32.045 -34.775 -70.028 1.00 54.53 296 LEU B O 1
ATOM 9258 N N . GLN C 1 297 ? 30.442 -33.210 -70.297 1.00 58.04 297 GLN B N 1
ATOM 9259 C CA . GLN C 1 297 ? 30.348 -33.461 -71.734 1.00 57.09 297 GLN B CA 1
ATOM 9260 C C . GLN C 1 297 ? 31.490 -32.814 -72.509 1.00 56.48 297 GLN B C 1
ATOM 9261 O O . GLN C 1 297 ? 32.032 -33.425 -73.438 1.00 55.14 297 GLN B O 1
ATOM 9267 N N . ALA C 1 298 ? 31.899 -31.608 -72.114 1.00 61.69 298 ALA B N 1
ATOM 9268 C CA . ALA C 1 298 ? 32.851 -30.866 -72.932 1.00 61.16 298 ALA B CA 1
ATOM 9269 C C . ALA C 1 298 ? 34.295 -31.295 -72.692 1.00 60.53 298 ALA B C 1
ATOM 9270 O O . ALA C 1 298 ? 35.076 -31.407 -73.645 1.00 59.42 298 ALA B O 1
ATOM 9272 N N . ALA C 1 299 ? 34.672 -31.544 -71.441 1.00 67.19 299 ALA B N 1
ATOM 9273 C CA . ALA C 1 299 ? 36.055 -31.847 -71.095 1.00 67.01 299 ALA B CA 1
ATOM 9274 C C . ALA C 1 299 ? 36.379 -33.335 -71.174 1.00 66.32 299 ALA B C 1
ATOM 9275 O O . ALA C 1 299 ? 37.421 -33.757 -70.665 1.00 66.57 299 ALA B O 1
ATOM 9277 N N . ARG C 1 300 ? 35.512 -34.136 -71.797 1.00 75.21 300 ARG B N 1
ATOM 9278 C CA . ARG C 1 300 ? 35.776 -35.568 -71.911 1.00 74.45 300 ARG B CA 1
ATOM 9279 C C . ARG C 1 300 ? 37.073 -35.828 -72.659 1.00 73.60 300 ARG B C 1
ATOM 9280 O O . ARG C 1 300 ? 37.788 -36.791 -72.364 1.00 73.58 300 ARG B O 1
ATOM 9288 N N . GLN C 1 301 ? 37.397 -35.001 -73.650 1.00 78.08 301 GLN B N 1
ATOM 9289 C CA . GLN C 1 301 ? 38.596 -35.300 -74.420 1.00 77.08 301 GLN B CA 1
ATOM 9290 C C . GLN C 1 301 ? 39.860 -34.791 -73.818 1.00 77.97 301 GLN B C 1
ATOM 9291 O O . GLN C 1 301 ? 40.923 -35.165 -74.264 1.00 77.37 301 GLN B O 1
ATOM 9297 N N . LEU C 1 302 ? 39.799 -34.080 -72.689 1.00 68.62 302 LEU B N 1
ATOM 9298 C CA . LEU C 1 302 ? 41.019 -33.613 -72.053 1.00 69.45 302 LEU B CA 1
ATOM 9299 C C . LEU C 1 302 ? 41.810 -34.784 -71.481 1.00 69.92 302 LEU B C 1
ATOM 9300 O O . LEU C 1 302 ? 41.283 -35.872 -71.242 1.00 69.88 302 LEU B O 1
ATOM 9305 N N . LYS C 1 303 ? 43.089 -34.538 -71.230 1.00 72.52 303 LYS B N 1
ATOM 9306 C CA . LYS C 1 303 ? 43.980 -35.557 -70.706 1.00 73.19 303 LYS B CA 1
ATOM 9307 C C . LYS C 1 303 ? 44.346 -35.219 -69.266 1.00 74.39 303 LYS B C 1
ATOM 9308 O O . LYS C 1 303 ? 44.122 -34.105 -68.790 1.00 74.56 303 LYS B O 1
ATOM 9310 N N . LYS C 1 304 ? 44.896 -36.207 -68.567 1.00 73.33 304 LYS B N 1
ATOM 9311 C CA . LYS C 1 304 ? 45.216 -36.032 -67.154 1.00 74.13 304 LYS B CA 1
ATOM 9312 C C . LYS C 1 304 ? 46.216 -34.896 -66.959 1.00 74.04 304 LYS B C 1
ATOM 9313 O O . LYS C 1 304 ? 47.165 -34.742 -67.732 1.00 73.80 304 LYS B O 1
ATOM 9319 N N . GLY C 1 305 ? 45.999 -34.102 -65.911 1.00 73.12 305 GLY B N 1
ATOM 9320 C CA . GLY C 1 305 ? 46.824 -32.939 -65.651 1.00 72.86 305 GLY B CA 1
ATOM 9321 C C . GLY C 1 305 ? 46.203 -31.601 -66.012 1.00 72.54 305 GLY B C 1
ATOM 9322 O O . GLY C 1 305 ? 46.383 -30.624 -65.281 1.00 72.42 305 GLY B O 1
ATOM 9323 N N . GLN C 1 306 ? 45.468 -31.541 -67.122 1.00 71.45 306 GLN B N 1
ATOM 9324 C CA . GLN C 1 306 ? 44.799 -30.313 -67.539 1.00 71.26 306 GLN B CA 1
ATOM 9325 C C . GLN C 1 306 ? 43.637 -29.991 -66.605 1.00 71.52 306 GLN B C 1
ATOM 9326 O O . GLN C 1 306 ? 43.047 -30.874 -65.982 1.00 71.69 306 GLN B O 1
ATOM 9332 N N . LYS C 1 307 ? 43.306 -28.707 -66.513 1.00 66.91 307 LYS B N 1
ATOM 9333 C CA . LYS C 1 307 ? 42.345 -28.212 -65.535 1.00 67.12 307 LYS B CA 1
ATOM 9334 C C . LYS C 1 307 ? 41.103 -27.674 -66.230 1.00 67.30 307 LYS B C 1
ATOM 9335 O O . LYS C 1 307 ? 41.203 -26.806 -67.105 1.00 67.29 307 LYS B O 1
ATOM 9341 N N . CYS C 1 308 ? 39.937 -28.197 -65.845 1.00 60.44 308 CYS B N 1
ATOM 9342 C CA . CYS C 1 308 ? 38.646 -27.717 -66.329 1.00 60.71 308 CYS B CA 1
ATOM 9343 C C . CYS C 1 308 ? 37.870 -27.095 -65.173 1.00 61.07 308 CYS B C 1
ATOM 9344 O O . CYS C 1 308 ? 37.495 -27.797 -64.229 1.00 60.94 308 CYS B O 1
ATOM 9347 N N . VAL C 1 309 ? 37.618 -25.789 -65.252 1.00 55.01 309 VAL B N 1
ATOM 9348 C CA . VAL C 1 309 ? 36.987 -25.036 -64.169 1.00 54.95 309 VAL B CA 1
ATOM 9349 C C . VAL C 1 309 ? 35.492 -24.917 -64.442 1.00 54.95 309 VAL B C 1
ATOM 9350 O O . VAL C 1 309 ? 35.086 -24.460 -65.517 1.00 55.26 309 VAL B O 1
ATOM 9354 N N . VAL C 1 310 ? 34.675 -25.320 -63.469 1.00 51.71 310 VAL B N 1
ATOM 9355 C CA . VAL C 1 310 ? 33.220 -25.269 -63.561 1.00 51.29 310 VAL B CA 1
ATOM 9356 C C . VAL C 1 310 ? 32.690 -24.356 -62.465 1.00 51.07 310 VAL B C 1
ATOM 9357 O O . VAL C 1 310 ? 33.148 -24.425 -61.319 1.00 51.06 310 VAL B O 1
ATOM 9361 N N . LEU C 1 311 ? 31.712 -23.520 -62.811 1.00 48.61 311 LEU B N 1
ATOM 9362 C CA . LEU C 1 311 ? 31.052 -22.658 -61.841 1.00 48.43 311 LEU B CA 1
ATOM 9363 C C . LEU C 1 311 ? 29.882 -23.376 -61.182 1.00 47.96 311 LEU B C 1
ATOM 9364 O O . LEU C 1 311 ? 29.098 -24.058 -61.848 1.00 48.16 311 LEU B O 1
ATOM 9369 N N . LEU C 1 312 ? 29.778 -23.222 -59.860 1.00 45.65 312 LEU B N 1
ATOM 9370 C CA . LEU C 1 312 ? 28.639 -23.694 -59.079 1.00 45.33 312 LEU B CA 1
ATOM 9371 C C . LEU C 1 312 ? 27.880 -22.470 -58.591 1.00 45.21 312 LEU B C 1
ATOM 9372 O O . LEU C 1 312 ? 28.170 -21.938 -57.508 1.00 45.16 312 LEU B O 1
ATOM 9377 N N . PRO C 1 313 ? 26.911 -21.975 -59.361 1.00 47.27 313 PRO B N 1
ATOM 9378 C CA . PRO C 1 313 ? 26.328 -20.662 -59.041 1.00 47.24 313 PRO B CA 1
ATOM 9379 C C . PRO C 1 313 ? 25.605 -20.618 -57.708 1.00 46.98 313 PRO B C 1
ATOM 9380 O O . PRO C 1 313 ? 25.805 -19.673 -56.937 1.00 46.96 313 PRO B O 1
ATOM 9384 N N . ASP C 1 314 ? 24.765 -21.606 -57.412 1.00 49.90 314 ASP B N 1
ATOM 9385 C CA . ASP C 1 314 ? 23.701 -21.430 -56.438 1.00 48.26 314 ASP B CA 1
ATOM 9386 C C . ASP C 1 314 ? 23.850 -22.421 -55.291 1.00 46.59 314 ASP B C 1
ATOM 9387 O O . ASP C 1 314 ? 24.442 -23.491 -55.448 1.00 46.86 314 ASP B O 1
ATOM 9392 N N . SER C 1 315 ? 23.284 -22.071 -54.142 1.00 48.64 315 SER B N 1
ATOM 9393 C CA . SER C 1 315 ? 23.329 -22.922 -52.962 1.00 47.30 315 SER B CA 1
ATOM 9394 C C . SER C 1 315 ? 22.051 -23.752 -52.858 1.00 47.04 315 SER B C 1
ATOM 9395 O O . SER C 1 315 ? 20.980 -23.328 -53.302 1.00 47.32 315 SER B O 1
ATOM 9398 N N . SER C 1 316 ? 22.168 -24.941 -52.245 1.00 46.97 316 SER B N 1
ATOM 9399 C CA . SER C 1 316 ? 21.009 -25.823 -52.090 1.00 46.91 316 SER B CA 1
ATOM 9400 C C . SER C 1 316 ? 19.897 -25.188 -51.276 1.00 45.78 316 SER B C 1
ATOM 9401 O O . SER C 1 316 ? 18.736 -25.585 -51.420 1.00 45.86 316 SER B O 1
ATOM 9404 N N . ARG C 1 317 ? 20.234 -24.209 -50.440 1.00 45.19 317 ARG B N 1
ATOM 9405 C CA . ARG C 1 317 ? 19.260 -23.513 -49.613 1.00 45.16 317 ARG B CA 1
ATOM 9406 C C . ARG C 1 317 ? 18.043 -23.047 -50.405 1.00 45.25 317 ARG B C 1
ATOM 9407 O O . ARG C 1 317 ? 16.921 -23.064 -49.884 1.00 45.33 317 ARG B O 1
ATOM 9415 N N . ASN C 1 318 ? 18.232 -22.653 -51.667 1.00 44.97 318 ASN B N 1
ATOM 9416 C CA . ASN C 1 318 ? 17.126 -22.133 -52.465 1.00 45.40 318 ASN B CA 1
ATOM 9417 C C . ASN C 1 318 ? 16.237 -23.221 -53.063 1.00 46.05 318 ASN B C 1
ATOM 9418 O O . ASN C 1 318 ? 15.098 -22.925 -53.440 1.00 46.17 318 ASN B O 1
ATOM 9423 N N . TYR C 1 319 ? 16.712 -24.463 -53.164 1.00 45.60 319 TYR B N 1
ATOM 9424 C CA . TYR C 1 319 ? 15.889 -25.546 -53.690 1.00 45.80 319 TYR B CA 1
ATOM 9425 C C . TYR C 1 319 ? 15.815 -26.670 -52.671 1.00 45.79 319 TYR B C 1
ATOM 9426 O O . TYR C 1 319 ? 15.879 -27.855 -53.008 1.00 45.88 319 TYR B O 1
ATOM 9435 N N . MET C 1 320 ? 15.673 -26.295 -51.399 1.00 45.21 320 MET B N 1
ATOM 9436 C CA . MET C 1 320 ? 15.718 -27.277 -50.325 1.00 45.05 320 MET B CA 1
ATOM 9437 C C . MET C 1 320 ? 14.464 -28.137 -50.323 1.00 45.54 320 MET B C 1
ATOM 9438 O O . MET C 1 320 ? 14.536 -29.358 -50.133 1.00 46.32 320 MET B O 1
ATOM 9443 N N . SER C 1 321 ? 13.307 -27.519 -50.525 1.00 46.02 321 SER B N 1
ATOM 9444 C CA . SER C 1 321 ? 12.082 -28.280 -50.685 1.00 46.37 321 SER B CA 1
ATOM 9445 C C . SER C 1 321 ? 11.840 -28.711 -52.123 1.00 46.54 321 SER B C 1
ATOM 9446 O O . SER C 1 321 ? 11.007 -29.596 -52.352 1.00 46.86 321 SER B O 1
ATOM 9449 N N . LYS C 1 322 ? 12.531 -28.119 -53.101 1.00 46.60 322 LYS B N 1
ATOM 9450 C CA . LYS C 1 322 ? 12.174 -28.446 -54.478 1.00 47.79 322 LYS B CA 1
ATOM 9451 C C . LYS C 1 322 ? 12.815 -29.755 -54.924 1.00 48.84 322 LYS B C 1
ATOM 9452 O O . LYS C 1 322 ? 12.134 -30.774 -55.019 1.00 49.46 322 LYS B O 1
ATOM 9458 N N . PHE C 1 323 ? 14.141 -29.810 -55.026 1.00 46.67 323 PHE B N 1
ATOM 9459 C CA . PHE C 1 323 ? 14.743 -30.991 -55.632 1.00 46.68 323 PHE B CA 1
ATOM 9460 C C . PHE C 1 323 ? 15.617 -31.792 -54.686 1.00 46.54 323 PHE B C 1
ATOM 9461 O O . PHE C 1 323 ? 15.976 -32.927 -55.018 1.00 46.61 323 PHE B O 1
ATOM 9469 N N . ILE C 1 324 ? 15.968 -31.243 -53.526 1.00 45.93 324 ILE B N 1
ATOM 9470 C CA . ILE C 1 324 ? 16.570 -32.063 -52.483 1.00 45.91 324 ILE B CA 1
ATOM 9471 C C . ILE C 1 324 ? 15.575 -33.111 -52.008 1.00 46.19 324 ILE B C 1
ATOM 9472 O O . ILE C 1 324 ? 15.960 -34.232 -51.648 1.00 46.29 324 ILE B O 1
ATOM 9477 N N . SER C 1 325 ? 14.282 -32.791 -52.048 1.00 49.97 325 SER B N 1
ATOM 9478 C CA . SER C 1 325 ? 13.260 -33.742 -51.632 1.00 50.51 325 SER B CA 1
ATOM 9479 C C . SER C 1 325 ? 13.087 -34.809 -52.707 1.00 51.66 325 SER B C 1
ATOM 9480 O O . SER C 1 325 ? 12.809 -34.493 -53.870 1.00 51.88 325 SER B O 1
ATOM 9483 N N . ASP C 1 326 ? 13.269 -36.075 -52.319 1.00 51.28 326 ASP B N 1
ATOM 9484 C CA . ASP C 1 326 ? 13.100 -37.164 -53.272 1.00 51.48 326 ASP B CA 1
ATOM 9485 C C . ASP C 1 326 ? 11.661 -37.259 -53.753 1.00 51.86 326 ASP B C 1
ATOM 9486 O O . ASP C 1 326 ? 11.405 -37.748 -54.857 1.00 52.01 326 ASP B O 1
ATOM 9491 N N . GLU C 1 327 ? 10.713 -36.806 -52.929 1.00 58.10 327 GLU B N 1
ATOM 9492 C CA . GLU C 1 327 ? 9.301 -36.850 -53.291 1.00 58.22 327 GLU B CA 1
ATOM 9493 C C . GLU C 1 327 ? 9.027 -36.020 -54.536 1.00 58.12 327 GLU B C 1
ATOM 9494 O O . GLU C 1 327 ? 8.382 -36.485 -55.482 1.00 58.76 327 GLU B O 1
ATOM 9500 N N . TRP C 1 328 ? 9.549 -34.794 -54.564 1.00 53.47 328 TRP B N 1
ATOM 9501 C CA . TRP C 1 328 ? 9.311 -33.890 -55.684 1.00 53.53 328 TRP B CA 1
ATOM 9502 C C . TRP C 1 328 ? 10.022 -34.359 -56.944 1.00 54.58 328 TRP B C 1
ATOM 9503 O O . TRP C 1 328 ? 9.499 -34.203 -58.051 1.00 55.27 328 TRP B O 1
ATOM 9514 N N . MET C 1 329 ? 11.223 -34.921 -56.798 1.00 53.66 329 MET B N 1
ATOM 9515 C CA . MET C 1 329 ? 11.949 -35.454 -57.948 1.00 54.56 329 MET B CA 1
ATOM 9516 C C . MET C 1 329 ? 11.307 -36.725 -58.495 1.00 55.30 329 MET B C 1
ATOM 9517 O O . MET C 1 329 ? 11.397 -36.990 -59.698 1.00 56.05 329 MET B O 1
ATOM 9522 N N . ALA C 1 330 ? 10.655 -37.518 -57.643 1.00 56.87 330 ALA B N 1
ATOM 9523 C CA . ALA C 1 330 ? 9.894 -38.652 -58.156 1.00 57.43 330 ALA B CA 1
ATOM 9524 C C . ALA C 1 330 ? 8.593 -38.202 -58.803 1.00 57.76 330 ALA B C 1
ATOM 9525 O O . ALA C 1 330 ? 8.143 -38.815 -59.778 1.00 58.45 330 ALA B O 1
ATOM 9527 N N . GLU C 1 331 ? 7.984 -37.131 -58.286 1.00 60.48 331 GLU B N 1
ATOM 9528 C CA . GLU C 1 331 ? 6.780 -36.594 -58.904 1.00 60.65 331 GLU B CA 1
ATOM 9529 C C . GLU C 1 331 ? 7.043 -36.031 -60.292 1.00 61.41 331 GLU B C 1
ATOM 9530 O O . GLU C 1 331 ? 6.115 -35.965 -61.103 1.00 61.98 331 GLU B O 1
ATOM 9536 N N . HIS C 1 332 ? 8.278 -35.624 -60.581 1.00 57.17 332 HIS B N 1
ATOM 9537 C CA . HIS C 1 332 ? 8.649 -35.088 -61.882 1.00 58.13 332 HIS B CA 1
ATOM 9538 C C . HIS C 1 332 ? 9.372 -36.115 -62.740 1.00 59.04 332 HIS B C 1
ATOM 9539 O O . HIS C 1 332 ? 9.905 -35.765 -63.798 1.00 59.94 332 HIS B O 1
ATOM 9546 N N . GLY C 1 333 ? 9.416 -37.367 -62.294 1.00 57.26 333 GLY B N 1
ATOM 9547 C CA . GLY C 1 333 ? 9.962 -38.444 -63.090 1.00 57.64 333 GLY B CA 1
ATOM 9548 C C . GLY C 1 333 ? 11.421 -38.259 -63.444 1.00 57.49 333 GLY B C 1
ATOM 9549 O O . GLY C 1 333 ? 11.797 -38.364 -64.615 1.00 58.04 333 GLY B O 1
ATOM 9550 N N . PHE C 1 334 ? 12.251 -37.988 -62.442 1.00 56.95 334 PHE B N 1
ATOM 9551 C CA . PHE C 1 334 ? 13.687 -37.826 -62.625 1.00 56.66 334 PHE B CA 1
ATOM 9552 C C . PHE C 1 334 ? 14.412 -38.977 -61.938 1.00 55.77 334 PHE B C 1
ATOM 9553 O O . PHE C 1 334 ? 14.109 -39.305 -60.785 1.00 55.38 334 PHE B O 1
ATOM 9561 N N . ALA C 1 335 ? 15.355 -39.590 -62.648 1.00 63.39 335 ALA B N 1
ATOM 9562 C CA . ALA C 1 335 ? 16.150 -40.667 -62.075 1.00 62.56 335 ALA B CA 1
ATOM 9563 C C . ALA C 1 335 ? 16.905 -40.130 -60.867 1.00 62.45 335 ALA B C 1
ATOM 9564 O O . ALA C 1 335 ? 17.653 -39.149 -61.003 1.00 62.59 335 ALA B O 1
ATOM 9566 N N . PRO C 1 336 ? 16.730 -40.714 -59.677 1.00 68.03 336 PRO B N 1
ATOM 9567 C CA . PRO C 1 336 ? 17.309 -40.112 -58.468 1.00 68.03 336 PRO B CA 1
ATOM 9568 C C . PRO C 1 336 ? 18.824 -39.958 -58.524 1.00 67.92 336 PRO B C 1
ATOM 9569 O O . PRO C 1 336 ? 19.320 -38.828 -58.449 1.00 67.95 336 PRO B O 1
ATOM 9573 N N . GLU C 1 337 ? 19.560 -41.055 -58.701 1.00 71.33 337 GLU B N 1
ATOM 9574 C CA . GLU C 1 337 ? 21.020 -41.017 -58.753 1.00 71.33 337 GLU B CA 1
ATOM 9575 C C . GLU C 1 337 ? 21.524 -42.432 -59.002 1.00 71.08 337 GLU B C 1
ATOM 9576 O O . GLU C 1 337 ? 20.780 -43.405 -58.856 1.00 70.90 337 GLU B O 1
ATOM 9582 N N . ASP C 1 338 ? 22.799 -42.536 -59.388 1.00 80.17 338 ASP B N 1
ATOM 9583 C CA . ASP C 1 338 ? 23.458 -43.832 -59.519 1.00 79.97 338 ASP B CA 1
ATOM 9584 C C . ASP C 1 338 ? 23.473 -44.547 -58.176 1.00 80.59 338 ASP B C 1
ATOM 9585 O O . ASP C 1 338 ? 22.855 -45.606 -58.017 1.00 80.35 338 ASP B O 1
ATOM 9590 N N . GLY C 1 339 ? 24.173 -43.967 -57.203 1.00 72.49 339 GLY B N 1
ATOM 9591 C CA . GLY C 1 339 ? 24.111 -44.438 -55.835 1.00 73.31 339 GLY B CA 1
ATOM 9592 C C . GLY C 1 339 ? 23.349 -43.477 -54.946 1.00 73.49 339 GLY B C 1
ATOM 9593 O O . GLY C 1 339 ? 23.880 -42.433 -54.555 1.00 73.66 339 GLY B O 1
ATOM 9594 N N . ALA C 1 340 ? 22.112 -43.824 -54.603 1.00 72.27 340 ALA B N 1
ATOM 9595 C CA . ALA C 1 340 ? 21.268 -42.965 -53.789 1.00 72.34 340 ALA B CA 1
ATOM 9596 C C . ALA C 1 340 ? 20.522 -43.823 -52.781 1.00 72.81 340 ALA B C 1
ATOM 9597 O O . ALA C 1 340 ? 20.431 -45.045 -52.923 1.00 72.82 340 ALA B O 1
ATOM 9599 N N . LYS C 1 341 ? 19.978 -43.165 -51.755 1.00 69.87 341 LYS B N 1
ATOM 9600 C CA . LYS C 1 341 ? 19.271 -43.907 -50.717 1.00 70.44 341 LYS B CA 1
ATOM 9601 C C . LYS C 1 341 ? 17.985 -44.522 -51.253 1.00 69.86 341 LYS B C 1
ATOM 9602 O O . LYS C 1 341 ? 17.621 -45.637 -50.867 1.00 70.08 341 LYS B O 1
ATOM 9608 N N . VAL C 1 342 ? 17.293 -43.827 -52.155 1.00 71.95 342 VAL B N 1
ATOM 9609 C CA . VAL C 1 342 ? 16.041 -44.354 -52.693 1.00 71.54 342 VAL B CA 1
ATOM 9610 C C . VAL C 1 342 ? 16.298 -45.619 -53.504 1.00 71.17 342 VAL B C 1
ATOM 9611 O O . VAL C 1 342 ? 15.621 -46.639 -53.327 1.00 71.06 342 VAL B O 1
ATOM 9615 N N . LYS C 1 343 ? 17.277 -45.568 -54.409 1.00 75.04 343 LYS B N 1
ATOM 9616 C CA . LYS C 1 343 ? 17.610 -46.744 -55.207 1.00 74.50 343 LYS B CA 1
ATOM 9617 C C . LYS C 1 343 ? 18.175 -47.863 -54.338 1.00 74.85 343 LYS B C 1
ATOM 9618 O O . LYS C 1 343 ? 17.907 -49.044 -54.585 1.00 74.36 343 LYS B O 1
ATOM 9624 N N . GLU C 1 344 ? 18.950 -47.512 -53.310 1.00 76.77 344 GLU B N 1
ATOM 9625 C CA . GLU C 1 344 ? 19.485 -48.522 -52.400 1.00 77.43 344 GLU B CA 1
ATOM 9626 C C . GLU C 1 344 ? 18.364 -49.252 -51.665 1.00 77.46 344 GLU B C 1
ATOM 9627 O O . GLU C 1 344 ? 18.381 -50.485 -51.537 1.00 77.32 344 GLU B O 1
ATOM 9633 N N . ARG C 1 345 ? 17.380 -48.500 -51.162 1.00 74.80 345 ARG B N 1
ATOM 9634 C CA . ARG C 1 345 ? 16.253 -49.118 -50.473 1.00 74.85 345 ARG B CA 1
ATOM 9635 C C . ARG C 1 345 ? 15.400 -49.933 -51.436 1.00 73.80 345 ARG B C 1
ATOM 9636 O O . ARG C 1 345 ? 14.914 -51.013 -51.079 1.00 73.62 345 ARG B O 1
ATOM 9644 N N . GLU C 1 346 ? 15.229 -49.450 -52.669 1.00 81.12 346 GLU B N 1
ATOM 9645 C CA . GLU C 1 346 ? 14.485 -50.230 -53.653 1.00 80.17 346 GLU B CA 1
ATOM 9646 C C . GLU C 1 346 ? 15.199 -51.535 -53.972 1.00 79.58 346 GLU B C 1
ATOM 9647 O O . GLU C 1 346 ? 14.555 -52.569 -54.186 1.00 78.82 346 GLU B O 1
ATOM 9653 N N . LYS C 1 347 ? 16.531 -51.513 -53.985 1.00 80.63 347 LYS B N 1
ATOM 9654 C CA . LYS C 1 347 ? 17.288 -52.726 -54.270 1.00 80.18 347 LYS B CA 1
ATOM 9655 C C . LYS C 1 347 ? 17.188 -53.721 -53.117 1.00 80.57 347 LYS B C 1
ATOM 9656 O O . LYS C 1 347 ? 16.938 -54.912 -53.336 1.00 79.59 347 LYS B O 1
ATOM 9662 N N . GLN C 1 348 ? 17.379 -53.256 -51.876 1.00 84.02 348 GLN B N 1
ATOM 9663 C CA . GLN C 1 348 ? 17.370 -54.190 -50.749 1.00 84.54 348 GLN B CA 1
ATOM 9664 C C . GLN C 1 348 ? 15.966 -54.711 -50.445 1.00 83.75 348 GLN B C 1
ATOM 9665 O O . GLN C 1 348 ? 15.769 -55.922 -50.290 1.00 82.94 348 GLN B O 1
ATOM 9671 N N . PHE C 1 349 ? 14.972 -53.821 -50.365 1.00 87.19 349 PHE B N 1
ATOM 9672 C CA . PHE C 1 349 ? 13.638 -54.260 -49.956 1.00 86.74 349 PHE B CA 1
ATOM 9673 C C . PHE C 1 349 ? 12.843 -54.828 -51.126 1.00 85.34 349 PHE B C 1
ATOM 9674 O O . PHE C 1 349 ? 12.286 -55.928 -51.032 1.00 84.50 349 PHE B O 1
ATOM 9682 N N . GLY C 1 350 ? 12.782 -54.097 -52.232 1.00 88.31 350 GLY B N 1
ATOM 9683 C CA . GLY C 1 350 ? 11.999 -54.560 -53.366 1.00 87.21 350 GLY B CA 1
ATOM 9684 C C . GLY C 1 350 ? 10.511 -54.433 -53.108 1.00 87.35 350 GLY B C 1
ATOM 9685 O O . GLY C 1 350 ? 10.021 -53.397 -52.644 1.00 88.26 350 GLY B O 1
ATOM 9686 N N . GLY C 1 351 ? 9.778 -55.501 -53.409 1.00 93.22 351 GLY B N 1
ATOM 9687 C CA . GLY C 1 351 ? 8.337 -55.499 -53.251 1.00 93.38 351 GLY B CA 1
ATOM 9688 C C . GLY C 1 351 ? 7.833 -56.073 -51.944 1.00 93.51 351 GLY B C 1
ATOM 9689 O O . GLY C 1 351 ? 6.642 -56.368 -51.814 1.00 93.41 351 GLY B O 1
ATOM 9690 N N . ALA C 1 352 ? 8.724 -56.234 -50.969 1.00 92.32 352 ALA B N 1
ATOM 9691 C CA . ALA C 1 352 ? 8.325 -56.777 -49.678 1.00 92.49 352 ALA B CA 1
ATOM 9692 C C . ALA C 1 352 ? 7.461 -55.770 -48.928 1.00 93.56 352 ALA B C 1
ATOM 9693 O O . ALA C 1 352 ? 7.800 -54.585 -48.838 1.00 94.45 352 ALA B O 1
ATOM 9695 N N . ARG C 1 353 ? 6.338 -56.242 -48.401 1.00 97.43 353 ARG B N 1
ATOM 9696 C CA . ARG C 1 353 ? 5.398 -55.424 -47.652 1.00 98.33 353 ARG B CA 1
ATOM 9697 C C . ARG C 1 353 ? 5.501 -55.764 -46.173 1.00 98.71 353 ARG B C 1
ATOM 9698 O O . ARG C 1 353 ? 6.079 -56.783 -45.786 1.00 98.17 353 ARG B O 1
ATOM 9706 N N . ILE C 1 354 ? 4.938 -54.891 -45.334 1.00 100.87 354 ILE B N 1
ATOM 9707 C CA . ILE C 1 354 ? 5.045 -55.112 -43.898 1.00 101.37 354 ILE B CA 1
ATOM 9708 C C . ILE C 1 354 ? 4.253 -56.337 -43.455 1.00 100.58 354 ILE B C 1
ATOM 9709 O O . ILE C 1 354 ? 4.532 -56.885 -42.383 1.00 100.67 354 ILE B O 1
ATOM 9714 N N . ARG C 1 355 ? 3.274 -56.789 -44.247 1.00 106.04 355 ARG B N 1
ATOM 9715 C CA . ARG C 1 355 ? 2.675 -58.092 -43.976 1.00 105.11 355 ARG B CA 1
ATOM 9716 C C . ARG C 1 355 ? 3.740 -59.178 -43.969 1.00 104.24 355 ARG B C 1
ATOM 9717 O O . ARG C 1 355 ? 3.752 -60.041 -43.087 1.00 103.79 355 ARG B O 1
ATOM 9725 N N . ASP C 1 356 ? 4.652 -59.136 -44.941 1.00 106.12 356 ASP B N 1
ATOM 9726 C CA . ASP C 1 356 ? 5.675 -60.168 -45.056 1.00 105.23 356 ASP B CA 1
ATOM 9727 C C . ASP C 1 356 ? 6.625 -60.140 -43.863 1.00 105.87 356 ASP B C 1
ATOM 9728 O O . ASP C 1 356 ? 6.994 -61.194 -43.334 1.00 105.18 356 ASP B O 1
ATOM 9733 N N . LEU C 1 357 ? 7.002 -58.945 -43.401 1.00 106.86 357 LEU B N 1
ATOM 9734 C CA . LEU C 1 357 ? 7.885 -58.849 -42.242 1.00 107.73 357 LEU B CA 1
ATOM 9735 C C . LEU C 1 357 ? 7.176 -59.298 -40.970 1.00 107.75 357 LEU B C 1
ATOM 9736 O O . LEU C 1 357 ? 7.748 -60.039 -40.162 1.00 107.62 357 LEU B O 1
ATOM 9741 N N . LEU C 1 358 ? 5.932 -58.856 -40.775 1.00 110.19 358 LEU B N 1
ATOM 9742 C CA . LEU C 1 358 ? 5.172 -59.270 -39.600 1.00 110.17 358 LEU B CA 1
ATOM 9743 C C . LEU C 1 358 ? 4.922 -60.774 -39.596 1.00 108.73 358 LEU B C 1
ATOM 9744 O O . LEU C 1 358 ? 4.825 -61.384 -38.525 1.00 108.57 358 LEU B O 1
ATOM 9749 N N . SER C 1 359 ? 4.811 -61.386 -40.777 1.00 114.61 359 SER B N 1
ATOM 9750 C CA . SER C 1 359 ? 4.616 -62.828 -40.870 1.00 113.13 359 SER B CA 1
ATOM 9751 C C . SER C 1 359 ? 5.911 -63.597 -40.624 1.00 112.68 359 SER B C 1
ATOM 9752 O O . SER C 1 359 ? 5.903 -64.623 -39.935 1.00 111.95 359 SER B O 1
ATOM 9755 N N . GLU C 1 360 ? 7.026 -63.140 -41.202 1.00 110.42 360 GLU B N 1
ATOM 9756 C CA . GLU C 1 360 ? 8.291 -63.849 -41.036 1.00 110.08 360 GLU B CA 1
ATOM 9757 C C . GLU C 1 360 ? 8.846 -63.694 -39.627 1.00 111.09 360 GLU B C 1
ATOM 9758 O O . GLU C 1 360 ? 9.496 -64.613 -39.116 1.00 110.57 360 GLU B O 1
ATOM 9760 N N . THR C 1 361 ? 8.607 -62.548 -38.987 1.00 114.26 361 THR B N 1
ATOM 9761 C CA . THR C 1 361 ? 9.079 -62.347 -37.621 1.00 115.30 361 THR B CA 1
ATOM 9762 C C . THR C 1 361 ? 8.273 -63.187 -36.638 1.00 114.54 361 THR B C 1
ATOM 9763 O O . THR C 1 361 ? 8.839 -63.873 -35.779 1.00 114.42 361 THR B O 1
ATOM 9767 N N . GLY C 1 362 ? 6.950 -63.154 -36.758 1.00 120.92 362 GLY B N 1
ATOM 9768 C CA . GLY C 1 362 ? 6.085 -63.896 -35.866 1.00 120.25 362 GLY B CA 1
ATOM 9769 C C . GLY C 1 362 ? 5.441 -63.017 -34.818 1.00 121.41 362 GLY B C 1
ATOM 9770 O O . GLY C 1 362 ? 6.072 -62.643 -33.824 1.00 122.33 362 GLY B O 1
ATOM 9771 N N . SER C 1 365 ? -0.402 -60.019 -33.057 1.00 126.24 365 SER B N 1
ATOM 9772 C CA . SER C 1 365 ? -1.080 -58.729 -32.936 1.00 127.33 365 SER B CA 1
ATOM 9773 C C . SER C 1 365 ? -1.372 -58.388 -31.478 1.00 127.96 365 SER B C 1
ATOM 9774 O O . SER C 1 365 ? -2.272 -57.598 -31.181 1.00 128.50 365 SER B O 1
ATOM 9776 N N . ASP C 1 366 ? -0.607 -58.971 -30.560 1.00 126.95 366 ASP B N 1
ATOM 9777 C CA . ASP C 1 366 ? -0.840 -58.778 -29.131 1.00 127.44 366 ASP B CA 1
ATOM 9778 C C . ASP C 1 366 ? -0.076 -57.575 -28.586 1.00 128.87 366 ASP B C 1
ATOM 9779 O O . ASP C 1 366 ? 0.676 -57.675 -27.618 1.00 129.29 366 ASP B O 1
ATOM 9781 N N . VAL C 1 367 ? -0.256 -56.423 -29.220 1.00 119.55 367 VAL B N 1
ATOM 9782 C CA . VAL C 1 367 ? 0.291 -55.164 -28.725 1.00 120.91 367 VAL B CA 1
ATOM 9783 C C . VAL C 1 367 ? -0.745 -54.556 -27.783 1.00 121.35 367 VAL B C 1
ATOM 9784 O O . VAL C 1 367 ? -1.851 -54.221 -28.237 1.00 121.09 367 VAL B O 1
ATOM 9788 N N . PRO C 1 368 ? -0.446 -54.405 -26.493 1.00 115.99 368 PRO B N 1
ATOM 9789 C CA . PRO C 1 368 ? -1.457 -53.879 -25.569 1.00 116.32 368 PRO B CA 1
ATOM 9790 C C . PRO C 1 368 ? -1.783 -52.426 -25.876 1.00 117.14 368 PRO B C 1
ATOM 9791 O O . PRO C 1 368 ? -0.928 -51.648 -26.303 1.00 117.84 368 PRO B O 1
ATOM 9795 N N . PHE C 1 369 ? -3.044 -52.068 -25.655 1.00 111.38 369 PHE B N 1
ATOM 9796 C CA . PHE C 1 369 ? -3.541 -50.728 -25.929 1.00 111.95 369 PHE B CA 1
ATOM 9797 C C . PHE C 1 369 ? -4.348 -50.235 -24.734 1.00 112.39 369 PHE B C 1
ATOM 9798 O O . PHE C 1 369 ? -5.026 -51.017 -24.063 1.00 111.91 369 PHE B O 1
ATOM 9806 N N . VAL C 1 370 ? -4.247 -48.930 -24.462 1.00 104.59 370 VAL B N 1
ATOM 9807 C CA . VAL C 1 370 ? -4.847 -48.304 -23.288 1.00 105.17 370 VAL B CA 1
ATOM 9808 C C . VAL C 1 370 ? -5.378 -46.924 -23.661 1.00 105.46 370 VAL B C 1
ATOM 9809 O O . VAL C 1 370 ? -4.939 -46.307 -24.633 1.00 105.45 370 VAL B O 1
ATOM 9813 N N . THR C 1 371 ? -6.335 -46.436 -22.863 1.00 104.00 371 THR B N 1
ATOM 9814 C CA . THR C 1 371 ? -7.099 -45.233 -23.198 1.00 103.96 371 THR B CA 1
ATOM 9815 C C . THR C 1 371 ? -6.333 -43.924 -22.981 1.00 104.69 371 THR B C 1
ATOM 9816 O O . THR C 1 371 ? -6.948 -42.855 -23.061 1.00 104.55 371 THR B O 1
ATOM 9820 N N . ALA C 1 372 ? -5.028 -43.977 -22.713 1.00 103.82 372 ALA B N 1
ATOM 9821 C CA . ALA C 1 372 ? -4.108 -42.839 -22.701 1.00 104.49 372 ALA B CA 1
ATOM 9822 C C . ALA C 1 372 ? -4.338 -41.860 -21.554 1.00 105.17 372 ALA B C 1
ATOM 9823 O O . ALA C 1 372 ? -3.655 -40.830 -21.502 1.00 105.69 372 ALA B O 1
ATOM 9825 N N . ARG C 1 373 ? -5.283 -42.121 -20.649 1.00 103.88 373 ARG B N 1
ATOM 9826 C CA . ARG C 1 373 ? -5.418 -41.323 -19.435 1.00 104.61 373 ARG B CA 1
ATOM 9827 C C . ARG C 1 373 ? -5.511 -42.191 -18.184 1.00 105.00 373 ARG B C 1
ATOM 9828 O O . ARG C 1 373 ? -5.974 -41.721 -17.140 1.00 105.42 373 ARG B O 1
ATOM 9836 N N . LEU C 1 374 ? -5.091 -43.450 -18.274 1.00 110.20 374 LEU B N 1
ATOM 9837 C CA . LEU C 1 374 ? -4.964 -44.287 -17.090 1.00 110.36 374 LEU B CA 1
ATOM 9838 C C . LEU C 1 374 ? -3.978 -43.666 -16.112 1.00 111.45 374 LEU B C 1
ATOM 9839 O O . LEU C 1 374 ? -3.011 -43.008 -16.503 1.00 112.09 374 LEU B O 1
ATOM 9844 N N . SER C 1 375 ? -4.227 -43.874 -14.825 1.00 117.35 375 SER B N 1
ATOM 9845 C CA . SER C 1 375 ? -3.192 -43.577 -13.850 1.00 118.25 375 SER B CA 1
ATOM 9846 C C . SER C 1 375 ? -1.996 -44.480 -14.125 1.00 118.17 375 SER B C 1
ATOM 9847 O O . SER C 1 375 ? -2.151 -45.631 -14.544 1.00 117.25 375 SER B O 1
ATOM 9850 N N . VAL C 1 376 ? -0.791 -43.945 -13.906 1.00 118.12 376 VAL B N 1
ATOM 9851 C CA . VAL C 1 376 ? 0.418 -44.692 -14.253 1.00 118.08 376 VAL B CA 1
ATOM 9852 C C . VAL C 1 376 ? 0.500 -45.978 -13.443 1.00 117.36 376 VAL B C 1
ATOM 9853 O O . VAL C 1 376 ? 1.104 -46.966 -13.882 1.00 116.79 376 VAL B O 1
ATOM 9857 N N . GLU C 1 377 ? -0.118 -45.994 -12.261 1.00 122.24 377 GLU B N 1
ATOM 9858 C CA . GLU C 1 377 ? -0.139 -47.203 -11.448 1.00 121.39 377 GLU B CA 1
ATOM 9859 C C . GLU C 1 377 ? -0.903 -48.313 -12.154 1.00 120.14 377 GLU B C 1
ATOM 9860 O O . GLU C 1 377 ? -0.480 -49.476 -12.150 1.00 119.35 377 GLU B O 1
ATOM 9866 N N . ASP C 1 378 ? -2.037 -47.966 -12.761 1.00 121.52 378 ASP B N 1
ATOM 9867 C CA . ASP C 1 378 ? -2.835 -48.949 -13.480 1.00 120.33 378 ASP B CA 1
ATOM 9868 C C . ASP C 1 378 ? -2.063 -49.527 -14.658 1.00 120.00 378 ASP B C 1
ATOM 9869 O O . ASP C 1 378 ? -2.111 -50.738 -14.912 1.00 118.97 378 ASP B O 1
ATOM 9874 N N . VAL C 1 379 ? -1.326 -48.678 -15.378 1.00 121.63 379 VAL B N 1
ATOM 9875 C CA . VAL C 1 379 ? -0.604 -49.162 -16.546 1.00 121.32 379 VAL B CA 1
ATOM 9876 C C . VAL C 1 379 ? 0.594 -50.008 -16.134 1.00 121.26 379 VAL B C 1
ATOM 9877 O O . VAL C 1 379 ? 0.920 -50.989 -16.809 1.00 120.49 379 VAL B O 1
ATOM 9881 N N . ILE C 1 380 ? 1.241 -49.695 -15.005 1.00 121.32 380 ILE B N 1
ATOM 9882 C CA . ILE C 1 380 ? 2.355 -50.546 -14.591 1.00 121.14 380 ILE B CA 1
ATOM 9883 C C . ILE C 1 380 ? 1.850 -51.867 -14.024 1.00 119.83 380 ILE B C 1
ATOM 9884 O O . ILE C 1 380 ? 2.496 -52.908 -14.202 1.00 119.14 380 ILE B O 1
ATOM 9889 N N . LYS C 1 381 ? 0.696 -51.869 -13.350 1.00 121.55 381 LYS B N 1
ATOM 9890 C CA . LYS C 1 381 ? 0.135 -53.142 -12.906 1.00 120.20 381 LYS B CA 1
ATOM 9891 C C . LYS C 1 381 ? -0.267 -54.003 -14.096 1.00 119.15 381 LYS B C 1
ATOM 9892 O O . LYS C 1 381 ? -0.016 -55.213 -14.104 1.00 118.09 381 LYS B O 1
ATOM 9898 N N . MET C 1 382 ? -0.853 -53.392 -15.131 1.00 120.58 382 MET B N 1
ATOM 9899 C CA . MET C 1 382 ? -1.183 -54.148 -16.335 1.00 119.63 382 MET B CA 1
ATOM 9900 C C . MET C 1 382 ? 0.074 -54.652 -17.033 1.00 119.52 382 MET B C 1
ATOM 9901 O O . MET C 1 382 ? 0.105 -55.785 -17.527 1.00 118.40 382 MET B O 1
ATOM 9903 N N . MET C 1 383 ? 1.127 -53.832 -17.066 1.00 121.60 383 MET B N 1
ATOM 9904 C CA . MET C 1 383 ? 2.363 -54.221 -17.737 1.00 121.62 383 MET B CA 1
ATOM 9905 C C . MET C 1 383 ? 3.043 -55.378 -17.020 1.00 120.90 383 MET B C 1
ATOM 9906 O O . MET C 1 383 ? 3.580 -56.286 -17.665 1.00 120.14 383 MET B O 1
ATOM 9911 N N . HIS C 1 384 ? 3.024 -55.368 -15.686 1.00 126.15 384 HIS B N 1
ATOM 9912 C CA . HIS C 1 384 ? 3.620 -56.456 -14.920 1.00 125.39 384 HIS B CA 1
ATOM 9913 C C . HIS C 1 384 ? 2.760 -57.712 -14.929 1.00 123.78 384 HIS B C 1
ATOM 9914 O O . HIS C 1 384 ? 3.298 -58.821 -14.853 1.00 122.85 384 HIS B O 1
ATOM 9921 N N . GLU C 1 385 ? 1.435 -57.570 -15.013 1.00 124.37 385 GLU B N 1
ATOM 9922 C CA . GLU C 1 385 ? 0.580 -58.746 -15.102 1.00 122.82 385 GLU B CA 1
ATOM 9923 C C . GLU C 1 385 ? 0.617 -59.368 -16.491 1.00 122.07 385 GLU B C 1
ATOM 9924 O O . GLU C 1 385 ? 0.358 -60.568 -16.636 1.00 120.70 385 GLU B O 1
ATOM 9926 N N . THR C 1 386 ? 0.927 -58.576 -17.517 1.00 124.17 386 THR B N 1
ATOM 9927 C CA . THR C 1 386 ? 1.001 -59.077 -18.882 1.00 123.52 386 THR B CA 1
ATOM 9928 C C . THR C 1 386 ? 2.423 -59.402 -19.332 1.00 123.67 386 THR B C 1
ATOM 9929 O O . THR C 1 386 ? 2.588 -60.078 -20.354 1.00 122.91 386 THR B O 1
ATOM 9933 N N . LYS C 1 387 ? 3.442 -58.948 -18.600 0.47 122.41 387 LYS B N 1
ATOM 9934 C CA . LYS C 1 387 ? 4.862 -59.170 -18.872 0.47 122.72 387 LYS B CA 1
ATOM 9935 C C . LYS C 1 387 ? 5.368 -58.438 -20.112 0.47 123.50 387 LYS B C 1
ATOM 9936 O O . LYS C 1 387 ? 6.527 -58.635 -20.493 0.47 123.79 387 LYS B O 1
ATOM 9938 N N . VAL C 1 388 ? 4.546 -57.616 -20.764 1.00 121.30 388 VAL B N 1
ATOM 9939 C CA . VAL C 1 388 ? 4.998 -56.867 -21.932 1.00 121.99 388 VAL B CA 1
ATOM 9940 C C . VAL C 1 388 ? 5.836 -55.667 -21.493 1.00 123.60 388 VAL B C 1
ATOM 9941 O O . VAL C 1 388 ? 5.772 -55.213 -20.348 1.00 124.23 388 VAL B O 1
ATOM 9943 N N . LYS C 1 389 ? 6.659 -55.164 -22.419 1.00 115.64 389 LYS B N 1
ATOM 9944 C CA . LYS C 1 389 ? 7.530 -54.015 -22.179 1.00 117.13 389 LYS B CA 1
ATOM 9945 C C . LYS C 1 389 ? 6.947 -52.705 -22.702 1.00 117.90 389 LYS B C 1
ATOM 9946 O O . LYS C 1 389 ? 6.916 -51.708 -21.975 1.00 118.92 389 LYS B O 1
ATOM 9952 N N . GLU C 1 390 ? 6.481 -52.686 -23.949 1.00 114.85 390 GLU B N 1
ATOM 9953 C CA . GLU C 1 390 ? 5.933 -51.491 -24.577 1.00 115.41 390 GLU B CA 1
ATOM 9954 C C . GLU C 1 390 ? 4.409 -51.547 -24.609 1.00 114.67 390 GLU B C 1
ATOM 9955 O O . GLU C 1 390 ? 3.803 -52.618 -24.548 1.00 113.56 390 GLU B O 1
ATOM 9961 N N . VAL C 1 391 ? 3.791 -50.364 -24.689 1.00 110.66 391 VAL B N 1
ATOM 9962 C CA . VAL C 1 391 ? 2.343 -50.234 -24.767 1.00 110.08 391 VAL B CA 1
ATOM 9963 C C . VAL C 1 391 ? 2.037 -49.060 -25.689 1.00 110.36 391 VAL B C 1
ATOM 9964 O O . VAL C 1 391 ? 2.879 -48.191 -25.925 1.00 111.17 391 VAL B O 1
ATOM 9968 N N . ILE C 1 392 ? 0.815 -49.036 -26.214 1.00 108.44 392 ILE B N 1
ATOM 9969 C CA . ILE C 1 392 ? 0.372 -47.995 -27.136 1.00 108.39 392 ILE B CA 1
ATOM 9970 C C . ILE C 1 392 ? -0.805 -47.267 -26.504 1.00 108.47 392 ILE B C 1
ATOM 9971 O O . ILE C 1 392 ? -1.809 -47.895 -26.146 1.00 107.93 392 ILE B O 1
ATOM 9976 N N . VAL C 1 393 ? -0.686 -45.949 -26.370 1.00 102.35 393 VAL B N 1
ATOM 9977 C CA . VAL C 1 393 ? -1.755 -45.127 -25.817 1.00 102.40 393 VAL B CA 1
ATOM 9978 C C . VAL C 1 393 ? -2.482 -44.441 -26.963 1.00 101.57 393 VAL B C 1
ATOM 9979 O O . VAL C 1 393 ? -1.859 -43.965 -27.923 1.00 101.34 393 VAL B O 1
ATOM 9983 N N . THR C 1 394 ? -3.809 -44.393 -26.860 1.00 104.60 394 THR B N 1
ATOM 9984 C CA . THR C 1 394 ? -4.661 -43.874 -27.919 1.00 103.70 394 THR B CA 1
ATOM 9985 C C . THR C 1 394 ? -5.929 -43.304 -27.305 1.00 103.51 394 THR B C 1
ATOM 9986 O O . THR C 1 394 ? -6.314 -43.660 -26.189 1.00 103.93 394 THR B O 1
ATOM 9990 N N . GLU C 1 395 ? -6.574 -42.408 -28.044 1.00 107.01 395 GLU B N 1
ATOM 9991 C CA . GLU C 1 395 ? -7.810 -41.778 -27.611 1.00 106.71 395 GLU B CA 1
ATOM 9992 C C . GLU C 1 395 ? -9.002 -42.345 -28.377 1.00 105.97 395 GLU B C 1
ATOM 9993 O O . GLU C 1 395 ? -8.867 -43.175 -29.282 1.00 105.66 395 GLU B O 1
ATOM 9999 N N . LEU C 1 405 ? -4.900 -41.118 -32.557 1.00 96.19 405 LEU B N 1
ATOM 10000 C CA . LEU C 1 405 ? -3.807 -41.882 -31.974 1.00 97.19 405 LEU B CA 1
ATOM 10001 C C . LEU C 1 405 ? -2.936 -40.944 -31.153 1.00 97.74 405 LEU B C 1
ATOM 10002 O O . LEU C 1 405 ? -2.731 -39.788 -31.534 1.00 97.01 405 LEU B O 1
ATOM 10007 N N . VAL C 1 406 ? -2.425 -41.435 -30.030 1.00 99.03 406 VAL B N 1
ATOM 10008 C CA . VAL C 1 406 ? -1.650 -40.619 -29.103 1.00 99.80 406 VAL B CA 1
ATOM 10009 C C . VAL C 1 406 ? -0.160 -40.944 -29.176 1.00 100.55 406 VAL B C 1
ATOM 10010 O O . VAL C 1 406 ? 0.667 -40.047 -29.352 1.00 100.48 406 VAL B O 1
ATOM 10014 N N . VAL C 1 408 ? 3.280 -43.998 -28.293 1.00 94.77 408 VAL B N 1
ATOM 10015 C CA . VAL C 1 408 ? 3.878 -45.197 -27.720 1.00 95.25 408 VAL B CA 1
ATOM 10016 C C . VAL C 1 408 ? 4.361 -44.856 -26.314 1.00 96.50 408 VAL B C 1
ATOM 10017 O O . VAL C 1 408 ? 4.526 -43.686 -25.954 1.00 97.14 408 VAL B O 1
ATOM 10021 N N . LEU C 1 409 ? 4.579 -45.893 -25.501 1.00 97.06 409 LEU B N 1
ATOM 10022 C CA . LEU C 1 409 ? 4.983 -45.670 -24.120 1.00 98.08 409 LEU B CA 1
ATOM 10023 C C . LEU C 1 409 ? 5.679 -46.915 -23.581 1.00 98.01 409 LEU B C 1
ATOM 10024 O O . LEU C 1 409 ? 5.135 -48.022 -23.655 1.00 96.96 409 LEU B O 1
ATOM 10029 N N . SER C 1 410 ? 6.881 -46.725 -23.044 1.00 95.46 410 SER B N 1
ATOM 10030 C CA . SER C 1 410 ? 7.710 -47.806 -22.532 1.00 95.27 410 SER B CA 1
ATOM 10031 C C . SER C 1 410 ? 7.892 -47.660 -21.026 1.00 95.88 410 SER B C 1
ATOM 10032 O O . SER C 1 410 ? 7.826 -46.554 -20.482 1.00 96.82 410 SER B O 1
ATOM 10035 N N . GLU C 1 411 ? 8.123 -48.793 -20.355 1.00 90.71 411 GLU B N 1
ATOM 10036 C CA . GLU C 1 411 ? 8.317 -48.773 -18.908 1.00 91.08 411 GLU B CA 1
ATOM 10037 C C . GLU C 1 411 ? 9.590 -48.033 -18.518 1.00 92.23 411 GLU B C 1
ATOM 10038 O O . GLU C 1 411 ? 9.644 -47.418 -17.443 1.00 92.83 411 GLU B O 1
ATOM 10040 N N . ASP C 1 412 ? 10.585 -48.034 -19.438 1.00 87.27 412 ASP B N 1
ATOM 10041 C CA . ASP C 1 412 ? 11.898 -47.326 -19.319 1.00 88.22 412 ASP B CA 1
ATOM 10042 C C . ASP C 1 412 ? 11.668 -45.872 -19.068 1.00 89.19 412 ASP B C 1
ATOM 10043 O O . ASP C 1 412 ? 12.188 -45.296 -18.149 1.00 89.80 412 ASP B O 1
ATOM 10048 N N . HIS C 1 413 ? 10.856 -45.282 -19.912 1.00 86.33 413 HIS B N 1
ATOM 10049 C CA . HIS C 1 413 ? 10.530 -43.864 -19.819 1.00 87.17 413 HIS B CA 1
ATOM 10050 C C . HIS C 1 413 ? 9.657 -43.576 -18.606 1.00 87.34 413 HIS B C 1
ATOM 10051 O O . HIS C 1 413 ? 9.814 -42.535 -17.960 1.00 88.09 413 HIS B O 1
ATOM 10058 N N . ILE C 1 414 ? 8.730 -44.483 -18.282 1.00 90.37 414 ILE B N 1
ATOM 10059 C CA . ILE C 1 414 ? 7.912 -44.324 -17.078 1.00 90.34 414 ILE B CA 1
ATOM 10060 C C . ILE C 1 414 ? 8.813 -44.105 -15.872 1.00 90.87 414 ILE B C 1
ATOM 10061 O O . ILE C 1 414 ? 8.694 -43.109 -15.145 1.00 91.58 414 ILE B O 1
ATOM 10066 N N . ALA C 1 415 ? 9.721 -45.059 -15.644 1.00 86.97 415 ALA B N 1
ATOM 10067 C CA . ALA C 1 415 ? 10.577 -45.011 -14.465 1.00 87.26 415 ALA B CA 1
ATOM 10068 C C . ALA C 1 415 ? 11.464 -43.773 -14.473 1.00 88.20 415 ALA B C 1
ATOM 10069 O O . ALA C 1 415 ? 11.572 -43.070 -13.461 1.00 88.64 415 ALA B O 1
ATOM 10071 N N . HIS C 1 416 ? 12.111 -43.487 -15.607 1.00 84.16 416 HIS B N 1
ATOM 10072 C CA . HIS C 1 416 ? 13.057 -42.376 -15.624 1.00 84.73 416 HIS B CA 1
ATOM 10073 C C . HIS C 1 416 ? 12.354 -41.035 -15.470 1.00 85.35 416 HIS B C 1
ATOM 10074 O O . HIS C 1 416 ? 12.912 -40.118 -14.861 1.00 85.61 416 HIS B O 1
ATOM 10081 N N . SER C 1 417 ? 11.127 -40.902 -15.978 1.00 87.80 417 SER B N 1
ATOM 10082 C CA . SER C 1 417 ? 10.413 -39.644 -15.812 1.00 88.33 417 SER B CA 1
ATOM 10083 C C . SER C 1 417 ? 9.812 -39.513 -14.419 1.00 88.57 417 SER B C 1
ATOM 10084 O O . SER C 1 417 ? 9.656 -38.391 -13.924 1.00 89.07 417 SER B O 1
ATOM 10087 N N . LEU C 1 418 ? 9.469 -40.631 -13.772 1.00 87.35 418 LEU B N 1
ATOM 10088 C CA . LEU C 1 418 ? 9.102 -40.566 -12.361 1.00 87.34 418 LEU B CA 1
ATOM 10089 C C . LEU C 1 418 ? 10.289 -40.130 -11.512 1.00 87.65 418 LEU B C 1
ATOM 10090 O O . LEU C 1 418 ? 10.135 -39.342 -10.571 1.00 88.02 418 LEU B O 1
ATOM 10092 N N . GLN C 1 419 ? 11.482 -40.634 -11.830 1.00 83.27 419 GLN B N 1
ATOM 10093 C CA . GLN C 1 419 ? 12.678 -40.191 -11.122 1.00 83.30 419 GLN B CA 1
ATOM 10094 C C . GLN C 1 419 ? 13.036 -38.744 -11.453 1.00 83.61 419 GLN B C 1
ATOM 10095 O O . GLN C 1 419 ? 13.647 -38.058 -10.625 1.00 83.45 419 GLN B O 1
ATOM 10101 N N . SER C 1 420 ? 12.681 -38.267 -12.653 1.00 84.99 420 SER B N 1
ATOM 10102 C CA . SER C 1 420 ? 13.112 -36.950 -13.113 1.00 84.84 420 SER B CA 1
ATOM 10103 C C . SER C 1 420 ? 12.283 -35.796 -12.563 1.00 85.31 420 SER B C 1
ATOM 10104 O O . SER C 1 420 ? 12.735 -34.647 -12.625 1.00 84.81 420 SER B O 1
ATOM 10107 N N . GLY C 1 421 ? 11.107 -36.060 -12.006 1.00 90.24 421 GLY B N 1
ATOM 10108 C CA . GLY C 1 421 ? 10.218 -34.986 -11.613 1.00 90.66 421 GLY B CA 1
ATOM 10109 C C . GLY C 1 421 ? 9.313 -34.456 -12.706 1.00 90.68 421 GLY B C 1
ATOM 10110 O O . GLY C 1 421 ? 9.029 -33.252 -12.734 1.00 90.61 421 GLY B O 1
ATOM 10111 N N . ARG C 1 422 ? 8.881 -35.313 -13.639 1.00 92.47 422 ARG B N 1
ATOM 10112 C CA . ARG C 1 422 ? 7.888 -34.952 -14.644 1.00 92.02 422 ARG B CA 1
ATOM 10113 C C . ARG C 1 422 ? 6.646 -35.836 -14.669 1.00 91.96 422 ARG B C 1
ATOM 10114 O O . ARG C 1 422 ? 5.684 -35.480 -15.358 1.00 91.09 422 ARG B O 1
ATOM 10122 N N . CYS C 1 423 ? 6.690 -36.982 -13.999 1.00 104.35 423 CYS B N 1
ATOM 10123 C CA . CYS C 1 423 ? 5.560 -37.901 -14.014 1.00 103.47 423 CYS B CA 1
ATOM 10124 C C . CYS C 1 423 ? 5.017 -38.237 -12.633 1.00 103.31 423 CYS B C 1
ATOM 10125 O O . CYS C 1 423 ? 5.674 -38.907 -11.837 1.00 103.23 423 CYS B O 1
ATOM 10128 N N . ALA C 1 424 ? 3.808 -37.762 -12.362 1.00 115.78 424 ALA B N 1
ATOM 10129 C CA . ALA C 1 424 ? 3.140 -38.033 -11.097 1.00 115.57 424 ALA B CA 1
ATOM 10130 C C . ALA C 1 424 ? 2.440 -39.393 -11.119 1.00 114.44 424 ALA B C 1
ATOM 10131 O O . ALA C 1 424 ? 2.150 -39.960 -12.175 1.00 113.77 424 ALA B O 1
ATOM 10133 N N . MET C 1 425 ? 2.164 -39.911 -9.921 1.00 120.84 425 MET B N 1
ATOM 10134 C CA . MET C 1 425 ? 1.500 -41.205 -9.798 1.00 119.74 425 MET B CA 1
ATOM 10135 C C . MET C 1 425 ? 0.067 -41.155 -10.318 1.00 119.07 425 MET B C 1
ATOM 10136 O O . MET C 1 425 ? -0.358 -42.038 -11.070 1.00 118.16 425 MET B O 1
ATOM 10141 N N . SER C 1 427 ? -1.125 -38.897 -12.324 1.00 113.45 427 SER B N 1
ATOM 10142 C CA . SER C 1 427 ? -1.174 -38.169 -13.579 1.00 113.21 427 SER B CA 1
ATOM 10143 C C . SER C 1 427 ? -1.477 -39.111 -14.739 1.00 112.20 427 SER B C 1
ATOM 10144 O O . SER C 1 427 ? -1.182 -40.309 -14.677 1.00 111.94 427 SER B O 1
ATOM 10147 N N . PRO C 1 428 ? -2.077 -38.600 -15.809 1.00 107.30 428 PRO B N 1
ATOM 10148 C CA . PRO C 1 428 ? -2.391 -39.462 -16.949 1.00 106.33 428 PRO B CA 1
ATOM 10149 C C . PRO C 1 428 ? -1.159 -39.766 -17.782 1.00 106.53 428 PRO B C 1
ATOM 10150 O O . PRO C 1 428 ? -0.228 -38.965 -17.888 1.00 107.19 428 PRO B O 1
ATOM 10154 N N . VAL C 1 429 ? -1.165 -40.969 -18.363 1.00 100.84 429 VAL B N 1
ATOM 10155 C CA . VAL C 1 429 ? -0.056 -41.433 -19.187 1.00 100.93 429 VAL B CA 1
ATOM 10156 C C . VAL C 1 429 ? 0.098 -40.609 -20.457 1.00 100.50 429 VAL B C 1
ATOM 10157 O O . VAL C 1 429 ? 1.095 -40.759 -21.171 1.00 100.66 429 VAL B O 1
ATOM 10161 N N . LYS C 1 430 ? -0.867 -39.732 -20.749 1.00 99.20 430 LYS B N 1
ATOM 10162 C CA . LYS C 1 430 ? -0.765 -38.837 -21.897 1.00 98.39 430 LYS B CA 1
ATOM 10163 C C . LYS C 1 430 ? 0.423 -37.888 -21.775 1.00 99.04 430 LYS B C 1
ATOM 10164 O O . LYS C 1 430 ? 0.990 -37.470 -22.792 1.00 98.37 430 LYS B O 1
ATOM 10170 N N . ASP C 1 431 ? 0.821 -37.546 -20.547 1.00 96.50 431 ASP B N 1
ATOM 10171 C CA . ASP C 1 431 ? 1.857 -36.535 -20.354 1.00 97.07 431 ASP B CA 1
ATOM 10172 C C . ASP C 1 431 ? 3.243 -37.026 -20.768 1.00 97.73 431 ASP B C 1
ATOM 10173 O O . ASP C 1 431 ? 4.081 -36.218 -21.182 1.00 97.54 431 ASP B O 1
ATOM 10178 N N . ILE C 1 432 ? 3.510 -38.328 -20.666 1.00 92.44 432 ILE B N 1
ATOM 10179 C CA . ILE C 1 432 ? 4.855 -38.867 -20.856 1.00 93.18 432 ILE B CA 1
ATOM 10180 C C . ILE C 1 432 ? 4.987 -39.728 -22.104 1.00 92.36 432 ILE B C 1
ATOM 10181 O O . ILE C 1 432 ? 6.094 -40.208 -22.392 1.00 92.82 432 ILE B O 1
ATOM 10186 N N . ALA C 1 433 ? 3.911 -39.943 -22.854 1.00 93.16 433 ALA B N 1
ATOM 10187 C CA . ALA C 1 433 ? 3.998 -40.780 -24.040 1.00 92.34 433 ALA B CA 1
ATOM 10188 C C . ALA C 1 433 ? 4.791 -40.091 -25.150 1.00 91.81 433 ALA B C 1
ATOM 10189 O O . ALA C 1 433 ? 4.948 -38.868 -25.176 1.00 91.52 433 ALA B O 1
ATOM 10191 N N . PHE C 1 434 ? 5.276 -40.903 -26.091 1.00 88.73 434 PHE B N 1
ATOM 10192 C CA . PHE C 1 434 ? 6.007 -40.399 -27.249 1.00 88.02 434 PHE B CA 1
ATOM 10193 C C . PHE C 1 434 ? 5.015 -39.914 -28.299 1.00 86.36 434 PHE B C 1
ATOM 10194 O O . PHE C 1 434 ? 4.200 -40.696 -28.800 1.00 85.78 434 PHE B O 1
ATOM 10202 N N . LYS C 1 435 ? 5.088 -38.628 -28.632 1.00 92.60 435 LYS B N 1
ATOM 10203 C CA . LYS C 1 435 ? 4.045 -37.965 -29.402 1.00 90.84 435 LYS B CA 1
ATOM 10204 C C . LYS C 1 435 ? 4.290 -37.959 -30.907 1.00 89.40 435 LYS B C 1
ATOM 10205 O O . LYS C 1 435 ? 3.376 -37.607 -31.661 1.00 87.96 435 LYS B O 1
ATOM 10211 N N . LYS C 1 436 ? 5.482 -38.332 -31.369 1.00 91.15 436 LYS B N 1
ATOM 10212 C CA . LYS C 1 436 ? 5.777 -38.394 -32.799 1.00 89.88 436 LYS B CA 1
ATOM 10213 C C . LYS C 1 436 ? 5.531 -39.813 -33.306 1.00 90.51 436 LYS B C 1
ATOM 10214 O O . LYS C 1 436 ? 6.233 -40.750 -32.911 1.00 91.79 436 LYS B O 1
ATOM 10216 N N . LEU C 1 437 ? 4.534 -39.980 -34.174 1.00 91.47 437 LEU B N 1
ATOM 10217 C CA . LEU C 1 437 ? 4.179 -41.301 -34.675 1.00 91.71 437 LEU B CA 1
ATOM 10218 C C . LEU C 1 437 ? 3.900 -41.238 -36.170 1.00 90.39 437 LEU B C 1
ATOM 10219 O O . LEU C 1 437 ? 3.717 -40.165 -36.751 1.00 89.21 437 LEU B O 1
ATOM 10224 N N . ALA C 1 438 ? 3.873 -42.418 -36.787 1.00 90.36 438 ALA B N 1
ATOM 10225 C CA . ALA C 1 438 ? 3.626 -42.557 -38.218 1.00 89.34 438 ALA B CA 1
ATOM 10226 C C . ALA C 1 438 ? 2.661 -43.708 -38.436 1.00 89.33 438 ALA B C 1
ATOM 10227 O O . ALA C 1 438 ? 2.939 -44.836 -38.018 1.00 89.92 438 ALA B O 1
ATOM 10229 N N . LYS C 1 439 ? 1.539 -43.430 -39.093 1.00 96.87 439 LYS B N 1
ATOM 10230 C CA . LYS C 1 439 ? 0.542 -44.454 -39.369 1.00 96.76 439 LYS B CA 1
ATOM 10231 C C . LYS C 1 439 ? 0.886 -45.194 -40.652 1.00 96.33 439 LYS B C 1
ATOM 10232 O O . LYS C 1 439 ? 1.307 -44.589 -41.642 1.00 95.81 439 LYS B O 1
ATOM 10238 N N . ALA C 1 440 ? 0.718 -46.511 -40.617 1.00 102.38 440 ALA B N 1
ATOM 10239 C CA . ALA C 1 440 ? 0.881 -47.355 -41.785 1.00 101.88 440 ALA B CA 1
ATOM 10240 C C . ALA C 1 440 ? -0.209 -48.415 -41.746 1.00 101.63 440 ALA B C 1
ATOM 10241 O O . ALA C 1 440 ? -0.976 -48.513 -40.783 1.00 101.86 440 ALA B O 1
ATOM 10243 N N . LEU C 1 441 ? -0.275 -49.217 -42.799 1.00 104.81 441 LEU B N 1
ATOM 10244 C CA . LEU C 1 441 ? -1.237 -50.299 -42.881 1.00 104.45 441 LEU B CA 1
ATOM 10245 C C . LEU C 1 441 ? -0.573 -51.458 -43.605 1.00 103.88 441 LEU B C 1
ATOM 10246 O O . LEU C 1 441 ? 0.269 -51.241 -44.484 1.00 103.71 441 LEU B O 1
ATOM 10251 N N . PRO C 1 442 ? -0.926 -52.696 -43.254 1.00 101.94 442 PRO B N 1
ATOM 10252 C CA . PRO C 1 442 ? -0.105 -53.848 -43.666 1.00 101.22 442 PRO B CA 1
ATOM 10253 C C . PRO C 1 442 ? 0.195 -53.951 -45.157 1.00 100.75 442 PRO B C 1
ATOM 10254 O O . PRO C 1 442 ? 1.251 -54.484 -45.520 1.00 100.23 442 PRO B O 1
ATOM 10258 N N . SER C 1 443 ? -0.657 -53.422 -46.035 1.00 101.64 443 SER B N 1
ATOM 10259 C CA . SER C 1 443 ? -0.402 -53.578 -47.464 1.00 101.24 443 SER B CA 1
ATOM 10260 C C . SER C 1 443 ? 0.753 -52.717 -47.968 1.00 101.43 443 SER B C 1
ATOM 10261 O O . SER C 1 443 ? 1.166 -52.889 -49.118 1.00 101.08 443 SER B O 1
ATOM 10264 N N . ALA C 1 444 ? 1.279 -51.809 -47.148 1.00 98.42 444 ALA B N 1
ATOM 10265 C CA . ALA C 1 444 ? 2.351 -50.911 -47.566 1.00 98.63 444 ALA B CA 1
ATOM 10266 C C . ALA C 1 444 ? 3.685 -51.643 -47.715 1.00 98.24 444 ALA B C 1
ATOM 10267 O O . ALA C 1 444 ? 3.990 -52.589 -46.984 1.00 98.03 444 ALA B O 1
ATOM 10269 N N . TYR C 1 445 ? 4.486 -51.186 -48.679 1.00 93.25 445 TYR B N 1
ATOM 10270 C CA . TYR C 1 445 ? 5.803 -51.752 -48.935 1.00 92.87 445 TYR B CA 1
ATOM 10271 C C . TYR C 1 445 ? 6.771 -51.397 -47.805 1.00 93.51 445 TYR B C 1
ATOM 10272 O O . TYR C 1 445 ? 6.480 -50.573 -46.934 1.00 94.21 445 TYR B O 1
ATOM 10281 N N . LEU C 1 446 ? 7.946 -52.037 -47.828 1.00 88.50 446 LEU B N 1
ATOM 10282 C CA . LEU C 1 446 ? 8.998 -51.723 -46.865 1.00 89.30 446 LEU B CA 1
ATOM 10283 C C . LEU C 1 446 ? 9.771 -50.461 -47.239 1.00 89.74 446 LEU B C 1
ATOM 10284 O O . LEU C 1 446 ? 10.323 -49.791 -46.356 1.00 90.59 446 LEU B O 1
ATOM 10289 N N . ARG C 1 447 ? 9.822 -50.122 -48.529 1.00 86.81 447 ARG B N 1
ATOM 10290 C CA . ARG C 1 447 ? 10.505 -48.902 -48.948 1.00 87.03 447 ARG B CA 1
ATOM 10291 C C . ARG C 1 447 ? 9.832 -47.668 -48.358 1.00 87.48 447 ARG B C 1
ATOM 10292 O O . ARG C 1 447 ? 10.505 -46.736 -47.896 1.00 87.88 447 ARG B O 1
ATOM 10300 N N . ASP C 1 448 ? 8.501 -47.656 -48.346 1.00 85.09 448 ASP B N 1
ATOM 10301 C CA . ASP C 1 448 ? 7.779 -46.498 -47.836 1.00 85.35 448 ASP B CA 1
ATOM 10302 C C . ASP C 1 448 ? 7.908 -46.382 -46.321 1.00 86.05 448 ASP B C 1
ATOM 10303 O O . ASP C 1 448 ? 8.032 -45.272 -45.794 1.00 86.25 448 ASP B O 1
ATOM 10308 N N . VAL C 1 449 ? 7.926 -47.510 -45.604 1.00 81.76 449 VAL B N 1
ATOM 10309 C CA . VAL C 1 449 ? 8.122 -47.421 -44.161 1.00 82.59 449 VAL B CA 1
ATOM 10310 C C . VAL C 1 449 ? 9.558 -47.028 -43.836 1.00 83.14 449 VAL B C 1
ATOM 10311 O O . VAL C 1 449 ? 9.811 -46.396 -42.809 1.00 83.88 449 VAL B O 1
ATOM 10315 N N . ALA C 1 450 ? 10.520 -47.358 -44.700 1.00 78.23 450 ALA B N 1
ATOM 10316 C CA . ALA C 1 450 ? 11.882 -46.873 -44.476 1.00 78.75 450 ALA B CA 1
ATOM 10317 C C . ALA C 1 450 ? 11.962 -45.362 -44.672 1.00 78.55 450 ALA B C 1
ATOM 10318 O O . ALA C 1 450 ? 12.522 -44.636 -43.831 1.00 79.18 450 ALA B O 1
ATOM 10320 N N . LYS C 1 451 ? 11.338 -44.864 -45.744 1.00 76.12 451 LYS B N 1
ATOM 10321 C CA . LYS C 1 451 ? 11.290 -43.422 -45.962 1.00 75.63 451 LYS B CA 1
ATOM 10322 C C . LYS C 1 451 ? 10.572 -42.722 -44.815 1.00 75.86 451 LYS B C 1
ATOM 10323 O O . LYS C 1 451 ? 10.943 -41.609 -44.425 1.00 75.60 451 LYS B O 1
ATOM 10329 N N . ALA C 1 452 ? 9.546 -43.365 -44.254 1.00 73.86 452 ALA B N 1
ATOM 10330 C CA . ALA C 1 452 ? 8.857 -42.799 -43.099 1.00 74.13 452 ALA B CA 1
ATOM 10331 C C . ALA C 1 452 ? 9.741 -42.827 -41.858 1.00 75.18 452 ALA B C 1
ATOM 10332 O O . ALA C 1 452 ? 9.698 -41.901 -41.039 1.00 75.19 452 ALA B O 1
ATOM 10334 N N . LEU C 1 453 ? 10.559 -43.872 -41.707 1.00 73.20 453 LEU B N 1
ATOM 10335 C CA . LEU C 1 453 ? 11.483 -43.926 -40.581 1.00 74.36 453 LEU B CA 1
ATOM 10336 C C . LEU C 1 453 ? 12.564 -42.865 -40.687 1.00 74.23 453 LEU B C 1
ATOM 10337 O O . LEU C 1 453 ? 13.225 -42.568 -39.685 1.00 75.17 453 LEU B O 1
ATOM 10342 N N . ASP C 1 454 ? 12.761 -42.290 -41.876 1.00 70.07 454 ASP B N 1
ATOM 10343 C CA . ASP C 1 454 ? 13.634 -41.124 -41.965 1.00 69.38 454 ASP B CA 1
ATOM 10344 C C . ASP C 1 454 ? 13.110 -39.926 -41.173 1.00 68.60 454 ASP B C 1
ATOM 10345 O O . ASP C 1 454 ? 13.909 -39.069 -40.780 1.00 67.99 454 ASP B O 1
ATOM 10350 N N . PHE C 1 455 ? 11.795 -39.843 -40.926 1.00 65.93 455 PHE B N 1
ATOM 10351 C CA . PHE C 1 455 ? 11.200 -38.685 -40.267 1.00 64.97 455 PHE B CA 1
ATOM 10352 C C . PHE C 1 455 ? 10.510 -38.972 -38.940 1.00 66.21 455 PHE B C 1
ATOM 10353 O O . PHE C 1 455 ? 10.308 -38.034 -38.160 1.00 65.66 455 PHE B O 1
ATOM 10361 N N . SER C 1 456 ? 10.163 -40.224 -38.648 1.00 73.28 456 SER B N 1
ATOM 10362 C CA . SER C 1 456 ? 9.430 -40.555 -37.438 1.00 74.41 456 SER B CA 1
ATOM 10363 C C . SER C 1 456 ? 10.077 -41.777 -36.798 1.00 76.10 456 SER B C 1
ATOM 10364 O O . SER C 1 456 ? 10.474 -42.714 -37.509 1.00 76.19 456 SER B O 1
ATOM 10367 N N . PRO C 1 457 ? 10.188 -41.803 -35.466 1.00 75.35 457 PRO B N 1
ATOM 10368 C CA . PRO C 1 457 ? 10.936 -42.899 -34.826 1.00 76.76 457 PRO B CA 1
ATOM 10369 C C . PRO C 1 457 ? 10.258 -44.251 -34.937 1.00 76.71 457 PRO B C 1
ATOM 10370 O O . PRO C 1 457 ? 10.932 -45.250 -35.219 1.00 76.93 457 PRO B O 1
ATOM 10374 N N . TYR C 1 458 ? 8.948 -44.314 -34.729 1.00 86.63 458 TYR B N 1
ATOM 10375 C CA . TYR C 1 458 ? 8.204 -45.560 -34.798 1.00 86.34 458 TYR B CA 1
ATOM 10376 C C . TYR C 1 458 ? 7.261 -45.534 -35.992 1.00 85.01 458 TYR B C 1
ATOM 10377 O O . TYR C 1 458 ? 6.888 -44.473 -36.501 1.00 84.38 458 TYR B O 1
ATOM 10386 N N . VAL C 1 459 ? 6.873 -46.727 -36.430 1.00 93.13 459 VAL B N 1
ATOM 10387 C CA . VAL C 1 459 ? 5.867 -46.884 -37.472 1.00 92.01 459 VAL B CA 1
ATOM 10388 C C . VAL C 1 459 ? 4.946 -48.009 -37.027 1.00 91.76 459 VAL B C 1
ATOM 10389 O O . VAL C 1 459 ? 5.402 -49.136 -36.803 1.00 91.74 459 VAL B O 1
ATOM 10393 N N . CYS C 1 460 ? 3.661 -47.702 -36.884 1.00 98.12 460 CYS B N 1
ATOM 10394 C CA . CYS C 1 460 ? 2.666 -48.644 -36.402 1.00 97.82 460 CYS B CA 1
ATOM 10395 C C . CYS C 1 460 ? 1.628 -48.904 -37.483 1.00 96.88 460 CYS B C 1
ATOM 10396 O O . CYS C 1 460 ? 1.346 -48.043 -38.322 1.00 96.59 460 CYS B O 1
ATOM 10399 N N . VAL C 1 461 ? 1.053 -50.097 -37.439 1.00 105.75 461 VAL B N 1
ATOM 10400 C CA . VAL C 1 461 ? 0.091 -50.536 -38.422 1.00 104.94 461 VAL B CA 1
ATOM 10401 C C . VAL C 1 461 ? -1.309 -50.369 -37.847 1.00 104.96 461 VAL B C 1
ATOM 10402 O O . VAL C 1 461 ? -1.488 -50.077 -36.669 1.00 105.46 461 VAL B O 1
ATOM 10406 N N . MET C 1 462 ? -2.318 -50.482 -38.703 1.00 110.75 462 MET B N 1
ATOM 10407 C CA . MET C 1 462 ? -3.698 -50.481 -38.234 1.00 110.72 462 MET B CA 1
ATOM 10408 C C . MET C 1 462 ? -4.635 -51.135 -39.241 1.00 110.14 462 MET B C 1
ATOM 10409 O O . MET C 1 462 ? -4.202 -51.604 -40.293 1.00 109.83 462 MET B O 1
ATOM 10411 N N . PHE C 1 472 ? -3.964 -52.756 -34.428 1.00 112.44 496 PHE B N 1
ATOM 10412 C CA . PHE C 1 472 ? -2.568 -52.769 -34.860 1.00 112.51 496 PHE B CA 1
ATOM 10413 C C . PHE C 1 472 ? -1.869 -54.089 -34.565 1.00 111.97 496 PHE B C 1
ATOM 10414 O O . PHE C 1 472 ? -2.109 -54.725 -33.540 1.00 111.84 496 PHE B O 1
ATOM 10422 N N . LEU C 1 473 ? -0.990 -54.484 -35.484 1.00 113.35 497 LEU B N 1
ATOM 10423 C CA . LEU C 1 473 ? -0.296 -55.758 -35.401 1.00 112.64 497 LEU B CA 1
ATOM 10424 C C . LEU C 1 473 ? 1.077 -55.647 -34.755 1.00 113.27 497 LEU B C 1
ATOM 10425 O O . LEU C 1 473 ? 1.619 -56.667 -34.313 1.00 112.78 497 LEU B O 1
ATOM 10430 N N . GLY C 1 474 ? 1.649 -54.450 -34.696 1.00 107.34 498 GLY B N 1
ATOM 10431 C CA . GLY C 1 474 ? 2.936 -54.273 -34.055 1.00 108.11 498 GLY B CA 1
ATOM 10432 C C . GLY C 1 474 ? 3.516 -52.907 -34.346 1.00 109.11 498 GLY B C 1
ATOM 10433 O O . GLY C 1 474 ? 2.914 -52.071 -35.029 1.00 109.09 498 GLY B O 1
ATOM 10434 N N . VAL C 1 475 ? 4.709 -52.697 -33.802 1.00 99.02 499 VAL B N 1
ATOM 10435 C CA . VAL C 1 475 ? 5.480 -51.481 -34.014 1.00 100.01 499 VAL B CA 1
ATOM 10436 C C . VAL C 1 475 ? 6.735 -51.858 -34.786 1.00 99.94 499 VAL B C 1
ATOM 10437 O O . VAL C 1 475 ? 7.285 -52.951 -34.604 1.00 99.59 499 VAL B O 1
ATOM 10441 N N . ILE C 1 476 ? 7.165 -50.972 -35.678 1.00 93.98 500 ILE B N 1
ATOM 10442 C CA . ILE C 1 476 ? 8.300 -51.235 -36.553 1.00 93.88 500 ILE B CA 1
ATOM 10443 C C . ILE C 1 476 ? 9.281 -50.079 -36.440 1.00 94.97 500 ILE B C 1
ATOM 10444 O O . ILE C 1 476 ? 8.904 -48.916 -36.618 1.00 95.04 500 ILE B O 1
ATOM 10449 N N . THR C 1 477 ? 10.532 -50.401 -36.137 1.00 88.25 501 THR B N 1
ATOM 10450 C CA . THR C 1 477 ? 11.615 -49.432 -36.045 1.00 89.31 501 THR B CA 1
ATOM 10451 C C . THR C 1 477 ? 12.731 -49.842 -37.002 1.00 89.11 501 THR B C 1
ATOM 10452 O O . THR C 1 477 ? 12.662 -50.880 -37.666 1.00 88.26 501 THR B O 1
ATOM 10456 N N . ARG C 1 478 ? 13.768 -49.003 -37.075 1.00 81.02 502 ARG B N 1
ATOM 10457 C CA . ARG C 1 478 ? 14.854 -49.248 -38.019 1.00 80.73 502 ARG B CA 1
ATOM 10458 C C . ARG C 1 478 ? 15.647 -50.499 -37.667 1.00 81.15 502 ARG B C 1
ATOM 10459 O O . ARG C 1 478 ? 16.152 -51.181 -38.566 1.00 80.53 502 ARG B O 1
ATOM 10467 N N . ILE C 1 479 ? 15.781 -50.816 -36.377 1.00 92.50 503 ILE B N 1
ATOM 10468 C CA . ILE C 1 479 ? 16.539 -52.007 -36.008 1.00 92.40 503 ILE B CA 1
ATOM 10469 C C . ILE C 1 479 ? 15.796 -53.270 -36.434 1.00 91.00 503 ILE B C 1
ATOM 10470 O O . ILE C 1 479 ? 16.422 -54.280 -36.776 1.00 90.35 503 ILE B O 1
ATOM 10475 N N . ASP C 1 480 ? 14.461 -53.230 -36.458 1.00 95.60 504 ASP B N 1
ATOM 10476 C CA . ASP C 1 480 ? 13.695 -54.358 -36.983 1.00 93.95 504 ASP B CA 1
ATOM 10477 C C . ASP C 1 480 ? 13.924 -54.529 -38.481 1.00 93.07 504 ASP B C 1
ATOM 10478 O O . ASP C 1 480 ? 14.082 -55.655 -38.969 1.00 91.91 504 ASP B O 1
ATOM 10483 N N . LEU C 1 481 ? 13.959 -53.419 -39.225 1.00 94.69 505 LEU B N 1
ATOM 10484 C CA . LEU C 1 481 ? 14.242 -53.491 -40.656 1.00 93.87 505 LEU B CA 1
ATOM 10485 C C . LEU C 1 481 ? 15.660 -53.989 -40.910 1.00 94.14 505 LEU B C 1
ATOM 10486 O O . LEU C 1 481 ? 15.905 -54.741 -41.861 1.00 93.04 505 LEU B O 1
ATOM 10491 N N . LEU C 1 482 ? 16.604 -53.594 -40.054 1.00 98.38 506 LEU B N 1
ATOM 10492 C CA . LEU C 1 482 ? 17.974 -54.073 -40.186 1.00 98.59 506 LEU B CA 1
ATOM 10493 C C . LEU C 1 482 ? 18.060 -55.568 -39.912 1.00 97.71 506 LEU B C 1
ATOM 10494 O O . LEU C 1 482 ? 18.789 -56.289 -40.599 1.00 97.13 506 LEU B O 1
ATOM 10499 N N . HIS C 1 483 ? 17.322 -56.051 -38.911 1.00 105.63 507 HIS B N 1
ATOM 10500 C CA . HIS C 1 483 ? 17.290 -57.486 -38.642 1.00 104.53 507 HIS B CA 1
ATOM 10501 C C . HIS C 1 483 ? 16.675 -58.249 -39.812 1.00 102.79 507 HIS B C 1
ATOM 10502 O O . HIS C 1 483 ? 17.182 -59.306 -40.216 1.00 101.91 507 HIS B O 1
ATOM 10509 N N . TRP C 1 484 ? 15.586 -57.720 -40.377 1.00 111.16 508 TRP B N 1
ATOM 10510 C CA . TRP C 1 484 ? 14.976 -58.344 -41.548 1.00 109.50 508 TRP B CA 1
ATOM 10511 C C . TRP C 1 484 ? 15.956 -58.408 -42.713 1.00 109.23 508 TRP B C 1
ATOM 10512 O O . TRP C 1 484 ? 16.015 -59.413 -43.431 1.00 107.85 508 TRP B O 1
ATOM 10523 N N . LEU C 1 485 ? 16.723 -57.337 -42.927 1.00 106.96 509 LEU B N 1
ATOM 10524 C CA . LEU C 1 485 ? 17.748 -57.368 -43.964 1.00 106.80 509 LEU B CA 1
ATOM 10525 C C . LEU C 1 485 ? 18.868 -58.337 -43.612 1.00 106.88 509 LEU B C 1
ATOM 10526 O O . LEU C 1 485 ? 19.524 -58.880 -44.509 1.00 106.14 509 LEU B O 1
ATOM 10531 N N . ALA C 1 486 ? 19.105 -58.558 -42.317 1.00 112.32 510 ALA B N 1
ATOM 10532 C CA . ALA C 1 486 ? 20.106 -59.534 -41.902 1.00 112.42 510 ALA B CA 1
ATOM 10533 C C . ALA C 1 486 ? 19.658 -60.958 -42.196 1.00 110.57 510 ALA B C 1
ATOM 10534 O O . ALA C 1 486 ? 20.499 -61.829 -42.441 1.00 110.18 510 ALA B O 1
ATOM 10536 N N . THR C 1 487 ? 18.349 -61.215 -42.190 1.00 118.31 511 THR B N 1
ATOM 10537 C CA . THR C 1 487 ? 17.874 -62.547 -42.552 1.00 116.42 511 THR B CA 1
ATOM 10538 C C . THR C 1 487 ? 17.936 -62.819 -44.053 1.00 115.15 511 THR B C 1
ATOM 10539 O O . THR C 1 487 ? 17.814 -63.981 -44.458 1.00 113.58 511 THR B O 1
ATOM 10543 N N .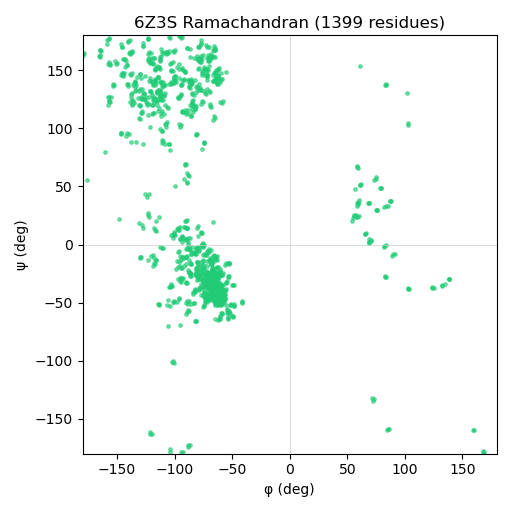 LYS C 1 488 ? 18.116 -61.793 -44.883 1.00 119.73 512 LYS B N 1
ATOM 10544 C CA . LYS C 1 488 ? 18.212 -61.966 -46.325 1.00 118.56 512 LYS B CA 1
ATOM 10545 C C . LYS C 1 488 ? 19.663 -61.847 -46.784 1.00 119.29 512 LYS B C 1
ATOM 10546 O O . LYS C 1 488 ? 20.586 -61.666 -45.985 1.00 120.77 512 LYS B O 1
ATOM 10552 N N . GLN C 1 489 ? 19.858 -61.953 -48.096 1.00 125.02 513 GLN B N 1
ATOM 10553 C CA . GLN C 1 489 ? 21.188 -61.895 -48.691 1.00 125.50 513 GLN B CA 1
ATOM 10554 C C . GLN C 1 489 ? 21.127 -61.759 -50.210 1.00 124.23 513 GLN B C 1
ATOM 10555 O O . GLN C 1 489 ? 22.017 -61.173 -50.825 1.00 124.86 513 GLN B O 1
#

Solvent-accessible surface area: 58586 Å² total; per-residue (Å²): 155,115,61,102,103,78,52,172,76,137,30,75,9,60,26,14,6,70,5,64,37,45,130,0,127,99,0,8,148,70,89,58,18,108,3,30,0,18,0,0,0,1,17,94,9,50,7,6,0,5,30,0,8,0,0,52,6,1,1,86,53,9,62,177,74,64,164,19,125,90,47,2,15,0,0,0,3,2,16,0,11,2,0,3,1,0,0,27,1,2,64,60,121,44,24,165,7,23,0,0,0,12,57,48,30,0,62,26,0,18,77,42,0,134,114,44,66,10,118,38,44,84,3,68,43,152,28,36,106,96,52,109,89,1,26,39,17,24,1,31,99,41,66,197,126,73,155,77,8,38,50,19,44,5,3,90,29,75,8,0,17,86,32,0,50,72,58,2,0,56,26,1,10,98,76,4,131,24,83,3,36,9,2,0,0,4,0,7,9,0,0,15,2,0,2,2,0,88,27,0,59,104,140,23,98,187,3,99,0,0,0,0,0,3,50,5,3,46,0,0,68,76,83,79,70,1,64,102,106,97,124,94,82,44,37,6,8,30,8,7,34,37,37,69,4,57,16,18,49,70,184,22,11,64,54,19,18,25,1,10,28,43,50,0,10,32,2,0,44,4,0,43,159,38,36,46,13,137,0,0,3,4,0,0,1,0,0,58,0,0,8,66,13,0,149,173,30,130,163,44,33,52,0,0,0,4,0,21,1,14,5,84,0,9,92,75,38,2,53,39,54,92,39,5,77,143,72,66,33,48,32,12,88,42,15,116,64,57,73,38,90,176,85,18,10,18,22,59,0,124,70,13,55,89,70,108,84,129,30,81,32,28,147,16,57,4,172,45,30,5,68,67,1,66,134,45,13,164,92,72,91,55,153,50,4,2,0,37,105,171,80,22,0,1,0,10,34,98,43,16,48,109,0,47,144,73,70,166,14,59,121,94,19,54,0,99,87,9,6,64,144,62,46,17,142,15,98,31,54,26,43,0,76,60,4,0,84,35,16,74,182,15,76,35,1,2,3,62,128,149,112,24,55,11,40,5,27,94,124,43,4,117,130,33,39,76,80,164,104,96,27,41,33,53,32,49,15,78,8,1,11,66,2,16,7,43,4,5,0,0,41,0,119,34,0,8,153,76,94,65,19,105,3,40,0,0,0,0,0,2,11,30,8,6,0,6,1,6,30,0,11,0,0,53,8,0,2,92,49,10,59,183,85,66,171,19,134,91,48,3,14,0,0,0,1,2,16,0,11,1,0,0,1,0,1,2,1,2,18,18,124,44,24,147,10,26,0,0,0,12,21,51,30,0,45,11,0,0,20,3,0,18,6,4,20,0,39,0,9,9,4,6,36,36,18,4,100,66,2,94,34,3,23,38,19,15,1,41,90,5,62,201,129,43,151,73,8,37,49,18,39,4,3,91,25,73,8,0,14,85,32,0,55,71,62,2,0,59,25,1,8,86,13,5,131,21,88,3,38,9,3,0,1,4,0,9,8,0,0,14,2,0,1,2,1,90,26,0,67,103,136,19,101,190,3,90,1,0,0,0,0,3,61,6,4,49,0,0,76,58,90,16,51,0,54,97,114,89,34,93,75,41,29,6,9,29,9,9,36,33,37,73,4,57,14,18,53,71,190,22,12,62,59,19,18,19,1,9,26,36,57,1,9,31,3,0,11,5,0,2,74,32,0,0,0,7,0,0,3,4,0,0,1,0,0,63,0,0,16,70,10,0,100,108,32,146,173,52,44,43,0,1,0,5,0,23,1,11,1,10,0,10,4,67,35,1,4,20,24,88,38,4,78,139,70,66,30,64,32,13,128,43,11,18,62,95,52,21,99,155,84,19,24,56,29,74,1,124,72,11,32,90,70,100,57,66,102,31,107,34,39,149,16,68,3,187,44,26,6,76,62,1,58,131,47,17,164,92,82,88,63,138,57,5,3,0,28,83,95,115,179,50,29,0,1,0,3,31,40,7,14,47,37,3,61,146,45,71,94,17,60,62,94,16,50,0,114,96,9,8,2,73,38,45,18,130,14,98,36,52,22,67,0,85,61,3,0,74,28,3,1,85,11,8,4,0,3,4,38,62,129,121,124,100,89,21,54,12,36,5,25,20,70,47,4,63,132,23,57,77,93,121,230,105,86,24,46,28,49,32,48,12,76,8,1,7,62,3,14,8,46,4,5,0,0,46,0,118,28,0,7,147,66,97,60,19,105,4,36,0,0,0,0,0,2,12,31,7,6,0,6,1,6,30,0,9,0,0,52,8,0,0,83,50,10,56,177,75,64,169,18,123,82,52,3,15,0,1,0,2,1,15,0,11,1,0,0,1,0,0,0,1,2,21,19,114,40,25,151,8,24,0,0,0,16,24,49,29,0,49,7,0,0,18,3,0,19,5,5,23,0,40,0,11,10,2,8,37,66,17,2,98,64,2,75,35,2,24,39,19,16,1,32,90,8,59,192,132,43,152,73,8,38,50,19,38,4,3,91,22,75,9,0,16,89,32,0,48,71,60,2,0,57,29,1,10,90,12,2,132,24,81,5,34,5,3,0,1,4,0,8,7,0,0,12,1,1,2,2,1,91,28,0,65,109,135,24,100,186,2,94,1,0,0,0,0,1,63,6,4,45,0,0,73,83,79,78,67,0,84,95,110,91,50,90,80,43,34,4,8,27,9,8,33,41,40,72,4,58,14,19,50,74,189,23,12,66,62,18,22,19,1,10,29,40,57,0,7,32,3,0,10,4,0,3,72,29,0,1,0,7,0,0,3,3,0,0,0,0,0,60,0,0,19,74,19,1,145,139,32,61,178,46,61,39,0,1,0,4,0,20,2,12,1,9,0,8,3,68,32,1,3,22,21,90,41,5,77,141,71,66,30,63,32,11,132,41,13,12,62,90,54,19,100,178,87,21,23,51,18,78,0,120,70,8,38,86,68,106,98,100,106,29,43,145,23,73,2,181,41,44,10,66,64,1,68,134,47,18,164,93,90,90,37,168,57,5,4,0,33,151,95,26,2,0,10,47,27,5,15,45,43,3,45,144,46,69,88,16,63,134,45,52,0,111,86,10,0,2,129,33,43,17,166,19,104,30,52,28,74,0,81,65,3,0,69,30,3,1,82,12,6,4,1,5,3,93,69,78,8,37,2,25,19,68,47,3,60,129,26,43,75,89,120,232

Secondary structure (DSSP, 8-state):
--SSSSSEESSGGGGS----EEE-HHHHHHHT--SEEEEE-GGGSTTSBTHHHHHHHHHHHHHHTT---TT-EEEEE-SSHHHHHHHHHHHHHT-EEEEEEETTS-HHHHHHHHHTT-EEEEE-SS--TTSTTSHHHHHHHHHHHSTTEEE--TTT-THHHHHIIIIIHHHHHHHHTT---EEEEE-SSSHHHHHHHHHHHHH-TT-EEEEEEEBTBS-SSSGGGTTSSTT---S--SS--SS--TT--GGG--EEEEE-HHHHHHHHHHHHHHT---B-HHHHHHHHHHHHHGGG--TT-EEEEE--BBGGGGTTTTSSHHHHHHTT----SS-HHHHHHHHHTT-BHHHHHHHH-------EE-S--BHHHHHHHHHHH--SEEEEE----EEEEEEHHHHHHHHHHT---TTSBGGGTSB----B--TTSBHHHHHHHHTT-S-EE-----------EE-HHHHHHHHHH--/--SSSSSEESSGGGGS----EEE-HHHHHHHT--SEEEEE-GGGSTTSBTHHHHHHHHHHHHHHTT---TT-EEEEE-SSHHHHHHHHHHHHHT-EEEEEEETTS-HHHHHHHHHTT-EEEEE-SS--TTSTTSHHHHHHHHHHHSTTEEE--TTT-THHHHHIIIIIHHHHHHHHTT---EEEEE-SSSHHHHHHHHHHHHH-TT-EEEEEEEBTBS-SSSGGGTTTSTT---S--SS--SS--TT--GGG--EEEEE-HHHHHHHHHHHHHHT---B-HHHHHHHHHHHHHGGG--TT-EEEEE--BBGGGGTTTTSSHHHHHHTT----SS-HHHHHHHHHTT-BHHHHHHHH-----EE-S-SBHHHHHHHHHHH--SEEEE-----EEHHHHHHHHHHTS----BGGGTS-----B--TTSBHHHHHHHHTT-S-EE-----EE-HHHHHHHHHH--/--SSSSS--SSGGGGS----EEE-HHHHHHHT--SEEEEE-GGGSTTSBTHHHHHHHHHHHHHHTT---TT-EEEEE-SSHHHHHHHHHHHHHT-EEEEEEETTS-HHHHHHHHHTTEEEEEE-SS--TTSTTSHHHHHHHHHHHSTTEEE--TTT-THHHHHIIIIIHHHHHHHTTT---EEEEE-SSSHHHHHHHHHHHHH-TT-EEEEEEEBTBS-SSSGGGT-SSTT---S--SS--SS--TT--GGG--EEEEE-HHHHHHHHHHHHHHT---B-HHHHHHHHHHHHHGGG--TT-EEEEE--BBGGGGTTTTSSHHHHHHTT----SS-HHHHHHHHTTT-BHHHHHHHH------EE-S--BHHHHHHHHHHH--SEEEE-----EEEEHHHHHHHHHHT---SSSBTTTTSB----EE-TTSBHHHHHHHHTT-S-EEE-------EE-HHHHHHHHHT-

Foldseek 3Di:
DDDQVVDPDPALLSQQDPFDKDWQPQLCVVLVAFATEIERQNLPGSLRFNLLQLLSQLVVVCVVVPVADAAAEEEEEFQQSSQSSVLRVCLVRHYAAEYEYEPLFFVLSVVNSVVSRHHYHYAYDLDAPPDCSHSVNVSVVCVVVDPRYDYSYLLAHLSLQQRLQVPVLVSVCVVVVLFAAEEFEEAASQSNQLRNLVNSCVSPVNHAYEYEAEAQACLFPDNVVNVPRHNDDANATGHGHNDRGNNHDSVSHDYYDYDYQQQQLQQQLVCCVRVVRQAGSVQSRRVSRQCVPSRPPHYPHYYYTYGGGGNSRCVVARVDPVNCVVVPHDNYPDDPLVVCCVLFPQAFVVNLCVVVDFLPAAEDQQFAFPVVVVVVCVVVVHFKHAHPHCRAAIDGVVQVVVVVVVVQHDRNGTNSRRGDRFEAEDARNDTPSVVVVVLVPGAWYWYPPVRIRDIDGPVSVVVVSVVD/DDDQVPDDDPFLLSQQDPFDKDWLPQLCVVLVAFATEIERQNLPGSLRFNLLQLLSQLVVVCVVVVVADAAAEEEEEDLQSSLSSVLRVCLVRHYAAEYEYEPLFFVLSVVSSVVSVHHYDYAHDLDAPPDCRHSVNVSVVCVVVDPRYDYSYCLANLSLLQVLQPPVLVVVCVVVVLQAAEEFEEAASQSNQLRNLVNSCVSPVNHAYEYEAEQQAQPFPPNVQNPPRHNDDANATGGGHNDRGNNHDVVSHDHYDYDYQQQQLQQQLVCCVRPNRQADSVQSRRVVRQCVPSRPPHYPHYYYTYGGGGNSRCVVQRVDVVNCVVVPHDNYPDDPLVVLCVLFPQAWVVVLCVVVDFDLPAAEDQQFDFLQVVVVVCVVVVDFKHFYAHDVGGAAIDGVVQVVVCVVVVQGDRNGTNSSRGDRFEAEDERNDTPSVVVVVLVPTQKYWYFHVVPGRIGDIDGVVSVVVVSVVDD/DDDQVPDDDPALLSQQDPFDKDWLPQLCVVLVAFATEIEGQNLPGSLRFNLLQLLSLLVVVCVVVVVADAAAEEEEEDLQSVQSSVLRVCLVRHYAYEYEHEPLFFVLSVVSSVVSVHHYDYAHDLDAPPDCSHSVNVSVVCVVVDPRYDYSYLLANLSLLQSLQPPVLVVVCVVVVLFAAEEFEEAFSQSNQNNNLVNSCVSPVNHAYEYEAEAAACLFPDNVQNVPRHNDDANATRGGHNDRGNNHDVVSHDHYDYFYQQQLLQQQLVCCVRPNRQAGSSQSRRVVRQCVPSRPPHYPHYYYTYGGGGNSRCVVQRVDVVNCVVVPHDNYPDDPLVVLCVLFPQAWQLNLLVVVDAPAAEDCQFDQVVVVVVVCVVVVDAWHQYPCNAIDGVVQVVVCVVVVQHDSTTNSRRGDGFEAEDARNGTPSVVVVVLVPGAWYQHVHRDIDGVVSVVVVSVVDD

Radius of gyration: 37.92 Å; Cα contacts (8 Å, |Δi|>4): 3114; chains: 3; bounding box: 72×104×123 Å

InterPro domains:
  IPR000644 CBS domain [PF00571] (363-418)
  IPR000644 CBS domain [PS51371] (363-425)
  IPR000644 CBS domain [SM00116] (366-419)
  IPR001216 Cysteine synthase/cystathionine beta-synthase, pyridoxal-phosphate attachment site [PS00901] (45-63)
  IPR001926 Tryptophan synthase beta chain-like, PALP domain [PF00291] (18-314)
  IPR005857 Cystathionine beta-synthase [TIGR01137] (13-510)
  IPR036052 Tryptophan synthase beta chain-like, PALP domain superfamily [G3DSA:3.40.50.1100] (21-320)
  IPR036052 Tryptophan synthase beta chain-like, PALP domain superfamily [G3DSA:3.40.50.1100] (53-166)
  IPR036052 Tryptophan synthase beta chain-like, PALP domain superfamily [SSF53686] (12-333)
  IPR046342 CBS domain superfamily [G3DSA:3.10.580.10] (340-514)
  IPR046342 CBS domain superfamily [SSF54631] (353-511)
  IPR050214 Cysteine synthase/Cystathionine beta-synthase [PTHR10314] (15-331)

Organism: Toxoplasma gondii (strain ATCC 50611 / Me49) (NCBI:txid508771)

Nearest PDB structures (foldseek):
  6y21-assembly1_D  TM=1.001E+00  e=2.796E-100  Toxoplasma gondii ME49
  6zs7-assembly3_E  TM=1.001E+00  e=2.264E-99  Toxoplasma gondii ME49
  6xyl-assembly3_E  TM=9.987E-01  e=1.100E-97  Toxoplasma gondii ME49
  6xyl-assembly1_F  TM=9.973E-01  e=4.617E-97  Toxoplasma gondii ME49
  6xyl-assembly3_C  TM=9.901E-01  e=7.182E-94  Toxoplasma gondii ME49

Sequence (1405 aa):
ADGPYSGILDSVLDAIGNTPMVRMKRLAKVYGLECDLLAKCEFMSAGGSVKDRIGKAMVEKAEREGRLKAGDTLIEPTSGNTGIGLALAAAVRGYRMIVTMPAKMSAEKSNIMKCLGAEIVRTPTEAAWNDENSHMGVAAKLQRELENAHILDQYNNTANPMVHYDVTAEEIITQCDGDIDMVVIGAGTGGTITGIGRKIKERCPKCKVVGVDPKGSILAVPDSLNDEKRLQSYEVEGIGYDFVPGVLDRKVVDEWVKVGDAESFTTARAIIRNEGLFVGGSSGANVWGALQAARQLKKGQKCVVLLPDSSRNYMSKFISDEWMAEHGFAPEDGAKVKEREKQFGGARIRDLLSETGTSDVPFVTARLSVEDVIKMMHETKVKEVIVTEDLVGVLSEDHIAHSLQSGRCAMQSPVKDIAFKKLAKALPSAYLRDVAKALDFSPYVCVMDPHFLGVITRIDLLHWLATKADGPYSGILDSVLDAIGNTPMVRMKRLAKVYGLECDLLAKCEFMSAGGSVKDRIGKAMVEKAEREGRLKAGDTLIEPTSGNTGIGLALAAAVRGYRMIVTMPAKMSAEKSNIMKCLGAEIVRTPTEAAWNDENSHMGVAAKLQRELENAHILDQYNNTANPMVHYDVTAEEIITQCDGDIDMVVIGAGTGGTITGIGRKIKERCPKCKVVGVDPKGSILAVPDSLNDEKRLQSYEVEGIGYDFVPGVLDRKVVDEWVKVGDAESFTTARAIIRNEGLFVGGSSGANVWGALQAARQLKKGQKCVVLLPDSSRNYMSKFISDEWMAEHGFAPEDGAKVKEREKQFGGARIRDLLSETGATSDVPFVTARLSVEDVIKMMHETKVKEVIVTEDSKLVGVLSEDHIAHSLQSGRCAMQSPVKDIAFKKLAKALPSAYLRDVAKALDFSPYVCVMDEKCPHFLGVITRIDLLHWLATKQADGPYSGILDSVLDAIGNTPMVRMKRLAKVYGLECDLLAKCEFMSAGGSVKDRIGKAMVEKAEREGRLKAGDTLIEPTSGNTGIGLALAAAVRGYRMIVTMPAKMSAEKSNIMKCLGAEIVRTPTEAAWNDENSHMGVAAKLQRELENAHILDQYNNTANPMVHYDVTAEEIITQCDGDIDMVVIGAGTGGTITGIGRKIKERCPKCKVVGVDPKGSILAVPDSLNDEKRLQSYEVEGIGYDFVPGVLDRKVVDEWVKVGDAESFTTARAIIRNEGLFVGGSSGANVWGALQAARQLKKGQKCVVLLPDSSRNYMSKFISDEWMAEHGFAPEDGAKVKEREKQFGGARIRDLLSETGSDVPFVTARLSVEDVIKMMHETKVKEVIVTELVVLSEDHIAHSLQSGRCAMSPVKDIAFKKLAKALPSAYLRDVAKALDFSPYVCVMFLGVITRIDLLHWLATKQ

B-factor: mean 68.63, std 20.53, range [39.9, 129.29]